Protein AF-K6A9R9-F1 (afdb_monomer_lite)

InterPro domains:
  IPR008929 Chondroitin AC/alginate lyase [G3DSA:1.50.10.100] (49-380)
  IPR008929 Chondroitin AC/alginate lyase [G3DSA:1.50.10.100] (697-1022)
  IPR008929 Chondroitin AC/alginate lyase [SSF48230] (103-308)
  IPR008929 Chondroitin AC/alginate lyase [SSF48230] (790-984)
  IPR012480 Heparinase II/III-like, C-terminal [PF07940] (422-623)
  IPR032518 Dermatan-sulfate epimerase-like, N-terminal [PF16332] (120-370)

pLDDT: mean 88.14, std 15.62, range [26.16, 98.88]

Radius of gyration: 39.47 Å; chains: 1; bounding box: 84×89×116 Å

Sequence (1067 aa):
MESVPYVLRDRYTFFLFSYPNREKMKQYILLIALLLPVVLHAQSLSGISSHEVVPEHPRLLLTKGEETLLKDKISSEPLLQTLHNEIIQECDRMLPLPVLTRNQKGRRILHTSREAIRRILYLSYAFRLTQEDTYFLRAEKELLAMAGLSDWNPSHFLDVAEMTSAVSIGYDWLYPRLSEKSRKQIAAAIREKGLKPSLEKQYNGWLGGNNNWNQVCNGGITFGALALYELQPEESAALINRALESIRKPMTVYVNNGAYPEGYGYWIYGTTYNVLFIDLLETIWKKDFGLCEAPGFLNTASFMQHMEGTAKAVNKLAVTKSLERVAESKHVSLQCFNFADNGSSTVVNPVMYWFAGKTNTPSLIWREQDKLKTLEVRKDPSLTKDRYLPMLLIWGKDLSFKDVTTPVERMYTGQGKSALAIMRTSWESDNAIYLGVKGGTPKESHGHMDIGSFVMESDGIRWAMDFGAQDYHSLESKGIDLWNMTQESPRWDVFRYNNMAHNTLTVNGKKQIIAGHAPVKNITEKDRLMSVSMDLTSLYQTEVSSLKRGAGIINNEYVLIRDEIRTNDKAASIRWNLLTAATPQIIDDHTIVLVMDGKKLTIQAEGTVAIKSRTWSTESPHEYDASNKGTIFVGFEFEVPANTRQCVDVCLIPGEKKPFALAAQVPKSVPFEENNRQRINEIAGYLEEEPAGFGVSYHNRAEWEKIKDKIDYPSVLKKAEEVLNTEMPAWDDELYLEFSKNGVRPPGEKMLNARKSRLAPLVWAECMENKGRFVPKIESTLKDLISHRSWILPAHDTYLNVFYGKKHEVDLAAAAFVHELAETLYFLDDKISEPVRQAVIDSMYVRAFNPVKDALQTGKGYTFNWFNNTNNWNAVCLAGVTSAAVGVIKDRKERALFVAAAEYYSQNSVLGYTDDGYCTEGLGYFNYGFQHYIILREQLYQRTKGTIDLFKSEKMKKIAMYGINFEIINGAYPAFADCRIGTTVSPLILWYCNHNLGLGLSAYDQINTRELRPSVFTAMLLFPNTALQTSSHAESAAKTAGKQPIRMFFDKAGVLICRPENPTNLR

Structure (mmCIF, N/CA/C/O backbone):
data_AF-K6A9R9-F1
#
_entry.id   AF-K6A9R9-F1
#
loop_
_atom_site.group_PDB
_atom_site.id
_atom_site.type_symbol
_atom_site.label_atom_id
_atom_site.label_alt_id
_atom_site.label_comp_id
_atom_site.label_asym_id
_atom_site.label_entity_id
_atom_site.label_seq_id
_atom_site.pdbx_PDB_ins_code
_atom_site.Cartn_x
_atom_site.Cartn_y
_atom_site.Cartn_z
_atom_site.occupancy
_atom_site.B_iso_or_equiv
_atom_site.auth_seq_id
_atom_site.auth_comp_id
_atom_site.auth_asym_id
_atom_site.auth_atom_id
_atom_site.pdbx_PDB_model_num
ATOM 1 N N . MET A 1 1 ? -32.826 44.136 -21.643 1.00 31.27 1 MET A N 1
ATOM 2 C CA . MET A 1 1 ? -32.504 43.032 -20.717 1.00 31.27 1 MET A CA 1
ATOM 3 C C . MET A 1 1 ? -30.989 42.953 -20.658 1.00 31.27 1 MET A C 1
ATOM 5 O O . MET A 1 1 ? -30.386 42.431 -21.579 1.00 31.27 1 MET A O 1
ATOM 9 N N . GLU A 1 2 ? -30.338 43.825 -19.900 1.00 28.28 2 GLU A N 1
ATOM 10 C CA . GLU A 1 2 ? -30.230 43.918 -18.430 1.00 28.28 2 GLU A CA 1
ATOM 11 C C . GLU A 1 2 ? -28.952 43.243 -17.924 1.00 28.28 2 GLU A C 1
ATOM 13 O O . GLU A 1 2 ? -28.776 42.031 -17.965 1.00 28.28 2 GLU A O 1
ATOM 18 N N . SER A 1 3 ? -28.059 44.122 -17.484 1.00 33.25 3 SER A N 1
ATOM 19 C CA . SER A 1 3 ? -26.778 43.925 -16.827 1.00 33.25 3 SER A CA 1
ATOM 20 C C . SER A 1 3 ? -26.940 44.133 -15.323 1.00 33.25 3 SER A C 1
ATOM 22 O O . SER A 1 3 ? -27.463 45.178 -14.942 1.00 33.25 3 SER A O 1
ATOM 24 N N . VAL A 1 4 ? -26.405 43.247 -14.477 1.00 27.78 4 VAL A N 1
ATOM 25 C CA . VAL A 1 4 ? -26.102 43.561 -13.064 1.00 27.78 4 VAL A CA 1
ATOM 26 C C . VAL A 1 4 ? -24.929 42.704 -12.561 1.00 27.78 4 VAL A C 1
ATOM 28 O O . VAL A 1 4 ? -24.981 41.482 -12.703 1.00 27.78 4 VAL A O 1
ATOM 31 N N . PRO A 1 5 ? -23.916 43.305 -11.904 1.00 38.00 5 PRO A N 1
ATOM 32 C CA . PRO A 1 5 ? -23.027 42.616 -10.974 1.00 38.00 5 PRO A CA 1
ATOM 33 C C . PRO A 1 5 ? -23.162 43.111 -9.514 1.00 38.00 5 PRO A C 1
ATOM 35 O O . PRO A 1 5 ? -23.333 44.296 -9.248 1.00 38.00 5 PRO A O 1
ATOM 38 N N . TYR A 1 6 ? -23.044 42.148 -8.592 1.00 28.11 6 TYR A N 1
ATOM 39 C CA . TYR A 1 6 ? -22.517 42.190 -7.214 1.00 28.11 6 TYR A CA 1
ATOM 40 C C . TYR A 1 6 ? -22.617 43.479 -6.367 1.00 28.11 6 TYR A C 1
ATOM 42 O O . TYR A 1 6 ? -21.802 44.388 -6.494 1.00 28.11 6 TYR A O 1
ATOM 50 N N . VAL A 1 7 ? -23.470 43.436 -5.332 1.00 28.44 7 VAL A N 1
ATOM 51 C CA . VAL A 1 7 ? -23.313 44.184 -4.068 1.00 28.44 7 VAL A CA 1
ATOM 52 C C . VAL A 1 7 ? -23.809 43.299 -2.920 1.00 28.44 7 VAL A C 1
ATOM 54 O O . VAL A 1 7 ? -24.911 42.768 -3.011 1.00 28.44 7 VAL A O 1
ATOM 57 N N . LEU A 1 8 ? -23.005 43.148 -1.859 1.00 27.23 8 LEU A N 1
ATOM 58 C CA . LEU A 1 8 ? -23.390 43.301 -0.439 1.00 27.23 8 LEU A CA 1
ATOM 59 C C . LEU A 1 8 ? -22.384 42.598 0.485 1.00 27.23 8 LEU A C 1
ATOM 61 O O . LEU A 1 8 ? -22.506 41.421 0.818 1.00 27.23 8 LEU A O 1
ATOM 65 N N . ARG A 1 9 ? -21.416 43.377 0.971 1.00 26.16 9 ARG A N 1
ATOM 66 C CA . ARG A 1 9 ? -20.689 43.097 2.210 1.00 26.16 9 ARG A CA 1
ATOM 67 C C . ARG A 1 9 ? -20.429 44.431 2.903 1.00 26.16 9 ARG A C 1
ATOM 69 O O . ARG A 1 9 ? -19.364 44.993 2.738 1.00 26.16 9 ARG A O 1
ATOM 76 N N . ASP A 1 10 ? -21.435 44.954 3.601 1.00 32.41 10 ASP A N 1
ATOM 77 C CA . ASP A 1 10 ? -21.265 46.064 4.548 1.00 32.41 10 ASP A CA 1
ATOM 78 C C . ASP A 1 10 ? -22.484 46.183 5.470 1.00 32.41 10 ASP A C 1
ATOM 80 O O . ASP A 1 10 ? -23.484 46.818 5.143 1.00 32.41 10 ASP A O 1
ATOM 84 N N . ARG A 1 11 ? -22.397 45.555 6.645 1.00 32.88 11 ARG A N 1
ATOM 85 C CA . ARG A 1 11 ? -23.160 45.920 7.848 1.00 32.88 11 ARG A CA 1
ATOM 86 C C . ARG A 1 11 ? -22.415 45.412 9.076 1.00 32.88 11 ARG A C 1
ATOM 88 O O . ARG A 1 11 ? -22.791 44.369 9.566 1.00 32.88 11 ARG A O 1
ATOM 95 N N . TYR A 1 12 ? -21.379 46.113 9.540 1.00 30.64 12 TYR A N 1
ATOM 96 C CA . TYR A 1 12 ? -20.954 46.157 10.956 1.00 30.64 12 TYR A CA 1
ATOM 97 C C . TYR A 1 12 ? -19.923 47.284 11.150 1.00 30.64 12 TYR A C 1
ATOM 99 O O . TYR A 1 12 ? -18.779 47.047 11.521 1.00 30.64 12 TYR A O 1
ATOM 107 N N . THR A 1 13 ? -20.320 48.536 10.899 1.00 32.47 13 THR A N 1
ATOM 108 C CA . THR A 1 13 ? -19.455 49.691 11.204 1.00 32.47 13 THR A CA 1
ATOM 109 C C . THR A 1 13 ? -20.272 50.886 11.679 1.00 32.47 13 THR A C 1
ATOM 111 O O . THR A 1 13 ? -20.290 51.932 11.048 1.00 32.47 13 THR A O 1
ATOM 114 N N . PHE A 1 14 ? -20.972 50.745 12.802 1.00 32.50 14 PHE A N 1
ATOM 115 C CA . PHE A 1 14 ? -21.551 51.893 13.505 1.00 32.50 14 PHE A CA 1
ATOM 116 C C . PHE A 1 14 ? -21.552 51.629 15.008 1.00 32.50 14 PHE A C 1
ATOM 118 O O . PHE A 1 14 ? -22.571 51.280 15.570 1.00 32.50 14 PHE A O 1
ATOM 125 N N . PHE A 1 15 ? -20.371 51.704 15.622 1.00 33.84 15 PHE A N 1
ATOM 126 C CA . PHE A 1 15 ? -20.123 52.070 17.025 1.00 33.84 15 PHE A CA 1
ATOM 127 C C . PHE A 1 15 ? -18.619 51.888 17.243 1.00 33.84 15 PHE A C 1
ATOM 129 O O . PHE A 1 15 ? -18.197 50.772 17.492 1.00 33.84 15 PHE A O 1
ATOM 136 N N . LEU A 1 16 ? -17.811 52.938 17.027 1.00 32.22 16 LEU A N 1
ATOM 137 C CA . LEU A 1 16 ? -16.426 53.112 17.529 1.00 32.22 16 LEU A CA 1
ATOM 138 C C . LEU A 1 16 ? -15.812 54.403 16.935 1.00 32.22 16 LEU A C 1
ATOM 140 O O . LEU A 1 16 ? -14.775 54.409 16.266 1.00 32.22 16 LEU A O 1
ATOM 144 N N . PHE A 1 17 ? -16.461 55.539 17.184 1.00 33.91 17 PHE A N 1
ATOM 145 C CA . PHE A 1 17 ? -15.845 56.856 17.024 1.00 33.91 17 PHE A CA 1
ATOM 146 C C . PHE A 1 17 ? -15.875 57.545 18.382 1.00 33.91 17 PHE A C 1
ATOM 148 O O . PHE A 1 17 ? -16.926 58.045 18.762 1.00 33.91 17 PHE A O 1
ATOM 155 N N . SER A 1 18 ? -14.751 57.469 19.114 1.00 43.47 18 SER A N 1
ATOM 156 C CA . SER A 1 18 ? -14.245 58.420 20.134 1.00 43.47 18 SER A CA 1
ATOM 157 C C . SER A 1 18 ? -13.268 57.726 21.104 1.00 43.47 18 SER A C 1
ATOM 159 O O . SER A 1 18 ? -13.596 57.547 22.266 1.00 43.47 18 SER A O 1
ATOM 161 N N . TYR A 1 19 ? -12.074 57.299 20.665 1.00 41.56 19 TYR A N 1
ATOM 162 C CA . TYR A 1 19 ? -10.988 56.933 21.599 1.00 41.56 19 TYR A CA 1
ATOM 163 C C . TYR A 1 19 ? -9.601 57.235 20.995 1.00 41.56 19 TYR A C 1
ATOM 165 O O . TYR A 1 19 ? -9.326 56.808 19.867 1.00 41.56 19 TYR A O 1
ATOM 173 N N . PRO A 1 20 ? -8.701 57.937 21.712 1.00 46.72 20 PRO A N 1
ATOM 174 C CA . PRO A 1 20 ? -7.431 58.416 21.175 1.00 46.72 20 PRO A CA 1
ATOM 175 C C . PRO A 1 20 ? -6.308 57.391 21.397 1.00 46.72 20 PRO A C 1
ATOM 177 O O . PRO A 1 20 ? -5.405 57.638 22.184 1.00 46.72 20 PRO A O 1
ATOM 180 N N . ASN A 1 21 ? -6.385 56.207 20.773 1.00 58.22 21 ASN A N 1
ATOM 181 C CA . ASN A 1 21 ? -5.227 55.317 20.524 1.00 58.22 21 ASN A CA 1
ATOM 182 C C . ASN A 1 21 ? -5.652 54.021 19.801 1.00 58.22 21 ASN A C 1
ATOM 184 O O . ASN A 1 21 ? -5.743 52.944 20.393 1.00 58.22 21 ASN A O 1
ATOM 188 N N . ARG A 1 22 ? -5.924 54.117 18.493 1.00 52.09 22 ARG A N 1
ATOM 189 C CA . ARG A 1 22 ? -6.371 52.978 17.663 1.00 52.09 22 ARG A CA 1
ATOM 190 C C . ARG A 1 22 ? -5.327 51.863 17.518 1.00 52.09 22 ARG A C 1
ATOM 192 O O . ARG A 1 22 ? -5.709 50.700 17.451 1.00 52.09 22 ARG A O 1
ATOM 199 N N . GLU A 1 23 ? -4.038 52.190 17.511 1.00 58.97 23 GLU A N 1
ATOM 200 C CA . GLU A 1 23 ? -2.964 51.199 17.330 1.00 58.97 23 GLU A CA 1
ATOM 201 C C . GLU A 1 23 ? -2.743 50.330 18.578 1.00 58.97 23 GLU A C 1
ATOM 203 O O . GLU A 1 23 ? -2.678 49.107 18.477 1.00 58.97 23 GLU A O 1
ATOM 208 N N . LYS A 1 24 ? -2.756 50.922 19.782 1.00 56.28 24 LYS A N 1
ATOM 209 C CA . LYS A 1 24 ? -2.650 50.149 21.034 1.00 56.28 24 LYS A CA 1
ATOM 210 C C . LYS A 1 24 ? -3.862 49.250 21.268 1.00 56.28 24 LYS A C 1
ATOM 212 O O . LYS A 1 24 ? -3.698 48.116 21.695 1.00 56.28 24 LYS A O 1
ATOM 217 N N . MET A 1 25 ? -5.076 49.715 20.964 1.00 55.28 25 MET A N 1
ATOM 218 C CA . MET A 1 25 ? -6.286 48.903 21.146 1.00 55.28 25 MET A CA 1
ATOM 219 C C . MET A 1 25 ? -6.327 47.713 20.172 1.00 55.28 25 MET A C 1
ATOM 221 O O . MET A 1 25 ? -6.686 46.613 20.580 1.00 55.28 25 MET A O 1
ATOM 225 N N . LYS A 1 26 ? -5.874 47.893 18.921 1.00 57.53 26 LYS A N 1
ATOM 226 C CA . LYS A 1 26 ? -5.669 46.780 17.980 1.00 57.53 26 LYS A CA 1
ATOM 227 C C . LYS A 1 26 ? -4.633 45.788 18.497 1.00 57.53 26 LYS A C 1
ATOM 229 O O . LYS A 1 26 ? -4.889 44.596 18.424 1.00 57.53 26 LYS A O 1
ATOM 234 N N . GLN A 1 27 ? -3.517 46.256 19.060 1.00 62.12 27 GLN A N 1
ATOM 235 C CA . GLN A 1 27 ? -2.507 45.381 19.662 1.00 62.12 27 GLN A CA 1
ATOM 236 C C . GLN A 1 27 ? -3.048 44.610 20.870 1.00 62.12 27 GLN A C 1
ATOM 238 O O . GLN A 1 27 ? -2.811 43.414 20.946 1.00 62.12 27 GLN A O 1
ATOM 243 N N . TYR A 1 28 ? -3.825 45.232 21.764 1.00 66.12 28 TYR A N 1
ATOM 244 C CA . TYR A 1 28 ? -4.454 44.525 22.887 1.00 66.12 28 TYR A CA 1
ATOM 245 C C . TYR A 1 28 ? -5.525 43.533 22.434 1.00 66.12 28 TYR A C 1
ATOM 247 O O . TYR A 1 28 ? -5.574 42.436 22.971 1.00 66.12 28 TYR A O 1
ATOM 255 N N . ILE A 1 29 ? -6.344 43.864 21.432 1.00 71.88 29 ILE A N 1
ATOM 256 C CA . ILE A 1 29 ? -7.322 42.925 20.863 1.00 71.88 29 ILE A CA 1
ATOM 257 C C . ILE A 1 29 ? -6.607 41.767 20.160 1.00 71.88 29 ILE A C 1
ATOM 259 O O . ILE A 1 29 ? -7.031 40.630 20.318 1.00 71.88 29 ILE A O 1
ATOM 263 N N . LEU A 1 30 ? -5.501 42.020 19.451 1.00 69.00 30 LEU A N 1
ATOM 264 C CA . LEU A 1 30 ? -4.684 40.970 18.839 1.00 69.00 30 LEU A CA 1
ATOM 265 C C . LEU A 1 30 ? -4.018 40.093 19.906 1.00 69.00 30 LEU A C 1
ATOM 267 O O . LEU A 1 30 ? -4.018 38.878 19.772 1.00 69.00 30 LEU A O 1
ATOM 271 N N . LEU A 1 31 ? -3.495 40.690 20.983 1.00 66.94 31 LEU A N 1
ATOM 272 C CA . LEU A 1 31 ? -2.871 39.972 22.096 1.00 66.94 31 LEU A CA 1
ATOM 273 C C . LEU A 1 31 ? -3.904 39.144 22.866 1.00 66.94 31 LEU A C 1
ATOM 275 O O . LEU A 1 31 ? -3.645 37.993 23.177 1.00 66.94 31 LEU A O 1
ATOM 279 N N . ILE A 1 32 ? -5.089 39.699 23.129 1.00 64.31 32 ILE A N 1
ATOM 280 C CA . ILE A 1 32 ? -6.208 38.992 23.759 1.00 64.31 32 ILE A CA 1
ATOM 281 C C . ILE A 1 32 ? -6.718 37.893 22.826 1.00 64.31 32 ILE A C 1
ATOM 283 O O . ILE A 1 32 ? -6.941 36.794 23.302 1.00 64.31 32 ILE A O 1
ATOM 287 N N . ALA A 1 33 ? -6.828 38.120 21.515 1.00 64.94 33 ALA A N 1
ATOM 288 C CA . ALA A 1 33 ? -7.211 37.094 20.540 1.00 64.94 33 ALA A CA 1
ATOM 289 C C . ALA A 1 33 ? -6.136 36.007 20.342 1.00 64.94 33 ALA A C 1
ATOM 291 O O . ALA A 1 33 ? -6.479 34.882 19.998 1.00 64.94 33 ALA A O 1
ATOM 292 N N . LEU A 1 34 ? -4.858 36.317 20.586 1.00 63.72 34 LEU A N 1
ATOM 293 C CA . LEU A 1 34 ? -3.747 35.357 20.593 1.00 63.72 34 LEU A CA 1
ATOM 294 C C . LEU A 1 34 ? -3.638 34.598 21.926 1.00 63.72 34 LEU A C 1
ATOM 296 O O . LEU A 1 34 ? -3.238 33.438 21.934 1.00 63.72 34 LEU A O 1
ATOM 300 N N . LEU A 1 35 ? -4.011 35.224 23.047 1.00 54.50 35 LEU A N 1
ATOM 301 C CA . LEU A 1 35 ? -3.949 34.639 24.390 1.00 54.50 35 LEU A CA 1
ATOM 302 C C . LEU A 1 35 ? -5.235 33.901 24.785 1.00 54.50 35 LEU A C 1
ATOM 304 O O . LEU A 1 35 ? -5.149 32.942 25.542 1.00 54.50 35 LEU A O 1
ATOM 308 N N . LEU A 1 36 ? -6.412 34.283 24.271 1.00 47.88 36 LEU A N 1
ATOM 309 C CA . LEU A 1 36 ? -7.685 33.603 24.554 1.00 47.88 36 LEU A CA 1
ATOM 310 C C . LEU A 1 36 ? -7.631 32.114 24.194 1.00 47.88 36 LEU A C 1
ATOM 312 O O . LEU A 1 36 ? -8.007 31.312 25.041 1.00 47.88 36 LEU A O 1
ATOM 316 N N . PRO A 1 37 ? -7.140 31.714 23.003 1.00 53.09 37 PRO A N 1
ATOM 317 C CA . PRO A 1 37 ? -7.000 30.308 22.651 1.00 53.09 37 PRO A CA 1
ATOM 318 C C . PRO A 1 37 ? -6.043 29.589 23.597 1.00 53.09 37 PRO A C 1
ATOM 320 O O . PRO A 1 37 ? -6.324 28.469 23.987 1.00 53.09 37 PRO A O 1
ATOM 323 N N . VAL A 1 38 ? -4.957 30.237 24.030 1.00 55.91 38 VAL A N 1
ATOM 324 C CA . VAL A 1 38 ? -3.972 29.651 24.955 1.00 55.91 38 VAL A CA 1
ATOM 325 C C . VAL A 1 38 ? -4.555 29.471 26.359 1.00 55.91 38 VAL A C 1
ATOM 327 O O . VAL A 1 38 ? -4.342 28.435 26.979 1.00 55.91 38 VAL A O 1
ATOM 330 N N . VAL A 1 39 ? -5.329 30.439 26.855 1.00 51.50 39 VAL A N 1
ATOM 331 C CA . VAL A 1 39 ? -5.997 30.369 28.165 1.00 51.50 39 VAL A CA 1
ATOM 332 C C . VAL A 1 39 ? -7.161 29.373 28.141 1.00 51.50 39 VAL A C 1
ATOM 334 O O . VAL A 1 39 ? -7.302 28.592 29.077 1.00 51.50 39 VAL A O 1
ATOM 337 N N . LEU A 1 40 ? -7.951 29.336 27.063 1.00 49.31 40 LEU A N 1
ATOM 338 C CA . LEU A 1 40 ? -9.014 28.344 26.859 1.00 49.31 40 LEU A CA 1
ATOM 339 C C . LEU A 1 40 ? -8.435 26.930 26.697 1.00 49.31 40 LEU A C 1
ATOM 341 O O . LEU A 1 40 ? -8.966 25.986 27.274 1.00 49.31 40 LEU A O 1
ATOM 345 N N . HIS A 1 41 ? -7.306 26.784 25.999 1.00 54.06 41 HIS A N 1
ATOM 346 C CA . HIS A 1 41 ? -6.596 25.511 25.869 1.00 54.06 41 HIS A CA 1
ATOM 347 C C . HIS A 1 41 ? -5.980 25.070 27.209 1.00 54.06 41 HIS A C 1
ATOM 349 O O . HIS A 1 41 ? -6.115 23.913 27.596 1.00 54.06 41 HIS A O 1
ATOM 355 N N . ALA A 1 42 ? -5.408 25.990 27.993 1.00 53.38 42 ALA A N 1
ATOM 356 C CA . ALA A 1 42 ? -4.912 25.698 29.340 1.00 53.38 42 ALA A CA 1
ATOM 357 C C . ALA A 1 42 ? -6.038 25.316 30.326 1.00 53.38 42 ALA A C 1
ATOM 359 O O . ALA A 1 42 ? -5.852 24.409 31.134 1.00 53.38 42 ALA A O 1
ATOM 360 N N . GLN A 1 43 ? -7.220 25.941 30.233 1.00 52.25 43 GLN A N 1
ATOM 361 C CA . GLN A 1 43 ? -8.414 25.552 31.003 1.00 52.25 43 GLN A CA 1
ATOM 362 C C . GLN A 1 43 ? -9.032 24.227 30.529 1.00 52.25 43 GLN A C 1
ATOM 364 O O . GLN A 1 43 ? -9.648 23.524 31.326 1.00 52.25 43 GLN A O 1
ATOM 369 N N . SER A 1 44 ? -8.868 23.858 29.254 1.00 53.72 44 SER A N 1
ATOM 370 C CA . SER A 1 44 ? -9.292 22.545 28.744 1.00 53.72 44 SER A CA 1
ATOM 371 C C . SER A 1 44 ? -8.394 21.398 29.225 1.00 53.72 44 SER A C 1
ATOM 373 O O . SER A 1 44 ? -8.838 20.259 29.286 1.00 53.72 44 SER A O 1
ATOM 375 N N . LEU A 1 45 ? -7.150 21.696 29.619 1.00 59.47 45 LEU A N 1
ATOM 376 C CA . LEU A 1 45 ? -6.149 20.714 30.057 1.00 59.47 45 LEU A CA 1
ATOM 377 C C . LEU A 1 45 ? -6.040 20.571 31.583 1.00 59.47 45 LEU A C 1
ATOM 379 O O . LEU A 1 45 ? -5.334 19.680 32.060 1.00 59.47 45 LEU A O 1
ATOM 383 N N . SER A 1 46 ? -6.695 21.436 32.363 1.00 67.50 46 SER A N 1
ATOM 384 C CA . SER A 1 46 ? -6.679 21.335 33.824 1.00 67.50 46 SER A CA 1
ATOM 385 C C . SER A 1 46 ? -7.416 20.077 34.285 1.00 67.50 46 SER A C 1
ATOM 387 O O . SER A 1 46 ? -8.527 19.819 33.824 1.00 67.50 46 SER A O 1
ATOM 389 N N . GLY A 1 47 ? -6.816 19.321 35.208 1.00 76.88 47 GLY A N 1
ATOM 390 C CA . GLY A 1 47 ? -7.470 18.185 35.861 1.00 76.88 47 GLY A CA 1
ATOM 391 C C . GLY A 1 47 ? -8.701 18.593 36.679 1.00 76.88 47 GLY A C 1
ATOM 392 O O . GLY A 1 47 ? -9.024 19.773 36.807 1.00 76.88 47 GLY A O 1
ATOM 393 N N . ILE A 1 48 ? -9.386 17.611 37.254 1.00 89.25 48 ILE A N 1
ATOM 394 C CA . ILE A 1 48 ? -10.575 17.839 38.079 1.00 89.25 48 ILE A CA 1
ATOM 395 C C . ILE A 1 48 ? -10.212 18.118 39.542 1.00 89.25 48 ILE A C 1
ATOM 397 O O . ILE A 1 48 ? -9.268 17.539 40.086 1.00 89.25 48 ILE A O 1
ATOM 401 N N . SER A 1 49 ? -10.979 18.992 40.193 1.00 85.06 49 SER A N 1
ATOM 402 C CA . SER A 1 49 ? -10.911 19.222 41.642 1.00 85.06 49 SER A CA 1
ATOM 403 C C . SER A 1 49 ? -11.769 18.200 42.399 1.00 85.06 49 SER A C 1
ATOM 405 O O . SER A 1 49 ? -12.724 17.661 41.845 1.00 85.06 49 SER A O 1
ATOM 407 N N . SER A 1 50 ? -11.475 17.959 43.680 1.00 81.38 50 SER A N 1
ATOM 408 C CA . SER A 1 50 ? -12.336 17.174 44.583 1.00 81.38 50 SER A CA 1
ATOM 409 C C . SER A 1 50 ? -13.645 17.887 44.951 1.00 81.38 50 SER A C 1
ATOM 411 O O . SER A 1 50 ? -14.530 17.280 45.545 1.00 81.38 50 SER A O 1
ATOM 413 N N . HIS A 1 51 ? -13.778 19.171 44.605 1.00 81.69 51 HIS A N 1
ATOM 414 C CA . HIS A 1 51 ? -14.993 19.969 44.803 1.00 81.69 51 HIS A CA 1
ATOM 415 C C . HIS A 1 51 ? -15.875 20.065 43.548 1.00 81.69 51 HIS A C 1
ATOM 417 O O . HIS A 1 51 ? -16.826 20.845 43.536 1.00 81.69 51 HIS A O 1
ATOM 423 N N . GLU A 1 52 ? -15.552 19.324 42.485 1.00 80.56 52 GLU A N 1
ATOM 424 C CA . GLU A 1 52 ? -16.386 19.281 41.283 1.00 80.56 52 GLU A CA 1
ATOM 425 C C . GLU A 1 52 ? -17.767 18.693 41.595 1.00 80.56 52 GLU A C 1
ATOM 427 O O . GLU A 1 52 ? -17.903 17.711 42.329 1.00 80.56 52 GLU A O 1
ATOM 432 N N . VAL A 1 53 ? -18.805 19.291 41.013 1.00 82.62 53 VAL A N 1
ATOM 433 C CA . VAL A 1 53 ? -20.176 18.794 41.155 1.00 82.62 53 VAL A CA 1
ATOM 434 C C . VAL A 1 53 ? -20.385 17.672 40.146 1.00 82.62 53 VAL A C 1
ATOM 436 O O . VAL A 1 53 ? -20.284 17.890 38.940 1.00 82.62 53 VAL A O 1
ATOM 439 N N . VAL A 1 54 ? -20.701 16.475 40.638 1.00 90.69 54 VAL A N 1
ATOM 440 C CA . VAL A 1 54 ? -21.105 15.334 39.807 1.00 90.69 54 VAL A CA 1
ATOM 441 C C . VAL A 1 54 ? -22.631 15.177 39.834 1.00 90.69 54 VAL A C 1
ATOM 443 O O . VAL A 1 54 ? -23.236 15.395 40.885 1.00 90.69 54 VAL A O 1
ATOM 446 N N . PRO A 1 55 ? -23.284 14.802 38.716 1.00 92.69 55 PRO A N 1
ATOM 447 C CA . PRO A 1 55 ? -24.719 14.526 38.705 1.00 92.69 55 PRO A CA 1
ATOM 448 C C . PRO A 1 55 ? -25.120 13.410 39.680 1.00 92.69 55 PRO A C 1
ATOM 450 O O . PRO A 1 55 ? -24.300 12.574 40.064 1.00 92.69 55 PRO A O 1
ATOM 453 N N . GLU A 1 56 ? -26.400 13.367 40.044 1.00 94.06 56 GLU A N 1
ATOM 454 C CA . GLU A 1 56 ? -26.994 12.244 40.780 1.00 94.06 56 GLU A CA 1
ATOM 455 C C . GLU A 1 56 ? -27.076 10.981 39.910 1.00 94.06 56 GLU A C 1
ATOM 457 O O . GLU A 1 56 ? -27.156 11.060 38.683 1.00 94.06 56 GLU A O 1
ATOM 462 N N . HIS A 1 57 ? -27.108 9.808 40.544 1.00 96.88 57 HIS A N 1
ATOM 463 C CA . HIS A 1 57 ? -27.262 8.536 39.838 1.00 96.88 57 HIS A CA 1
ATOM 464 C C . HIS A 1 57 ? -28.654 8.390 39.175 1.00 96.88 57 HIS A C 1
ATOM 466 O O . HIS A 1 57 ? -29.666 8.791 39.768 1.00 96.88 57 HIS A O 1
ATOM 472 N N . PRO A 1 58 ? -28.763 7.729 38.004 1.00 97.00 58 PRO A N 1
ATOM 473 C CA . PRO A 1 58 ? -27.676 7.220 37.163 1.00 97.00 58 PRO A CA 1
ATOM 474 C C . PRO A 1 58 ? -26.982 8.329 36.360 1.00 97.00 58 PRO A C 1
ATOM 476 O O . PRO A 1 58 ? -27.641 9.202 35.784 1.00 97.00 58 PRO A O 1
ATOM 479 N N . ARG A 1 59 ? -25.650 8.257 36.286 1.00 95.75 59 ARG A N 1
ATOM 480 C CA . ARG A 1 59 ? -24.796 9.264 35.633 1.00 95.75 59 ARG A CA 1
ATOM 481 C C . ARG A 1 59 ? -23.722 8.696 34.706 1.00 95.75 59 ARG A C 1
ATOM 483 O O . ARG A 1 59 ? -23.085 9.465 33.994 1.00 95.75 59 ARG A O 1
ATOM 490 N N . LEU A 1 60 ? -23.486 7.384 34.709 1.00 97.44 60 LEU A N 1
ATOM 491 C CA . LEU A 1 60 ? -22.459 6.759 33.876 1.00 97.44 60 LEU A CA 1
ATOM 492 C C . LEU A 1 60 ? -23.045 6.416 32.500 1.00 97.44 60 LEU A C 1
ATOM 494 O O . LEU A 1 60 ? -23.862 5.503 32.392 1.00 97.44 60 LEU A O 1
ATOM 498 N N . LEU A 1 61 ? -22.579 7.097 31.447 1.00 95.50 61 LEU A N 1
ATOM 499 C CA . LEU A 1 61 ? -22.916 6.891 30.024 1.00 95.50 61 LEU A CA 1
ATOM 500 C C . LEU A 1 61 ? -24.378 7.198 29.636 1.00 95.50 61 LEU A C 1
ATOM 502 O O . LEU A 1 61 ? -24.617 8.019 28.762 1.00 95.50 61 LEU A O 1
ATOM 506 N N . LEU A 1 62 ? -25.360 6.549 30.272 1.00 95.25 62 LEU A N 1
ATOM 507 C CA . LEU A 1 62 ? -26.790 6.797 30.066 1.00 95.25 62 LEU A CA 1
ATOM 508 C C . LEU A 1 62 ? -27.331 7.549 31.281 1.00 95.25 62 LEU A C 1
ATOM 510 O O . LEU A 1 62 ? -27.548 6.952 32.338 1.00 95.25 62 LEU A O 1
ATOM 514 N N . THR A 1 63 ? -27.563 8.850 31.156 1.00 93.88 63 THR A N 1
ATOM 515 C CA . THR A 1 63 ? -28.042 9.664 32.281 1.00 93.88 63 THR A CA 1
ATOM 516 C C . THR A 1 63 ? -29.543 9.496 32.513 1.00 93.88 63 THR A C 1
ATOM 518 O O . THR A 1 63 ? -30.265 8.883 31.720 1.00 93.88 63 THR A O 1
ATOM 521 N N . LYS A 1 64 ? -30.037 9.983 33.654 1.00 91.19 64 LYS A N 1
ATOM 522 C CA . LYS A 1 64 ? -31.467 9.962 33.983 1.00 91.19 64 LYS A CA 1
ATOM 523 C C . LYS A 1 64 ? -32.282 10.768 32.962 1.00 91.19 64 LYS A C 1
ATOM 525 O O . LYS A 1 64 ? -32.081 11.971 32.831 1.00 91.19 64 LYS A O 1
ATOM 530 N N . GLY A 1 65 ? -33.261 10.132 32.319 1.00 88.94 65 GLY A N 1
ATOM 531 C CA . GLY A 1 65 ? -34.196 10.772 31.386 1.00 88.94 65 GLY A CA 1
ATOM 532 C C . GLY A 1 65 ? -33.840 10.573 29.912 1.00 88.94 65 GLY A C 1
ATOM 533 O O . GLY A 1 65 ? -34.709 10.730 29.055 1.00 88.94 65 GLY A O 1
ATOM 534 N N . GLU A 1 66 ? -32.610 10.155 29.600 1.00 92.75 66 GLU A N 1
ATOM 535 C CA . GLU A 1 66 ? -32.213 9.807 28.231 1.00 92.75 66 GLU A CA 1
ATOM 536 C C . GLU A 1 66 ? -32.870 8.514 27.726 1.00 92.75 66 GLU A C 1
ATOM 538 O O . GLU A 1 66 ? -32.887 8.273 26.519 1.00 92.75 66 GLU A O 1
ATOM 543 N N . GLU A 1 67 ? -33.481 7.704 28.602 1.00 94.31 67 GLU A N 1
ATOM 544 C CA . GLU A 1 67 ? -34.253 6.529 28.183 1.00 94.31 67 GLU A CA 1
ATOM 545 C C . GLU A 1 67 ? -35.390 6.884 27.230 1.00 94.31 67 GLU A C 1
ATOM 547 O O . GLU A 1 67 ? -35.688 6.095 26.339 1.00 94.31 67 GLU A O 1
ATOM 552 N N . THR A 1 68 ? -36.025 8.048 27.398 1.00 91.69 68 THR A N 1
ATOM 553 C CA . THR A 1 68 ? -37.120 8.481 26.518 1.00 91.69 68 THR A CA 1
ATOM 554 C C . THR A 1 68 ? -36.604 8.715 25.102 1.00 91.69 68 THR A C 1
ATOM 556 O O . THR A 1 68 ? -37.121 8.119 24.163 1.00 91.69 68 THR A O 1
ATOM 559 N N . LEU A 1 69 ? -35.515 9.481 24.960 1.00 90.50 69 LEU A N 1
ATOM 560 C CA . LEU A 1 69 ? -34.869 9.728 23.665 1.00 90.50 69 LEU A CA 1
ATOM 561 C C . LEU A 1 69 ? -34.430 8.418 23.006 1.00 90.50 69 LEU A C 1
ATOM 563 O O . LEU A 1 69 ? -34.613 8.213 21.807 1.00 90.50 69 LEU A O 1
ATOM 567 N N . LEU A 1 70 ? -33.879 7.507 23.809 1.00 95.06 70 LEU A N 1
ATOM 568 C CA . LEU A 1 70 ? -33.440 6.208 23.332 1.00 95.06 70 LEU A CA 1
ATOM 569 C C . LEU A 1 70 ? -34.617 5.350 22.841 1.00 95.06 70 LEU A C 1
ATOM 571 O O . LEU A 1 70 ? -34.524 4.751 21.773 1.00 95.06 70 LEU A O 1
ATOM 575 N N . LYS A 1 71 ? -35.737 5.315 23.574 1.00 95.38 71 LYS A N 1
ATOM 576 C CA . LYS A 1 71 ? -36.967 4.609 23.170 1.00 95.38 71 LYS A CA 1
ATOM 577 C C . LYS A 1 71 ? -37.569 5.183 21.894 1.00 95.38 71 LYS A C 1
ATOM 579 O O . LYS A 1 71 ? -37.965 4.408 21.022 1.00 95.38 71 LYS A O 1
ATOM 584 N N . ASP A 1 72 ? -37.606 6.506 21.767 1.00 93.50 72 ASP A N 1
ATOM 585 C CA . ASP A 1 72 ? -38.109 7.185 20.572 1.00 93.50 72 ASP A CA 1
ATOM 586 C C . ASP A 1 72 ? -37.254 6.829 19.350 1.00 93.50 72 ASP A C 1
ATOM 588 O O . ASP A 1 72 ? -37.773 6.502 18.276 1.00 93.50 72 ASP A O 1
ATOM 592 N N . LYS A 1 73 ? -35.926 6.801 19.519 1.00 93.44 73 LYS A N 1
ATOM 593 C CA . LYS A 1 73 ? -35.012 6.401 18.449 1.00 93.44 73 LYS A CA 1
ATOM 594 C C . LYS A 1 73 ? -35.145 4.923 18.083 1.00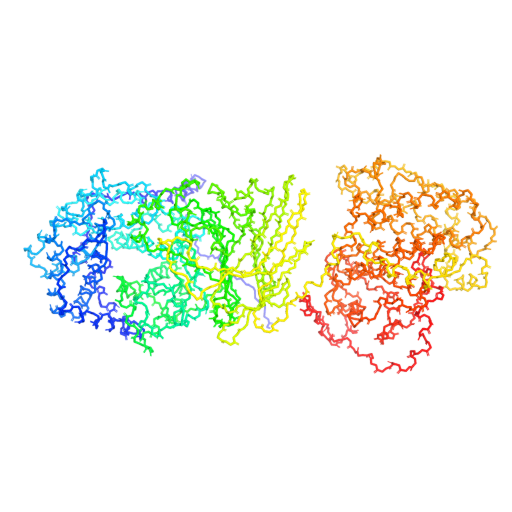 93.44 73 LYS A C 1
ATOM 596 O O . LYS A 1 73 ? -35.245 4.598 16.905 1.00 93.44 73 LYS A O 1
ATOM 601 N N . ILE A 1 74 ? -35.205 4.032 19.074 1.00 94.88 74 ILE A N 1
ATOM 602 C CA . ILE A 1 74 ? -35.428 2.593 18.859 1.00 94.88 74 ILE A CA 1
ATOM 603 C C . ILE A 1 74 ? -36.743 2.359 18.106 1.00 94.88 74 ILE A C 1
ATOM 605 O O . ILE A 1 74 ? -36.783 1.551 17.187 1.00 94.88 74 ILE A O 1
ATOM 609 N N . SER A 1 75 ? -37.804 3.088 18.453 1.00 93.19 75 SER A N 1
ATOM 610 C CA . SER A 1 75 ? -39.126 2.933 17.830 1.00 93.19 75 SER A CA 1
ATOM 611 C C . SER A 1 75 ? -39.201 3.494 16.406 1.00 93.19 75 SER A C 1
ATOM 613 O O . SER A 1 75 ? -40.078 3.098 15.642 1.00 93.19 75 SER A O 1
ATOM 615 N N . SER A 1 76 ? -38.308 4.420 16.041 1.00 91.19 76 SER A N 1
ATOM 616 C CA . SER A 1 76 ? -38.285 5.059 14.718 1.00 91.19 76 SER A CA 1
ATOM 617 C C . SER A 1 76 ? -37.299 4.428 13.728 1.00 91.19 76 SER A C 1
ATOM 619 O O . SER A 1 76 ? -37.428 4.667 12.527 1.00 91.19 76 SER A O 1
ATOM 621 N N . GLU A 1 77 ? -36.353 3.605 14.193 1.00 90.75 77 GLU A N 1
ATOM 622 C CA . GLU A 1 77 ? -35.336 2.949 13.361 1.00 90.75 77 GLU A CA 1
ATOM 623 C C . GLU A 1 77 ? -35.461 1.412 13.422 1.00 90.75 77 GLU A C 1
ATOM 625 O O . GLU A 1 77 ? -35.063 0.808 14.423 1.00 90.75 77 GLU A O 1
ATOM 630 N N . PRO A 1 78 ? -35.931 0.740 12.349 1.00 88.38 78 PRO A N 1
ATOM 631 C CA . PRO A 1 78 ? -36.178 -0.707 12.352 1.00 88.38 78 PRO A CA 1
ATOM 632 C C . PRO A 1 78 ? -34.983 -1.563 12.795 1.00 88.38 78 PRO A C 1
ATOM 634 O O . PRO A 1 78 ? -35.147 -2.484 13.591 1.00 88.38 78 PRO A O 1
ATOM 637 N N . LEU A 1 79 ? -33.765 -1.225 12.353 1.00 85.75 79 LEU A N 1
ATOM 638 C CA . LEU A 1 79 ? -32.551 -1.959 12.737 1.00 85.75 79 LEU A CA 1
ATOM 639 C C . LEU A 1 79 ? -32.257 -1.864 14.239 1.00 85.75 79 LEU A C 1
ATOM 641 O O . LEU A 1 79 ? -31.828 -2.846 14.847 1.00 85.75 79 LEU A O 1
ATOM 645 N N . LEU A 1 80 ? -32.503 -0.702 14.852 1.00 90.75 80 LEU A N 1
ATOM 646 C CA . LEU A 1 80 ? -32.320 -0.524 16.292 1.00 90.75 80 LEU A CA 1
ATOM 647 C C . LEU A 1 80 ? -33.428 -1.218 17.078 1.00 90.75 80 LEU A C 1
ATOM 649 O O . LEU A 1 80 ? -33.150 -1.763 18.143 1.00 90.75 80 LEU A O 1
ATOM 653 N N . GLN A 1 81 ? -34.648 -1.268 16.540 1.00 91.81 81 GLN A N 1
ATOM 654 C CA . GLN A 1 81 ? -35.732 -2.058 17.114 1.00 91.81 81 GLN A CA 1
ATOM 655 C C . GLN A 1 81 ? -35.407 -3.555 17.118 1.00 91.81 81 GLN A C 1
ATOM 657 O O . GLN A 1 81 ? -35.563 -4.213 18.146 1.00 91.81 81 GLN A O 1
ATOM 662 N N . THR A 1 82 ? -34.902 -4.096 16.004 1.00 88.31 82 THR A N 1
ATOM 663 C CA . THR A 1 82 ? -34.443 -5.492 15.935 1.00 88.31 82 THR A CA 1
ATOM 664 C C . THR A 1 82 ? -33.335 -5.756 16.950 1.00 88.31 82 THR A C 1
ATOM 666 O O . THR A 1 82 ? -33.427 -6.709 17.720 1.00 88.31 82 THR A O 1
ATOM 669 N N . LEU A 1 83 ? -32.319 -4.891 16.999 1.00 90.00 83 LEU A N 1
ATOM 670 C CA . LEU A 1 83 ? -31.215 -5.027 17.945 1.00 90.00 83 LEU A CA 1
ATOM 671 C C . LEU A 1 83 ? -31.687 -4.969 19.405 1.00 90.00 83 LEU A C 1
ATOM 673 O O . LEU A 1 83 ? -31.263 -5.788 20.218 1.00 90.00 83 LEU A O 1
ATOM 677 N N . HIS A 1 84 ? -32.574 -4.027 19.735 1.00 94.06 84 HIS A N 1
ATOM 678 C CA . HIS A 1 84 ? -33.177 -3.914 21.060 1.00 94.06 84 HIS A CA 1
ATOM 679 C C . HIS A 1 84 ? -33.874 -5.218 21.461 1.00 94.06 84 HIS A C 1
ATOM 681 O O . HIS A 1 84 ? -33.581 -5.763 22.523 1.00 94.06 84 HIS A O 1
ATOM 687 N N . ASN A 1 85 ? -34.729 -5.757 20.590 1.00 92.38 85 ASN A N 1
ATOM 688 C CA . ASN A 1 85 ? -35.465 -6.990 20.861 1.00 92.38 85 ASN A CA 1
ATOM 689 C C . ASN A 1 85 ? -34.530 -8.192 21.078 1.00 92.38 85 ASN A C 1
ATOM 691 O O . ASN A 1 85 ? -34.762 -8.984 21.988 1.00 92.38 85 ASN A O 1
ATOM 695 N N . GLU A 1 86 ? -33.451 -8.314 20.298 1.00 90.44 86 GLU A N 1
ATOM 696 C CA . GLU A 1 86 ? -32.448 -9.375 20.481 1.00 90.44 86 GLU A CA 1
ATOM 697 C C . GLU A 1 86 ? -31.674 -9.227 21.803 1.00 90.44 86 GLU A C 1
ATOM 699 O O . GLU A 1 86 ? -31.392 -10.224 22.470 1.00 90.44 86 GLU A O 1
ATOM 704 N N . ILE A 1 87 ? -31.372 -7.995 22.233 1.00 93.75 87 ILE A N 1
ATOM 705 C CA . ILE A 1 87 ? -30.763 -7.733 23.547 1.00 93.75 87 ILE A CA 1
ATOM 706 C C . ILE A 1 87 ? -31.715 -8.149 24.677 1.00 93.75 87 ILE A C 1
ATOM 708 O O . ILE A 1 87 ? -31.273 -8.806 25.621 1.00 93.75 87 ILE A O 1
ATOM 712 N N . ILE A 1 88 ? -33.005 -7.807 24.587 1.00 95.81 88 ILE A N 1
ATOM 713 C CA . ILE A 1 88 ? -34.016 -8.220 25.575 1.00 95.81 88 ILE A CA 1
ATOM 714 C C . ILE A 1 88 ? -34.147 -9.748 25.605 1.00 95.81 88 ILE A C 1
ATOM 716 O O . ILE A 1 88 ? -34.071 -10.351 26.674 1.00 95.81 88 ILE A O 1
ATOM 720 N N . GLN A 1 89 ? -34.213 -10.401 24.443 1.00 93.06 89 GLN A N 1
ATOM 721 C CA . GLN A 1 89 ? -34.283 -11.860 24.375 1.00 93.06 89 GLN A CA 1
ATOM 722 C C . GLN A 1 89 ? -33.034 -12.532 24.966 1.00 93.06 89 GLN A C 1
ATOM 724 O O . GLN A 1 89 ? -33.123 -13.579 25.611 1.00 93.06 89 GLN A O 1
ATOM 729 N N . GLU A 1 90 ? -31.852 -11.949 24.770 1.00 93.19 90 GLU A N 1
ATOM 730 C CA . GLU A 1 90 ? -30.633 -12.438 25.407 1.00 93.19 90 GLU A CA 1
ATOM 731 C C . GLU A 1 90 ? -30.676 -12.261 26.935 1.00 93.19 90 GLU A C 1
ATOM 733 O O . GLU A 1 90 ? -30.224 -13.149 27.659 1.00 93.19 90 GLU A O 1
ATOM 738 N N . CYS A 1 91 ? -31.287 -11.185 27.444 1.00 96.69 91 CYS A N 1
ATOM 739 C CA . CYS A 1 91 ? -31.544 -11.023 28.879 1.00 96.69 91 CYS A CA 1
ATOM 740 C C . CYS A 1 91 ? -32.458 -12.130 29.416 1.00 96.69 91 CYS A C 1
ATOM 742 O O . CYS A 1 91 ? -32.151 -12.708 30.460 1.00 96.69 91 CYS A O 1
ATOM 744 N N . ASP A 1 92 ? -33.517 -12.493 28.687 1.00 96.69 92 ASP A N 1
ATOM 745 C CA . ASP A 1 92 ? -34.416 -13.590 29.072 1.00 96.69 92 ASP A CA 1
ATOM 746 C C . ASP A 1 92 ? -33.664 -14.920 29.196 1.00 96.69 92 ASP A C 1
ATOM 748 O O . ASP A 1 92 ? -33.848 -15.671 30.158 1.00 96.69 92 ASP A O 1
ATOM 752 N N . ARG A 1 93 ? -32.735 -15.189 28.267 1.00 94.75 93 ARG A N 1
ATOM 753 C CA . ARG A 1 93 ? -31.862 -16.375 28.310 1.00 94.75 93 ARG A CA 1
ATOM 754 C C . ARG A 1 93 ? -30.902 -16.363 29.503 1.00 94.75 93 ARG A C 1
ATOM 756 O O . ARG A 1 93 ? -30.482 -17.434 29.942 1.00 94.75 93 ARG A O 1
ATOM 763 N N . MET A 1 94 ? -30.554 -15.193 30.046 1.00 95.00 94 MET A N 1
ATOM 764 C CA . MET A 1 94 ? -29.692 -15.062 31.229 1.00 95.00 94 MET A CA 1
ATOM 765 C C . MET A 1 94 ? -30.427 -15.289 32.557 1.00 95.00 94 MET A C 1
ATOM 767 O O . MET A 1 94 ? -29.778 -15.650 33.548 1.00 95.00 94 MET A O 1
ATOM 771 N N . LEU A 1 95 ? -31.750 -15.090 32.607 1.00 97.44 95 LEU A N 1
ATOM 772 C CA . LEU A 1 95 ? -32.550 -15.221 33.832 1.00 97.44 95 LEU A CA 1
ATOM 773 C C . LEU A 1 95 ? -32.367 -16.580 34.542 1.00 97.44 95 LEU A C 1
ATOM 775 O O . LEU A 1 95 ? -32.106 -16.564 35.749 1.00 97.44 95 LEU A O 1
ATOM 779 N N . PRO A 1 96 ? -32.425 -17.745 33.856 1.00 97.38 96 PRO A N 1
ATOM 780 C CA . PRO A 1 96 ? -32.275 -19.044 34.513 1.00 97.38 96 PRO A CA 1
ATOM 781 C C . PRO A 1 96 ? -30.815 -19.445 34.780 1.00 97.38 96 PRO A C 1
ATOM 783 O O . PRO A 1 96 ? -30.573 -20.460 35.434 1.00 97.38 96 PRO A O 1
ATOM 786 N N . LEU A 1 97 ? -29.825 -18.700 34.270 1.00 96.69 97 LEU A N 1
ATOM 787 C CA . LEU A 1 97 ? -28.420 -19.089 34.396 1.00 96.69 97 LEU A CA 1
ATOM 788 C C . LEU A 1 97 ? -27.927 -18.937 35.839 1.00 96.69 97 LEU A C 1
ATOM 790 O O . LEU A 1 97 ? -28.269 -17.948 36.498 1.00 96.69 97 LEU A O 1
ATOM 794 N N . PRO A 1 98 ? -27.045 -19.838 36.317 1.00 97.44 98 PRO A N 1
ATOM 795 C CA . PRO A 1 98 ? -26.383 -19.652 37.600 1.00 97.44 98 PRO A CA 1
ATOM 796 C C . PRO A 1 98 ? -25.615 -18.327 37.616 1.00 97.44 98 PRO A C 1
ATOM 798 O O . PRO A 1 98 ? -25.113 -17.864 36.581 1.00 97.44 98 PRO A O 1
ATOM 801 N N . VAL A 1 99 ? -25.524 -17.730 38.807 1.00 97.06 99 VAL A N 1
ATOM 802 C CA . VAL A 1 99 ? -24.683 -16.550 39.023 1.00 97.06 99 VAL A CA 1
ATOM 803 C C . VAL A 1 99 ? -23.240 -16.873 38.679 1.00 97.06 99 VAL A C 1
ATOM 805 O O . VAL A 1 99 ? -22.796 -18.019 38.809 1.00 97.06 99 VAL A O 1
ATOM 808 N N . LEU A 1 100 ? -22.508 -15.860 38.237 1.00 95.94 100 LEU A N 1
ATOM 809 C CA . LEU A 1 100 ? -21.091 -16.035 37.961 1.00 95.94 100 LEU A CA 1
ATOM 810 C C . LEU A 1 100 ? -20.328 -16.362 39.251 1.00 95.94 100 LEU A C 1
ATOM 812 O O . LEU A 1 100 ? -20.621 -15.850 40.331 1.00 95.94 100 LEU A O 1
ATOM 816 N N . THR A 1 101 ? -19.327 -17.225 39.122 1.00 95.69 101 THR A N 1
ATOM 817 C CA . THR A 1 101 ? -18.435 -17.632 40.211 1.00 95.69 101 THR A CA 1
ATOM 818 C C . THR A 1 101 ? -16.989 -17.376 39.812 1.00 95.69 101 THR A C 1
ATOM 820 O O . THR A 1 101 ? -16.673 -17.225 38.629 1.00 95.69 101 THR A O 1
ATOM 823 N N . ARG A 1 102 ? -16.081 -17.333 40.794 1.00 93.56 102 ARG A N 1
ATOM 824 C CA . ARG A 1 102 ? -14.648 -17.230 40.508 1.00 93.56 102 ARG A CA 1
ATOM 825 C C . ARG A 1 102 ? -14.185 -18.491 39.775 1.00 93.56 102 ARG A C 1
ATOM 827 O O . ARG A 1 102 ? -14.055 -19.549 40.381 1.00 93.56 102 ARG A O 1
ATOM 834 N N . ASN A 1 103 ? -13.902 -18.355 38.484 1.00 90.31 103 ASN A N 1
ATOM 835 C CA . ASN A 1 103 ? -13.407 -19.434 37.637 1.00 90.31 103 ASN A CA 1
ATOM 836 C C . ASN A 1 103 ? -12.061 -19.023 37.034 1.00 90.31 103 ASN A C 1
ATOM 838 O O . ASN A 1 103 ? -12.027 -18.207 36.115 1.00 90.31 103 ASN A O 1
ATOM 842 N N . GLN A 1 104 ? -10.964 -19.559 37.568 1.00 90.06 104 GLN A N 1
ATOM 843 C CA . GLN A 1 104 ? -9.608 -19.235 37.129 1.00 90.06 104 GLN A CA 1
ATOM 844 C C . GLN A 1 104 ? -9.113 -20.240 36.086 1.00 90.06 104 GLN A C 1
ATOM 846 O O . GLN A 1 104 ? -9.107 -21.445 36.323 1.00 90.06 104 GLN A O 1
ATOM 851 N N . LYS A 1 105 ? -8.673 -19.728 34.932 1.00 85.44 105 LYS A N 1
ATOM 852 C CA . LYS A 1 105 ? -8.043 -20.492 33.848 1.00 85.44 105 LYS A CA 1
ATOM 853 C C . LYS A 1 105 ? -6.616 -19.984 33.651 1.00 85.44 105 LYS A C 1
ATOM 855 O O . LYS A 1 105 ? -6.404 -18.828 33.278 1.00 85.44 105 LYS A O 1
ATOM 860 N N . GLY A 1 106 ? -5.627 -20.828 33.941 1.00 85.31 106 GLY A N 1
ATOM 861 C CA . GLY A 1 106 ? -4.231 -20.396 34.040 1.00 85.31 106 GLY A CA 1
ATOM 862 C C . GLY A 1 106 ? -4.068 -19.288 35.092 1.00 85.31 106 GLY A C 1
ATOM 863 O O . GLY A 1 106 ? -4.496 -19.438 36.237 1.00 85.31 106 GLY A O 1
ATOM 864 N N . ARG A 1 107 ? -3.496 -18.144 34.697 1.00 87.25 107 ARG A N 1
ATOM 865 C CA . ARG A 1 107 ? -3.318 -16.954 35.559 1.00 87.25 107 ARG A CA 1
ATOM 866 C C . ARG A 1 107 ? -4.482 -15.949 35.530 1.00 87.25 107 ARG A C 1
ATOM 868 O O . ARG A 1 107 ? -4.344 -14.861 36.083 1.00 87.25 107 ARG A O 1
ATOM 875 N N . ARG A 1 108 ? -5.579 -16.256 34.823 1.00 92.31 108 ARG A N 1
ATOM 876 C CA . ARG A 1 108 ? -6.617 -15.279 34.443 1.00 92.31 108 ARG A CA 1
ATOM 877 C C . ARG A 1 108 ? -8.006 -15.715 34.921 1.00 92.31 108 ARG A C 1
ATOM 879 O O . ARG A 1 108 ? -8.358 -16.891 34.829 1.00 92.31 108 ARG A O 1
ATOM 886 N N . ILE A 1 109 ? -8.821 -14.754 35.349 1.00 95.38 109 ILE A N 1
ATOM 887 C CA . ILE A 1 109 ? -10.287 -14.860 35.455 1.00 95.38 109 ILE A CA 1
ATOM 888 C C . ILE A 1 109 ? -10.992 -13.979 34.408 1.00 95.38 109 ILE A C 1
ATOM 890 O O . ILE A 1 109 ? -12.206 -13.811 34.480 1.00 95.38 109 ILE A O 1
ATOM 894 N N . LEU A 1 110 ? -10.258 -13.446 33.422 1.00 94.56 110 LEU A N 1
ATOM 895 C CA . LEU A 1 110 ? -10.735 -12.481 32.422 1.00 94.56 110 LEU A CA 1
ATOM 896 C C . LEU A 1 110 ? -12.048 -12.869 31.729 1.00 94.56 110 LEU A C 1
ATOM 898 O O . LEU A 1 110 ? -12.891 -12.013 31.482 1.00 94.56 110 LEU A O 1
ATOM 902 N N . HIS A 1 111 ? -12.256 -14.154 31.421 1.00 92.00 111 HIS A N 1
ATOM 903 C CA . HIS A 1 111 ? -13.519 -14.621 30.832 1.00 92.00 111 HIS A CA 1
ATOM 904 C C . HIS A 1 111 ? -14.713 -14.418 31.771 1.00 92.00 111 HIS A C 1
ATOM 906 O O . HIS A 1 111 ? -15.812 -14.153 31.297 1.00 92.00 111 HIS A O 1
ATOM 912 N N . THR A 1 112 ? -14.498 -14.519 33.085 1.00 95.94 112 THR A N 1
ATOM 913 C CA . THR A 1 112 ? -15.510 -14.242 34.112 1.00 95.94 112 THR A CA 1
ATOM 914 C C . THR A 1 112 ? -15.804 -12.747 34.164 1.00 95.94 112 THR A C 1
ATOM 916 O O . THR A 1 112 ? -16.971 -12.374 34.130 1.00 95.94 112 THR A O 1
ATOM 919 N N . SER A 1 113 ? -14.775 -11.889 34.170 1.00 97.44 113 SER A N 1
ATOM 920 C CA . SER A 1 113 ? -14.950 -10.427 34.154 1.00 97.44 113 SER A CA 1
ATOM 921 C C . SER A 1 113 ? -15.682 -9.943 32.895 1.00 97.44 113 SER A C 1
ATOM 923 O O . SER A 1 113 ? -16.612 -9.148 32.988 1.00 97.44 113 SER A O 1
ATOM 925 N N . ARG A 1 114 ? -15.339 -10.488 31.720 1.00 96.50 114 ARG A N 1
ATOM 926 C CA . ARG A 1 114 ? -16.011 -10.185 30.442 1.00 96.50 114 ARG A CA 1
ATOM 927 C C . ARG A 1 114 ? -17.483 -10.578 30.440 1.00 96.50 114 ARG A C 1
ATOM 929 O O . ARG A 1 114 ? -18.326 -9.814 29.974 1.00 96.50 114 ARG A O 1
ATOM 936 N N . GLU A 1 115 ? -17.795 -11.762 30.961 1.00 96.75 115 GLU A N 1
ATOM 937 C CA . GLU A 1 115 ? -19.179 -12.222 31.082 1.00 96.75 115 GLU A CA 1
ATOM 938 C C . GLU A 1 115 ? -19.949 -11.416 32.139 1.00 96.75 115 GLU A C 1
ATOM 940 O O . GLU A 1 115 ? -21.140 -11.171 31.960 1.00 96.75 115 GLU A O 1
ATOM 945 N N . ALA A 1 116 ? -19.283 -10.941 33.198 1.00 98.06 116 ALA A N 1
ATOM 946 C CA . ALA A 1 116 ? -19.887 -10.043 34.179 1.00 98.06 116 ALA A CA 1
ATOM 947 C C . ALA A 1 116 ? -20.294 -8.709 33.541 1.00 98.06 116 ALA A C 1
ATOM 949 O O . ALA A 1 116 ? -21.425 -8.279 33.757 1.00 98.06 116 ALA A O 1
ATOM 950 N N . ILE A 1 117 ? -19.437 -8.104 32.701 1.00 97.62 117 ILE A N 1
ATOM 951 C CA . ILE A 1 117 ? -19.810 -6.915 31.911 1.00 97.62 117 ILE A CA 1
ATOM 952 C C . ILE A 1 117 ? -21.054 -7.219 31.087 1.00 97.62 117 ILE A C 1
ATOM 954 O O . ILE A 1 117 ? -22.047 -6.511 31.220 1.00 97.62 117 ILE A O 1
ATOM 958 N N . ARG A 1 118 ? -21.018 -8.289 30.279 1.00 96.94 118 ARG A N 1
ATOM 959 C CA . ARG A 1 118 ? -22.125 -8.638 29.384 1.00 96.94 118 ARG A CA 1
ATOM 960 C C . ARG A 1 118 ? -23.431 -8.785 30.159 1.00 96.94 118 ARG A C 1
ATOM 962 O O . ARG A 1 118 ? -24.399 -8.109 29.845 1.00 96.94 118 ARG A O 1
ATOM 969 N N . ARG A 1 119 ? -23.464 -9.612 31.206 1.00 97.94 119 ARG A N 1
ATOM 970 C CA . ARG A 1 119 ? -24.698 -9.862 31.965 1.00 97.94 119 ARG A CA 1
ATOM 971 C C . ARG A 1 119 ? -25.196 -8.623 32.697 1.00 97.94 119 ARG A C 1
ATOM 973 O O . ARG A 1 119 ? -26.376 -8.305 32.606 1.00 97.94 119 ARG A O 1
ATOM 980 N N . ILE A 1 120 ? -24.317 -7.924 33.413 1.00 98.62 120 ILE A N 1
ATOM 981 C CA . ILE A 1 120 ? -24.723 -6.780 34.234 1.00 98.62 120 ILE A CA 1
ATOM 982 C C . ILE A 1 120 ? -25.164 -5.612 33.349 1.00 98.62 120 ILE A C 1
ATOM 984 O O . ILE A 1 120 ? -26.224 -5.047 33.608 1.00 98.62 120 ILE A O 1
ATOM 988 N N . LEU A 1 121 ? -24.414 -5.276 32.293 1.00 98.25 121 LEU A N 1
ATOM 989 C CA . LEU A 1 121 ? -24.793 -4.213 31.358 1.00 98.25 121 LEU A CA 1
ATOM 990 C C . LEU A 1 121 ? -26.124 -4.527 30.665 1.00 98.25 121 LEU A C 1
ATOM 992 O O . LEU A 1 121 ? -27.003 -3.672 30.646 1.00 98.25 121 LEU A O 1
ATOM 996 N N . TYR A 1 122 ? -26.297 -5.744 30.142 1.00 98.25 122 TYR A N 1
ATOM 997 C CA . TYR A 1 122 ? -27.517 -6.141 29.432 1.00 98.25 122 TYR A CA 1
ATOM 998 C C . TYR A 1 122 ? -28.743 -6.124 30.348 1.00 98.25 122 TYR A C 1
ATOM 1000 O O . TYR A 1 122 ? -29.746 -5.502 30.014 1.00 98.25 122 TYR A O 1
ATOM 1008 N N . LEU A 1 123 ? -28.663 -6.746 31.528 1.00 98.69 123 LEU A N 1
ATOM 1009 C CA . LEU A 1 123 ? -29.793 -6.789 32.460 1.00 98.69 123 LEU A CA 1
ATOM 1010 C C . LEU A 1 123 ? -30.127 -5.396 33.017 1.00 98.69 123 LEU A C 1
ATOM 1012 O O . LEU A 1 123 ? -31.300 -5.064 33.183 1.00 98.69 123 LEU A O 1
ATOM 1016 N N . SER A 1 124 ? -29.114 -4.558 33.265 1.00 98.50 124 SER A N 1
ATOM 1017 C CA . SER A 1 124 ? -29.329 -3.181 33.734 1.00 98.50 124 SER A CA 1
ATOM 1018 C C . SER A 1 124 ? -29.944 -2.310 32.638 1.00 98.50 124 SER A C 1
ATOM 1020 O O . SER A 1 124 ? -30.841 -1.515 32.914 1.00 98.50 124 SER A O 1
ATOM 1022 N N . TYR A 1 125 ? -29.507 -2.490 31.389 1.00 98.19 125 TYR A N 1
ATOM 1023 C CA . TYR A 1 125 ? -30.128 -1.900 30.207 1.00 98.19 125 TYR A CA 1
ATOM 1024 C C . TYR A 1 125 ? -31.596 -2.323 30.079 1.00 98.19 125 TYR A C 1
ATOM 1026 O O . TYR A 1 125 ? -32.478 -1.467 30.017 1.00 98.19 125 TYR A O 1
ATOM 1034 N N . ALA A 1 126 ? -31.870 -3.630 30.100 1.00 98.19 126 ALA A N 1
ATOM 1035 C CA . ALA A 1 126 ? -33.217 -4.169 29.969 1.00 98.19 126 ALA A CA 1
ATOM 1036 C C . ALA A 1 126 ? -34.145 -3.605 31.047 1.00 98.19 126 ALA A C 1
ATOM 1038 O O . ALA A 1 126 ? -35.215 -3.101 30.712 1.00 98.19 126 ALA A O 1
ATOM 1039 N N . PHE A 1 127 ? -33.712 -3.576 32.312 1.00 98.31 127 PHE A N 1
ATOM 1040 C CA . PHE A 1 127 ? -34.487 -2.953 33.385 1.00 98.31 127 PHE A CA 1
ATOM 1041 C C . PHE A 1 127 ? -34.759 -1.470 33.119 1.00 98.31 127 PHE A C 1
ATOM 1043 O O . PHE A 1 127 ? -35.902 -1.034 33.218 1.00 98.31 127 PHE A O 1
ATOM 1050 N N . ARG A 1 128 ? -33.750 -0.673 32.749 1.00 96.88 128 ARG A N 1
ATOM 1051 C CA . ARG A 1 128 ? -33.966 0.766 32.536 1.00 96.88 128 ARG A CA 1
ATOM 1052 C C . ARG A 1 128 ? -34.946 1.059 31.406 1.00 96.88 128 ARG A C 1
ATOM 1054 O O . ARG A 1 128 ? -35.753 1.982 31.521 1.00 96.88 128 ARG A O 1
ATOM 1061 N N . LEU A 1 129 ? -34.930 0.256 30.346 1.00 96.69 129 LEU A N 1
ATOM 1062 C CA . LEU A 1 129 ? -35.807 0.456 29.198 1.00 96.69 129 LEU A CA 1
ATOM 1063 C C . LEU A 1 129 ? -37.209 -0.141 29.414 1.00 96.69 129 LEU A C 1
ATOM 1065 O O . LEU A 1 129 ? -38.189 0.483 29.015 1.00 96.69 129 LEU A O 1
ATOM 1069 N N . THR A 1 130 ? -37.342 -1.286 30.078 1.00 96.00 130 THR A N 1
ATOM 1070 C CA . THR A 1 130 ? -38.639 -1.984 30.239 1.00 96.00 130 THR A CA 1
ATOM 1071 C C . THR A 1 130 ? -39.337 -1.693 31.567 1.00 96.00 130 THR A C 1
ATOM 1073 O O . THR A 1 130 ? -40.559 -1.754 31.639 1.00 96.00 130 THR A O 1
ATOM 1076 N N . GLN A 1 131 ? -38.574 -1.327 32.601 1.00 95.69 131 GLN A N 1
ATOM 1077 C CA . GLN A 1 131 ? -38.999 -1.240 34.004 1.00 95.69 131 GLN A CA 1
ATOM 1078 C C . GLN A 1 131 ? -39.488 -2.578 34.591 1.00 95.69 131 GLN A C 1
ATOM 1080 O O . GLN A 1 131 ? -40.196 -2.589 35.596 1.00 95.69 131 GLN A O 1
ATOM 1085 N N . GLU A 1 132 ? -39.099 -3.714 34.001 1.00 97.69 132 GLU A N 1
ATOM 1086 C CA . GLU A 1 132 ? -39.451 -5.038 34.521 1.00 97.69 132 GLU A CA 1
ATOM 1087 C C . GLU A 1 132 ? -38.529 -5.480 35.668 1.00 97.69 132 GLU A C 1
ATOM 1089 O O . GLU A 1 132 ? -37.312 -5.624 35.510 1.00 97.69 132 GLU A O 1
ATOM 1094 N N . ASP A 1 133 ? -39.127 -5.755 36.831 1.00 97.38 133 ASP A N 1
ATOM 1095 C CA . ASP A 1 133 ? -38.407 -6.124 38.059 1.00 97.38 133 ASP A CA 1
ATOM 1096 C C . ASP A 1 133 ? -37.581 -7.417 37.921 1.00 97.38 133 ASP A C 1
ATOM 1098 O O . ASP A 1 133 ? -36.589 -7.598 38.627 1.00 97.38 133 ASP A O 1
ATOM 1102 N N . THR A 1 134 ? -37.945 -8.318 37.007 1.00 98.06 134 THR A N 1
ATOM 1103 C CA . THR A 1 134 ? -37.219 -9.573 36.738 1.00 98.06 134 THR A CA 1
ATOM 1104 C C . THR A 1 134 ? -35.763 -9.314 36.343 1.00 98.06 134 THR A C 1
ATOM 1106 O O . THR A 1 134 ? -34.853 -9.950 36.888 1.00 98.06 134 THR A O 1
ATOM 1109 N N . TYR A 1 135 ? -35.525 -8.341 35.459 1.00 98.62 135 TYR A N 1
ATOM 1110 C CA . TYR A 1 135 ? -34.182 -7.951 35.033 1.00 98.62 135 TYR A CA 1
ATOM 1111 C C . TYR A 1 135 ? -33.408 -7.266 36.163 1.00 98.62 135 TYR A C 1
ATOM 1113 O O . TYR A 1 135 ? -32.241 -7.601 36.383 1.00 98.62 135 TYR A O 1
ATOM 1121 N N . PHE A 1 136 ? -34.059 -6.383 36.934 1.00 98.69 136 PHE A N 1
ATOM 1122 C CA . PHE A 1 136 ? -33.451 -5.744 38.109 1.00 98.69 136 PHE A CA 1
ATOM 1123 C C . PHE A 1 136 ? -32.985 -6.779 39.138 1.00 98.69 136 PHE A C 1
ATOM 1125 O O . PHE A 1 136 ? -31.815 -6.788 39.520 1.00 98.69 136 PHE A O 1
ATOM 1132 N N . LEU A 1 137 ? -33.873 -7.692 39.543 1.00 98.44 137 LEU A N 1
ATOM 1133 C CA . LEU A 1 137 ? -33.574 -8.723 40.538 1.00 98.44 137 LEU A CA 1
ATOM 1134 C C . LEU A 1 137 ? -32.432 -9.635 40.073 1.00 98.44 137 LEU A C 1
ATOM 1136 O O . LEU A 1 137 ? -31.552 -9.995 40.860 1.00 98.44 137 LEU A O 1
ATOM 1140 N N . ARG A 1 138 ? -32.405 -9.999 38.784 1.00 98.50 138 ARG A N 1
ATOM 1141 C CA . ARG A 1 138 ? -31.317 -10.812 38.228 1.00 98.50 138 ARG A CA 1
ATOM 1142 C C . ARG A 1 138 ? -29.987 -10.056 38.201 1.00 98.50 138 ARG A C 1
ATOM 1144 O O . ARG A 1 138 ? -28.963 -10.673 38.517 1.00 98.50 138 ARG A O 1
ATOM 1151 N N . ALA A 1 139 ? -29.997 -8.772 37.837 1.00 98.62 139 ALA A N 1
ATOM 1152 C CA . ALA A 1 139 ? -28.810 -7.919 37.800 1.00 98.62 139 ALA A CA 1
ATOM 1153 C C . ALA A 1 139 ? -28.240 -7.675 39.204 1.00 98.62 139 ALA A C 1
ATOM 1155 O O . ALA A 1 139 ? -27.040 -7.854 39.412 1.00 98.62 139 ALA A O 1
ATOM 1156 N N . GLU A 1 140 ? -29.092 -7.359 40.187 1.00 98.69 140 GLU A N 1
ATOM 1157 C CA . GLU A 1 140 ? -28.689 -7.220 41.592 1.00 98.69 140 GLU A CA 1
ATOM 1158 C C . GLU A 1 140 ? -28.039 -8.515 42.101 1.00 98.69 140 GLU A C 1
ATOM 1160 O O . GLU A 1 140 ? -26.995 -8.482 42.755 1.00 98.69 140 GLU A O 1
ATOM 1165 N N . LYS A 1 141 ? -28.592 -9.674 41.727 1.00 98.44 141 LYS A N 1
ATOM 1166 C CA . LYS A 1 141 ? -28.019 -10.975 42.083 1.00 98.44 141 LYS A CA 1
ATOM 1167 C C . LYS A 1 141 ? -26.618 -11.194 41.492 1.00 98.44 141 LYS A C 1
ATOM 1169 O O . LYS A 1 141 ? -25.762 -11.729 42.195 1.00 98.44 141 LYS A O 1
ATOM 1174 N N . GLU A 1 142 ? -26.359 -10.782 40.244 1.00 98.50 142 GLU A N 1
ATOM 1175 C CA . GLU A 1 142 ? -24.993 -10.821 39.682 1.00 98.50 142 GLU A CA 1
ATOM 1176 C C . GLU A 1 142 ? -24.057 -9.851 40.405 1.00 98.50 142 GLU A C 1
ATOM 1178 O O . GLU A 1 142 ? -22.945 -10.235 40.768 1.00 98.50 142 GLU A O 1
ATOM 1183 N N . LEU A 1 143 ? -24.503 -8.617 40.661 1.00 98.81 143 LEU A N 1
ATOM 1184 C CA . LEU A 1 143 ? -23.709 -7.602 41.357 1.00 98.81 143 LEU A CA 1
ATOM 1185 C C . LEU A 1 143 ? -23.268 -8.084 42.741 1.00 98.81 143 LEU A C 1
ATOM 1187 O O . LEU A 1 143 ? -22.089 -7.992 43.082 1.00 98.81 143 LEU A O 1
ATOM 1191 N N . LEU A 1 144 ? -24.189 -8.653 43.521 1.00 98.75 144 LEU A N 1
ATOM 1192 C CA . LEU A 1 144 ? -23.889 -9.193 44.846 1.00 98.75 144 LEU A CA 1
ATOM 1193 C C . LEU A 1 144 ? -22.969 -10.420 44.780 1.00 98.75 144 LEU A C 1
ATOM 1195 O O . LEU A 1 144 ? -22.103 -10.568 45.644 1.00 98.75 144 LEU A O 1
ATOM 1199 N N . ALA A 1 145 ? -23.102 -11.269 43.755 1.00 98.50 145 ALA A N 1
ATOM 1200 C CA . ALA A 1 145 ? -22.196 -12.397 43.541 1.00 98.50 145 ALA A CA 1
ATOM 1201 C C . ALA A 1 145 ? -20.764 -11.925 43.226 1.00 98.50 145 ALA A C 1
ATOM 1203 O O . ALA A 1 145 ? -19.810 -12.405 43.839 1.00 98.50 145 ALA A O 1
ATOM 1204 N N . MET A 1 146 ? -20.604 -10.936 42.339 1.00 98.44 146 MET A N 1
ATOM 1205 C CA . MET A 1 146 ? -19.297 -10.345 42.008 1.00 98.44 146 MET A CA 1
ATOM 1206 C C . MET A 1 146 ? -18.692 -9.584 43.191 1.00 98.44 146 MET A C 1
ATOM 1208 O O . MET A 1 146 ? -17.491 -9.697 43.459 1.00 98.44 146 MET A O 1
ATOM 1212 N N . ALA A 1 147 ? -19.527 -8.880 43.958 1.00 98.44 147 ALA A N 1
ATOM 1213 C CA . ALA A 1 147 ? -19.132 -8.246 45.209 1.00 98.44 147 ALA A CA 1
ATOM 1214 C C . ALA A 1 147 ? -18.721 -9.268 46.283 1.00 98.44 147 ALA A C 1
ATOM 1216 O O . ALA A 1 147 ? -17.930 -8.931 47.161 1.00 98.44 147 ALA A O 1
ATOM 1217 N N . GLY A 1 148 ? -19.220 -10.506 46.214 1.00 97.88 148 GLY A N 1
ATOM 1218 C CA . GLY A 1 148 ? -18.925 -11.596 47.147 1.00 97.88 148 GLY A CA 1
ATOM 1219 C C . GLY A 1 148 ? -17.660 -12.410 46.847 1.00 97.88 148 GLY A C 1
ATOM 1220 O O . GLY A 1 148 ? -17.233 -13.177 47.705 1.00 97.88 148 GLY A O 1
ATOM 1221 N N . LEU A 1 149 ? -17.029 -12.254 45.675 1.00 97.50 149 LEU A N 1
ATOM 1222 C CA . LEU A 1 149 ? -15.780 -12.964 45.344 1.00 97.50 149 LEU A CA 1
ATOM 1223 C C . LEU A 1 149 ? -14.640 -12.572 46.298 1.00 97.50 149 LEU A C 1
ATOM 1225 O O . LEU A 1 149 ? -14.621 -11.442 46.767 1.00 97.50 149 LEU A O 1
ATOM 1229 N N . SER A 1 150 ? -13.664 -13.446 46.559 1.00 95.00 150 SER A N 1
ATOM 1230 C CA . SER A 1 150 ? -12.527 -13.131 47.453 1.00 95.00 150 SER A CA 1
ATOM 1231 C C . SER A 1 150 ? -11.758 -11.878 47.015 1.00 95.00 150 SER A C 1
ATOM 1233 O O . SER A 1 150 ? -11.483 -10.990 47.815 1.00 95.00 150 SER A O 1
ATOM 1235 N N . ASP A 1 151 ? -11.473 -11.800 45.720 1.00 96.12 151 ASP A N 1
ATOM 1236 C CA . ASP A 1 151 ? -10.732 -10.749 45.032 1.00 96.12 151 ASP A CA 1
ATOM 1237 C C . ASP A 1 151 ? -11.123 -10.752 43.540 1.00 96.12 151 ASP A C 1
ATOM 1239 O O . ASP A 1 151 ? -11.788 -11.682 43.066 1.00 96.12 151 ASP A O 1
ATOM 1243 N N . TRP A 1 152 ? -10.684 -9.739 42.788 1.00 98.06 152 TRP A N 1
ATOM 1244 C CA . TRP A 1 152 ? -10.872 -9.640 41.330 1.00 98.06 152 TRP A CA 1
ATOM 1245 C C . TRP A 1 152 ? -9.589 -9.939 40.526 1.00 98.06 152 TRP A C 1
ATOM 1247 O O . TRP A 1 152 ? -9.457 -9.524 39.382 1.00 98.06 152 TRP A O 1
ATOM 1257 N N . ASN A 1 153 ? -8.661 -10.697 41.117 1.00 97.31 153 ASN A N 1
ATOM 1258 C CA . ASN A 1 153 ? -7.375 -11.137 40.566 1.00 97.31 153 ASN A CA 1
ATOM 1259 C C . ASN A 1 153 ? -6.390 -10.005 40.192 1.00 97.31 153 ASN A C 1
ATOM 1261 O O . ASN A 1 153 ? -6.015 -9.864 39.026 1.00 97.31 153 ASN A O 1
ATOM 1265 N N . PRO A 1 154 ? -5.879 -9.230 41.166 1.00 96.38 154 PRO A N 1
ATOM 1266 C CA . PRO A 1 154 ? -4.988 -8.095 40.891 1.00 96.38 154 PRO A CA 1
ATOM 1267 C C . PRO A 1 154 ? -3.637 -8.469 40.254 1.00 96.38 154 PRO A C 1
ATOM 1269 O O . PRO A 1 154 ? -2.997 -7.620 39.638 1.00 96.38 154 PRO A O 1
ATOM 1272 N N . SER A 1 155 ? -3.234 -9.745 40.300 1.00 93.44 155 SER A N 1
ATOM 1273 C CA . SER A 1 155 ? -2.049 -10.253 39.585 1.00 93.44 155 SER A CA 1
ATOM 1274 C C . SER A 1 155 ? -2.172 -10.203 38.048 1.00 93.44 155 SER A C 1
ATOM 1276 O O . SER A 1 155 ? -1.171 -10.245 37.324 1.00 93.44 155 SER A O 1
ATOM 1278 N N . HIS A 1 156 ? -3.400 -10.098 37.531 1.00 95.19 156 HIS A N 1
ATOM 1279 C CA . HIS A 1 156 ? -3.706 -9.866 36.125 1.00 95.19 156 HIS A CA 1
ATOM 1280 C C . HIS A 1 156 ? -4.720 -8.720 36.025 1.00 95.19 156 HIS A C 1
ATOM 1282 O O . HIS A 1 156 ? -5.925 -8.934 35.973 1.00 95.19 156 HIS A O 1
ATOM 1288 N N . PHE A 1 157 ? -4.223 -7.482 36.015 1.00 97.88 157 PHE A N 1
ATOM 1289 C CA . PHE A 1 157 ? -5.045 -6.295 36.283 1.00 97.88 157 PHE A CA 1
ATOM 1290 C C . PHE A 1 157 ? -6.178 -6.018 35.278 1.00 97.88 157 PHE A C 1
ATOM 1292 O O . PHE A 1 157 ? -7.142 -5.342 35.627 1.00 97.88 157 PHE A O 1
ATOM 1299 N N . LEU A 1 158 ? -6.122 -6.579 34.064 1.00 97.56 158 LEU A N 1
ATOM 1300 C CA . LEU A 1 158 ? -7.265 -6.548 33.140 1.00 97.56 158 LEU A CA 1
ATOM 1301 C C . LEU A 1 158 ? -8.515 -7.198 33.758 1.00 97.56 158 LEU A C 1
ATOM 1303 O O . LEU A 1 158 ? -9.624 -6.722 33.536 1.00 97.56 158 LEU A O 1
ATOM 1307 N N . ASP A 1 159 ? -8.339 -8.242 34.574 1.00 98.12 159 ASP A N 1
ATOM 1308 C CA . ASP A 1 159 ? -9.437 -8.925 35.266 1.00 98.12 159 ASP A CA 1
ATOM 1309 C C . ASP A 1 159 ? -10.153 -7.970 36.226 1.00 98.12 159 ASP A C 1
ATOM 1311 O O . ASP A 1 159 ? -11.387 -7.924 36.243 1.00 98.12 159 ASP A O 1
ATOM 1315 N N . VAL A 1 160 ? -9.367 -7.186 36.975 1.00 98.56 160 VAL A N 1
ATOM 1316 C CA . VAL A 1 160 ? -9.837 -6.166 37.920 1.00 98.56 160 VAL A CA 1
ATOM 1317 C C . VAL A 1 160 ? -10.526 -5.030 37.182 1.00 98.56 160 VAL A C 1
ATOM 1319 O O . VAL A 1 160 ? -11.619 -4.625 37.570 1.00 98.56 160 VAL A O 1
ATOM 1322 N N . ALA A 1 161 ? -9.909 -4.521 36.117 1.00 98.56 161 ALA A N 1
ATOM 1323 C CA . ALA A 1 161 ? -10.422 -3.392 35.354 1.00 98.56 161 ALA A CA 1
ATOM 1324 C C . ALA A 1 161 ? -11.781 -3.704 34.709 1.00 98.56 161 ALA A C 1
ATOM 1326 O O . ALA A 1 161 ? -12.741 -2.965 34.927 1.00 98.56 161 ALA A O 1
ATOM 1327 N N . GLU A 1 162 ? -11.886 -4.829 33.988 1.00 98.50 162 GLU A N 1
ATOM 1328 C CA . GLU A 1 162 ? -13.137 -5.261 33.353 1.00 98.50 162 GLU A CA 1
ATOM 1329 C C . GLU A 1 162 ? -14.236 -5.522 34.411 1.00 98.50 162 GLU A C 1
ATOM 1331 O O . GLU A 1 162 ? -15.379 -5.093 34.242 1.00 98.50 162 GLU A O 1
ATOM 1336 N N . MET A 1 163 ? -13.894 -6.150 35.546 1.00 98.69 163 MET A N 1
ATOM 1337 C CA . MET A 1 163 ? -14.851 -6.387 36.639 1.00 98.69 163 MET A CA 1
ATOM 1338 C C . MET A 1 163 ? -15.314 -5.078 37.296 1.00 98.69 163 MET A C 1
ATOM 1340 O O . MET A 1 163 ? -16.502 -4.910 37.574 1.00 98.69 163 MET A O 1
ATOM 1344 N N . THR A 1 164 ? -14.395 -4.128 37.499 1.00 98.81 164 THR A N 1
ATOM 1345 C CA . THR A 1 164 ? -14.707 -2.810 38.068 1.00 98.81 164 THR A CA 1
ATOM 1346 C C . THR A 1 164 ? -15.686 -2.063 37.171 1.00 98.81 164 THR A C 1
ATOM 1348 O O . THR A 1 164 ? -16.679 -1.549 37.682 1.00 98.81 164 THR A O 1
ATOM 1351 N N . SER A 1 165 ? -15.485 -2.067 35.847 1.00 98.62 165 SER A N 1
ATOM 1352 C CA . SER A 1 165 ? -16.450 -1.502 34.894 1.00 98.62 165 SER A CA 1
ATOM 1353 C C . SER A 1 165 ? -17.834 -2.134 35.034 1.00 98.62 165 SER A C 1
ATOM 1355 O O . SER A 1 165 ? -18.815 -1.407 35.179 1.00 98.62 165 SER A O 1
ATOM 1357 N N . ALA A 1 166 ? -17.919 -3.470 35.033 1.00 98.56 166 ALA A N 1
ATOM 1358 C CA . ALA A 1 166 ? -19.192 -4.189 35.120 1.00 98.56 166 ALA A CA 1
ATOM 1359 C C . ALA A 1 166 ? -19.991 -3.793 36.366 1.00 98.56 166 ALA A C 1
ATOM 1361 O O . ALA A 1 166 ? -21.155 -3.400 36.284 1.00 98.56 166 ALA A O 1
ATOM 1362 N N . VAL A 1 167 ? -19.339 -3.881 37.528 1.00 98.88 167 VAL A N 1
ATOM 1363 C CA . VAL A 1 167 ? -19.977 -3.648 38.824 1.00 98.88 167 VAL A CA 1
ATOM 1364 C C . VAL A 1 167 ? -20.340 -2.173 39.002 1.00 98.88 167 VAL A C 1
ATOM 1366 O O . VAL A 1 167 ? -21.403 -1.876 39.539 1.00 98.88 167 VAL A O 1
ATOM 1369 N N . SER A 1 168 ? -19.513 -1.255 38.498 1.00 98.81 168 SER A N 1
ATOM 1370 C CA . SER A 1 168 ? -19.769 0.191 38.566 1.00 98.81 168 SER A CA 1
ATOM 1371 C C . SER A 1 168 ? -20.952 0.619 37.700 1.00 98.81 168 SER A C 1
ATOM 1373 O O . SER A 1 168 ? -21.785 1.394 38.162 1.00 98.81 168 SER A O 1
ATOM 1375 N N . ILE A 1 169 ? -21.072 0.079 36.480 1.00 98.62 169 ILE A N 1
ATOM 1376 C CA . ILE A 1 169 ? -22.223 0.340 35.601 1.00 98.62 169 ILE A CA 1
ATOM 1377 C C . ILE A 1 169 ? -23.514 -0.138 36.268 1.00 98.62 169 ILE A C 1
ATOM 1379 O O . ILE A 1 169 ? -24.467 0.628 36.371 1.00 98.62 169 ILE A O 1
ATOM 1383 N N . GLY A 1 170 ? -23.546 -1.378 36.766 1.00 98.62 170 GLY A N 1
ATOM 1384 C CA . GLY A 1 170 ? -24.740 -1.901 37.434 1.00 98.62 170 GLY A CA 1
ATOM 1385 C C . GLY A 1 170 ? -25.074 -1.163 38.734 1.00 98.62 170 GLY A C 1
ATOM 1386 O O . GLY A 1 170 ? -26.246 -0.907 38.999 1.00 98.62 170 GLY A O 1
ATOM 1387 N N . TYR A 1 171 ? -24.063 -0.775 39.523 1.00 98.81 171 TYR A N 1
ATOM 1388 C CA . TYR A 1 171 ? -24.252 0.045 40.723 1.00 98.81 171 TYR A CA 1
ATOM 1389 C C . TYR A 1 171 ? -24.919 1.381 40.394 1.00 98.81 171 TYR A C 1
ATOM 1391 O O . TYR A 1 171 ? -25.899 1.735 41.040 1.00 98.81 171 TYR A O 1
ATOM 1399 N N . ASP A 1 172 ? -24.416 2.090 39.382 1.00 98.75 172 ASP A N 1
ATOM 1400 C CA . ASP A 1 172 ? -24.928 3.395 38.964 1.00 98.75 172 ASP A CA 1
ATOM 1401 C C . ASP A 1 172 ? -26.323 3.303 38.333 1.00 98.75 172 ASP A C 1
ATOM 1403 O O . ASP A 1 172 ? -27.247 3.998 38.757 1.00 98.75 172 ASP A O 1
ATOM 1407 N N . TRP A 1 173 ? -26.505 2.412 37.354 1.00 98.56 173 TRP A N 1
ATOM 1408 C CA . TRP A 1 173 ? -27.752 2.306 36.591 1.00 98.56 173 TRP A CA 1
ATOM 1409 C C . TRP A 1 173 ? -28.928 1.818 37.431 1.00 98.56 173 TRP A C 1
ATOM 1411 O O . TRP A 1 173 ? -30.069 2.194 37.163 1.00 98.56 173 TRP A O 1
ATOM 1421 N N . LEU A 1 174 ? -28.661 0.995 38.448 1.00 98.50 174 LEU A N 1
ATOM 1422 C CA . LEU A 1 174 ? -29.682 0.447 39.341 1.00 98.50 174 LEU A CA 1
ATOM 1423 C C . LEU A 1 174 ? -29.752 1.184 40.685 1.00 98.50 174 LEU A C 1
ATOM 1425 O O . LEU A 1 174 ? -30.613 0.862 41.509 1.00 98.50 174 LEU A O 1
ATOM 1429 N N . TYR A 1 175 ? -28.894 2.188 40.908 1.00 98.38 175 TYR A N 1
ATOM 1430 C CA . TYR A 1 175 ? -28.767 2.919 42.172 1.00 98.38 175 TYR A CA 1
ATOM 1431 C C . TYR A 1 175 ? -30.101 3.361 42.787 1.00 98.38 175 TYR A C 1
ATOM 1433 O O . TYR A 1 175 ? -30.273 3.163 43.994 1.00 98.38 175 TYR A O 1
ATOM 1441 N N . PRO A 1 176 ? -31.070 3.920 42.022 1.00 96.00 176 PRO A N 1
ATOM 1442 C CA . PRO A 1 176 ? -32.326 4.392 42.604 1.00 96.00 176 PRO A CA 1
ATOM 1443 C C . PRO A 1 176 ? -33.182 3.275 43.213 1.00 96.00 176 PRO A C 1
ATOM 1445 O O . PRO A 1 176 ? -34.037 3.551 44.053 1.00 96.00 176 PRO A O 1
ATOM 1448 N N . ARG A 1 177 ? -32.976 2.022 42.785 1.00 97.31 177 ARG A N 1
ATOM 1449 C CA . ARG A 1 177 ? -33.775 0.861 43.195 1.00 97.31 177 ARG A CA 1
ATOM 1450 C C . ARG A 1 177 ? -33.038 -0.089 44.141 1.00 97.31 177 ARG A C 1
ATOM 1452 O O . ARG A 1 177 ? -33.691 -0.816 44.888 1.00 97.31 177 ARG A O 1
ATOM 1459 N N . LEU A 1 178 ? -31.704 -0.070 44.144 1.00 98.38 178 LEU A N 1
ATOM 1460 C CA . LEU A 1 178 ? -30.886 -0.878 45.049 1.00 98.38 178 LEU A CA 1
ATOM 1461 C C . LEU A 1 178 ? -31.170 -0.545 46.521 1.00 98.38 178 LEU A C 1
ATOM 1463 O O . LEU A 1 178 ? -31.231 0.619 46.926 1.00 98.38 178 LEU A O 1
ATOM 1467 N N . SER A 1 179 ? -31.268 -1.584 47.354 1.00 98.19 179 SER A N 1
ATOM 1468 C CA . SER A 1 179 ? -31.379 -1.400 48.804 1.00 98.19 179 SER A CA 1
ATOM 1469 C C . SER A 1 179 ? -30.122 -0.729 49.373 1.00 98.19 179 SER A C 1
ATOM 1471 O O . SER A 1 179 ? -29.025 -0.865 48.830 1.00 98.19 179 SER A O 1
ATOM 1473 N N . GLU A 1 180 ? -30.234 -0.036 50.511 1.00 98.00 180 GLU A N 1
ATOM 1474 C CA . GLU A 1 180 ? -29.063 0.548 51.186 1.00 98.00 180 GLU A CA 1
ATOM 1475 C C . GLU A 1 180 ? -27.989 -0.507 51.503 1.00 98.00 180 GLU A C 1
ATOM 1477 O O . GLU A 1 180 ? -26.796 -0.256 51.331 1.00 98.00 180 GLU A O 1
ATOM 1482 N N . LYS A 1 181 ? -28.411 -1.717 51.894 1.00 98.19 181 LYS A N 1
ATOM 1483 C CA . LYS A 1 181 ? -27.511 -2.849 52.142 1.00 98.19 181 LYS A CA 1
ATOM 1484 C C . LYS A 1 181 ? -26.762 -3.257 50.873 1.00 98.19 181 LYS A C 1
ATOM 1486 O O . LYS A 1 181 ? -25.538 -3.376 50.913 1.00 98.19 181 LYS A O 1
ATOM 1491 N N . SER A 1 182 ? -27.480 -3.440 49.762 1.00 98.50 182 SER A N 1
ATOM 1492 C CA . SER A 1 182 ? -26.882 -3.784 48.468 1.00 98.50 182 SER A CA 1
ATOM 1493 C C . SER A 1 182 ? -25.901 -2.699 48.024 1.00 98.50 182 SER A C 1
ATOM 1495 O O . SER A 1 182 ? -24.764 -3.018 47.684 1.00 98.50 182 SER A O 1
ATOM 1497 N N . ARG A 1 183 ? -26.286 -1.416 48.125 1.00 98.56 183 ARG A N 1
ATOM 1498 C CA . ARG A 1 183 ? -25.411 -0.283 47.784 1.00 98.56 183 ARG A CA 1
ATOM 1499 C C . ARG A 1 183 ? -24.115 -0.303 48.590 1.00 98.56 183 ARG A C 1
ATOM 1501 O O . ARG A 1 183 ? -23.043 -0.282 47.998 1.00 98.56 183 ARG A O 1
ATOM 1508 N N . LYS A 1 184 ? -24.186 -0.437 49.919 1.00 98.38 184 LYS A N 1
ATOM 1509 C CA . LYS A 1 184 ? -22.986 -0.504 50.775 1.00 98.38 184 LYS A CA 1
ATOM 1510 C C . LYS A 1 184 ? -22.075 -1.679 50.415 1.00 98.38 184 LYS A C 1
ATOM 1512 O O . LYS A 1 184 ? -20.863 -1.502 50.335 1.00 98.38 184 LYS A O 1
ATOM 1517 N N . GLN A 1 185 ? -22.642 -2.863 50.181 1.00 98.62 185 GLN A N 1
ATOM 1518 C CA . GLN A 1 185 ? -21.863 -4.056 49.839 1.00 98.62 185 GLN A CA 1
ATOM 1519 C C . GLN A 1 185 ? -21.166 -3.920 48.478 1.00 98.62 185 GLN A C 1
ATOM 1521 O O . GLN A 1 185 ? -19.989 -4.257 48.349 1.00 98.62 185 GLN A O 1
ATOM 1526 N N . ILE A 1 186 ? -21.879 -3.415 47.471 1.00 98.88 186 ILE A N 1
ATOM 1527 C CA . ILE A 1 186 ? -21.343 -3.228 46.121 1.00 98.88 186 ILE A CA 1
ATOM 1528 C C . ILE A 1 186 ? -20.287 -2.112 46.114 1.00 98.88 186 ILE A C 1
ATOM 1530 O O . ILE A 1 186 ? -19.198 -2.314 45.577 1.00 98.88 186 ILE A O 1
ATOM 1534 N N . ALA A 1 187 ? -20.550 -0.984 46.781 1.00 98.81 187 ALA A N 1
ATOM 1535 C CA . ALA A 1 187 ? -19.597 0.117 46.923 1.00 98.81 187 ALA A CA 1
ATOM 1536 C C . ALA A 1 187 ? -18.300 -0.323 47.619 1.00 98.81 187 ALA A C 1
ATOM 1538 O O . ALA A 1 187 ? -17.204 -0.020 47.146 1.00 98.81 187 ALA A O 1
ATOM 1539 N N . ALA A 1 188 ? -18.409 -1.107 48.698 1.00 98.69 188 ALA A N 1
ATOM 1540 C CA . ALA A 1 188 ? -17.247 -1.681 49.370 1.00 98.69 188 ALA A CA 1
ATOM 1541 C C . ALA A 1 188 ? -16.441 -2.597 48.435 1.00 98.69 188 ALA A C 1
ATOM 1543 O O . ALA A 1 188 ? -15.216 -2.534 48.429 1.00 98.69 188 ALA A O 1
ATOM 1544 N N . ALA A 1 189 ? -17.096 -3.411 47.601 1.00 98.75 189 ALA A N 1
ATOM 1545 C CA . ALA A 1 189 ? -16.393 -4.253 46.636 1.00 98.75 189 ALA A CA 1
ATOM 1546 C C . ALA A 1 189 ? -15.660 -3.436 45.559 1.00 98.75 189 ALA A C 1
ATOM 1548 O O . ALA A 1 189 ? -14.491 -3.714 45.302 1.00 98.75 189 ALA A O 1
ATOM 1549 N N . ILE A 1 190 ? -16.298 -2.408 44.981 1.00 98.88 190 ILE A N 1
ATOM 1550 C CA . ILE A 1 190 ? -15.653 -1.499 44.014 1.00 98.88 190 ILE A CA 1
ATOM 1551 C C . ILE A 1 190 ? -14.403 -0.864 44.641 1.00 98.88 190 ILE A C 1
ATOM 1553 O O . ILE A 1 190 ? -13.332 -0.878 44.031 1.00 98.88 190 ILE A O 1
ATOM 1557 N N . ARG A 1 191 ? -14.507 -0.371 45.882 1.00 98.56 191 ARG A N 1
ATOM 1558 C CA . ARG A 1 191 ? -13.383 0.249 46.592 1.00 98.56 191 ARG A CA 1
ATOM 1559 C C . ARG A 1 191 ? -12.258 -0.741 46.896 1.00 98.56 191 ARG A C 1
ATOM 1561 O O . ARG A 1 191 ? -11.118 -0.509 46.504 1.00 98.56 191 ARG A O 1
ATOM 1568 N N . GLU A 1 192 ? -12.567 -1.833 47.592 1.00 98.38 192 GLU A N 1
ATOM 1569 C CA . GLU A 1 192 ? -11.562 -2.756 48.133 1.00 98.38 192 GLU A CA 1
ATOM 1570 C C . GLU A 1 192 ? -10.947 -3.673 47.068 1.00 98.38 192 GLU A C 1
ATOM 1572 O O . GLU A 1 192 ? -9.779 -4.032 47.180 1.00 98.38 192 GLU A O 1
ATOM 1577 N N . LYS A 1 193 ? -11.709 -4.061 46.037 1.00 98.56 193 LYS A N 1
ATOM 1578 C CA . LYS A 1 193 ? -11.273 -5.048 45.028 1.00 98.56 193 LYS A CA 1
ATOM 1579 C C . LYS A 1 193 ? -10.933 -4.423 43.680 1.00 98.56 193 LYS A C 1
ATOM 1581 O O . LYS A 1 193 ? -10.189 -5.036 42.921 1.00 98.56 193 LYS A O 1
ATOM 1586 N N . GLY A 1 194 ? -11.461 -3.232 43.392 1.00 98.19 194 GLY A N 1
ATOM 1587 C CA . GLY A 1 194 ? -11.187 -2.475 42.170 1.00 98.19 194 GLY A CA 1
ATOM 1588 C C . GLY A 1 194 ? -10.165 -1.360 42.384 1.00 98.19 194 GLY A C 1
ATOM 1589 O O . GLY A 1 194 ? -9.051 -1.409 41.862 1.00 98.19 194 GLY A O 1
ATOM 1590 N N . LEU A 1 195 ? -10.541 -0.348 43.173 1.00 98.62 195 LEU A N 1
ATOM 1591 C CA . LEU A 1 195 ? -9.786 0.905 43.286 1.00 98.62 195 LEU A CA 1
ATOM 1592 C C . LEU A 1 195 ? -8.493 0.763 44.097 1.00 98.62 195 LEU A C 1
ATOM 1594 O O . LEU A 1 195 ? -7.432 1.148 43.599 1.00 98.62 195 LEU A O 1
ATOM 1598 N N . LYS A 1 196 ? -8.545 0.176 45.300 1.00 98.00 196 LYS A N 1
ATOM 1599 C CA . LYS A 1 196 ? -7.364 0.028 46.169 1.00 98.00 196 LYS A CA 1
ATOM 1600 C C . LYS A 1 196 ? -6.221 -0.759 45.518 1.00 98.00 196 LYS A C 1
ATOM 1602 O O . LYS A 1 196 ? -5.106 -0.234 45.518 1.00 98.00 196 LYS A O 1
ATOM 1607 N N . PRO A 1 197 ? -6.451 -1.918 44.865 1.00 98.12 197 PRO A N 1
ATOM 1608 C CA . PRO A 1 197 ? -5.373 -2.630 44.182 1.00 98.12 197 PRO A CA 1
ATOM 1609 C C . PRO A 1 197 ? -4.681 -1.796 43.096 1.00 98.12 197 PRO A C 1
ATOM 1611 O O . PRO A 1 197 ? -3.503 -1.999 42.824 1.00 98.12 197 PRO A O 1
ATOM 1614 N N . SER A 1 198 ? -5.370 -0.816 42.496 1.00 97.69 198 SER A N 1
ATOM 1615 C CA . SER A 1 198 ? -4.770 0.084 41.497 1.00 97.69 198 SER A CA 1
ATOM 1616 C C . SER A 1 198 ? -3.748 1.063 42.088 1.00 97.69 198 SER A C 1
ATOM 1618 O O . SER A 1 198 ? -2.949 1.650 41.353 1.00 97.69 198 SER A O 1
ATOM 1620 N N . LEU A 1 199 ? -3.781 1.288 43.403 1.00 96.75 199 LEU A N 1
ATOM 1621 C CA . LEU A 1 199 ? -2.838 2.142 44.127 1.00 96.75 199 LEU A CA 1
ATOM 1622 C C . LEU A 1 199 ? -1.589 1.361 44.562 1.00 96.75 199 LEU A C 1
ATOM 1624 O O . LEU A 1 199 ? -0.550 1.961 44.834 1.00 96.75 199 LEU A O 1
ATOM 1628 N N . GLU A 1 200 ? -1.650 0.029 44.571 1.00 97.06 200 GLU A N 1
ATOM 1629 C CA . GLU A 1 200 ? -0.536 -0.825 44.968 1.00 97.06 200 GLU A CA 1
ATOM 1630 C C . GLU A 1 200 ? 0.529 -0.924 43.867 1.00 97.06 200 GLU A C 1
ATOM 1632 O O . GLU A 1 200 ? 0.267 -1.340 42.735 1.00 97.06 200 GLU A O 1
ATOM 1637 N N . LYS A 1 201 ? 1.778 -0.599 44.220 1.00 95.00 201 LYS A N 1
ATOM 1638 C CA . LYS A 1 201 ? 2.921 -0.554 43.287 1.00 95.00 201 LYS A CA 1
ATOM 1639 C C . LYS A 1 201 ? 3.161 -1.869 42.534 1.00 95.00 201 LYS A C 1
ATOM 1641 O O . LYS A 1 201 ? 3.622 -1.859 41.398 1.00 95.00 201 LYS A O 1
ATOM 1646 N N . GLN A 1 202 ? 2.854 -3.001 43.158 1.00 96.06 202 GLN A N 1
ATOM 1647 C CA . GLN A 1 202 ? 3.025 -4.330 42.566 1.00 96.06 202 GLN A CA 1
ATOM 1648 C C . GLN A 1 202 ? 2.029 -4.640 41.435 1.00 96.06 202 GLN A C 1
ATOM 1650 O O . GLN A 1 202 ? 2.278 -5.543 40.640 1.00 96.06 202 GLN A O 1
ATOM 1655 N N . TYR A 1 203 ? 0.929 -3.886 41.333 1.00 96.31 203 TYR A N 1
ATOM 1656 C CA . TYR A 1 203 ? -0.163 -4.157 40.394 1.00 96.31 203 TYR A CA 1
ATOM 1657 C C . TYR A 1 203 ? -0.398 -3.045 39.363 1.00 96.31 203 TYR A C 1
ATOM 1659 O O . TYR A 1 203 ? -1.152 -3.241 38.411 1.00 96.31 203 TYR A O 1
ATOM 1667 N N . ASN A 1 204 ? 0.260 -1.890 39.499 1.00 95.75 204 ASN A N 1
ATOM 1668 C CA . ASN A 1 204 ? -0.042 -0.688 38.715 1.00 95.75 204 ASN A CA 1
ATOM 1669 C C . ASN A 1 204 ? 0.965 -0.352 37.596 1.00 95.75 204 ASN A C 1
ATOM 1671 O O . ASN A 1 204 ? 0.926 0.742 37.034 1.00 95.75 204 ASN A O 1
ATOM 1675 N N . GLY A 1 205 ? 1.830 -1.299 37.213 1.00 94.69 205 GLY A N 1
ATOM 1676 C CA . GLY A 1 205 ? 2.835 -1.098 36.154 1.00 94.69 205 GLY A CA 1
ATOM 1677 C C . GLY A 1 205 ? 2.256 -0.691 34.788 1.00 94.69 205 GLY A C 1
ATOM 1678 O O . GLY A 1 205 ? 2.924 -0.017 34.004 1.00 94.69 205 GLY A O 1
ATOM 1679 N N . TRP A 1 206 ? 0.986 -1.012 34.525 1.00 96.00 206 TRP A N 1
ATOM 1680 C CA . TRP A 1 206 ? 0.257 -0.611 33.317 1.00 96.00 206 TRP A CA 1
ATOM 1681 C C . TRP A 1 206 ? 0.117 0.915 33.156 1.00 96.00 206 TRP A C 1
ATOM 1683 O O . TRP A 1 206 ? -0.010 1.386 32.027 1.00 96.00 206 TRP A O 1
ATOM 1693 N N . LEU A 1 207 ? 0.240 1.709 34.232 1.00 96.94 207 LEU A N 1
ATOM 1694 C CA . LEU A 1 207 ? 0.223 3.182 34.177 1.00 96.94 207 LEU A CA 1
ATOM 1695 C C . LEU A 1 207 ? 1.353 3.773 33.314 1.00 96.94 207 LEU A C 1
ATOM 1697 O O . LEU A 1 207 ? 1.264 4.919 32.854 1.00 96.94 207 LEU A O 1
ATOM 1701 N N . GLY A 1 208 ? 2.443 3.021 33.132 1.00 94.75 208 GLY A N 1
ATOM 1702 C CA . GLY A 1 208 ? 3.572 3.371 32.269 1.00 94.75 208 GLY A CA 1
ATOM 1703 C C . GLY A 1 208 ? 3.474 2.823 30.843 1.00 94.75 208 GLY A C 1
ATOM 1704 O O . GLY A 1 208 ? 4.274 3.222 30.002 1.00 94.75 208 GLY A O 1
ATOM 1705 N N . GLY A 1 209 ? 2.525 1.924 30.567 1.00 91.69 209 GLY A N 1
ATOM 1706 C CA . GLY A 1 209 ? 2.392 1.250 29.275 1.00 91.69 209 GLY A CA 1
ATOM 1707 C C . GLY A 1 209 ? 1.840 2.151 28.169 1.00 91.69 209 GLY A C 1
ATOM 1708 O O . GLY A 1 209 ? 1.103 3.100 28.431 1.00 91.69 209 GLY A O 1
ATOM 1709 N N . ASN A 1 210 ? 2.175 1.818 26.923 1.00 90.88 210 ASN A N 1
ATOM 1710 C CA . ASN A 1 210 ? 1.699 2.470 25.698 1.00 90.88 210 ASN A CA 1
ATOM 1711 C C . ASN A 1 210 ? 0.837 1.535 24.828 1.00 90.88 210 ASN A C 1
ATOM 1713 O O . ASN A 1 210 ? 0.799 1.687 23.613 1.00 90.88 210 ASN A O 1
ATOM 1717 N N . ASN A 1 211 ? 0.181 0.559 25.451 1.00 89.94 211 ASN A N 1
ATOM 1718 C CA . ASN A 1 211 ? -0.607 -0.488 24.804 1.00 89.94 211 ASN A CA 1
ATOM 1719 C C . ASN A 1 211 ? -2.016 -0.571 25.415 1.00 89.94 211 ASN A C 1
ATOM 1721 O O . ASN A 1 211 ? -2.366 0.204 26.316 1.00 89.94 211 ASN A O 1
ATOM 1725 N N . ASN A 1 212 ? -2.811 -1.538 24.952 1.00 92.19 212 ASN A N 1
ATOM 1726 C CA . ASN A 1 212 ? -4.200 -1.728 25.378 1.00 92.19 212 ASN A CA 1
ATOM 1727 C C . ASN A 1 212 ? -4.395 -1.834 26.910 1.00 92.19 212 ASN A C 1
ATOM 1729 O O . ASN A 1 212 ? -5.416 -1.370 27.418 1.00 92.19 212 ASN A O 1
ATOM 1733 N N . TRP A 1 213 ? -3.421 -2.356 27.673 1.00 95.50 213 TRP A N 1
ATOM 1734 C CA . TRP A 1 213 ? -3.550 -2.487 29.134 1.00 95.50 213 TRP A CA 1
ATOM 1735 C C . TRP A 1 213 ? -3.766 -1.145 29.820 1.00 95.50 213 TRP A C 1
ATOM 1737 O O . TRP A 1 213 ? -4.562 -1.048 30.749 1.00 95.50 213 TRP A O 1
ATOM 1747 N N . ASN A 1 214 ? -3.075 -0.103 29.363 1.00 97.50 214 ASN A N 1
ATOM 1748 C CA . ASN A 1 214 ? -3.221 1.222 29.943 1.00 97.50 214 ASN A CA 1
ATOM 1749 C C . ASN A 1 214 ? -4.652 1.754 29.743 1.00 97.50 214 ASN A C 1
ATOM 1751 O O . ASN A 1 214 ? -5.270 2.216 30.700 1.00 97.50 214 ASN A O 1
ATOM 1755 N N . GLN A 1 215 ? -5.194 1.620 28.528 1.00 97.38 215 GLN A N 1
ATOM 1756 C CA . GLN A 1 215 ? -6.533 2.102 28.175 1.00 97.38 215 GLN A CA 1
ATOM 1757 C C . GLN A 1 215 ? -7.618 1.365 28.966 1.00 97.38 215 GLN A C 1
ATOM 1759 O O . GLN A 1 215 ? -8.467 2.001 29.590 1.00 97.38 215 GLN A O 1
ATOM 1764 N N . VAL A 1 216 ? -7.554 0.029 28.996 1.00 98.00 216 VAL A N 1
ATOM 1765 C CA . VAL A 1 216 ? -8.535 -0.816 29.694 1.00 98.00 216 VAL A CA 1
ATOM 1766 C C . VAL A 1 216 ? -8.516 -0.550 31.199 1.00 98.00 216 VAL A C 1
ATOM 1768 O O . VAL A 1 216 ? -9.566 -0.328 31.804 1.00 98.00 216 VAL A O 1
ATOM 1771 N N . CYS A 1 217 ? -7.327 -0.522 31.807 1.00 98.50 217 CYS A N 1
ATOM 1772 C CA . CYS A 1 217 ? -7.186 -0.316 33.244 1.00 98.50 217 CYS A CA 1
ATOM 1773 C C . CYS A 1 217 ? -7.603 1.090 33.680 1.00 98.50 217 CYS A C 1
ATOM 1775 O O . CYS A 1 217 ? -8.371 1.213 34.633 1.00 98.50 217 CYS A O 1
ATOM 1777 N N . ASN A 1 218 ? -7.163 2.143 32.981 1.00 98.38 218 ASN A N 1
ATOM 1778 C CA . ASN A 1 218 ? -7.593 3.507 33.300 1.00 98.38 218 ASN A CA 1
ATOM 1779 C C . ASN A 1 218 ? -9.107 3.672 33.126 1.00 98.38 218 ASN A C 1
ATOM 1781 O O . ASN A 1 218 ? -9.756 4.192 34.029 1.00 98.38 218 ASN A O 1
ATOM 1785 N N . GLY A 1 219 ? -9.683 3.152 32.036 1.00 97.69 219 GLY A N 1
ATOM 1786 C CA . GLY A 1 219 ? -11.132 3.156 31.832 1.00 97.69 219 GLY A CA 1
ATOM 1787 C C . GLY A 1 219 ? -11.880 2.495 32.993 1.00 97.69 219 GLY A C 1
ATOM 1788 O O . GLY A 1 219 ? -12.749 3.118 33.603 1.00 97.69 219 GLY A O 1
ATOM 1789 N N . GLY A 1 220 ? -11.506 1.264 33.358 1.00 98.19 220 GLY A N 1
ATOM 1790 C CA . GLY A 1 220 ? -12.157 0.517 34.439 1.00 98.19 220 GLY A CA 1
ATOM 1791 C C . GLY A 1 220 ? -12.061 1.176 35.814 1.00 98.19 220 GLY A C 1
ATOM 1792 O O . GLY A 1 220 ? -13.052 1.232 36.543 1.00 98.19 220 GLY A O 1
ATOM 1793 N N . ILE A 1 221 ? -10.899 1.733 36.160 1.00 98.56 221 ILE A N 1
ATOM 1794 C CA . ILE A 1 221 ? -10.713 2.439 37.434 1.00 98.56 221 ILE A CA 1
ATOM 1795 C C . ILE A 1 221 ? -11.507 3.749 37.473 1.00 98.56 221 ILE A C 1
ATOM 1797 O O . ILE A 1 221 ? -12.075 4.083 38.513 1.00 98.56 221 ILE A O 1
ATOM 1801 N N . THR A 1 222 ? -11.629 4.456 36.350 1.00 98.50 222 THR A N 1
ATOM 1802 C CA . THR A 1 222 ? -12.449 5.671 36.266 1.00 98.50 222 THR A CA 1
ATOM 1803 C C . THR A 1 222 ? -13.939 5.391 36.411 1.00 98.50 222 THR A C 1
ATOM 1805 O O . THR A 1 222 ? -14.611 6.159 37.098 1.00 98.50 222 THR A O 1
ATOM 1808 N N . PHE A 1 223 ? -14.451 4.271 35.883 1.00 98.69 223 PHE A N 1
ATOM 1809 C CA . PHE A 1 223 ? -15.818 3.825 36.185 1.00 98.69 223 PHE A CA 1
ATOM 1810 C C . PHE A 1 223 ? -16.045 3.687 37.697 1.00 98.69 223 PHE A C 1
ATOM 1812 O O . PHE A 1 223 ? -17.022 4.220 38.216 1.00 98.69 223 PHE A O 1
ATOM 1819 N N . GLY A 1 224 ? -15.133 3.019 38.411 1.00 98.50 224 GLY A N 1
ATOM 1820 C CA . GLY A 1 224 ? -15.256 2.833 39.860 1.00 98.50 224 GLY A CA 1
ATOM 1821 C C . GLY A 1 224 ? -15.124 4.133 40.656 1.00 98.50 224 GLY A C 1
ATOM 1822 O O . GLY A 1 224 ? -15.890 4.358 41.590 1.00 98.50 224 GLY A O 1
ATOM 1823 N N . ALA A 1 225 ? -14.198 5.012 40.268 1.00 98.44 225 ALA A N 1
ATOM 1824 C CA . ALA A 1 225 ? -14.022 6.317 40.904 1.00 98.44 225 ALA A CA 1
ATOM 1825 C C . ALA A 1 225 ? -15.268 7.203 40.726 1.00 98.44 225 ALA A C 1
ATOM 1827 O O . ALA A 1 225 ? -15.748 7.794 41.688 1.00 98.44 225 ALA A O 1
ATOM 1828 N N . LEU A 1 226 ? -15.840 7.248 39.519 1.00 98.25 226 LEU A N 1
ATOM 1829 C CA . LEU A 1 226 ? -17.065 8.003 39.251 1.00 98.25 226 LEU A CA 1
ATOM 1830 C C . LEU A 1 226 ? -18.306 7.362 39.873 1.00 98.25 226 LEU A C 1
ATOM 1832 O O . LEU A 1 226 ? -19.222 8.085 40.249 1.00 98.25 226 LEU A O 1
ATOM 1836 N N . ALA A 1 227 ? -18.365 6.038 40.018 1.00 98.25 227 ALA A N 1
ATOM 1837 C CA . ALA A 1 227 ? -19.476 5.374 40.698 1.00 98.25 227 ALA A CA 1
ATOM 1838 C C . ALA A 1 227 ? -19.530 5.698 42.198 1.00 98.25 227 ALA A C 1
ATOM 1840 O O . ALA A 1 227 ? -20.616 5.700 42.762 1.00 98.25 227 ALA A O 1
ATOM 1841 N N . LEU A 1 228 ? -18.389 5.982 42.837 1.00 97.94 228 LEU A N 1
ATOM 1842 C CA . LEU A 1 228 ? -18.291 6.230 44.283 1.00 97.94 228 LEU A CA 1
ATOM 1843 C C . LEU A 1 228 ? -17.941 7.680 44.644 1.00 97.94 228 LEU A C 1
ATOM 1845 O O . LEU A 1 228 ? -17.554 7.943 45.784 1.00 97.94 228 LEU A O 1
ATOM 1849 N N . TYR A 1 229 ? -18.020 8.609 43.691 1.00 97.12 229 TYR A N 1
ATOM 1850 C CA . TYR A 1 229 ? -17.454 9.950 43.838 1.00 97.12 229 TYR A CA 1
ATOM 1851 C C . TYR A 1 229 ? -17.978 10.684 45.082 1.00 97.12 229 TYR A C 1
ATOM 1853 O O . TYR A 1 229 ? -17.190 11.232 45.845 1.00 97.12 229 TYR A O 1
ATOM 1861 N N . GLU A 1 230 ? -19.284 10.627 45.355 1.00 94.12 230 GLU A N 1
ATOM 1862 C CA . GLU A 1 230 ? -19.914 11.271 46.515 1.00 94.12 230 GLU A CA 1
ATOM 1863 C C . GLU A 1 230 ? -19.501 10.658 47.861 1.00 94.12 230 GLU A C 1
ATOM 1865 O O . GLU A 1 230 ? -19.582 11.317 48.895 1.00 94.12 230 GLU A O 1
ATOM 1870 N N . LEU A 1 231 ? -19.032 9.407 47.860 1.00 95.00 231 LEU A N 1
ATOM 1871 C CA . LEU A 1 231 ? -18.573 8.709 49.063 1.00 95.00 231 LEU A CA 1
ATOM 1872 C C . LEU A 1 231 ? -17.092 8.981 49.366 1.00 95.00 231 LEU A C 1
ATOM 1874 O O . LEU A 1 231 ? -16.650 8.779 50.497 1.00 95.00 231 LEU A O 1
ATOM 1878 N N . GLN A 1 232 ? -16.315 9.386 48.358 1.00 95.19 232 GLN A N 1
ATOM 1879 C CA . GLN A 1 232 ? -14.860 9.557 48.442 1.00 95.19 232 GLN A CA 1
ATOM 1880 C C . GLN A 1 232 ? -14.335 10.531 47.363 1.00 95.19 232 GLN A C 1
ATOM 1882 O O . GLN A 1 232 ? -13.595 10.118 46.461 1.00 95.19 232 GLN A O 1
ATOM 1887 N N . PRO A 1 233 ? -14.697 11.825 47.427 1.00 94.81 233 PRO A N 1
ATOM 1888 C CA . PRO A 1 233 ? -14.428 12.780 46.348 1.00 94.81 233 PRO A CA 1
ATOM 1889 C C . PRO A 1 233 ? -12.933 13.043 46.127 1.00 94.81 233 PRO A C 1
ATOM 1891 O O . PRO A 1 233 ? -12.484 13.117 44.986 1.00 94.81 233 PRO A O 1
ATOM 1894 N N . GLU A 1 234 ? -12.132 13.116 47.196 1.00 94.94 234 GLU A N 1
ATOM 1895 C CA . GLU A 1 234 ? -10.680 13.336 47.098 1.00 94.94 234 GLU A CA 1
ATOM 1896 C C . GLU A 1 234 ? -9.955 12.169 46.413 1.00 94.94 234 GLU A C 1
ATOM 1898 O O . GLU A 1 234 ? -9.211 12.371 45.452 1.00 94.94 234 GLU A O 1
ATOM 1903 N N . GLU A 1 235 ? -10.210 10.938 46.869 1.00 95.75 235 GLU A N 1
ATOM 1904 C CA . GLU A 1 235 ? -9.614 9.722 46.299 1.00 95.75 235 GLU A CA 1
ATOM 1905 C C . GLU A 1 235 ? -10.055 9.533 44.839 1.00 95.75 235 GLU A C 1
ATOM 1907 O O . GLU A 1 235 ? -9.235 9.236 43.967 1.00 95.75 235 GLU A O 1
ATOM 1912 N N . SER A 1 236 ? -11.334 9.784 44.546 1.00 97.25 236 SER A N 1
ATOM 1913 C CA . SER A 1 236 ? -11.884 9.664 43.193 1.00 97.25 236 SER A CA 1
ATOM 1914 C C . SER A 1 236 ? -11.293 10.702 42.240 1.00 97.25 236 SER A C 1
ATOM 1916 O O . SER A 1 236 ? -10.870 10.344 41.140 1.00 97.25 236 SER A O 1
ATOM 1918 N N . ALA A 1 237 ? -11.175 11.964 42.666 1.00 96.12 237 ALA A N 1
ATOM 1919 C CA . ALA A 1 237 ? -10.532 13.008 41.873 1.00 96.12 237 ALA A CA 1
ATOM 1920 C C . ALA A 1 237 ? -9.057 12.687 41.583 1.00 96.12 237 ALA A C 1
ATOM 1922 O O . ALA A 1 237 ? -8.606 12.819 40.443 1.00 96.12 237 ALA A O 1
ATOM 1923 N N . ALA A 1 238 ? -8.313 12.191 42.578 1.00 96.44 238 ALA A N 1
ATOM 1924 C CA . ALA A 1 238 ? -6.921 11.782 42.400 1.00 96.44 238 ALA A CA 1
ATOM 1925 C C . ALA A 1 238 ? -6.771 10.625 41.393 1.00 96.44 238 ALA A C 1
ATOM 1927 O O . ALA A 1 238 ? -5.903 10.672 40.518 1.00 96.44 238 ALA A O 1
ATOM 1928 N N . LEU A 1 239 ? -7.633 9.606 41.475 1.00 98.00 239 LEU A N 1
ATOM 1929 C CA . LEU A 1 239 ? -7.630 8.467 40.551 1.00 98.00 239 LEU A CA 1
ATOM 1930 C C . LEU A 1 239 ? -7.943 8.887 39.109 1.00 98.00 239 LEU A C 1
ATOM 1932 O O . LEU A 1 239 ? -7.278 8.416 38.185 1.00 98.00 239 LEU A O 1
ATOM 1936 N N . ILE A 1 240 ? -8.912 9.786 38.915 1.00 97.81 240 ILE A N 1
ATOM 1937 C CA . ILE A 1 240 ? -9.299 10.285 37.588 1.00 97.81 240 ILE A CA 1
ATOM 1938 C C . ILE A 1 240 ? -8.205 11.180 36.999 1.00 97.81 240 ILE A C 1
ATOM 1940 O O . ILE A 1 240 ? -7.853 11.010 35.836 1.00 97.81 240 ILE A O 1
ATOM 1944 N N . ASN A 1 241 ? -7.591 12.063 37.792 1.00 96.62 241 ASN A N 1
ATOM 1945 C CA . ASN A 1 241 ? -6.455 12.872 37.337 1.00 96.62 241 ASN A CA 1
ATOM 1946 C C . ASN A 1 241 ? -5.254 12.008 36.936 1.00 96.62 241 ASN A C 1
ATOM 1948 O O . ASN A 1 241 ? -4.647 12.233 35.889 1.00 96.62 241 ASN A O 1
ATOM 1952 N N . ARG A 1 242 ? -4.954 10.958 37.712 1.00 97.50 242 ARG A N 1
ATOM 1953 C CA . ARG A 1 242 ? -3.936 9.964 37.346 1.00 97.50 242 ARG A CA 1
ATOM 1954 C C . ARG A 1 242 ? -4.273 9.274 36.021 1.00 97.50 242 ARG A C 1
ATOM 1956 O O . ARG A 1 242 ? -3.377 9.042 35.208 1.00 97.50 242 ARG A O 1
ATOM 1963 N N . ALA A 1 243 ? -5.546 8.948 35.796 1.00 97.88 243 ALA A N 1
ATOM 1964 C CA . ALA A 1 243 ? -5.997 8.337 34.552 1.00 97.88 243 ALA A CA 1
ATOM 1965 C C . ALA A 1 243 ? -5.888 9.297 33.355 1.00 97.88 243 ALA A C 1
ATOM 1967 O O . ALA A 1 243 ? -5.378 8.890 32.313 1.00 97.88 243 ALA A O 1
ATOM 1968 N N . LEU A 1 244 ? -6.262 10.572 33.522 1.00 96.88 244 LEU A N 1
ATOM 1969 C CA . LEU A 1 244 ? -6.111 11.632 32.513 1.00 96.88 244 LEU A CA 1
ATOM 1970 C C . LEU A 1 244 ? -4.655 11.812 32.062 1.00 96.88 244 LEU A C 1
ATOM 1972 O O . LEU A 1 244 ? -4.394 12.024 30.879 1.00 96.88 244 LEU A O 1
ATOM 1976 N N . GLU A 1 245 ? -3.697 11.722 32.986 1.00 95.44 245 GLU A N 1
ATOM 1977 C CA . GLU A 1 245 ? -2.271 11.781 32.655 1.00 95.44 245 GLU A CA 1
ATOM 1978 C C . GLU A 1 245 ? -1.804 10.495 31.955 1.00 95.44 245 GLU A C 1
ATOM 1980 O O . GLU A 1 245 ? -1.128 10.528 30.924 1.00 95.44 245 GLU A O 1
ATOM 1985 N N . SER A 1 246 ? -2.176 9.341 32.509 1.00 97.25 246 SER A N 1
ATOM 1986 C CA . SER A 1 246 ? -1.684 8.040 32.063 1.00 97.25 246 SER A CA 1
ATOM 1987 C C . SER A 1 246 ? -2.218 7.633 30.686 1.00 97.25 246 SER A C 1
ATOM 1989 O O . SER A 1 246 ? -1.437 7.125 29.877 1.00 97.25 246 SER A O 1
ATOM 1991 N N . ILE A 1 247 ? -3.496 7.898 30.384 1.00 96.44 247 ILE A N 1
ATOM 1992 C CA . ILE A 1 247 ? -4.156 7.462 29.141 1.00 96.44 247 ILE A CA 1
ATOM 1993 C C . ILE A 1 247 ? -3.599 8.144 27.887 1.00 96.44 247 ILE A C 1
ATOM 1995 O O . ILE A 1 247 ? -3.682 7.602 26.789 1.00 96.44 247 ILE A O 1
ATOM 1999 N N . ARG A 1 248 ? -2.922 9.288 28.032 1.00 95.88 248 ARG A N 1
ATOM 2000 C CA . ARG A 1 248 ? -2.251 9.960 26.909 1.00 95.88 248 ARG A CA 1
ATOM 2001 C C . ARG A 1 248 ? -1.090 9.143 26.345 1.00 95.88 248 ARG A C 1
ATOM 2003 O O . ARG A 1 248 ? -0.774 9.272 25.166 1.00 95.88 248 ARG A O 1
ATOM 2010 N N . LYS A 1 249 ? -0.466 8.279 27.155 1.00 95.31 249 LYS A N 1
ATOM 2011 C CA . LYS A 1 249 ? 0.669 7.438 26.739 1.00 95.31 249 LYS A CA 1
ATOM 2012 C C . LYS A 1 249 ? 0.287 6.453 25.629 1.00 95.31 249 LYS A C 1
ATOM 2014 O O . LYS A 1 249 ? 0.922 6.515 24.575 1.00 95.31 249 LYS A O 1
ATOM 2019 N N . PRO A 1 250 ? -0.730 5.579 25.783 1.00 94.06 250 PRO A N 1
ATOM 2020 C CA . PRO A 1 250 ? -1.163 4.708 24.694 1.00 94.06 250 PRO A CA 1
ATOM 2021 C C . PRO A 1 250 ? -1.773 5.486 23.525 1.00 94.06 250 PRO A C 1
ATOM 2023 O O . PRO A 1 250 ? -1.648 5.038 22.396 1.00 94.06 250 PRO A O 1
ATOM 2026 N N . MET A 1 251 ? -2.348 6.678 23.729 1.00 94.94 251 MET A N 1
ATOM 2027 C CA . MET A 1 251 ? -2.878 7.476 22.612 1.00 94.94 251 MET A CA 1
ATOM 2028 C C . MET A 1 251 ? -1.797 7.956 21.628 1.00 94.94 251 MET A C 1
ATOM 2030 O O . MET A 1 251 ? -2.106 8.273 20.482 1.00 94.94 251 MET A O 1
ATOM 2034 N N . THR A 1 252 ? -0.518 7.934 22.017 1.00 93.19 252 THR A N 1
ATOM 2035 C CA . THR A 1 252 ? 0.592 8.232 21.095 1.00 93.19 252 THR A CA 1
ATOM 2036 C C . THR A 1 252 ? 0.727 7.225 19.948 1.00 93.19 252 THR A C 1
ATOM 2038 O O . THR A 1 252 ? 1.343 7.551 18.933 1.00 93.19 252 THR A O 1
ATOM 2041 N N . VAL A 1 253 ? 0.136 6.026 20.054 1.00 90.38 253 VAL A N 1
ATOM 2042 C CA . VAL A 1 253 ? 0.195 5.031 18.971 1.00 90.38 253 VAL A CA 1
ATOM 2043 C C . VAL A 1 253 ? -0.628 5.446 17.749 1.00 90.38 253 VAL A C 1
ATOM 2045 O O . VAL A 1 253 ? -0.280 5.057 16.639 1.00 90.38 253 VAL A O 1
ATOM 2048 N N . TYR A 1 254 ? -1.653 6.290 17.926 1.00 92.69 254 TYR A N 1
ATOM 2049 C CA . TYR A 1 254 ? -2.534 6.739 16.843 1.00 92.69 254 TYR A CA 1
ATOM 2050 C C . TYR A 1 254 ? -1.934 7.850 15.969 1.00 92.69 254 TYR A C 1
ATOM 2052 O O . TYR A 1 254 ? -2.449 8.094 14.881 1.00 92.69 254 TYR A O 1
ATOM 2060 N N . VAL A 1 255 ? -0.844 8.505 16.399 1.00 88.94 255 VAL A N 1
ATOM 2061 C CA . VAL A 1 255 ? -0.251 9.711 15.768 1.00 88.94 255 VAL A CA 1
ATOM 2062 C C . VAL A 1 255 ? -0.102 9.593 14.248 1.00 88.94 255 VAL A C 1
ATOM 2064 O O . VAL A 1 255 ? -0.284 10.560 13.511 1.00 88.94 255 VAL A O 1
ATOM 2067 N N . ASN A 1 256 ? 0.201 8.392 13.764 1.00 87.06 256 ASN A N 1
ATOM 2068 C CA . ASN A 1 256 ? 0.489 8.114 12.366 1.00 87.06 256 ASN A CA 1
ATOM 2069 C C . ASN A 1 256 ? -0.761 7.690 11.581 1.00 87.06 256 ASN A C 1
ATOM 2071 O O . ASN A 1 256 ? -0.860 6.555 11.111 1.00 87.06 256 ASN A O 1
ATOM 2075 N N . ASN A 1 257 ? -1.694 8.631 11.423 1.00 87.31 257 ASN A N 1
ATOM 2076 C CA . ASN A 1 257 ? -2.955 8.463 10.690 1.00 87.31 257 ASN A CA 1
ATOM 2077 C C . ASN A 1 257 ? -3.930 7.438 11.305 1.00 87.31 257 ASN A C 1
ATOM 2079 O O . ASN A 1 257 ? -4.738 6.829 10.608 1.00 87.31 257 ASN A O 1
ATOM 2083 N N . GLY A 1 258 ? -3.854 7.220 12.617 1.00 91.62 258 GLY A N 1
ATOM 2084 C CA . GLY A 1 258 ? -4.791 6.368 13.343 1.00 91.62 258 GLY A CA 1
ATOM 2085 C C . GLY A 1 258 ? -4.539 4.864 13.218 1.00 91.62 258 GLY A C 1
ATOM 2086 O O . GLY A 1 258 ? -5.390 4.090 13.642 1.00 91.62 258 GLY A O 1
ATOM 2087 N N . ALA A 1 259 ? -3.409 4.419 12.664 1.00 92.19 259 ALA A N 1
ATOM 2088 C CA . ALA A 1 259 ? -3.089 2.993 12.599 1.00 92.19 259 ALA A CA 1
ATOM 2089 C C . ALA A 1 259 ? -2.812 2.416 13.993 1.00 92.19 259 ALA A C 1
ATOM 2091 O O . ALA A 1 259 ? -2.074 3.013 14.777 1.00 92.19 259 ALA A O 1
ATOM 2092 N N . TYR A 1 260 ? -3.365 1.237 14.290 1.00 92.44 260 TYR A N 1
ATOM 2093 C CA . TYR A 1 260 ? -3.170 0.586 15.587 1.00 92.44 260 TYR A CA 1
ATOM 2094 C C . TYR A 1 260 ? -2.164 -0.558 15.501 1.00 92.44 260 TYR A C 1
ATOM 2096 O O . TYR A 1 260 ? -2.347 -1.475 14.694 1.00 92.44 260 TYR A O 1
ATOM 2104 N N . PRO A 1 261 ? -1.106 -0.545 16.329 1.00 89.12 261 PRO A N 1
ATOM 2105 C CA . PRO A 1 261 ? 0.028 -1.434 16.136 1.00 89.12 261 PRO A CA 1
ATOM 2106 C C . PRO A 1 261 ? -0.286 -2.914 16.361 1.00 89.12 261 PRO A C 1
ATOM 2108 O O . PRO A 1 261 ? 0.338 -3.759 15.724 1.00 89.12 261 PRO A O 1
ATOM 2111 N N . GLU A 1 262 ? -1.270 -3.213 17.206 1.00 89.38 262 GLU A N 1
ATOM 2112 C CA . GLU A 1 262 ? -1.662 -4.572 17.595 1.00 89.38 262 GLU A CA 1
ATOM 2113 C C . GLU A 1 262 ? -2.741 -5.186 16.675 1.00 89.38 262 GLU A C 1
ATOM 2115 O O . GLU A 1 262 ? -3.130 -6.336 16.865 1.00 89.38 262 GLU A O 1
ATOM 2120 N N . GLY A 1 263 ? -3.229 -4.439 15.675 1.00 91.31 263 GLY A N 1
ATOM 2121 C CA . GLY A 1 263 ? -4.203 -4.906 14.681 1.00 91.31 263 GLY A CA 1
ATOM 2122 C C . GLY A 1 263 ? -5.679 -4.820 15.099 1.00 91.31 263 GLY A C 1
ATOM 2123 O O . GLY A 1 263 ? -6.035 -4.161 16.075 1.00 91.31 263 GLY A O 1
ATOM 2124 N N . TYR A 1 264 ? -6.549 -5.443 14.295 1.00 92.50 264 TYR A N 1
ATOM 2125 C CA . TYR A 1 264 ? -8.008 -5.235 14.279 1.00 92.50 264 TYR A CA 1
ATOM 2126 C C . TYR A 1 264 ? -8.702 -5.475 15.632 1.00 92.50 264 TYR A C 1
ATOM 2128 O O . TYR A 1 264 ? -9.396 -4.605 16.151 1.00 92.50 264 TYR A O 1
ATOM 2136 N N . GLY A 1 265 ? -8.523 -6.649 16.233 1.00 90.50 265 GLY A N 1
ATOM 2137 C CA . GLY A 1 265 ? -9.195 -7.038 17.473 1.00 90.50 265 GLY A CA 1
ATOM 2138 C C . GLY A 1 265 ? -8.693 -6.262 18.689 1.00 90.50 265 GLY A C 1
ATOM 2139 O O . GLY A 1 265 ? -9.485 -5.870 19.548 1.00 90.50 265 GLY A O 1
ATOM 2140 N N . TYR A 1 266 ? -7.392 -5.980 18.747 1.00 91.62 266 TYR A N 1
ATOM 2141 C CA . TYR A 1 266 ? -6.817 -5.172 19.821 1.00 91.62 266 TYR A CA 1
ATOM 2142 C C . TYR A 1 266 ? -7.170 -3.689 19.704 1.00 91.62 266 TYR A C 1
ATOM 2144 O O . TYR A 1 266 ? -7.349 -3.041 20.736 1.00 91.62 266 TYR A O 1
ATOM 2152 N N . TRP A 1 267 ? -7.383 -3.177 18.486 1.00 94.12 267 TRP A N 1
ATOM 2153 C CA . TRP A 1 267 ? -7.993 -1.863 18.297 1.00 94.12 267 TRP A CA 1
ATOM 2154 C C . TRP A 1 267 ? -9.379 -1.808 18.929 1.00 94.12 267 TRP A C 1
ATOM 2156 O O . TRP A 1 267 ? -9.635 -0.901 19.717 1.00 94.12 267 TRP A O 1
ATOM 2166 N N . ILE A 1 268 ? -10.248 -2.792 18.653 1.00 93.69 268 ILE A N 1
ATOM 2167 C CA . ILE A 1 268 ? -11.585 -2.858 19.268 1.00 93.69 268 ILE A CA 1
ATOM 2168 C C . ILE A 1 268 ? -11.442 -2.858 20.787 1.00 93.69 268 ILE A C 1
ATOM 2170 O O . ILE A 1 268 ? -12.124 -2.101 21.474 1.00 93.69 268 ILE A O 1
ATOM 2174 N N . TYR A 1 269 ? -10.534 -3.674 21.319 1.00 93.38 269 TYR A N 1
ATOM 2175 C CA . TYR A 1 269 ? -10.380 -3.821 22.757 1.00 93.38 269 TYR A CA 1
ATOM 2176 C C . TYR A 1 269 ? -9.881 -2.537 23.436 1.00 93.38 269 TYR A C 1
ATOM 2178 O O . TYR A 1 269 ? -10.579 -2.005 24.296 1.00 93.38 269 TYR A O 1
ATOM 2186 N N . GLY A 1 270 ? -8.719 -2.010 23.044 1.00 95.19 270 GLY A N 1
ATOM 2187 C CA . GLY A 1 270 ? -8.131 -0.820 23.666 1.00 95.19 270 GLY A CA 1
ATOM 2188 C C . GLY A 1 270 ? -8.930 0.458 23.394 1.00 95.19 270 GLY A C 1
ATOM 2189 O O . GLY A 1 270 ? -9.221 1.223 24.317 1.00 95.19 270 GLY A O 1
ATOM 2190 N N . THR A 1 271 ? -9.352 0.669 22.143 1.00 97.31 271 THR A N 1
ATOM 2191 C CA . THR A 1 271 ? -10.057 1.894 21.726 1.00 97.31 271 THR A CA 1
ATOM 2192 C C . THR A 1 271 ? -11.441 1.995 22.354 1.00 97.31 271 THR A C 1
ATOM 2194 O O . THR A 1 271 ? -11.825 3.091 22.753 1.00 97.31 271 THR A O 1
ATOM 2197 N N . THR A 1 272 ? -12.161 0.880 22.543 1.00 97.06 272 THR A N 1
ATOM 2198 C CA . THR A 1 272 ? -13.466 0.898 23.232 1.00 97.06 272 THR A CA 1
ATOM 2199 C C . THR A 1 272 ? -13.343 1.458 24.645 1.00 97.06 272 THR A C 1
ATOM 2201 O O . THR A 1 272 ? -14.122 2.328 25.019 1.00 97.06 272 THR A O 1
ATOM 2204 N N . TYR A 1 273 ? -12.342 1.039 25.426 1.00 98.00 273 TYR A N 1
ATOM 2205 C CA . TYR A 1 273 ? -12.145 1.586 26.775 1.00 98.00 273 TYR A CA 1
ATOM 2206 C C . TYR A 1 273 ? -11.670 3.037 26.765 1.00 98.00 273 TYR A C 1
ATOM 2208 O O . TYR A 1 273 ? -12.052 3.804 27.646 1.00 98.00 273 TYR A O 1
ATOM 2216 N N . ASN A 1 274 ? -10.883 3.436 25.764 1.00 98.25 274 ASN A N 1
ATOM 2217 C CA . ASN A 1 274 ? -10.491 4.833 25.598 1.00 98.25 274 ASN A CA 1
ATOM 2218 C C . ASN A 1 274 ? -11.704 5.726 25.298 1.00 98.25 274 ASN A C 1
ATOM 2220 O O . ASN A 1 274 ? -11.796 6.829 25.827 1.00 98.25 274 ASN A O 1
ATOM 2224 N N . VAL A 1 275 ? -12.627 5.250 24.461 1.00 98.19 275 VAL A N 1
ATOM 2225 C CA . VAL A 1 275 ? -13.871 5.953 24.133 1.00 98.19 275 VAL A CA 1
ATOM 2226 C C . VAL A 1 275 ? -14.822 5.965 25.321 1.00 98.19 275 VAL A C 1
ATOM 2228 O O . VAL A 1 275 ? -15.314 7.030 25.658 1.00 98.19 275 VAL A O 1
ATOM 2231 N N . LEU A 1 276 ? -15.018 4.842 26.020 1.00 98.19 276 LEU A N 1
ATOM 2232 C CA . LEU A 1 276 ? -15.817 4.808 27.251 1.00 98.19 276 LEU A CA 1
ATOM 2233 C C . LEU A 1 276 ? -15.276 5.782 28.303 1.00 98.19 276 LEU A C 1
ATOM 2235 O O . LEU A 1 276 ? -16.050 6.456 28.972 1.00 98.19 276 LEU A O 1
ATOM 2239 N N . PHE A 1 277 ? -13.951 5.881 28.441 1.00 98.44 277 PHE A N 1
ATOM 2240 C CA . PHE A 1 277 ? -13.323 6.852 29.330 1.00 98.44 277 PHE A CA 1
ATOM 2241 C C . PHE A 1 277 ? -13.661 8.292 28.923 1.00 98.44 277 PHE A C 1
ATOM 2243 O O . PHE A 1 277 ? -14.093 9.064 29.770 1.00 98.44 277 PHE A O 1
ATOM 2250 N N . ILE A 1 278 ? -13.517 8.647 27.643 1.00 98.19 278 ILE A N 1
ATOM 2251 C CA . ILE A 1 278 ? -13.869 9.988 27.146 1.00 98.19 278 ILE A CA 1
ATOM 2252 C C . ILE A 1 278 ? -15.364 10.265 27.344 1.00 98.19 278 ILE A C 1
ATOM 2254 O O . ILE A 1 278 ? -15.725 11.297 27.898 1.00 98.19 278 ILE A O 1
ATOM 2258 N N . ASP A 1 279 ? -16.224 9.325 26.963 1.00 97.31 279 ASP A N 1
ATOM 2259 C CA . ASP A 1 279 ? -17.678 9.448 27.050 1.00 97.31 279 ASP A CA 1
ATOM 2260 C C . ASP A 1 279 ? -18.150 9.666 28.495 1.00 97.31 279 ASP A C 1
ATOM 2262 O O . ASP A 1 279 ? -19.016 10.500 28.751 1.00 97.31 279 ASP A O 1
ATOM 2266 N N . LEU A 1 280 ? -17.522 9.007 29.476 1.00 97.00 280 LEU A N 1
ATOM 2267 C CA . LEU A 1 280 ? -17.761 9.277 30.897 1.00 97.00 280 LEU A CA 1
ATOM 2268 C C . LEU A 1 280 ? -17.443 10.729 31.273 1.00 97.00 280 LEU A C 1
ATOM 2270 O O . LEU A 1 280 ? -18.244 11.383 31.942 1.00 97.00 280 LEU A O 1
ATOM 2274 N N . LEU A 1 281 ? -16.287 11.241 30.852 1.00 96.00 281 LEU A N 1
ATOM 2275 C CA . LEU A 1 281 ? -15.865 12.608 31.161 1.00 96.00 281 LEU A CA 1
ATOM 2276 C C . LEU A 1 281 ? -16.797 13.642 30.518 1.00 96.00 281 LEU A C 1
ATOM 2278 O O . LEU A 1 281 ? -17.217 14.597 31.175 1.00 96.00 281 LEU A O 1
ATOM 2282 N N . GLU A 1 282 ? -17.191 13.417 29.265 1.00 95.06 282 GLU A N 1
ATOM 2283 C CA . GLU A 1 282 ? -18.129 14.280 28.548 1.00 95.06 282 GLU A CA 1
ATOM 2284 C C . GLU A 1 282 ? -19.543 14.201 29.126 1.00 95.06 282 GLU A C 1
ATOM 2286 O O . GLU A 1 282 ? -20.251 15.208 29.214 1.00 95.06 282 GLU A O 1
ATOM 2291 N N . THR A 1 283 ? -19.961 13.025 29.585 1.00 94.19 283 THR A N 1
ATOM 2292 C CA . THR A 1 283 ? -21.259 12.845 30.233 1.00 94.19 283 THR A CA 1
ATOM 2293 C C . THR A 1 283 ? -21.343 13.666 31.519 1.00 94.19 283 THR A C 1
ATOM 2295 O O . THR A 1 283 ? -22.308 14.416 31.688 1.00 94.19 283 THR A O 1
ATOM 2298 N N . ILE A 1 284 ? -20.318 13.582 32.375 1.00 94.38 284 ILE A N 1
ATOM 2299 C CA . ILE A 1 284 ? -20.295 14.211 33.704 1.00 94.38 284 ILE A CA 1
ATOM 2300 C C . ILE A 1 284 ? -19.976 15.708 33.630 1.00 94.38 284 ILE A C 1
ATOM 2302 O O . ILE A 1 284 ? -20.692 16.514 34.219 1.00 94.38 284 ILE A O 1
ATOM 2306 N N . TRP A 1 285 ? -18.924 16.087 32.900 1.00 92.75 285 TRP A N 1
ATOM 2307 C CA . TRP A 1 285 ? -18.372 17.448 32.921 1.00 92.75 285 TRP A CA 1
ATOM 2308 C C . TRP A 1 285 ? -18.486 18.198 31.598 1.00 92.75 285 TRP A C 1
ATOM 2310 O O . TRP A 1 285 ? -18.076 19.357 31.534 1.00 92.75 285 TRP A O 1
ATOM 2320 N N . LYS A 1 286 ? -19.025 17.573 30.541 1.00 91.88 286 LYS A N 1
ATOM 2321 C CA . LYS A 1 286 ? -19.103 18.163 29.189 1.00 91.88 286 LYS A CA 1
ATOM 2322 C C . LYS A 1 286 ? -17.726 18.593 28.657 1.00 91.88 286 LYS A C 1
ATOM 2324 O O . LYS A 1 286 ? -17.619 19.566 27.915 1.00 91.88 286 LYS A O 1
ATOM 2329 N N . LYS A 1 287 ? -16.677 17.868 29.063 1.00 91.75 287 LYS A N 1
ATOM 2330 C CA . LYS A 1 287 ? -15.275 18.067 28.671 1.00 91.75 287 LYS A CA 1
ATOM 2331 C C . LYS A 1 287 ? -14.631 16.720 28.367 1.00 91.75 287 LYS A C 1
ATOM 2333 O O . LYS A 1 287 ? -14.831 15.768 29.115 1.00 91.75 287 LYS A O 1
ATOM 2338 N N . ASP A 1 288 ? -13.791 16.677 27.343 1.00 93.12 288 ASP A N 1
ATOM 2339 C CA . ASP A 1 288 ? -12.955 15.521 27.002 1.00 93.12 288 ASP A CA 1
ATOM 2340 C C . ASP A 1 288 ? -11.482 15.706 27.405 1.00 93.12 288 ASP A C 1
ATOM 2342 O O . ASP A 1 288 ? -10.660 14.824 27.181 1.00 93.12 288 ASP A O 1
ATOM 2346 N N . PHE A 1 289 ? -11.144 16.853 27.998 1.00 94.00 289 PHE A N 1
ATOM 2347 C CA . PHE A 1 289 ? -9.803 17.219 28.451 1.00 94.00 289 PHE A CA 1
ATOM 2348 C C . PHE A 1 289 ? -8.738 17.221 27.343 1.00 94.00 289 PHE A C 1
ATOM 2350 O O . PHE A 1 289 ? -7.569 16.914 27.598 1.00 94.00 289 PHE A O 1
ATOM 2357 N N . GLY A 1 290 ? -9.102 17.550 26.104 1.00 93.00 290 GLY A N 1
ATOM 2358 C CA . GLY A 1 290 ? -8.131 17.593 25.012 1.00 93.00 290 GLY A CA 1
ATOM 2359 C C . GLY A 1 290 ? -7.745 16.201 24.492 1.00 93.00 290 GLY A C 1
ATOM 2360 O O . GLY A 1 290 ? -6.640 16.021 23.970 1.00 93.00 290 GLY A O 1
ATOM 2361 N N . LEU A 1 291 ? -8.547 15.170 24.789 1.00 95.75 291 LEU A N 1
ATOM 2362 C CA . LEU A 1 291 ? -8.257 13.788 24.405 1.00 95.75 291 LEU A CA 1
ATOM 2363 C C . LEU A 1 291 ? -8.701 13.502 22.971 1.00 95.75 291 LEU A C 1
ATOM 2365 O O . LEU A 1 291 ? -7.998 12.770 22.275 1.00 95.75 291 LEU A O 1
ATOM 2369 N N . CYS A 1 292 ? -9.803 14.085 22.488 1.00 95.88 292 CYS A N 1
ATOM 2370 C CA . CYS A 1 292 ? -10.204 13.888 21.094 1.00 95.88 292 CYS A CA 1
ATOM 2371 C C . CYS A 1 292 ? -9.237 14.572 20.118 1.00 95.88 292 CYS A C 1
ATOM 2373 O O . CYS A 1 292 ? -9.041 14.088 19.006 1.00 95.88 292 CYS A O 1
ATOM 2375 N N . GLU A 1 293 ? -8.579 15.649 20.547 1.00 93.50 293 GLU A N 1
ATOM 2376 C CA . GLU A 1 293 ? -7.552 16.376 19.798 1.00 93.50 293 GLU A CA 1
ATOM 2377 C C . GLU A 1 293 ? -6.196 15.660 19.789 1.00 93.50 293 GLU A C 1
ATOM 2379 O O . GLU A 1 293 ? -5.265 16.111 19.115 1.00 93.50 293 GLU A O 1
ATOM 2384 N N . ALA A 1 294 ? -6.057 14.539 20.509 1.00 94.19 294 ALA A N 1
ATOM 2385 C CA . ALA A 1 294 ? -4.856 13.721 20.437 1.00 94.19 294 ALA A CA 1
ATOM 2386 C C . ALA A 1 294 ? -4.594 13.313 18.971 1.00 94.19 294 ALA A C 1
ATOM 2388 O O . ALA A 1 294 ? -5.485 12.751 18.319 1.00 94.19 294 ALA A O 1
ATOM 2389 N N . PRO A 1 295 ? -3.385 13.565 18.428 1.00 93.88 295 PRO A N 1
ATOM 2390 C CA . PRO A 1 295 ? -3.126 13.363 17.010 1.00 93.88 295 PRO A CA 1
ATOM 2391 C C . PRO A 1 295 ? -3.473 11.947 16.544 1.00 93.88 295 PRO A C 1
ATOM 2393 O O . PRO A 1 295 ? -3.014 10.954 17.107 1.00 93.88 295 PRO A O 1
ATOM 2396 N N . GLY A 1 296 ? -4.298 11.873 15.499 1.00 92.62 296 GLY A N 1
ATOM 2397 C CA . GLY A 1 296 ? -4.715 10.628 14.860 1.00 92.62 296 GLY A CA 1
ATOM 2398 C C . GLY A 1 296 ? -5.761 9.801 15.615 1.00 92.62 296 GLY A C 1
ATOM 2399 O O . GLY A 1 296 ? -6.234 8.819 15.047 1.00 92.62 296 GLY A O 1
ATOM 2400 N N . PHE A 1 297 ? -6.175 10.188 16.831 1.00 96.56 297 PHE A N 1
ATOM 2401 C CA . PHE A 1 297 ? -7.188 9.444 17.588 1.00 96.56 297 PHE A CA 1
ATOM 2402 C C . PHE A 1 297 ? -8.534 9.406 16.856 1.00 96.56 297 PHE A C 1
ATOM 2404 O O . PHE A 1 297 ? -9.028 8.324 16.579 1.00 96.56 297 PHE A O 1
ATOM 2411 N N . LEU A 1 298 ? -9.104 10.544 16.444 1.00 96.44 298 LEU A N 1
ATOM 2412 C CA . LEU A 1 298 ? -10.361 10.525 15.675 1.00 96.44 298 LEU A CA 1
ATOM 2413 C C . LEU A 1 298 ? -10.212 9.846 14.300 1.00 96.44 298 LEU A C 1
ATOM 2415 O O . LEU A 1 298 ? -11.120 9.147 13.854 1.00 96.44 298 LEU A O 1
ATOM 2419 N N . ASN A 1 299 ? -9.040 9.960 13.665 1.00 93.88 299 ASN A N 1
ATOM 2420 C CA . ASN A 1 299 ? -8.762 9.332 12.364 1.00 93.88 299 ASN A CA 1
ATOM 2421 C C . ASN A 1 299 ? -8.661 7.798 12.446 1.00 93.88 299 ASN A C 1
ATOM 2423 O O . ASN A 1 299 ? -8.734 7.119 11.422 1.00 93.88 299 ASN A O 1
ATOM 2427 N N . THR A 1 300 ? -8.518 7.227 13.647 1.00 95.75 300 THR A N 1
ATOM 2428 C CA . THR A 1 300 ? -8.393 5.776 13.846 1.00 95.75 300 THR A CA 1
ATOM 2429 C C . THR A 1 300 ? -9.651 4.999 13.444 1.00 95.75 300 THR A C 1
ATOM 2431 O O . THR A 1 300 ? -9.576 3.816 13.119 1.00 95.75 300 THR A O 1
ATOM 2434 N N . ALA A 1 301 ? -10.804 5.666 13.342 1.00 96.25 301 ALA A N 1
ATOM 2435 C CA . ALA A 1 301 ? -12.005 5.064 12.771 1.00 96.25 301 ALA A CA 1
ATOM 2436 C C . ALA A 1 301 ? -11.848 4.733 11.272 1.00 96.25 301 ALA A C 1
ATOM 2438 O O . ALA A 1 301 ? -12.363 3.713 10.819 1.00 96.25 301 ALA A O 1
ATOM 2439 N N . SER A 1 302 ? -11.088 5.533 10.509 1.00 95.00 302 SER A N 1
ATOM 2440 C CA . SER A 1 302 ? -10.801 5.248 9.092 1.00 95.00 302 SER A CA 1
ATOM 2441 C C . SER A 1 302 ? -9.905 4.015 8.939 1.00 95.00 302 SER A C 1
ATOM 2443 O O . SER A 1 302 ? -10.162 3.179 8.070 1.00 95.00 302 SER A O 1
ATOM 2445 N N . PHE A 1 303 ? -8.921 3.837 9.836 1.00 95.31 303 PHE A N 1
ATOM 2446 C CA . PHE A 1 303 ? -8.152 2.590 9.935 1.00 95.31 303 PHE A CA 1
ATOM 2447 C C . PHE A 1 303 ? -9.099 1.399 10.080 1.00 95.31 303 PHE A C 1
ATOM 2449 O O . PHE A 1 303 ? -9.065 0.483 9.263 1.00 95.31 303 PHE A O 1
ATOM 2456 N N . MET A 1 304 ? -9.997 1.445 11.066 1.00 95.25 304 MET A N 1
ATOM 2457 C CA . MET A 1 304 ? -10.923 0.348 11.332 1.00 95.25 304 MET A CA 1
ATOM 2458 C C . MET A 1 304 ? -11.859 0.057 10.149 1.00 95.25 304 MET A C 1
ATOM 2460 O O . MET A 1 304 ? -12.021 -1.100 9.764 1.00 95.25 304 MET A O 1
ATOM 2464 N N . GLN A 1 305 ? -12.412 1.100 9.522 1.00 94.75 305 GLN A N 1
ATOM 2465 C CA . GLN A 1 305 ? -13.279 0.982 8.347 1.00 94.75 305 GLN A CA 1
ATOM 2466 C C . GLN A 1 305 ? -12.566 0.299 7.167 1.00 94.75 305 GLN A C 1
ATOM 2468 O O . GLN A 1 305 ? -13.156 -0.529 6.472 1.00 94.75 305 GLN A O 1
ATOM 2473 N N . HIS A 1 306 ? -11.285 0.612 6.942 1.00 95.69 306 HIS A N 1
ATOM 2474 C CA . HIS A 1 306 ? -10.509 0.031 5.847 1.00 95.69 306 HIS A CA 1
ATOM 2475 C C . HIS A 1 306 ? -10.026 -1.393 6.127 1.00 95.69 306 HIS A C 1
ATOM 2477 O O . HIS A 1 306 ? -9.803 -2.151 5.182 1.00 95.69 306 HIS A O 1
ATOM 2483 N N . MET A 1 307 ? -9.881 -1.793 7.389 1.00 94.81 307 MET A N 1
ATOM 2484 C CA . MET A 1 307 ? -9.405 -3.132 7.747 1.00 94.81 307 MET A CA 1
ATOM 2485 C C . MET A 1 307 ? -10.349 -4.258 7.309 1.00 94.81 307 MET A C 1
ATOM 2487 O O . MET A 1 307 ? -9.904 -5.399 7.232 1.00 94.81 307 MET A O 1
ATOM 2491 N N . GLU A 1 308 ? -11.617 -3.968 7.006 1.00 91.62 308 GLU A N 1
ATOM 2492 C CA . GLU A 1 308 ? -12.580 -4.953 6.503 1.00 91.62 308 GLU A CA 1
ATOM 2493 C C . GLU A 1 308 ? -12.500 -5.116 4.977 1.00 91.62 308 GLU A C 1
ATOM 2495 O O . GLU A 1 308 ? -12.621 -4.146 4.217 1.00 91.62 308 GLU A O 1
ATOM 2500 N N . GLY A 1 309 ? -12.312 -6.359 4.531 1.00 90.00 309 GLY A N 1
ATOM 2501 C CA . GLY A 1 309 ? -12.270 -6.754 3.128 1.00 90.00 309 GLY A CA 1
ATOM 2502 C C . GLY A 1 309 ? -13.651 -6.959 2.492 1.00 90.00 309 GLY A C 1
ATOM 2503 O O . GLY A 1 309 ? -14.680 -6.525 3.007 1.00 90.00 309 GLY A O 1
ATOM 2504 N N . THR A 1 310 ? -13.665 -7.622 1.342 1.00 84.06 310 THR A N 1
ATOM 2505 C CA . THR A 1 310 ? -14.837 -8.026 0.556 1.00 84.06 310 THR A CA 1
ATOM 2506 C C . THR A 1 310 ? -15.099 -9.532 0.605 1.00 84.06 310 THR A C 1
ATOM 2508 O O . THR A 1 310 ? -16.201 -9.967 0.259 1.00 84.06 310 THR A O 1
ATOM 2511 N N . ALA A 1 311 ? -14.133 -10.346 1.053 1.00 78.62 311 ALA A N 1
ATOM 2512 C CA . ALA A 1 311 ? -14.305 -11.789 1.111 1.00 78.62 311 ALA A CA 1
ATOM 2513 C C . ALA A 1 311 ? -15.352 -12.188 2.145 1.00 78.62 311 ALA A C 1
ATOM 2515 O O . ALA A 1 311 ? -15.292 -11.835 3.323 1.00 78.62 311 ALA A O 1
ATOM 2516 N N . LYS A 1 312 ? -16.290 -13.000 1.679 1.00 70.06 312 LYS A N 1
ATOM 2517 C CA . LYS A 1 312 ? -17.395 -13.557 2.441 1.00 70.06 312 LYS A CA 1
ATOM 2518 C C . LYS A 1 312 ? -16.949 -14.929 2.929 1.00 70.06 312 LYS A C 1
ATOM 2520 O O . LYS A 1 312 ? -16.764 -15.834 2.123 1.00 70.06 312 LYS A O 1
ATOM 2525 N N . ALA A 1 313 ? -16.729 -15.097 4.231 1.00 54.78 313 ALA A N 1
ATOM 2526 C CA . ALA A 1 313 ? -16.326 -16.383 4.788 1.00 54.78 313 ALA A CA 1
ATOM 2527 C C . ALA A 1 313 ? -17.387 -17.455 4.472 1.00 54.78 313 ALA A C 1
ATOM 2529 O O . ALA A 1 313 ? -18.466 -17.465 5.059 1.00 54.78 313 ALA A O 1
ATOM 2530 N N . VAL A 1 314 ? -17.098 -18.375 3.549 1.00 46.28 314 VAL A N 1
ATOM 2531 C CA . VAL A 1 314 ? -17.861 -19.620 3.429 1.00 46.28 314 VAL A CA 1
ATOM 2532 C C . VAL A 1 314 ? -17.262 -20.579 4.453 1.00 46.28 314 VAL A C 1
ATOM 2534 O O . VAL A 1 314 ? -16.119 -21.011 4.312 1.00 46.28 314 VAL A O 1
ATOM 2537 N N . ASN A 1 315 ? -18.010 -20.880 5.518 1.00 40.16 315 ASN A N 1
ATOM 2538 C CA . ASN A 1 315 ? -17.617 -21.771 6.619 1.00 40.16 315 ASN A CA 1
ATOM 2539 C C . ASN A 1 315 ? -17.441 -23.239 6.161 1.00 40.16 315 ASN A C 1
ATOM 2541 O O . ASN A 1 315 ? -18.180 -24.132 6.568 1.00 40.16 315 ASN A O 1
ATOM 2545 N N . LYS A 1 316 ? -16.461 -23.514 5.295 1.00 38.81 316 LYS A N 1
ATOM 2546 C CA . LYS A 1 316 ? -15.985 -24.873 4.996 1.00 38.81 316 LYS A CA 1
ATOM 2547 C C . LYS A 1 316 ? -14.582 -25.159 5.534 1.00 38.81 316 LYS A C 1
ATOM 2549 O O . LYS A 1 316 ? -14.238 -26.328 5.658 1.00 38.81 316 LYS A O 1
ATOM 2554 N N . LEU A 1 317 ? -13.794 -24.140 5.895 1.00 38.91 317 LEU A N 1
ATOM 2555 C CA . LEU A 1 317 ? -12.386 -24.317 6.284 1.00 38.91 317 LEU A CA 1
ATOM 2556 C C . LEU A 1 317 ? -11.909 -23.406 7.435 1.00 38.91 317 LEU A C 1
ATOM 2558 O O . LEU A 1 317 ? -10.776 -22.936 7.447 1.00 38.91 317 LEU A O 1
ATOM 2562 N N . ALA A 1 318 ? -12.738 -23.204 8.463 1.00 37.00 318 ALA A N 1
ATOM 2563 C CA . ALA A 1 318 ? -12.262 -22.684 9.749 1.00 37.00 318 ALA A CA 1
ATOM 2564 C C . ALA A 1 318 ? -11.491 -23.787 10.503 1.00 37.00 318 ALA A C 1
ATOM 2566 O O . ALA A 1 318 ? -12.015 -24.447 11.400 1.00 37.00 318 ALA A O 1
ATOM 2567 N N . VAL A 1 319 ? -10.247 -24.046 10.097 1.00 38.00 319 VAL A N 1
ATOM 2568 C CA . VAL A 1 319 ? -9.398 -25.074 10.705 1.00 38.00 319 VAL A CA 1
ATOM 2569 C C . VAL A 1 319 ? -8.513 -24.463 11.788 1.00 38.00 319 VAL A C 1
ATOM 2571 O O . VAL A 1 319 ? -7.393 -24.050 11.515 1.00 38.00 319 VAL A O 1
ATOM 2574 N N . THR A 1 320 ? -8.990 -24.444 13.039 1.00 35.97 320 THR A N 1
ATOM 2575 C CA . THR A 1 320 ? -8.223 -24.918 14.214 1.00 35.97 320 THR A CA 1
ATOM 2576 C C . THR A 1 320 ? -9.093 -25.057 15.468 1.00 35.97 320 THR A C 1
ATOM 2578 O O . THR A 1 320 ? -10.083 -24.355 15.625 1.00 35.97 320 THR A O 1
ATOM 2581 N N . LYS A 1 321 ? -8.701 -25.928 16.411 1.00 33.16 321 LYS A N 1
ATOM 2582 C CA . LYS A 1 321 ? -9.418 -26.203 17.677 1.00 33.16 321 LYS A CA 1
ATOM 2583 C C . LYS A 1 321 ? -9.598 -25.003 18.630 1.00 33.16 321 LYS A C 1
ATOM 2585 O O . LYS A 1 321 ? -10.456 -25.063 19.502 1.00 33.16 321 LYS A O 1
ATOM 2590 N N . SER A 1 322 ? -8.878 -23.891 18.452 1.00 37.62 322 SER A N 1
ATOM 2591 C CA . SER A 1 322 ? -9.178 -22.614 19.134 1.00 37.62 322 SER A CA 1
ATOM 2592 C C . SER A 1 322 ? -10.479 -21.954 18.637 1.00 37.62 322 SER A C 1
ATOM 2594 O O . SER A 1 322 ? -10.942 -20.977 19.221 1.00 37.62 322 SER A O 1
ATOM 2596 N N . LEU A 1 323 ? -11.100 -22.520 17.596 1.00 41.59 323 LEU A N 1
ATOM 2597 C CA . LEU A 1 323 ? -12.344 -22.084 16.966 1.00 41.59 323 LEU A CA 1
ATOM 2598 C C . LEU A 1 323 ? -13.427 -23.184 16.966 1.00 41.59 323 LEU A C 1
ATOM 2600 O O . LEU A 1 323 ? -14.323 -23.173 16.127 1.00 41.59 323 LEU A O 1
ATOM 2604 N N . GLU A 1 324 ? -13.433 -24.093 17.951 1.00 31.38 324 GLU A N 1
ATOM 2605 C CA . GLU A 1 324 ? -14.560 -25.032 18.150 1.00 31.38 324 GLU A CA 1
ATOM 2606 C C . GLU A 1 324 ? -15.888 -24.322 18.496 1.00 31.38 324 GLU A C 1
ATOM 2608 O O . GLU A 1 324 ? -16.953 -24.919 18.381 1.00 31.38 324 GLU A O 1
ATOM 2613 N N . ARG A 1 325 ? -15.877 -23.025 18.843 1.00 29.98 325 ARG A N 1
ATOM 2614 C CA . ARG A 1 325 ? -17.111 -22.248 19.088 1.00 29.98 325 ARG A CA 1
ATOM 2615 C C . ARG A 1 325 ? -17.721 -21.559 17.863 1.00 29.98 325 ARG A C 1
ATOM 2617 O O . ARG A 1 325 ? -18.752 -20.911 18.022 1.00 29.98 325 ARG A O 1
ATOM 2624 N N . VAL A 1 326 ? -17.134 -21.687 16.670 1.00 33.00 326 VAL A N 1
ATOM 2625 C CA . VAL A 1 326 ? -17.682 -21.062 15.443 1.00 33.00 326 VAL A CA 1
ATOM 2626 C C . VAL A 1 326 ? -18.294 -22.091 14.483 1.00 33.00 326 VAL A C 1
ATOM 2628 O O . VAL A 1 326 ? -19.058 -21.718 13.599 1.00 33.00 326 VAL A O 1
ATOM 2631 N N . ALA A 1 327 ? -18.080 -23.392 14.706 1.00 28.84 327 ALA A N 1
ATOM 2632 C CA . ALA A 1 327 ? -18.624 -24.462 13.861 1.00 28.84 327 ALA A CA 1
ATOM 2633 C C . ALA A 1 327 ? -20.168 -24.582 13.866 1.00 28.84 327 ALA A C 1
ATOM 2635 O O . ALA A 1 327 ? -20.724 -25.303 13.042 1.00 28.84 327 ALA A O 1
ATOM 2636 N N . GLU A 1 328 ? -20.877 -23.859 14.740 1.00 33.00 328 GLU A N 1
ATOM 2637 C CA . GLU A 1 328 ? -22.349 -23.772 14.718 1.00 33.00 328 GLU A CA 1
ATOM 2638 C C . GLU A 1 328 ? -22.880 -22.583 13.897 1.00 33.00 328 GLU A C 1
ATOM 2640 O O . GLU A 1 328 ? -24.070 -22.520 13.589 1.00 33.00 328 GLU A O 1
ATOM 2645 N N . SER A 1 329 ? -22.014 -21.648 13.500 1.00 35.88 329 SER A N 1
ATOM 2646 C CA . SER A 1 329 ? -22.401 -20.498 12.690 1.00 35.88 329 SER A CA 1
ATOM 2647 C C . SER A 1 329 ? -22.500 -20.910 11.219 1.00 35.88 329 SER A C 1
ATOM 2649 O O . SER A 1 329 ? -21.501 -21.108 10.531 1.00 35.88 329 SER A O 1
ATOM 2651 N N . LYS A 1 330 ? -23.719 -20.998 10.682 1.00 37.78 330 LYS A N 1
ATOM 2652 C CA . LYS A 1 330 ? -23.959 -21.075 9.226 1.00 37.78 330 LYS A CA 1
ATOM 2653 C C . LYS A 1 330 ? -23.745 -19.715 8.530 1.00 37.78 330 LYS A C 1
ATOM 2655 O O . LYS A 1 330 ? -24.194 -19.536 7.398 1.00 37.78 330 LYS A O 1
ATOM 2660 N N . HIS A 1 331 ? -23.131 -18.738 9.200 1.00 47.84 331 HIS A N 1
ATOM 2661 C CA . HIS A 1 331 ? -23.144 -17.341 8.782 1.00 47.84 331 HIS A CA 1
ATOM 2662 C C . HIS A 1 331 ? -21.855 -16.934 8.070 1.00 47.84 331 HIS A C 1
ATOM 2664 O O . HIS A 1 331 ? -20.748 -17.324 8.428 1.00 47.84 331 HIS A O 1
ATOM 2670 N N . VAL A 1 332 ? -22.044 -16.124 7.035 1.00 53.75 332 VAL A N 1
ATOM 2671 C CA . VAL A 1 332 ? -20.994 -15.553 6.200 1.00 53.75 332 VAL A CA 1
ATOM 2672 C C . VAL A 1 332 ? -20.645 -14.176 6.766 1.00 53.75 332 VAL A C 1
ATOM 2674 O O . VAL A 1 332 ? -21.426 -13.244 6.576 1.00 53.75 332 VAL A O 1
ATOM 2677 N N . SER A 1 333 ? -19.521 -14.051 7.478 1.00 64.50 333 SER A N 1
ATOM 2678 C CA . SER A 1 333 ? -18.954 -12.756 7.888 1.00 64.50 333 SER A CA 1
ATOM 2679 C C . SER A 1 333 ? -17.921 -12.280 6.865 1.00 64.50 333 SER A C 1
ATOM 2681 O O . SER A 1 333 ? -17.304 -13.100 6.179 1.00 64.50 333 SER A O 1
ATOM 2683 N N . LEU A 1 334 ? -17.696 -10.968 6.782 1.00 79.62 334 LEU A N 1
ATOM 2684 C CA . LEU A 1 334 ? -16.523 -10.451 6.076 1.00 79.62 334 LEU A CA 1
ATOM 2685 C C . LEU A 1 334 ? -15.240 -10.853 6.820 1.00 79.62 334 LEU A C 1
ATOM 2687 O O . LEU A 1 334 ? -15.281 -11.260 7.990 1.00 79.62 334 LEU A O 1
ATOM 2691 N N . GLN A 1 335 ? -14.104 -10.749 6.132 1.00 86.81 335 GLN A N 1
ATOM 2692 C CA . GLN A 1 335 ? -12.790 -10.954 6.733 1.00 86.81 335 GLN A CA 1
ATOM 2693 C C . GLN A 1 335 ? -12.038 -9.631 6.897 1.00 86.81 335 GLN A C 1
ATOM 2695 O O . GLN A 1 335 ? -12.118 -8.759 6.034 1.00 86.81 335 GLN A O 1
ATOM 2700 N N . CYS A 1 336 ? -11.276 -9.479 7.979 1.00 91.31 336 CYS A N 1
ATOM 2701 C CA . CYS A 1 336 ? -10.390 -8.337 8.190 1.00 91.31 336 CYS A CA 1
ATOM 2702 C C . CYS A 1 336 ? -8.945 -8.632 7.755 1.00 91.31 336 CYS A C 1
ATOM 2704 O O . CYS A 1 336 ? -8.569 -9.779 7.484 1.00 91.31 336 CYS A O 1
ATOM 2706 N N . PHE A 1 337 ? -8.110 -7.598 7.652 1.00 93.81 337 PHE A N 1
ATOM 2707 C CA . PHE A 1 337 ? -6.664 -7.765 7.523 1.00 93.81 337 PHE A CA 1
ATOM 2708 C C . PHE A 1 337 ? -6.053 -8.158 8.880 1.00 93.81 337 PHE A C 1
ATOM 2710 O O . PHE A 1 337 ? -5.703 -7.318 9.703 1.00 93.81 337 PHE A O 1
ATOM 2717 N N . ASN A 1 338 ? -5.942 -9.461 9.127 1.00 90.69 338 ASN A N 1
ATOM 2718 C CA . ASN A 1 338 ? -5.626 -10.041 10.432 1.00 90.69 338 ASN A CA 1
ATOM 2719 C C . ASN A 1 338 ? -4.125 -10.232 10.711 1.00 90.69 338 ASN A C 1
ATOM 2721 O O . ASN A 1 338 ? -3.712 -11.317 11.107 1.00 90.69 338 ASN A O 1
ATOM 2725 N N . PHE A 1 339 ? -3.315 -9.187 10.519 1.00 91.31 339 PHE A N 1
ATOM 2726 C CA . PHE A 1 339 ? -1.903 -9.214 10.928 1.00 91.31 339 PHE A CA 1
ATOM 2727 C C . PHE A 1 339 ? -1.761 -9.301 12.459 1.00 91.31 339 PHE A C 1
ATOM 2729 O O . PHE A 1 339 ? -2.704 -8.958 13.185 1.00 91.31 339 PHE A O 1
ATOM 2736 N N . ALA A 1 340 ? -0.573 -9.677 12.952 1.00 89.56 340 ALA A N 1
ATOM 2737 C CA . ALA A 1 340 ? -0.307 -9.854 14.384 1.00 89.56 340 ALA A CA 1
ATOM 2738 C C . ALA A 1 340 ? -1.267 -10.873 15.052 1.00 89.56 340 ALA A C 1
ATOM 2740 O O . ALA A 1 340 ? -1.832 -11.755 14.402 1.00 89.56 340 ALA A O 1
ATOM 2741 N N . ASP A 1 341 ? -1.459 -10.778 16.370 1.00 88.38 341 ASP A N 1
ATOM 2742 C CA . ASP A 1 341 ? -2.344 -11.665 17.136 1.00 88.38 341 ASP A CA 1
ATOM 2743 C C . ASP A 1 341 ? -3.847 -11.378 16.903 1.00 88.38 341 ASP A C 1
ATOM 2745 O O . ASP A 1 341 ? -4.586 -11.038 17.828 1.00 88.38 341 ASP A O 1
ATOM 2749 N N . ASN A 1 342 ? -4.332 -11.546 15.668 1.00 84.94 342 ASN A N 1
ATOM 2750 C CA . ASN A 1 342 ? -5.735 -11.331 15.303 1.00 84.94 342 ASN A CA 1
ATOM 2751 C C . ASN A 1 342 ? -6.346 -12.519 14.554 1.00 84.94 342 ASN A C 1
ATOM 2753 O O . ASN A 1 342 ? -5.700 -13.160 13.733 1.00 84.94 342 ASN A O 1
ATOM 2757 N N . GLY A 1 343 ? -7.626 -12.794 14.816 1.00 84.06 343 GLY A N 1
ATOM 2758 C CA . GLY A 1 343 ? -8.438 -13.655 13.952 1.00 84.06 343 GLY A CA 1
ATOM 2759 C C . GLY A 1 343 ? -8.925 -12.895 12.715 1.00 84.06 343 GLY A C 1
ATOM 2760 O O . GLY A 1 343 ? -8.934 -11.667 12.711 1.00 84.06 343 GLY A O 1
ATOM 2761 N N . SER A 1 344 ? -9.350 -13.618 11.677 1.00 82.19 344 SER A N 1
ATOM 2762 C CA . SER A 1 344 ? -9.796 -13.018 10.412 1.00 82.19 344 SER A CA 1
ATOM 2763 C C . SER A 1 344 ? -11.257 -12.578 10.387 1.00 82.19 344 SER A C 1
ATOM 2765 O O . SER A 1 344 ? -11.624 -11.812 9.506 1.00 82.19 344 SER A O 1
ATOM 2767 N N . SER A 1 345 ? -12.110 -13.023 11.310 1.00 80.62 345 SER A N 1
ATOM 2768 C CA . SER A 1 345 ? -13.538 -12.677 11.296 1.00 80.62 345 SER A CA 1
ATOM 2769 C C . SER A 1 345 ? -13.797 -11.234 11.733 1.00 80.62 345 SER A C 1
ATOM 2771 O O . SER A 1 345 ? -13.292 -10.791 12.766 1.00 80.62 345 SER A O 1
ATOM 2773 N N . THR A 1 346 ? -14.650 -10.522 10.993 1.00 81.94 346 THR A N 1
ATOM 2774 C CA . THR A 1 346 ? -15.186 -9.229 11.436 1.00 81.94 346 THR A CA 1
ATOM 2775 C C . THR A 1 346 ? -16.330 -9.414 12.436 1.00 81.94 346 THR A C 1
ATOM 2777 O O . THR A 1 346 ? -16.992 -10.452 12.481 1.00 81.94 346 THR A O 1
ATOM 2780 N N . VAL A 1 347 ? -16.564 -8.389 13.254 1.00 81.62 347 VAL A N 1
ATOM 2781 C CA . VAL A 1 347 ? -17.644 -8.322 14.254 1.00 81.62 347 VAL A CA 1
ATOM 2782 C C . VAL A 1 347 ? -18.313 -6.953 14.178 1.00 81.62 347 VAL A C 1
ATOM 2784 O O . VAL A 1 347 ? -17.687 -6.006 13.697 1.00 81.62 347 VAL A O 1
ATOM 2787 N N . VAL A 1 348 ? -19.563 -6.827 14.635 1.00 86.12 348 VAL A N 1
ATOM 2788 C CA . VAL A 1 348 ? -20.160 -5.494 14.834 1.00 86.12 348 VAL A CA 1
ATOM 2789 C C . VAL A 1 348 ? -19.400 -4.765 15.919 1.00 86.12 348 VAL A C 1
ATOM 2791 O O . VAL A 1 348 ? -19.060 -5.346 16.947 1.00 86.12 348 VAL A O 1
ATOM 2794 N N . ASN A 1 349 ? -19.149 -3.488 15.675 1.00 90.75 349 ASN A N 1
ATOM 2795 C CA . ASN A 1 349 ? -18.310 -2.676 16.518 1.00 90.75 349 ASN A CA 1
ATOM 2796 C C . ASN A 1 349 ? -19.062 -1.441 17.032 1.00 90.75 349 ASN A C 1
ATOM 2798 O O . ASN A 1 349 ? -19.124 -0.423 16.334 1.00 90.75 349 ASN A O 1
ATOM 2802 N N . PRO A 1 350 ? -19.621 -1.493 18.258 1.00 93.75 350 PRO A N 1
ATOM 2803 C CA . PRO A 1 350 ? -20.363 -0.377 18.842 1.00 93.75 350 PRO A CA 1
ATOM 2804 C C . PRO A 1 350 ? -19.593 0.948 18.830 1.00 93.75 350 PRO A C 1
ATOM 2806 O O . PRO A 1 350 ? -20.183 1.995 18.576 1.00 93.75 350 PRO A O 1
ATOM 2809 N N . VAL A 1 351 ? -18.270 0.918 19.031 1.00 96.31 351 VAL A N 1
ATOM 2810 C CA . VAL A 1 351 ? -17.449 2.137 19.133 1.00 96.31 351 VAL A CA 1
ATOM 2811 C C . VAL A 1 351 ? -17.433 2.964 17.842 1.00 96.31 351 VAL A C 1
ATOM 2813 O O . VAL A 1 351 ? -17.245 4.178 17.887 1.00 96.31 351 VAL A O 1
ATOM 2816 N N . MET A 1 352 ? -17.697 2.345 16.686 1.00 96.56 352 MET A N 1
ATOM 2817 C CA . MET A 1 352 ? -17.784 3.057 15.407 1.00 96.56 352 MET A CA 1
ATOM 2818 C C . MET A 1 352 ? -18.948 4.055 15.376 1.00 96.56 352 MET A C 1
ATOM 2820 O O . MET A 1 352 ? -18.843 5.082 14.711 1.00 96.56 352 MET A O 1
ATOM 2824 N N . TYR A 1 353 ? -20.024 3.804 16.131 1.00 95.94 353 TYR A N 1
ATOM 2825 C CA . TYR A 1 353 ? -21.154 4.730 16.257 1.00 95.94 353 TYR A CA 1
ATOM 2826 C C . TYR A 1 353 ? -20.762 5.978 17.048 1.00 95.94 353 TYR A C 1
ATOM 2828 O O . TYR A 1 353 ? -21.121 7.086 16.657 1.00 95.94 353 TYR A O 1
ATOM 2836 N N . TRP A 1 354 ? -19.941 5.828 18.094 1.00 97.38 354 TRP A N 1
ATOM 2837 C CA . TRP A 1 354 ? -19.388 6.980 18.805 1.00 97.38 354 TRP A CA 1
ATOM 2838 C C . TRP A 1 354 ? -18.512 7.830 17.880 1.00 97.38 354 TRP A C 1
ATOM 2840 O O . TRP A 1 354 ? -18.715 9.038 17.790 1.00 97.38 354 TRP A O 1
ATOM 2850 N N . PHE A 1 355 ? -17.599 7.214 17.116 1.00 97.81 355 PHE A N 1
ATOM 2851 C CA . PHE A 1 355 ? -16.763 7.951 16.160 1.00 97.81 355 PHE A CA 1
ATOM 2852 C C . PHE A 1 355 ? -17.585 8.629 15.061 1.00 97.81 355 PHE A C 1
ATOM 2854 O O . PHE A 1 355 ? -17.318 9.788 14.744 1.00 97.81 355 PHE A O 1
ATOM 2861 N N . ALA A 1 356 ? -18.589 7.952 14.498 1.00 96.44 356 ALA A N 1
ATOM 2862 C CA . ALA A 1 356 ? -19.467 8.531 13.483 1.00 96.44 356 ALA A CA 1
ATOM 2863 C C . ALA A 1 356 ? -20.207 9.767 14.008 1.00 96.44 356 ALA A C 1
ATOM 2865 O O . ALA A 1 356 ? -20.259 10.777 13.308 1.00 96.44 356 ALA A O 1
ATOM 2866 N N . GLY A 1 357 ? -20.708 9.716 15.247 1.00 94.75 357 GLY A N 1
ATOM 2867 C CA . GLY A 1 357 ? -21.336 10.864 15.904 1.00 94.75 357 GLY A CA 1
ATOM 2868 C C . GLY A 1 357 ? -20.335 11.980 16.185 1.00 94.75 357 GLY A C 1
ATOM 2869 O O . GLY A 1 357 ? -20.568 13.131 15.825 1.00 94.75 357 GLY A O 1
ATOM 2870 N N . LYS A 1 358 ? -19.174 11.632 16.749 1.00 95.50 358 LYS A N 1
ATOM 2871 C CA . LYS A 1 358 ? -18.133 12.589 17.143 1.00 95.50 358 LYS A CA 1
ATOM 2872 C C . LYS A 1 358 ? -17.527 13.347 15.962 1.00 95.50 358 LYS A C 1
ATOM 2874 O O . LYS A 1 358 ? -17.209 14.525 16.083 1.00 95.50 358 LYS A O 1
ATOM 2879 N N . THR A 1 359 ? -17.365 12.670 14.829 1.00 94.56 359 THR A N 1
ATOM 2880 C CA . THR A 1 359 ? -16.775 13.228 13.600 1.00 94.56 359 THR A CA 1
ATOM 2881 C C . THR A 1 359 ? -17.820 13.714 12.599 1.00 94.56 359 THR A C 1
ATOM 2883 O O . THR A 1 359 ? -17.448 14.223 11.544 1.00 94.56 359 THR A O 1
ATOM 2886 N N . ASN A 1 360 ? -19.114 13.539 12.892 1.00 92.88 360 ASN A N 1
ATOM 2887 C CA . ASN A 1 360 ? -20.210 13.773 11.953 1.00 92.88 360 ASN A CA 1
ATOM 2888 C C . ASN A 1 360 ? -19.968 13.104 10.582 1.00 92.88 360 ASN A C 1
ATOM 2890 O O . ASN A 1 360 ? -20.145 13.717 9.529 1.00 92.88 360 ASN A O 1
ATOM 2894 N N . THR A 1 361 ? -19.514 11.846 10.599 1.00 93.75 361 THR A N 1
ATOM 2895 C CA . THR A 1 361 ? -19.161 11.070 9.397 1.00 93.75 361 THR A CA 1
ATOM 2896 C C . THR A 1 361 ? -19.988 9.777 9.337 1.00 93.75 361 THR A C 1
ATOM 2898 O O . THR A 1 361 ? -19.525 8.721 9.777 1.00 93.75 361 THR A O 1
ATOM 2901 N N . PRO A 1 362 ? -21.221 9.818 8.786 1.00 92.75 362 PRO A N 1
ATOM 2902 C CA . PRO A 1 362 ? -22.120 8.660 8.741 1.00 92.75 362 PRO A CA 1
ATOM 2903 C C . PRO A 1 362 ? -21.571 7.453 7.967 1.00 92.75 362 PRO A C 1
ATOM 2905 O O . PRO A 1 362 ? -21.930 6.317 8.268 1.00 92.75 362 PRO A O 1
ATOM 2908 N N . SER A 1 363 ? -20.676 7.658 6.995 1.00 94.38 363 SER A N 1
ATOM 2909 C CA . SER A 1 363 ? -20.081 6.560 6.217 1.00 94.38 363 SER A CA 1
ATOM 2910 C C . SER A 1 363 ? -19.262 5.583 7.076 1.00 94.38 363 SER A C 1
ATOM 2912 O O . SER A 1 363 ? -19.131 4.413 6.710 1.00 94.38 363 SER A O 1
ATOM 2914 N N . LEU A 1 364 ? -18.771 6.002 8.253 1.00 95.12 364 LEU A N 1
ATOM 2915 C CA . LEU A 1 364 ? -18.030 5.145 9.193 1.00 95.12 364 LEU A CA 1
ATOM 2916 C C . LEU A 1 364 ? -18.836 3.931 9.675 1.00 95.12 364 LEU A C 1
ATOM 2918 O O . LEU A 1 364 ? -18.255 2.876 9.918 1.00 95.12 364 LEU A O 1
ATOM 2922 N N . ILE A 1 365 ? -20.164 4.048 9.766 1.00 93.75 365 ILE A N 1
ATOM 2923 C CA . ILE A 1 365 ? -21.049 2.952 10.195 1.00 93.75 365 ILE A CA 1
ATOM 2924 C C . ILE A 1 365 ? -21.684 2.193 9.026 1.00 93.75 365 ILE A C 1
ATOM 2926 O O . ILE A 1 365 ? -22.529 1.328 9.245 1.00 93.75 365 ILE A O 1
ATOM 2930 N N . TRP A 1 366 ? -21.275 2.458 7.782 1.00 92.12 366 TRP A N 1
ATOM 2931 C CA . TRP A 1 366 ? -21.851 1.799 6.607 1.00 92.12 366 TRP A CA 1
ATOM 2932 C C . TRP A 1 366 ? -21.714 0.269 6.655 1.00 92.12 366 TRP A C 1
ATOM 2934 O O . TRP A 1 366 ? -22.699 -0.450 6.474 1.00 92.12 366 TRP A O 1
ATOM 2944 N N . ARG A 1 367 ? -20.524 -0.249 6.998 1.00 87.44 367 ARG A N 1
ATOM 2945 C CA . ARG A 1 367 ? -20.330 -1.699 7.188 1.00 87.44 367 ARG A CA 1
ATOM 2946 C C . ARG A 1 367 ? -20.973 -2.235 8.459 1.00 87.44 367 ARG A C 1
ATOM 2948 O O . ARG A 1 367 ? -21.428 -3.377 8.475 1.00 87.44 367 ARG A O 1
ATOM 2955 N N . GLU A 1 368 ? -21.070 -1.417 9.503 1.00 88.62 368 GLU A N 1
ATOM 2956 C CA . GLU A 1 368 ? -21.772 -1.795 10.730 1.00 88.62 368 GLU A CA 1
ATOM 2957 C C . GLU A 1 368 ? -23.265 -2.028 10.477 1.00 88.62 368 GLU A C 1
ATOM 2959 O O . GLU A 1 368 ? -23.821 -3.008 10.972 1.00 88.62 368 GLU A O 1
ATOM 2964 N N . GLN A 1 369 ? -23.903 -1.196 9.648 1.00 85.69 369 GLN A N 1
ATOM 2965 C CA . GLN A 1 369 ? -25.297 -1.394 9.246 1.00 85.69 369 GLN A CA 1
ATOM 2966 C C . GLN A 1 369 ? -25.499 -2.691 8.453 1.00 85.69 369 GLN A C 1
ATOM 2968 O O . GLN A 1 369 ? -26.484 -3.392 8.680 1.00 85.69 369 GLN A O 1
ATOM 2973 N N . ASP A 1 370 ? -24.586 -3.030 7.538 1.00 79.94 370 ASP A N 1
ATOM 2974 C CA . ASP A 1 370 ? -24.656 -4.283 6.773 1.00 79.94 370 ASP A CA 1
ATOM 2975 C C . ASP A 1 370 ? -24.580 -5.511 7.693 1.00 79.94 370 ASP A C 1
ATOM 2977 O O . ASP A 1 370 ? -25.392 -6.432 7.593 1.00 79.94 370 ASP A O 1
ATOM 2981 N N . LYS A 1 371 ? -23.676 -5.474 8.679 1.00 80.75 371 LYS A N 1
ATOM 2982 C CA . LYS A 1 371 ? -23.584 -6.516 9.706 1.00 80.75 371 LYS A CA 1
ATOM 2983 C C . LYS A 1 371 ? -24.852 -6.580 10.571 1.00 80.75 371 LYS A C 1
ATOM 2985 O O . LYS A 1 371 ? -25.331 -7.680 10.833 1.00 80.75 371 LYS A O 1
ATOM 2990 N N . LEU A 1 372 ? -25.464 -5.452 10.949 1.00 79.75 372 LEU A N 1
ATOM 2991 C CA . LEU A 1 372 ? -26.732 -5.449 11.700 1.00 79.75 372 LEU A CA 1
ATOM 2992 C C . LEU A 1 372 ? -27.918 -6.008 10.901 1.00 79.75 372 LEU A C 1
ATOM 2994 O O . LEU A 1 372 ? -28.734 -6.728 11.470 1.00 79.75 372 LEU A O 1
ATOM 2998 N N . LYS A 1 373 ? -28.001 -5.758 9.588 1.00 76.88 373 LYS A N 1
ATOM 2999 C CA . LYS A 1 373 ? -29.050 -6.337 8.721 1.00 76.88 373 LYS A CA 1
ATOM 3000 C C . LYS A 1 373 ? -29.042 -7.868 8.730 1.00 76.88 373 LYS A C 1
ATOM 3002 O O . LYS A 1 373 ? -30.065 -8.501 8.474 1.00 76.88 373 LYS A O 1
ATOM 3007 N N . THR A 1 374 ? -27.912 -8.496 9.065 1.00 66.62 374 THR A N 1
ATOM 3008 C CA . THR A 1 374 ? -27.866 -9.956 9.226 1.00 66.62 374 THR A CA 1
ATOM 3009 C C . THR A 1 374 ? -28.705 -10.458 10.407 1.00 66.62 374 THR A C 1
ATOM 3011 O O . THR A 1 374 ? -29.216 -11.576 10.321 1.00 66.62 374 THR A O 1
ATOM 3014 N N . LEU A 1 375 ? -28.933 -9.647 11.451 1.00 65.19 375 LEU A N 1
ATOM 3015 C CA . LEU A 1 375 ? -29.839 -9.991 12.559 1.00 65.19 375 LEU A CA 1
ATOM 3016 C C . LEU A 1 375 ? -31.275 -10.130 12.067 1.00 65.19 375 LEU A C 1
ATOM 3018 O O . LEU A 1 375 ? -31.914 -11.148 12.323 1.00 65.19 375 LEU A O 1
ATOM 3022 N N . GLU A 1 376 ? -31.736 -9.144 11.296 1.00 61.84 376 GLU A N 1
ATOM 3023 C CA . GLU A 1 376 ? -33.091 -9.093 10.741 1.00 61.84 376 GLU A CA 1
ATOM 3024 C C . GLU A 1 376 ? -33.372 -10.290 9.820 1.00 61.84 376 GLU A C 1
ATOM 3026 O O . GLU A 1 376 ? -34.424 -10.922 9.903 1.00 61.84 376 GLU A O 1
ATOM 3031 N N . VAL A 1 377 ? -32.403 -10.650 8.973 1.00 55.50 377 VAL A N 1
ATOM 3032 C CA . VAL A 1 377 ? -32.588 -11.685 7.945 1.00 55.50 377 VAL A CA 1
ATOM 3033 C C . VAL A 1 377 ? -32.298 -13.101 8.460 1.00 55.50 377 VAL A C 1
ATOM 3035 O O . VAL A 1 377 ? -32.870 -14.064 7.948 1.00 55.50 377 VAL A O 1
ATOM 3038 N N . ARG A 1 378 ? -31.379 -13.274 9.424 1.00 54.59 378 ARG A N 1
ATOM 3039 C CA . ARG A 1 378 ? -30.778 -14.593 9.727 1.00 54.59 378 ARG A CA 1
ATOM 3040 C C . ARG A 1 378 ? -30.807 -15.008 11.198 1.00 54.59 378 ARG A C 1
ATOM 3042 O O . ARG A 1 378 ? -30.444 -16.154 11.460 1.00 54.59 378 ARG A O 1
ATOM 3049 N N . LYS A 1 379 ? -31.243 -14.137 12.122 1.00 58.91 379 LYS A N 1
ATOM 3050 C CA . LYS A 1 379 ? -31.293 -14.394 13.577 1.00 58.91 379 LYS A CA 1
ATOM 3051 C C . LYS A 1 379 ? -29.983 -14.973 14.135 1.00 58.91 379 LYS A C 1
ATOM 3053 O O . LYS A 1 379 ? -30.007 -15.988 14.824 1.00 58.91 379 LYS A O 1
ATOM 3058 N N . ASP A 1 380 ? -28.840 -14.380 13.786 1.00 58.59 380 ASP A N 1
ATOM 3059 C CA . ASP A 1 380 ? -27.527 -14.837 14.262 1.00 58.59 380 ASP A CA 1
ATOM 3060 C C . ASP A 1 380 ? -27.299 -14.418 15.734 1.00 58.59 380 ASP A C 1
ATOM 3062 O O . ASP A 1 380 ? -27.083 -13.234 16.006 1.00 58.59 380 ASP A O 1
ATOM 3066 N N . PRO A 1 381 ? -27.293 -15.358 16.702 1.00 60.31 381 PRO A N 1
ATOM 3067 C CA . PRO A 1 381 ? -27.117 -15.041 18.117 1.00 60.31 381 PRO A CA 1
ATOM 3068 C C . PRO A 1 381 ? -25.648 -14.773 18.490 1.00 60.31 381 PRO A C 1
ATOM 3070 O O . PRO A 1 381 ? -25.329 -14.576 19.660 1.00 60.31 381 PRO A O 1
ATOM 3073 N N . SER A 1 382 ? -24.702 -14.827 17.545 1.00 64.75 382 SER A N 1
ATOM 3074 C CA . SER A 1 382 ? -23.292 -14.537 17.829 1.00 64.75 382 SER A CA 1
ATOM 3075 C C . SER A 1 382 ? -23.039 -13.053 18.104 1.00 64.75 382 SER A C 1
ATOM 3077 O O . SER A 1 382 ? -22.153 -12.732 18.894 1.00 64.75 382 SER A O 1
ATOM 3079 N N . LEU A 1 383 ? -23.860 -12.162 17.541 1.00 70.12 383 LEU A N 1
ATOM 3080 C CA . LEU A 1 383 ? -23.795 -10.716 17.767 1.00 70.12 383 LEU A CA 1
ATOM 3081 C C . LEU A 1 383 ? -24.113 -10.323 19.212 1.00 70.12 383 LEU A C 1
ATOM 3083 O O . LEU A 1 383 ? -23.399 -9.507 19.789 1.00 70.12 383 LEU A O 1
ATOM 3087 N N . THR A 1 384 ? -25.102 -10.964 19.841 1.00 75.75 384 THR A N 1
ATOM 3088 C CA . THR A 1 384 ? -25.475 -10.723 21.252 1.00 75.75 384 THR A CA 1
ATOM 3089 C C . THR A 1 384 ? -24.437 -11.242 22.259 1.00 75.75 384 THR A C 1
ATOM 3091 O O . THR A 1 384 ? -24.605 -11.119 23.476 1.00 75.75 384 THR A O 1
ATOM 3094 N N . LYS A 1 385 ? -23.325 -11.818 21.776 1.00 80.06 385 LYS A N 1
ATOM 3095 C CA . LYS A 1 385 ? -22.166 -12.172 22.607 1.00 80.06 385 LYS A CA 1
ATOM 3096 C C . LYS A 1 385 ? -21.203 -11.002 22.809 1.00 80.06 385 LYS A C 1
ATOM 3098 O O . LYS A 1 385 ? -20.352 -11.100 23.695 1.00 80.06 385 LYS A O 1
ATOM 3103 N N . ASP A 1 386 ? -21.315 -9.913 22.041 1.00 87.94 386 ASP A N 1
ATOM 3104 C CA . ASP A 1 386 ? -20.512 -8.716 22.293 1.00 87.94 386 ASP A CA 1
ATOM 3105 C C . ASP A 1 386 ? -20.910 -8.073 23.631 1.00 87.94 386 ASP A C 1
ATOM 3107 O O . ASP A 1 386 ? -22.082 -7.803 23.906 1.00 87.94 386 ASP A O 1
ATOM 3111 N N . ARG A 1 387 ? -19.920 -7.835 24.495 1.00 91.94 387 ARG A N 1
ATOM 3112 C CA . ARG A 1 387 ? -20.151 -7.372 25.871 1.00 91.94 387 ARG A CA 1
ATOM 3113 C C . ARG A 1 387 ? -20.588 -5.910 25.975 1.00 91.94 387 ARG A C 1
ATOM 3115 O O . ARG A 1 387 ? -21.114 -5.540 27.016 1.00 91.94 387 ARG A O 1
ATOM 3122 N N . TYR A 1 388 ? -20.418 -5.117 24.919 1.00 94.06 388 TYR A N 1
ATOM 3123 C CA . TYR A 1 388 ? -20.763 -3.697 24.856 1.00 94.06 388 TYR A CA 1
ATOM 3124 C C . TYR A 1 388 ? -21.863 -3.386 23.838 1.00 94.06 388 TYR A C 1
ATOM 3126 O O . TYR A 1 388 ? -22.135 -2.217 23.585 1.00 94.06 388 TYR A O 1
ATOM 3134 N N . LEU A 1 389 ? -22.550 -4.391 23.292 1.00 92.88 389 LEU A N 1
ATOM 3135 C CA . LEU A 1 389 ? -23.598 -4.186 22.288 1.00 92.88 389 LEU A CA 1
ATOM 3136 C C . LEU A 1 389 ? -24.673 -3.142 22.670 1.00 92.88 389 LEU A C 1
ATOM 3138 O O . LEU A 1 389 ? -25.019 -2.345 21.799 1.00 92.88 389 LEU A O 1
ATOM 3142 N N . PRO A 1 390 ? -25.164 -3.039 23.930 1.00 95.69 390 PRO A N 1
ATOM 3143 C CA . PRO A 1 390 ? -26.107 -1.982 24.312 1.00 95.69 390 PRO A CA 1
ATOM 3144 C C . PRO A 1 390 ? -25.571 -0.557 24.107 1.00 95.69 390 PRO A C 1
ATOM 3146 O O . PRO A 1 390 ? -26.356 0.364 23.883 1.00 95.69 390 PRO A O 1
ATOM 3149 N N . MET A 1 391 ? -24.246 -0.364 24.112 1.00 95.81 391 MET A N 1
ATOM 3150 C CA . MET A 1 391 ? -23.623 0.934 23.826 1.00 95.81 391 MET A CA 1
ATOM 3151 C C . MET A 1 391 ? -23.856 1.393 22.389 1.00 95.81 391 MET A C 1
ATOM 3153 O O . MET A 1 391 ? -23.885 2.593 22.143 1.00 95.81 391 MET A O 1
ATOM 3157 N N . LEU A 1 392 ? -24.087 0.468 21.451 1.00 94.38 392 LEU A N 1
ATOM 3158 C CA . LEU A 1 392 ? -24.454 0.810 20.078 1.00 94.38 392 LEU A CA 1
ATOM 3159 C C . LEU A 1 392 ? -25.749 1.624 20.055 1.00 94.38 392 LEU A C 1
ATOM 3161 O O . LEU A 1 392 ? -25.824 2.634 19.366 1.00 94.38 392 LEU A O 1
ATOM 3165 N N . LEU A 1 393 ? -26.747 1.224 20.849 1.00 94.62 393 LEU A N 1
ATOM 3166 C CA . LEU A 1 393 ? -28.015 1.946 20.950 1.00 94.62 393 LEU A CA 1
ATOM 3167 C C . LEU A 1 393 ? -27.812 3.325 21.593 1.00 94.62 393 LEU A C 1
ATOM 3169 O O . LEU A 1 393 ? -28.384 4.304 21.123 1.00 94.62 393 LEU A O 1
ATOM 3173 N N . ILE A 1 394 ? -26.965 3.414 22.622 1.00 94.94 394 ILE A N 1
ATOM 3174 C CA . ILE A 1 394 ? -26.681 4.668 23.336 1.00 94.94 394 ILE A CA 1
ATOM 3175 C C . ILE A 1 394 ? -25.935 5.661 22.441 1.00 94.94 394 ILE A C 1
ATOM 3177 O O . ILE A 1 394 ? -26.374 6.797 22.310 1.00 94.94 394 ILE A O 1
ATOM 3181 N N . TRP A 1 395 ? -24.855 5.246 21.778 1.00 95.12 395 TRP A N 1
ATOM 3182 C CA . TRP A 1 395 ? -24.094 6.113 20.870 1.00 95.12 395 TRP A CA 1
ATOM 3183 C C . TRP A 1 395 ? -24.800 6.342 19.530 1.00 95.12 395 TRP A C 1
ATOM 3185 O O . TRP A 1 395 ? -24.605 7.368 18.887 1.00 95.12 395 TRP A O 1
ATOM 3195 N N . GLY A 1 396 ? -25.653 5.408 19.111 1.00 91.38 396 GLY A N 1
ATOM 3196 C CA . GLY A 1 396 ? -26.466 5.514 17.904 1.00 91.38 396 GLY A CA 1
ATOM 3197 C C . GLY A 1 396 ? -27.698 6.405 18.051 1.00 91.38 396 GLY A C 1
ATOM 3198 O O . GLY A 1 396 ? -28.322 6.721 17.038 1.00 91.38 396 GLY A O 1
ATOM 3199 N N . LYS A 1 397 ? -28.061 6.822 19.275 1.00 89.56 397 LYS A N 1
ATOM 3200 C CA . LYS A 1 397 ? -29.326 7.531 19.528 1.00 89.56 397 LYS A CA 1
ATOM 3201 C C . LYS A 1 397 ? -29.439 8.856 18.765 1.00 89.56 397 LYS A C 1
ATOM 3203 O O . LYS A 1 397 ? -30.515 9.206 18.288 1.00 89.56 397 LYS A O 1
ATOM 3208 N N . ASP A 1 398 ? -28.303 9.527 18.590 1.00 86.06 398 ASP A N 1
ATOM 3209 C CA . ASP A 1 398 ? -28.196 10.848 17.966 1.00 86.06 398 ASP A CA 1
ATOM 3210 C C . ASP A 1 398 ? -27.817 10.779 16.469 1.00 86.06 398 ASP A C 1
ATOM 3212 O O . ASP A 1 398 ? -27.697 11.805 15.803 1.00 86.06 398 ASP A O 1
ATOM 3216 N N . LEU A 1 399 ? -27.643 9.573 15.910 1.00 89.38 399 LEU A N 1
ATOM 3217 C CA . LEU A 1 399 ? -27.232 9.371 14.519 1.00 89.38 399 LEU A CA 1
ATOM 3218 C C . LEU A 1 399 ? -28.416 9.208 13.563 1.00 89.38 399 LEU A C 1
ATOM 3220 O O . LEU A 1 399 ? -29.416 8.552 13.864 1.00 89.38 399 LEU A O 1
ATOM 3224 N N . SER A 1 400 ? -28.276 9.742 12.351 1.00 85.69 400 SER A N 1
ATOM 3225 C CA . SER A 1 400 ? -29.203 9.470 11.251 1.00 85.69 400 SER A CA 1
ATOM 3226 C C . SER A 1 400 ? -28.768 8.224 10.486 1.00 85.69 400 SER A C 1
ATOM 3228 O O . SER A 1 400 ? -27.706 8.195 9.868 1.00 85.69 400 SER A O 1
ATOM 3230 N N . PHE A 1 401 ? -29.604 7.184 10.500 1.00 85.31 401 PHE A N 1
ATOM 3231 C CA . PHE A 1 401 ? -29.332 5.932 9.786 1.00 85.31 401 PHE A CA 1
ATOM 3232 C C . PHE A 1 401 ? -29.651 6.034 8.292 1.00 85.31 401 PHE A C 1
ATOM 3234 O O . PHE A 1 401 ? -29.160 5.222 7.511 1.00 85.31 401 PHE A O 1
ATOM 3241 N N . LYS A 1 402 ? -30.440 7.042 7.901 1.00 84.81 402 LYS A N 1
ATOM 3242 C CA . LYS A 1 402 ? -30.836 7.318 6.513 1.00 84.81 402 LYS A CA 1
ATOM 3243 C C . LYS A 1 402 ? -29.745 8.036 5.718 1.00 84.81 402 LYS A C 1
ATOM 3245 O O . LYS A 1 402 ? -29.700 7.883 4.504 1.00 84.81 402 LYS A O 1
ATOM 3250 N N . ASP A 1 403 ? -28.862 8.761 6.402 1.00 85.38 403 ASP A N 1
ATOM 3251 C CA . ASP A 1 403 ? -27.786 9.549 5.780 1.00 85.38 403 ASP A CA 1
ATOM 3252 C C . ASP A 1 403 ? -26.479 8.751 5.612 1.00 85.38 403 ASP A C 1
ATOM 3254 O O . ASP A 1 403 ? -25.457 9.284 5.172 1.00 85.38 403 ASP A O 1
ATOM 3258 N N . VAL A 1 404 ? -26.486 7.462 5.969 1.00 91.56 404 VAL A N 1
ATOM 3259 C CA . VAL A 1 404 ? -25.323 6.581 5.840 1.00 91.56 404 VAL A CA 1
ATOM 3260 C C . VAL A 1 404 ? -25.069 6.271 4.367 1.00 91.56 404 VAL A C 1
ATOM 3262 O O . VAL A 1 404 ? -25.886 5.654 3.686 1.00 91.56 404 VAL A O 1
ATOM 3265 N N . THR A 1 405 ? -23.902 6.689 3.883 1.00 91.50 405 THR A N 1
ATOM 3266 C CA . THR A 1 405 ? -23.465 6.533 2.492 1.00 91.50 405 THR A CA 1
ATOM 3267 C C . THR A 1 405 ? -22.254 5.615 2.390 1.00 91.50 405 THR A C 1
ATOM 3269 O O . THR A 1 405 ? -21.490 5.453 3.345 1.00 91.50 405 THR A O 1
ATOM 3272 N N . THR A 1 406 ? -22.082 5.002 1.218 1.00 93.12 406 THR A N 1
ATOM 3273 C CA . THR A 1 406 ? -20.911 4.182 0.900 1.00 93.12 406 THR A CA 1
ATOM 3274 C C . THR A 1 406 ? -19.629 5.024 1.029 1.00 93.12 406 THR A C 1
ATOM 3276 O O . THR A 1 406 ? -19.607 6.160 0.546 1.00 93.12 406 THR A O 1
ATOM 3279 N N . PRO A 1 407 ? -18.553 4.510 1.658 1.00 94.56 407 PRO A N 1
ATOM 3280 C CA . PRO A 1 407 ? -17.296 5.247 1.763 1.00 94.56 407 PRO A CA 1
ATOM 3281 C C . PRO A 1 407 ? -16.675 5.527 0.386 1.00 94.56 407 PRO A C 1
ATOM 3283 O O . PRO A 1 407 ? -16.843 4.751 -0.556 1.00 94.56 407 PRO A O 1
ATOM 3286 N N . VAL A 1 408 ? -15.944 6.640 0.268 1.00 93.06 408 VAL A N 1
ATOM 3287 C CA . VAL A 1 408 ? -15.366 7.102 -1.012 1.00 93.06 408 VAL A CA 1
ATOM 3288 C C . VAL A 1 408 ? -13.878 6.787 -1.154 1.00 93.06 408 VAL A C 1
ATOM 3290 O O . VAL A 1 408 ? -13.407 6.506 -2.255 1.00 93.06 408 VAL A O 1
ATOM 3293 N N . GLU A 1 409 ? -13.138 6.809 -0.046 1.00 95.00 409 GLU A N 1
ATOM 3294 C CA . GLU A 1 409 ? -11.700 6.543 -0.015 1.00 95.00 409 GLU A CA 1
ATOM 3295 C C . GLU A 1 409 ? -11.439 5.076 -0.339 1.00 95.00 409 GLU A C 1
ATOM 3297 O O . GLU A 1 409 ? -12.058 4.181 0.231 1.00 95.00 409 GLU A O 1
ATOM 3302 N N . ARG A 1 410 ? -10.545 4.811 -1.290 1.00 95.19 410 ARG A N 1
ATOM 3303 C CA . ARG A 1 410 ? -10.203 3.440 -1.699 1.00 95.19 410 ARG A CA 1
ATOM 3304 C C . ARG A 1 410 ? -8.845 2.992 -1.186 1.00 95.19 410 ARG A C 1
ATOM 3306 O O . ARG A 1 410 ? -8.511 1.813 -1.313 1.00 95.19 410 ARG A O 1
ATOM 3313 N N . MET A 1 411 ? -8.082 3.913 -0.611 1.00 96.50 411 MET A N 1
ATOM 3314 C CA . MET A 1 411 ? -6.769 3.654 -0.067 1.00 96.50 411 MET A CA 1
ATOM 3315 C C . MET A 1 411 ? -6.642 4.234 1.337 1.00 96.50 411 MET A C 1
ATOM 3317 O O . MET A 1 411 ? -6.969 5.389 1.585 1.00 96.50 411 MET A O 1
ATOM 3321 N N . TYR A 1 412 ? -6.094 3.434 2.243 1.00 96.75 412 TYR A N 1
ATOM 3322 C CA . TYR A 1 412 ? -5.679 3.867 3.568 1.00 96.75 412 TYR A CA 1
ATOM 3323 C C . TYR A 1 412 ? -4.203 3.542 3.767 1.00 96.75 412 TYR A C 1
ATOM 3325 O O . TYR A 1 412 ? -3.749 2.449 3.426 1.00 96.75 412 TYR A O 1
ATOM 3333 N N . THR A 1 413 ? -3.448 4.466 4.361 1.00 95.88 413 THR A N 1
ATOM 3334 C CA . THR A 1 413 ? -2.056 4.217 4.758 1.00 95.88 413 THR A CA 1
ATOM 3335 C C . THR A 1 413 ? -1.806 4.645 6.194 1.00 95.88 413 THR A C 1
ATOM 3337 O O . THR A 1 413 ? -2.182 5.749 6.588 1.00 95.88 413 THR A O 1
ATOM 3340 N N . GLY A 1 414 ? -1.117 3.789 6.943 1.00 92.75 414 GLY A N 1
ATOM 3341 C CA . GLY A 1 414 ? -0.665 4.020 8.310 1.00 92.75 414 GLY A CA 1
ATOM 3342 C C . GLY A 1 414 ? 0.855 3.950 8.416 1.00 92.75 414 GLY A C 1
ATOM 3343 O O . GLY A 1 414 ? 1.500 3.210 7.671 1.00 92.75 414 GLY A O 1
ATOM 3344 N N . GLN A 1 415 ? 1.438 4.707 9.347 1.00 91.06 415 GLN A N 1
ATOM 3345 C CA . GLN A 1 415 ? 2.885 4.698 9.620 1.00 91.06 415 GLN A CA 1
ATOM 3346 C C . GLN A 1 415 ? 3.168 4.345 11.089 1.00 91.06 415 GLN A C 1
ATOM 3348 O O . GLN A 1 415 ? 2.262 4.080 11.873 1.00 91.06 415 GLN A O 1
ATOM 3353 N N . GLY A 1 416 ? 4.442 4.361 11.484 1.00 87.19 416 GLY A N 1
ATOM 3354 C CA . GLY A 1 416 ? 4.869 4.072 12.853 1.00 87.19 416 GLY A CA 1
ATOM 3355 C C . GLY A 1 416 ? 5.354 2.636 13.021 1.00 87.19 416 GLY A C 1
ATOM 3356 O O . GLY A 1 416 ? 5.969 2.075 12.113 1.00 87.19 416 GLY A O 1
ATOM 3357 N N . LYS A 1 417 ? 5.127 2.050 14.201 1.00 86.75 417 LYS A N 1
ATOM 3358 C CA . LYS A 1 417 ? 5.607 0.696 14.527 1.00 86.75 417 LYS A CA 1
ATOM 3359 C C . LYS A 1 417 ? 4.950 -0.390 13.670 1.00 86.75 417 LYS A C 1
ATOM 3361 O O . LYS A 1 417 ? 5.638 -1.308 13.238 1.00 86.75 417 LYS A O 1
ATOM 3366 N N . SER A 1 418 ? 3.673 -0.215 13.335 1.00 84.75 418 SER A N 1
ATOM 3367 C CA . SER A 1 418 ? 2.965 -1.019 12.335 1.00 84.75 418 SER A CA 1
ATOM 3368 C C . SER A 1 418 ? 2.570 -0.115 11.178 1.00 84.75 418 SER A C 1
ATOM 3370 O O . SER A 1 418 ? 1.488 0.465 11.170 1.00 84.75 418 SER A O 1
ATOM 3372 N N . ALA A 1 419 ? 3.477 0.044 10.215 1.00 93.31 419 ALA A N 1
ATOM 3373 C CA . ALA A 1 419 ? 3.130 0.685 8.956 1.00 93.31 419 ALA A CA 1
ATOM 3374 C C . ALA A 1 419 ? 2.259 -0.271 8.130 1.00 93.31 419 ALA A C 1
ATOM 3376 O O . ALA A 1 419 ? 2.484 -1.480 8.156 1.00 93.31 419 ALA A O 1
ATOM 3377 N N . LEU A 1 420 ? 1.276 0.243 7.400 1.00 95.62 420 LEU A N 1
ATOM 3378 C CA . LEU A 1 420 ? 0.434 -0.576 6.529 1.00 95.62 420 LEU A CA 1
ATOM 3379 C C . LEU A 1 420 ? -0.176 0.245 5.399 1.00 95.62 420 LEU A C 1
ATOM 3381 O O . LEU A 1 420 ? -0.289 1.467 5.492 1.00 95.62 420 LEU A O 1
ATOM 3385 N N . ALA A 1 421 ? -0.581 -0.444 4.343 1.00 97.25 421 ALA A N 1
ATOM 3386 C CA . ALA A 1 421 ? -1.382 0.116 3.272 1.00 97.25 421 ALA A CA 1
ATOM 3387 C C . ALA A 1 421 ? -2.539 -0.829 2.965 1.00 97.25 421 ALA A C 1
ATOM 3389 O O . ALA A 1 421 ? -2.342 -2.038 2.884 1.00 97.25 421 ALA A O 1
ATOM 3390 N N . ILE A 1 422 ? -3.732 -0.281 2.793 1.00 98.06 422 ILE A N 1
ATOM 3391 C CA . ILE A 1 422 ? -4.922 -1.022 2.396 1.00 98.06 422 ILE A CA 1
ATOM 3392 C C . ILE A 1 422 ? -5.478 -0.353 1.153 1.00 98.06 422 ILE A C 1
ATOM 3394 O O . ILE A 1 422 ? -5.593 0.866 1.110 1.00 98.06 422 ILE A O 1
ATOM 3398 N N . MET A 1 423 ? -5.798 -1.151 0.146 1.00 97.94 423 MET A N 1
ATOM 3399 C CA . MET A 1 423 ? -6.216 -0.715 -1.178 1.00 97.94 423 MET A CA 1
ATOM 3400 C C . MET A 1 423 ? -7.427 -1.533 -1.608 1.00 97.94 423 MET A C 1
ATOM 3402 O O . MET A 1 423 ? -7.466 -2.743 -1.373 1.00 97.94 423 MET A O 1
ATOM 3406 N N . ARG A 1 424 ? -8.407 -0.903 -2.258 1.00 96.25 424 ARG A N 1
ATOM 3407 C CA . ARG A 1 424 ? -9.541 -1.618 -2.850 1.00 96.25 424 ARG A CA 1
ATOM 3408 C C . ARG A 1 424 ? -10.015 -1.005 -4.159 1.00 96.25 424 ARG A C 1
ATOM 3410 O O . ARG A 1 424 ? -9.959 0.205 -4.334 1.00 96.25 424 ARG A O 1
ATOM 3417 N N . THR A 1 425 ? -10.546 -1.813 -5.074 1.00 94.75 425 THR A N 1
ATOM 3418 C CA . THR A 1 425 ? -11.107 -1.281 -6.333 1.00 94.75 425 THR A CA 1
ATOM 3419 C C . THR A 1 425 ? -12.541 -0.776 -6.183 1.00 94.75 425 THR A C 1
ATOM 3421 O O . THR A 1 425 ? -12.946 0.122 -6.917 1.00 94.75 425 THR A O 1
ATOM 3424 N N . SER A 1 426 ? -13.304 -1.314 -5.226 1.00 92.50 426 SER A N 1
ATOM 3425 C CA . SER A 1 426 ? -14.681 -0.912 -4.911 1.00 92.50 426 SER A CA 1
ATOM 3426 C C . SER A 1 426 ? -15.053 -1.310 -3.475 1.00 92.50 426 SER A C 1
ATOM 3428 O O . SER A 1 426 ? -14.490 -2.254 -2.920 1.00 92.50 426 SER A O 1
ATOM 3430 N N . TRP A 1 427 ? -16.005 -0.589 -2.875 1.00 91.12 427 TRP A N 1
ATOM 3431 C CA . TRP A 1 427 ? -16.614 -0.928 -1.582 1.00 91.12 427 TRP A CA 1
ATOM 3432 C C . TRP A 1 427 ? -17.814 -1.877 -1.699 1.00 91.12 427 TRP A C 1
ATOM 3434 O O . TRP A 1 427 ? -18.140 -2.561 -0.727 1.00 91.12 427 TRP A O 1
ATOM 3444 N N . GLU A 1 428 ? -18.475 -1.905 -2.858 1.00 86.81 428 GLU A N 1
ATOM 3445 C CA . GLU A 1 428 ? -19.801 -2.518 -3.048 1.00 86.81 428 GLU A CA 1
ATOM 3446 C C . GLU A 1 428 ? -19.764 -3.817 -3.855 1.00 86.81 428 GLU A C 1
ATOM 3448 O O . GLU A 1 428 ? -20.652 -4.654 -3.716 1.00 86.81 428 GLU A O 1
ATOM 3453 N N . SER A 1 429 ? -18.751 -3.995 -4.704 1.00 84.75 429 SER A N 1
ATOM 3454 C CA . SER A 1 429 ? -18.667 -5.146 -5.603 1.00 84.75 429 SER A CA 1
ATOM 3455 C C . SER A 1 429 ? -18.004 -6.350 -4.939 1.00 84.75 429 SER A C 1
ATOM 3457 O O . SER A 1 429 ? -16.881 -6.252 -4.448 1.00 84.75 429 SER A O 1
ATOM 3459 N N . ASP A 1 430 ? -18.638 -7.520 -5.040 1.00 73.88 430 ASP A N 1
ATOM 3460 C CA . ASP A 1 430 ? -18.021 -8.795 -4.650 1.00 73.88 430 ASP A CA 1
ATOM 3461 C C . ASP A 1 430 ? -16.793 -9.130 -5.525 1.00 73.88 430 ASP A C 1
ATOM 3463 O O . ASP A 1 430 ? -15.898 -9.839 -5.079 1.00 73.88 430 ASP A O 1
ATOM 3467 N N . ASN A 1 431 ? -16.691 -8.581 -6.742 1.00 85.06 431 ASN A N 1
ATOM 3468 C CA . ASN A 1 431 ? -15.528 -8.759 -7.627 1.00 85.06 431 ASN A CA 1
ATOM 3469 C C . ASN A 1 431 ? -14.411 -7.735 -7.358 1.00 85.06 431 ASN A C 1
ATOM 3471 O O . ASN A 1 431 ? -13.432 -7.669 -8.105 1.00 85.06 431 ASN A O 1
ATOM 3475 N N . ALA A 1 432 ? -14.564 -6.889 -6.336 1.00 91.50 432 ALA A N 1
ATOM 3476 C CA . ALA A 1 432 ? -13.544 -5.916 -5.989 1.00 91.50 432 ALA A CA 1
ATOM 3477 C C . ALA A 1 432 ? -12.265 -6.615 -5.523 1.00 91.50 432 ALA A C 1
ATOM 3479 O O . ALA A 1 432 ? -12.315 -7.576 -4.755 1.00 91.50 432 ALA A O 1
ATOM 3480 N N . ILE A 1 433 ? -11.121 -6.086 -5.952 1.00 95.69 433 ILE A N 1
ATOM 3481 C CA . ILE A 1 433 ? -9.830 -6.471 -5.395 1.00 95.69 433 ILE A CA 1
ATOM 3482 C C . ILE A 1 433 ? -9.673 -5.718 -4.084 1.00 95.69 433 ILE A C 1
ATOM 3484 O O . ILE A 1 433 ? -9.826 -4.497 -4.074 1.00 95.69 433 ILE A O 1
ATOM 3488 N N . TYR A 1 434 ? -9.347 -6.435 -3.017 1.00 97.56 434 TYR A N 1
ATOM 3489 C CA . TYR A 1 434 ? -8.891 -5.884 -1.745 1.00 97.56 434 TYR A CA 1
ATOM 3490 C C . TYR A 1 434 ? -7.454 -6.345 -1.505 1.00 97.56 434 TYR A C 1
ATOM 3492 O O . TYR A 1 434 ? -7.155 -7.531 -1.632 1.00 97.56 434 TYR A O 1
ATOM 3500 N N . LEU A 1 435 ? -6.563 -5.416 -1.170 1.00 98.44 435 LEU A N 1
ATOM 3501 C CA . LEU A 1 435 ? -5.153 -5.674 -0.903 1.00 98.44 435 LEU A CA 1
ATOM 3502 C C . LEU A 1 435 ? -4.745 -4.964 0.390 1.00 98.44 435 LEU A C 1
ATOM 3504 O O . LEU A 1 435 ? -4.715 -3.737 0.437 1.00 98.44 435 LEU A O 1
ATOM 3508 N N . GLY A 1 436 ? -4.401 -5.733 1.420 1.00 98.00 436 GLY A N 1
ATOM 3509 C CA . GLY A 1 436 ? -3.768 -5.229 2.640 1.00 98.00 436 GLY A CA 1
ATOM 3510 C C . GLY A 1 436 ? -2.287 -5.583 2.635 1.00 98.00 436 GLY A C 1
ATOM 3511 O O . GLY A 1 436 ? -1.950 -6.723 2.349 1.00 98.00 436 GLY A O 1
ATOM 3512 N N . VAL A 1 437 ? -1.400 -4.637 2.935 1.00 97.94 437 VAL A N 1
ATOM 3513 C CA . VAL A 1 437 ? 0.060 -4.822 2.942 1.00 97.94 437 VAL A CA 1
ATOM 3514 C C . VAL A 1 437 ? 0.629 -4.322 4.266 1.00 97.94 437 VAL A C 1
ATOM 3516 O O . VAL A 1 437 ? 0.321 -3.208 4.694 1.00 97.94 437 VAL A O 1
ATOM 3519 N N . LYS A 1 438 ? 1.471 -5.131 4.911 1.00 96.88 438 LYS A N 1
ATOM 3520 C CA . LYS A 1 438 ? 2.049 -4.869 6.232 1.00 96.88 438 LYS A CA 1
ATOM 3521 C C . LYS A 1 438 ? 3.523 -4.486 6.124 1.00 96.88 438 LYS A C 1
ATOM 3523 O O . LYS A 1 438 ? 4.351 -5.248 5.637 1.00 96.88 438 LYS A O 1
ATOM 3528 N N . GLY A 1 439 ? 3.854 -3.302 6.621 1.00 96.06 439 GLY A N 1
ATOM 3529 C CA . GLY A 1 439 ? 5.210 -2.848 6.927 1.00 96.06 439 GLY A CA 1
ATOM 3530 C C . GLY A 1 439 ? 5.440 -2.774 8.445 1.00 96.06 439 GLY A C 1
ATOM 3531 O O . GLY A 1 439 ? 4.760 -3.429 9.236 1.00 96.06 439 GLY A O 1
ATOM 3532 N N . GLY A 1 440 ? 6.374 -1.927 8.874 1.00 95.31 440 GLY A N 1
ATOM 3533 C CA . GLY A 1 440 ? 6.680 -1.670 10.282 1.00 95.31 440 GLY A CA 1
ATOM 3534 C C . GLY A 1 440 ? 7.826 -2.526 10.815 1.00 95.31 440 GLY A C 1
ATOM 3535 O O . GLY A 1 440 ? 8.798 -2.756 10.105 1.00 95.31 440 GLY A O 1
ATOM 3536 N N . THR A 1 441 ? 7.729 -2.967 12.068 1.00 95.12 441 THR A N 1
ATOM 3537 C CA . THR A 1 441 ? 8.752 -3.773 12.755 1.00 95.12 441 THR A CA 1
ATOM 3538 C C . THR A 1 441 ? 8.154 -5.041 13.375 1.00 95.12 441 THR A C 1
ATOM 3540 O O . THR A 1 441 ? 7.014 -4.984 13.842 1.00 95.12 441 THR A O 1
ATOM 3543 N N . PRO A 1 442 ? 8.904 -6.160 13.455 1.00 94.62 442 PRO A N 1
ATOM 3544 C CA . PRO A 1 442 ? 8.489 -7.318 14.249 1.00 94.62 442 PRO A CA 1
ATOM 3545 C C . PRO A 1 442 ? 8.442 -7.022 15.758 1.00 94.62 442 PRO A C 1
ATOM 3547 O O . PRO A 1 442 ? 7.806 -7.746 16.522 1.00 94.62 442 PRO A O 1
ATOM 3550 N N . LYS A 1 443 ? 9.138 -5.968 16.219 1.00 91.69 443 LYS A N 1
ATOM 3551 C CA . LYS A 1 443 ? 9.306 -5.621 17.638 1.00 91.69 443 LYS A CA 1
ATOM 3552 C C . LYS A 1 443 ? 8.090 -4.901 18.231 1.00 91.69 443 LYS A C 1
ATOM 3554 O O . LYS A 1 443 ? 8.198 -3.768 18.705 1.00 91.69 443 LYS A O 1
ATOM 3559 N N . GLU A 1 444 ? 6.946 -5.570 18.240 1.00 88.38 444 GLU A N 1
ATOM 3560 C CA . GLU A 1 444 ? 5.721 -5.099 18.891 1.00 88.38 444 GLU A CA 1
ATOM 3561 C C . GLU A 1 444 ? 5.119 -6.187 19.791 1.00 88.38 444 GLU A C 1
ATOM 3563 O O . GLU A 1 444 ? 5.283 -7.369 19.504 1.00 88.38 444 GLU A O 1
ATOM 3568 N N . SER A 1 445 ? 4.428 -5.813 20.877 1.00 82.00 445 SER A N 1
ATOM 3569 C CA . SER A 1 445 ? 3.940 -6.751 21.908 1.00 82.00 445 SER A CA 1
ATOM 3570 C C . SER A 1 445 ? 3.110 -7.916 21.359 1.00 82.00 445 SER A C 1
ATOM 3572 O O . SER A 1 445 ? 3.226 -9.034 21.852 1.00 82.00 445 SER A O 1
ATOM 3574 N N . HIS A 1 446 ? 2.308 -7.659 20.327 1.00 89.00 446 HIS A N 1
ATOM 3575 C CA . HIS A 1 446 ? 1.492 -8.659 19.633 1.00 89.00 446 HIS A CA 1
ATOM 3576 C C . HIS A 1 446 ? 1.995 -8.961 18.214 1.00 89.00 446 HIS A C 1
ATOM 3578 O O . HIS A 1 446 ? 1.348 -9.690 17.472 1.00 89.00 446 HIS A O 1
ATOM 3584 N N . GLY A 1 447 ? 3.139 -8.390 17.825 1.00 90.69 447 GLY A N 1
ATOM 3585 C CA . GLY A 1 447 ? 3.687 -8.489 16.477 1.00 90.69 447 GLY A CA 1
ATOM 3586 C C . GLY A 1 447 ? 4.292 -9.857 16.164 1.00 90.69 447 GLY A C 1
ATOM 3587 O O . GLY A 1 447 ? 4.775 -10.571 17.053 1.00 90.69 447 GLY A O 1
ATOM 3588 N N . HIS A 1 448 ? 4.281 -10.193 14.875 1.00 95.00 448 HIS A N 1
ATOM 3589 C CA . HIS A 1 448 ? 4.958 -11.350 14.285 1.00 95.00 448 HIS A CA 1
ATOM 3590 C C . HIS A 1 448 ? 6.109 -10.875 13.386 1.00 95.00 448 HIS A C 1
ATOM 3592 O O . HIS A 1 448 ? 6.261 -9.678 13.134 1.00 95.00 448 HIS A O 1
ATOM 3598 N N . MET A 1 449 ? 6.918 -11.793 12.856 1.00 96.50 449 MET A N 1
ATOM 3599 C CA . MET A 1 449 ? 7.867 -11.482 11.773 1.00 96.50 449 MET A CA 1
ATOM 3600 C C . MET A 1 449 ? 7.140 -11.416 10.418 1.00 96.50 449 MET A C 1
ATOM 3602 O O . MET A 1 449 ? 7.469 -12.128 9.475 1.00 96.50 449 MET A O 1
ATOM 3606 N N . ASP A 1 450 ? 6.114 -10.570 10.334 1.00 95.81 450 ASP A N 1
ATOM 3607 C CA . ASP A 1 450 ? 5.171 -10.474 9.214 1.00 95.81 450 ASP A CA 1
ATOM 3608 C C . ASP A 1 450 ? 5.462 -9.297 8.273 1.00 95.81 450 ASP A C 1
ATOM 3610 O O . ASP A 1 450 ? 4.632 -8.914 7.445 1.00 95.81 450 ASP A O 1
ATOM 3614 N N . ILE A 1 451 ? 6.638 -8.682 8.381 1.00 97.56 451 ILE A N 1
ATOM 3615 C CA . ILE A 1 451 ? 6.916 -7.442 7.661 1.00 97.56 451 ILE A CA 1
ATOM 3616 C C . ILE A 1 451 ? 7.160 -7.739 6.181 1.00 97.56 451 ILE A C 1
ATOM 3618 O O . ILE A 1 451 ? 7.884 -8.670 5.826 1.00 97.56 451 ILE A O 1
ATOM 3622 N N . GLY A 1 452 ? 6.529 -6.966 5.302 1.00 96.94 452 GLY A N 1
ATOM 3623 C CA . GLY A 1 452 ? 6.457 -7.255 3.873 1.00 96.94 452 GLY A CA 1
ATOM 3624 C C . GLY A 1 452 ? 5.290 -8.154 3.475 1.00 96.94 452 GLY A C 1
ATOM 3625 O O . GLY A 1 452 ? 5.116 -8.386 2.278 1.00 96.94 452 GLY A O 1
ATOM 3626 N N . SER A 1 453 ? 4.502 -8.660 4.431 1.00 97.62 453 SER A N 1
ATOM 3627 C CA . SER A 1 453 ? 3.359 -9.527 4.137 1.00 97.62 453 SER A CA 1
ATOM 3628 C C . SER A 1 453 ? 2.189 -8.771 3.512 1.00 97.62 453 SER A C 1
ATOM 3630 O O . SER A 1 453 ? 2.080 -7.545 3.602 1.00 97.62 453 SER A O 1
ATOM 3632 N N . PHE A 1 454 ? 1.299 -9.517 2.865 1.00 98.25 454 PHE A N 1
ATOM 3633 C CA . PHE A 1 454 ? 0.062 -8.986 2.317 1.00 98.25 454 PHE A CA 1
ATOM 3634 C C . PHE A 1 454 ? -1.080 -9.999 2.418 1.00 98.25 454 PHE A C 1
ATOM 3636 O O . PHE A 1 454 ? -0.849 -11.204 2.455 1.00 98.25 454 PHE A O 1
ATOM 3643 N N . VAL A 1 455 ? -2.318 -9.517 2.410 1.00 97.50 455 VAL A N 1
ATOM 3644 C CA . VAL A 1 455 ? -3.523 -10.317 2.154 1.00 97.50 455 VAL A CA 1
ATOM 3645 C C . VAL A 1 455 ? -4.200 -9.799 0.898 1.00 97.50 455 VAL A C 1
ATOM 3647 O O . VAL A 1 455 ? -4.147 -8.603 0.611 1.00 97.50 455 VAL A O 1
ATOM 3650 N N . MET A 1 456 ? -4.833 -10.692 0.147 1.00 96.75 456 MET A N 1
ATOM 3651 C CA . MET A 1 456 ? -5.474 -10.346 -1.116 1.00 96.75 456 MET A CA 1
ATOM 3652 C C . MET A 1 456 ? -6.799 -11.081 -1.262 1.00 96.75 456 MET A C 1
ATOM 3654 O O . MET A 1 456 ? -6.883 -12.295 -1.045 1.00 96.75 456 MET A O 1
ATOM 3658 N N . GLU A 1 457 ? -7.821 -10.329 -1.649 1.00 95.25 457 GLU A N 1
ATOM 3659 C CA . GLU A 1 457 ? -9.151 -10.839 -1.943 1.00 95.25 457 GLU A CA 1
ATOM 3660 C C . GLU A 1 457 ? -9.621 -10.374 -3.314 1.00 95.25 457 GLU A C 1
ATOM 3662 O O . GLU A 1 457 ? -9.269 -9.288 -3.773 1.00 95.25 457 GLU A O 1
ATOM 3667 N N . SER A 1 458 ? -10.431 -11.206 -3.956 1.00 93.31 458 SER A N 1
ATOM 3668 C CA . SER A 1 458 ? -11.216 -10.851 -5.138 1.00 93.31 458 SER A CA 1
ATOM 3669 C C . SER A 1 458 ? -12.310 -11.883 -5.348 1.00 93.31 458 SER A C 1
ATOM 3671 O O . SER A 1 458 ? -12.212 -13.007 -4.849 1.00 93.31 458 SER A O 1
ATOM 3673 N N . ASP A 1 459 ? -13.359 -11.504 -6.072 1.00 88.56 459 ASP A N 1
ATOM 3674 C CA . ASP A 1 459 ? -14.509 -12.365 -6.343 1.00 88.56 459 ASP A CA 1
ATOM 3675 C C . ASP A 1 459 ? -15.100 -12.986 -5.055 1.00 88.56 459 ASP A C 1
ATOM 3677 O O . ASP A 1 459 ? -15.525 -14.142 -5.035 1.00 88.56 459 ASP A O 1
ATOM 3681 N N . GLY A 1 460 ? -15.101 -12.237 -3.952 1.00 85.75 460 GLY A N 1
ATOM 3682 C CA . GLY A 1 460 ? -15.588 -12.673 -2.644 1.00 85.75 460 GLY A CA 1
ATOM 3683 C C . GLY A 1 460 ? -14.732 -13.743 -1.952 1.00 85.75 460 GLY A C 1
ATOM 3684 O O . GLY A 1 460 ? -15.174 -14.277 -0.935 1.00 85.75 460 GLY A O 1
ATOM 3685 N N . ILE A 1 461 ? -13.532 -14.049 -2.461 1.00 88.81 461 ILE A N 1
ATOM 3686 C CA . ILE A 1 461 ? -12.614 -15.072 -1.938 1.00 88.81 461 ILE A CA 1
ATOM 3687 C C . ILE A 1 461 ? -11.347 -14.420 -1.373 1.00 88.81 461 ILE A C 1
ATOM 3689 O O . ILE A 1 461 ? -10.746 -13.556 -2.010 1.00 88.81 461 ILE A O 1
ATOM 3693 N N . ARG A 1 462 ? -10.899 -14.886 -0.198 1.00 91.75 462 ARG A N 1
ATOM 3694 C CA . ARG A 1 462 ? -9.575 -14.582 0.371 1.00 91.75 462 ARG A CA 1
ATOM 3695 C C . ARG A 1 462 ? -8.545 -15.536 -0.230 1.00 91.75 462 ARG A C 1
ATOM 3697 O O . ARG A 1 462 ? -8.418 -16.676 0.210 1.00 91.75 462 ARG A O 1
ATOM 3704 N N . TRP A 1 463 ? -7.824 -15.070 -1.247 1.00 94.94 463 TRP A N 1
ATOM 3705 C CA . TRP A 1 463 ? -6.842 -15.881 -1.967 1.00 94.94 463 TRP A CA 1
ATOM 3706 C C . TRP A 1 463 ? -5.506 -15.969 -1.238 1.00 94.94 463 TRP A C 1
ATOM 3708 O O . TRP A 1 463 ? -4.975 -17.068 -1.082 1.00 94.94 463 TRP A O 1
ATOM 3718 N N . ALA A 1 464 ? -4.992 -14.823 -0.783 1.00 96.75 464 ALA A N 1
ATOM 3719 C CA . ALA A 1 464 ? -3.813 -14.737 0.072 1.00 96.75 464 ALA A CA 1
ATOM 3720 C C . ALA A 1 464 ? -4.273 -14.434 1.499 1.00 96.75 464 ALA A C 1
ATOM 3722 O O . ALA A 1 464 ? -4.815 -13.356 1.756 1.00 96.75 464 ALA A O 1
ATOM 3723 N N . MET A 1 465 ? -4.099 -15.395 2.406 1.00 94.31 465 MET A N 1
ATOM 3724 C CA . MET A 1 465 ? -4.564 -15.321 3.796 1.00 94.31 465 MET A CA 1
ATOM 3725 C C . MET A 1 465 ? -3.402 -15.208 4.787 1.00 94.31 465 MET A C 1
ATOM 3727 O O . MET A 1 465 ? -2.244 -15.337 4.403 1.00 94.31 465 MET A O 1
ATOM 3731 N N . ASP A 1 466 ? -3.726 -15.002 6.062 1.00 92.62 466 ASP A N 1
ATOM 3732 C CA . ASP A 1 466 ? -2.783 -15.068 7.181 1.00 92.62 466 ASP A CA 1
ATOM 3733 C C . ASP A 1 466 ? -3.378 -15.943 8.299 1.00 92.62 466 ASP A C 1
ATOM 3735 O O . ASP A 1 466 ? -4.600 -15.949 8.486 1.00 92.62 466 ASP A O 1
ATOM 3739 N N . PHE A 1 467 ? -2.542 -16.697 9.021 1.00 90.06 467 PHE A N 1
ATOM 3740 C CA . PHE A 1 467 ? -2.991 -17.550 10.126 1.00 90.06 467 PHE A CA 1
ATOM 3741 C C . PHE A 1 467 ? -3.441 -16.754 11.352 1.00 90.06 467 PHE A C 1
ATOM 3743 O O . PHE A 1 467 ? -4.335 -17.212 12.070 1.00 90.06 467 PHE A O 1
ATOM 3750 N N . GLY A 1 468 ? -2.816 -15.602 11.607 1.00 88.81 468 GLY A N 1
ATOM 3751 C CA . GLY A 1 468 ? -3.041 -14.822 12.816 1.00 88.81 468 GLY A CA 1
ATOM 3752 C C . GLY A 1 468 ? -2.600 -15.527 14.104 1.00 88.81 468 GLY A C 1
ATOM 3753 O O . GLY A 1 468 ? -1.637 -16.297 14.139 1.00 88.81 468 GLY A O 1
ATOM 3754 N N . ALA A 1 469 ? -3.320 -15.256 15.194 1.00 86.00 469 ALA A N 1
ATOM 3755 C CA . ALA A 1 469 ? -2.941 -15.687 16.541 1.00 86.00 469 ALA A CA 1
ATOM 3756 C C . ALA A 1 469 ? -2.946 -17.215 16.760 1.00 86.00 469 ALA A C 1
ATOM 3758 O O . ALA A 1 469 ? -3.693 -17.979 16.135 1.00 86.00 469 ALA A O 1
ATOM 3759 N N . GLN A 1 470 ? -2.192 -17.642 17.775 1.00 88.44 470 GLN A N 1
ATOM 3760 C CA . GLN A 1 470 ? -2.373 -18.923 18.453 1.00 88.44 470 GLN A CA 1
ATOM 3761 C C . GLN A 1 470 ? -2.828 -18.703 19.910 1.00 88.44 470 GLN A C 1
ATOM 3763 O O . GLN A 1 470 ? -2.490 -17.702 20.536 1.00 88.44 470 GLN A O 1
ATOM 3768 N N . ASP A 1 471 ? -3.601 -19.646 20.464 1.00 86.25 471 ASP A N 1
ATOM 3769 C CA . ASP A 1 471 ? -4.060 -19.594 21.857 1.00 86.25 471 ASP A CA 1
ATOM 3770 C C . ASP A 1 471 ? -2.882 -19.516 22.844 1.00 86.25 471 ASP A C 1
ATOM 3772 O O . ASP A 1 471 ? -2.056 -20.429 22.920 1.00 86.25 471 ASP A O 1
ATOM 3776 N N . TYR A 1 472 ? -2.823 -18.444 23.636 1.00 86.00 472 TYR A N 1
ATOM 3777 C CA . TYR A 1 472 ? -1.713 -18.216 24.563 1.00 86.00 472 TYR A CA 1
ATOM 3778 C C . TYR A 1 472 ? -1.615 -19.280 25.643 1.00 86.00 472 TYR A C 1
ATOM 3780 O O . TYR A 1 472 ? -0.510 -19.689 25.974 1.00 86.00 472 TYR A O 1
ATOM 3788 N N . HIS A 1 473 ? -2.744 -19.756 26.176 1.00 83.38 473 HIS A N 1
ATOM 3789 C CA . HIS A 1 473 ? -2.715 -20.780 27.216 1.00 83.38 473 HIS A CA 1
ATOM 3790 C C . HIS A 1 473 ? -2.052 -22.063 26.697 1.00 83.38 473 HIS A C 1
ATOM 3792 O O . HIS A 1 473 ? -1.264 -22.673 27.417 1.00 83.38 473 HIS A O 1
ATOM 3798 N N . SER A 1 474 ? -2.306 -22.445 25.441 1.00 87.69 474 SER A N 1
ATOM 3799 C CA . SER A 1 474 ? -1.666 -23.600 24.807 1.00 87.69 474 SER A CA 1
ATOM 3800 C C . SER A 1 474 ? -0.137 -23.489 24.790 1.00 87.69 474 SER A C 1
ATOM 3802 O O . SER A 1 474 ? 0.532 -24.449 25.159 1.00 87.69 474 SER A O 1
ATOM 3804 N N . LEU A 1 475 ? 0.412 -22.311 24.477 1.00 90.12 475 LEU A N 1
ATOM 3805 C CA . LEU A 1 475 ? 1.857 -22.069 24.397 1.00 90.12 475 LEU A CA 1
ATOM 3806 C C . LEU A 1 475 ? 2.487 -21.852 25.786 1.00 90.12 475 LEU A C 1
ATOM 3808 O O . LEU A 1 475 ? 3.490 -22.480 26.124 1.00 90.12 475 LEU A O 1
ATOM 3812 N N . GLU A 1 476 ? 1.865 -21.021 26.629 1.00 88.81 476 GLU A N 1
ATOM 3813 C CA . GLU A 1 476 ? 2.311 -20.734 28.001 1.00 88.81 476 GLU A CA 1
ATOM 3814 C C . GLU A 1 476 ? 2.334 -22.018 28.850 1.00 88.81 476 GLU A C 1
ATOM 3816 O O . GLU A 1 476 ? 3.276 -22.243 29.607 1.00 88.81 476 GLU A O 1
ATOM 3821 N N . SER A 1 477 ? 1.346 -22.912 28.685 1.00 87.38 477 SER A N 1
ATOM 3822 C CA . SER A 1 477 ? 1.303 -24.209 29.387 1.00 87.38 477 SER A CA 1
ATOM 3823 C C . SER A 1 477 ? 2.442 -25.160 29.004 1.00 87.38 477 SER A C 1
ATOM 3825 O O . SER A 1 477 ? 2.711 -26.124 29.721 1.00 87.38 477 SER A O 1
ATOM 3827 N N . LYS A 1 478 ? 3.125 -24.882 27.888 1.00 90.38 478 LYS A N 1
ATOM 3828 C CA . LYS A 1 478 ? 4.311 -25.600 27.408 1.00 90.38 478 LYS A CA 1
ATOM 3829 C C . LYS A 1 478 ? 5.616 -24.868 27.742 1.00 90.38 478 LYS A C 1
ATOM 3831 O O . LYS A 1 478 ? 6.676 -25.310 27.316 1.00 90.38 478 LYS A O 1
ATOM 3836 N N . GLY A 1 479 ? 5.551 -23.786 28.523 1.00 89.69 479 GLY A N 1
ATOM 3837 C CA . GLY A 1 479 ? 6.717 -23.033 28.988 1.00 89.69 479 GLY A CA 1
ATOM 3838 C C . GLY A 1 479 ? 7.286 -22.043 27.970 1.00 89.69 479 GLY A C 1
ATOM 3839 O O . GLY A 1 479 ? 8.397 -21.558 28.168 1.00 89.69 479 GLY A O 1
ATOM 3840 N N . ILE A 1 480 ? 6.556 -21.732 26.893 1.00 91.31 480 ILE A N 1
ATOM 3841 C CA . ILE A 1 480 ? 7.018 -20.770 25.888 1.00 91.31 480 ILE A CA 1
ATOM 3842 C C . ILE A 1 480 ? 6.847 -19.348 26.421 1.00 91.31 480 ILE A C 1
ATOM 3844 O O . ILE A 1 480 ? 5.734 -18.908 26.720 1.00 91.31 480 ILE A O 1
ATOM 3848 N N . ASP A 1 481 ? 7.957 -18.614 26.502 1.00 90.81 481 ASP A N 1
ATOM 3849 C CA . ASP A 1 481 ? 7.952 -17.201 26.867 1.00 90.81 481 ASP A CA 1
ATOM 3850 C C . ASP A 1 481 ? 7.543 -16.335 25.670 1.00 90.81 481 ASP A C 1
ATOM 3852 O O . ASP A 1 481 ? 8.364 -15.884 24.870 1.00 90.81 481 ASP A O 1
ATOM 3856 N N . LEU A 1 482 ? 6.237 -16.100 25.558 1.00 89.31 482 LEU A N 1
ATOM 3857 C CA . LEU A 1 482 ? 5.655 -15.274 24.505 1.00 89.31 482 LEU A CA 1
ATOM 3858 C C . LEU A 1 482 ? 6.046 -13.800 24.607 1.00 89.31 482 LEU A C 1
ATOM 3860 O O . LEU A 1 482 ? 5.852 -13.074 23.643 1.00 89.31 482 LEU A O 1
ATOM 3864 N N . TRP A 1 483 ? 6.560 -13.320 25.734 1.00 90.06 483 TRP A N 1
ATOM 3865 C CA . TRP A 1 483 ? 6.758 -11.882 25.947 1.00 90.06 483 TRP A CA 1
ATOM 3866 C C . TRP A 1 483 ? 8.230 -11.476 25.864 1.00 90.06 483 TRP A C 1
ATOM 3868 O O . TRP A 1 483 ? 8.558 -10.287 25.902 1.00 90.06 483 TRP A O 1
ATOM 3878 N N . ASN A 1 484 ? 9.120 -12.450 25.679 1.00 92.00 484 ASN A N 1
ATOM 3879 C CA . ASN A 1 484 ? 10.517 -12.219 25.366 1.00 92.00 484 ASN A CA 1
ATOM 3880 C C . ASN A 1 484 ? 10.694 -11.854 23.883 1.00 92.00 484 ASN A C 1
ATOM 3882 O O . ASN A 1 484 ? 10.541 -12.687 22.991 1.00 92.00 484 ASN A O 1
ATOM 3886 N N . MET A 1 485 ? 11.052 -10.592 23.637 1.00 90.94 485 MET A N 1
ATOM 3887 C CA . MET A 1 485 ? 11.215 -9.997 22.303 1.00 90.94 485 MET A CA 1
ATOM 3888 C C . MET A 1 485 ? 12.681 -9.937 21.837 1.00 90.94 485 MET A C 1
ATOM 3890 O O . MET A 1 485 ? 13.023 -9.124 20.974 1.00 90.94 485 MET A O 1
ATOM 3894 N N . THR A 1 486 ? 13.581 -10.731 22.427 1.00 94.75 486 THR A N 1
ATOM 3895 C CA . THR A 1 486 ? 14.960 -10.855 21.924 1.00 94.75 486 THR A CA 1
ATOM 3896 C C . THR A 1 486 ? 15.003 -11.674 20.629 1.00 94.75 486 THR A C 1
ATOM 3898 O O . THR A 1 486 ? 14.081 -12.437 20.340 1.00 94.75 486 THR A O 1
ATOM 3901 N N . GLN A 1 487 ? 16.071 -11.505 19.837 1.00 95.06 487 GLN A N 1
ATOM 3902 C CA . GLN A 1 487 ? 16.241 -12.164 18.528 1.00 95.06 487 GLN A CA 1
ATOM 3903 C C . GLN A 1 487 ? 16.145 -13.692 18.607 1.00 95.06 487 GLN A C 1
ATOM 3905 O O . GLN A 1 487 ? 15.511 -14.307 17.755 1.00 95.06 487 GLN A O 1
ATOM 3910 N N . GLU A 1 488 ? 16.712 -14.272 19.664 1.00 94.19 488 GLU A N 1
ATOM 3911 C CA . GLU A 1 488 ? 16.824 -15.722 19.866 1.00 94.19 488 GLU A CA 1
ATOM 3912 C C . GLU A 1 488 ? 15.717 -16.288 20.772 1.00 94.19 488 GLU A C 1
ATOM 3914 O O . GLU A 1 488 ? 15.848 -17.375 21.329 1.00 94.19 488 GLU A O 1
ATOM 3919 N N . SER A 1 489 ? 14.636 -15.534 20.990 1.00 94.75 489 SER A N 1
ATOM 3920 C CA . SER A 1 489 ? 13.524 -15.991 21.822 1.00 94.75 489 SER A CA 1
ATOM 3921 C C . SER A 1 489 ? 12.795 -17.189 21.188 1.00 94.75 489 SER A C 1
ATOM 3923 O O . SER A 1 489 ? 12.451 -17.115 20.001 1.00 94.75 489 SER A O 1
ATOM 3925 N N . PRO A 1 490 ? 12.428 -18.228 21.973 1.00 91.81 490 PRO A N 1
ATOM 3926 C CA . PRO A 1 490 ? 11.576 -19.329 21.513 1.00 91.81 490 PRO A CA 1
ATOM 3927 C C . PRO A 1 490 ? 10.208 -18.881 20.978 1.00 91.81 490 PRO A C 1
ATOM 3929 O O . PRO A 1 490 ? 9.559 -19.624 20.244 1.00 91.81 490 PRO A O 1
ATOM 3932 N N . ARG A 1 491 ? 9.765 -17.649 21.288 1.00 94.12 491 ARG A N 1
ATOM 3933 C CA . ARG A 1 491 ? 8.585 -17.023 20.663 1.00 94.12 491 ARG A CA 1
ATOM 3934 C C . ARG A 1 491 ? 8.630 -17.137 19.137 1.00 94.12 491 ARG A C 1
ATOM 3936 O O . ARG A 1 491 ? 7.598 -17.367 18.517 1.00 94.12 491 ARG A O 1
ATOM 3943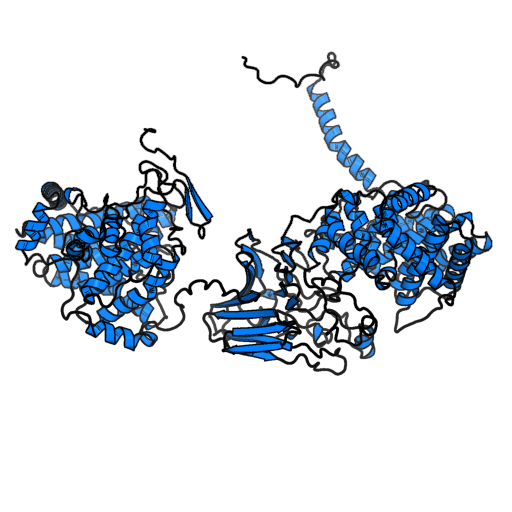 N N . TRP A 1 492 ? 9.809 -16.982 18.539 1.00 94.81 492 TRP A N 1
ATOM 3944 C CA . TRP A 1 492 ? 9.984 -16.979 17.086 1.00 94.81 492 TRP A CA 1
ATOM 3945 C C . TRP A 1 492 ? 10.128 -18.377 16.486 1.00 94.81 492 TRP A C 1
ATOM 3947 O O . TRP A 1 492 ? 10.315 -18.491 15.276 1.00 94.81 492 TRP A O 1
ATOM 3957 N N . ASP A 1 493 ? 10.105 -19.429 17.306 1.00 93.44 493 ASP A N 1
ATOM 3958 C CA . ASP A 1 493 ? 10.023 -20.823 16.852 1.00 93.44 493 ASP A CA 1
ATOM 3959 C C . ASP A 1 493 ? 8.573 -21.305 16.740 1.00 93.44 493 ASP A C 1
ATOM 3961 O O . ASP A 1 493 ? 8.306 -22.272 16.027 1.00 93.44 493 ASP A O 1
ATOM 3965 N N . VAL A 1 494 ? 7.624 -20.581 17.351 1.00 94.81 494 VAL A N 1
ATOM 3966 C CA . VAL A 1 494 ? 6.190 -20.775 17.111 1.00 94.81 494 VAL A CA 1
ATOM 3967 C C . VAL A 1 494 ? 5.917 -20.574 15.627 1.00 94.81 494 VAL A C 1
ATOM 3969 O O . VAL A 1 494 ? 6.222 -19.519 15.059 1.00 94.81 494 VAL A O 1
ATOM 3972 N N . PHE A 1 495 ? 5.336 -21.592 14.994 1.00 94.19 495 PHE A N 1
ATOM 3973 C CA . PHE A 1 495 ? 5.234 -21.675 13.540 1.00 94.19 495 PHE A CA 1
ATOM 3974 C C . PHE A 1 495 ? 4.571 -20.442 12.925 1.00 94.19 495 PHE A C 1
ATOM 3976 O O . PHE A 1 495 ? 5.075 -19.895 11.951 1.00 94.19 495 PHE A O 1
ATOM 3983 N N . ARG A 1 496 ? 3.478 -19.967 13.532 1.00 93.75 496 ARG A N 1
ATOM 3984 C CA . ARG A 1 496 ? 2.681 -18.836 13.034 1.00 93.75 496 ARG A CA 1
ATOM 3985 C C . ARG A 1 496 ? 3.318 -17.460 13.254 1.00 93.75 496 ARG A C 1
ATOM 3987 O O . ARG A 1 496 ? 2.760 -16.492 12.766 1.00 93.75 496 ARG A O 1
ATOM 3994 N N . TYR A 1 497 ? 4.414 -17.343 14.011 1.00 95.00 497 TYR A N 1
ATOM 3995 C CA . TYR A 1 497 ? 4.965 -16.040 14.433 1.00 95.00 497 TYR A CA 1
ATOM 3996 C C . TYR A 1 497 ? 6.234 -15.628 13.672 1.00 95.00 497 TYR A C 1
ATOM 3998 O O . TYR A 1 497 ? 6.767 -14.538 13.907 1.00 95.00 497 TYR A O 1
ATOM 4006 N N . ASN A 1 498 ? 6.739 -16.482 12.779 1.00 94.44 498 ASN A N 1
ATOM 4007 C CA . ASN A 1 498 ? 7.941 -16.228 11.985 1.00 94.44 498 ASN A CA 1
ATOM 4008 C C . ASN A 1 498 ? 7.614 -15.968 10.499 1.00 94.44 498 ASN A C 1
ATOM 4010 O O . ASN A 1 498 ? 6.569 -16.370 9.994 1.00 94.44 498 ASN A O 1
ATOM 4014 N N . ASN A 1 499 ? 8.534 -15.330 9.767 1.00 95.88 499 ASN A N 1
ATOM 4015 C CA . ASN A 1 499 ? 8.315 -14.893 8.380 1.00 95.88 499 ASN A CA 1
ATOM 4016 C C . ASN A 1 499 ? 8.064 -16.027 7.385 1.00 95.88 499 ASN A C 1
ATOM 4018 O O . ASN A 1 499 ? 7.464 -15.778 6.342 1.00 95.88 499 ASN A O 1
ATOM 4022 N N . MET A 1 500 ? 8.486 -17.257 7.688 1.00 95.00 500 MET A N 1
ATOM 4023 C CA . MET A 1 500 ? 8.246 -18.401 6.809 1.00 95.00 500 MET A CA 1
ATOM 4024 C C . MET A 1 500 ? 6.763 -18.795 6.752 1.00 95.00 500 MET A C 1
ATOM 4026 O O . MET A 1 500 ? 6.378 -19.536 5.845 1.00 95.00 500 MET A O 1
ATOM 4030 N N . ALA A 1 501 ? 5.944 -18.318 7.699 1.00 95.00 501 ALA A N 1
ATOM 4031 C CA . ALA A 1 501 ? 4.510 -18.579 7.754 1.00 95.00 501 ALA A CA 1
ATOM 4032 C C . ALA A 1 501 ? 3.623 -17.448 7.202 1.00 95.00 501 ALA A C 1
ATOM 4034 O O . ALA A 1 501 ? 2.407 -17.625 7.120 1.00 95.00 501 ALA A O 1
ATOM 4035 N N . HIS A 1 502 ? 4.212 -16.325 6.780 1.00 96.69 502 HIS A N 1
ATOM 4036 C CA . HIS A 1 502 ? 3.491 -15.162 6.250 1.00 96.69 502 HIS A CA 1
ATOM 4037 C C . HIS A 1 502 ? 3.760 -14.955 4.755 1.00 96.69 502 HIS A C 1
ATOM 4039 O O . HIS A 1 502 ? 4.711 -15.501 4.195 1.00 96.69 502 HIS A O 1
ATOM 4045 N N . ASN A 1 503 ? 2.955 -14.107 4.106 1.00 97.94 503 ASN A N 1
ATOM 4046 C CA . ASN A 1 503 ? 3.054 -13.783 2.672 1.00 97.94 503 ASN A CA 1
ATOM 4047 C C . ASN A 1 503 ? 4.209 -12.813 2.353 1.00 97.94 503 ASN A C 1
ATOM 4049 O O . ASN A 1 503 ? 4.025 -11.779 1.708 1.00 97.94 503 ASN A O 1
ATOM 4053 N N . THR A 1 504 ? 5.401 -13.107 2.866 1.00 97.19 504 THR A N 1
ATOM 4054 C CA . THR A 1 504 ? 6.616 -12.297 2.720 1.00 97.19 504 THR A CA 1
ATOM 4055 C C . THR A 1 504 ? 7.765 -13.121 2.122 1.00 97.19 504 THR A C 1
ATOM 4057 O O . THR A 1 504 ? 7.551 -14.203 1.574 1.00 97.19 504 THR A O 1
ATOM 4060 N N . LEU A 1 505 ? 8.984 -12.584 2.159 1.00 97.19 505 LEU A N 1
ATOM 4061 C CA . LEU A 1 505 ? 10.186 -13.262 1.687 1.00 97.19 505 LEU A CA 1
ATOM 4062 C C . LEU A 1 505 ? 10.882 -14.035 2.809 1.00 97.19 505 LEU A C 1
ATOM 4064 O O . LEU A 1 505 ? 10.913 -13.627 3.973 1.00 97.19 505 LEU A O 1
ATOM 4068 N N . THR A 1 506 ? 11.552 -15.117 2.431 1.00 98.25 506 THR A N 1
ATOM 4069 C CA . THR A 1 506 ? 12.603 -15.737 3.239 1.00 98.25 506 THR A CA 1
ATOM 4070 C C . THR A 1 506 ? 13.911 -15.684 2.460 1.00 98.25 506 THR A C 1
ATOM 4072 O O . THR A 1 506 ? 13.992 -16.212 1.353 1.00 98.25 506 THR A O 1
ATOM 4075 N N . VAL A 1 507 ? 14.930 -15.043 3.037 1.00 98.19 507 VAL A N 1
ATOM 4076 C CA . VAL A 1 507 ? 16.260 -14.882 2.431 1.00 98.19 507 VAL A CA 1
ATOM 4077 C C . VAL A 1 507 ? 17.229 -15.827 3.135 1.00 98.19 507 VAL A C 1
ATOM 4079 O O . VAL A 1 507 ? 17.340 -15.776 4.358 1.00 98.19 507 VAL A O 1
ATOM 4082 N N . ASN A 1 508 ? 17.896 -16.714 2.393 1.00 97.38 508 ASN A N 1
ATOM 4083 C CA . ASN A 1 508 ? 18.845 -17.713 2.914 1.00 97.38 508 ASN A CA 1
ATOM 4084 C C . ASN A 1 508 ? 18.292 -18.574 4.070 1.00 97.38 508 ASN A C 1
ATOM 4086 O O . ASN A 1 508 ? 19.029 -18.981 4.971 1.00 97.38 508 ASN A O 1
ATOM 4090 N N . GLY A 1 509 ? 16.976 -18.813 4.095 1.00 96.12 509 GLY A N 1
ATOM 4091 C CA . GLY A 1 509 ? 16.316 -19.530 5.192 1.00 96.12 509 GLY A CA 1
ATOM 4092 C C . GLY A 1 509 ? 16.329 -18.790 6.538 1.00 96.12 509 GLY A C 1
ATOM 4093 O O . GLY A 1 509 ? 16.070 -19.409 7.569 1.00 96.12 509 GLY A O 1
ATOM 4094 N N . LYS A 1 510 ? 16.661 -17.492 6.568 1.00 96.69 510 LYS A N 1
ATOM 4095 C CA . LYS A 1 510 ? 16.796 -16.710 7.802 1.00 96.69 510 LYS A CA 1
ATOM 4096 C C . LYS A 1 510 ? 15.490 -16.060 8.245 1.00 96.69 510 LYS A C 1
ATOM 4098 O O . LYS A 1 510 ? 14.638 -15.687 7.432 1.00 96.69 510 LYS A O 1
ATOM 4103 N N . LYS A 1 511 ? 15.382 -15.909 9.568 1.00 97.38 511 LYS A N 1
ATOM 4104 C CA . LYS A 1 511 ? 14.341 -15.124 10.230 1.00 97.38 511 LYS A CA 1
ATOM 4105 C C . LYS A 1 511 ? 14.592 -13.629 10.044 1.00 97.38 511 LYS A C 1
ATOM 4107 O O . LYS A 1 511 ? 15.742 -13.212 9.916 1.00 97.38 511 LYS A O 1
ATOM 4112 N N . GLN A 1 512 ? 13.533 -12.824 10.074 1.00 97.88 512 GLN A N 1
ATOM 4113 C CA . GLN A 1 512 ? 13.672 -11.365 10.079 1.00 97.88 512 GLN A CA 1
ATOM 4114 C C . GLN A 1 512 ? 14.428 -10.872 11.322 1.00 97.88 512 GLN A C 1
ATOM 4116 O O . GLN A 1 512 ? 14.269 -11.395 12.429 1.00 97.88 512 GLN A O 1
ATOM 4121 N N . ILE A 1 513 ? 15.221 -9.815 11.148 1.00 97.75 513 ILE A N 1
ATOM 4122 C CA . ILE A 1 513 ? 15.879 -9.116 12.255 1.00 97.75 513 ILE A CA 1
ATOM 4123 C C . ILE A 1 513 ? 14.839 -8.268 12.995 1.00 97.75 513 ILE A C 1
ATOM 4125 O O . ILE A 1 513 ? 14.273 -7.333 12.432 1.00 97.75 513 ILE A O 1
ATOM 4129 N N . ILE A 1 514 ? 14.616 -8.549 14.280 1.00 95.75 514 ILE A N 1
ATOM 4130 C CA . ILE A 1 514 ? 13.557 -7.921 15.092 1.00 95.75 514 ILE A CA 1
ATOM 4131 C C . ILE A 1 514 ? 13.730 -6.407 15.192 1.00 95.75 514 ILE A C 1
ATOM 4133 O O . ILE A 1 514 ? 12.753 -5.667 15.208 1.00 95.75 514 ILE A O 1
ATOM 4137 N N . ALA A 1 515 ? 14.973 -5.927 15.260 1.00 95.50 515 ALA A N 1
ATOM 4138 C CA . ALA A 1 515 ? 15.263 -4.497 15.330 1.00 95.50 515 ALA A CA 1
ATOM 4139 C C . ALA A 1 515 ? 15.001 -3.750 14.008 1.00 95.50 515 ALA A C 1
ATOM 4141 O O . ALA A 1 515 ? 15.039 -2.519 13.999 1.00 95.50 515 ALA A O 1
ATOM 4142 N N . GLY A 1 516 ? 14.764 -4.466 12.904 1.00 96.56 516 GLY A N 1
ATOM 4143 C CA . GLY A 1 516 ? 14.490 -3.858 11.612 1.00 96.56 516 GLY A CA 1
ATOM 4144 C C . GLY A 1 516 ? 13.118 -3.186 11.554 1.00 96.56 516 GLY A C 1
ATOM 4145 O O . GLY A 1 516 ? 12.205 -3.461 12.339 1.00 96.56 516 GLY A O 1
ATOM 4146 N N . HIS A 1 517 ? 12.994 -2.264 10.606 1.00 96.69 517 HIS A N 1
ATOM 4147 C CA . HIS A 1 517 ? 11.805 -1.458 10.361 1.00 96.69 517 HIS A CA 1
ATOM 4148 C C . HIS A 1 517 ? 11.667 -1.146 8.868 1.00 96.69 517 HIS A C 1
ATOM 4150 O O . HIS A 1 517 ? 12.651 -0.791 8.213 1.00 96.69 517 HIS A O 1
ATOM 4156 N N . ALA A 1 518 ? 10.444 -1.259 8.349 1.00 97.38 518 ALA A N 1
ATOM 4157 C CA . ALA A 1 518 ? 10.099 -0.998 6.958 1.00 97.38 518 ALA A CA 1
ATOM 4158 C C . ALA A 1 518 ? 8.881 -0.058 6.847 1.00 97.38 518 ALA A C 1
ATOM 4160 O O . ALA A 1 518 ? 7.736 -0.515 6.908 1.00 97.38 518 ALA A O 1
ATOM 4161 N N . PRO A 1 519 ? 9.075 1.260 6.684 1.00 95.25 519 PRO A N 1
ATOM 4162 C CA . PRO A 1 519 ? 7.966 2.193 6.498 1.00 95.25 519 PRO A CA 1
ATOM 4163 C C . PRO A 1 519 ? 7.308 2.027 5.120 1.00 95.25 519 PRO A C 1
ATOM 4165 O O . PRO A 1 519 ? 7.955 1.617 4.154 1.00 95.25 519 PRO A O 1
ATOM 4168 N N . VAL A 1 520 ? 6.044 2.440 5.014 1.00 94.06 520 VAL A N 1
ATOM 4169 C CA . VAL A 1 520 ? 5.328 2.542 3.734 1.00 94.06 520 VAL A CA 1
ATOM 4170 C C . VAL A 1 520 ? 5.732 3.849 3.036 1.00 94.06 520 VAL A C 1
ATOM 4172 O O . VAL A 1 520 ? 5.671 4.922 3.634 1.00 94.06 520 VAL A O 1
ATOM 4175 N N . LYS A 1 521 ? 6.165 3.780 1.775 1.00 91.88 521 LYS A N 1
ATOM 4176 C CA . LYS A 1 521 ? 6.697 4.893 0.963 1.00 91.88 521 LYS A CA 1
ATOM 4177 C C . LYS A 1 521 ? 6.155 4.852 -0.471 1.00 91.88 521 LYS A C 1
ATOM 4179 O O . LYS A 1 521 ? 5.637 3.830 -0.908 1.00 91.88 521 LYS A O 1
ATOM 4184 N N . ASN A 1 522 ? 6.350 5.935 -1.232 1.00 89.00 522 ASN A N 1
ATOM 4185 C CA . ASN A 1 522 ? 5.964 6.059 -2.651 1.00 89.00 522 ASN A CA 1
ATOM 4186 C C . ASN A 1 522 ? 4.491 5.692 -2.905 1.00 89.00 522 ASN A C 1
ATOM 4188 O O . ASN A 1 522 ? 4.174 4.827 -3.719 1.00 89.00 522 ASN A O 1
ATOM 4192 N N . ILE A 1 523 ? 3.602 6.338 -2.152 1.00 93.25 523 ILE A N 1
ATOM 4193 C CA . ILE A 1 523 ? 2.158 6.114 -2.209 1.00 93.25 523 ILE A CA 1
ATOM 4194 C C . ILE A 1 523 ? 1.615 6.723 -3.507 1.00 93.25 523 ILE A C 1
ATOM 4196 O O . ILE A 1 523 ? 1.833 7.902 -3.779 1.00 93.25 523 ILE A O 1
ATOM 4200 N N . THR A 1 524 ? 0.917 5.919 -4.304 1.00 87.19 524 THR A N 1
ATOM 4201 C CA . THR A 1 524 ? 0.195 6.362 -5.503 1.00 87.19 524 THR A CA 1
ATOM 4202 C C . THR A 1 524 ? -1.256 5.927 -5.388 1.00 87.19 524 THR A C 1
ATOM 4204 O O . THR A 1 524 ? -1.516 4.751 -5.162 1.00 87.19 524 THR A O 1
ATOM 4207 N N . GLU A 1 525 ? -2.189 6.858 -5.577 1.00 90.19 525 GLU A N 1
ATOM 4208 C CA . GLU A 1 525 ? -3.630 6.599 -5.548 1.00 90.19 525 GLU A CA 1
ATOM 4209 C C . GLU A 1 525 ? -4.264 7.086 -6.859 1.00 90.19 525 GLU A C 1
ATOM 4211 O O . GLU A 1 525 ? -4.754 8.208 -6.973 1.00 90.19 525 GLU A O 1
ATOM 4216 N N . LYS A 1 526 ? -4.175 6.261 -7.907 1.00 78.44 526 LYS A N 1
ATOM 4217 C CA . LYS A 1 526 ? -4.792 6.515 -9.218 1.00 78.44 526 LYS A CA 1
ATOM 4218 C C . LYS A 1 526 ? -5.492 5.251 -9.709 1.00 78.44 526 LYS A C 1
ATOM 4220 O O . LYS A 1 526 ? -5.029 4.153 -9.433 1.00 78.44 526 LYS A O 1
ATOM 4225 N N . ASP A 1 527 ? -6.539 5.383 -10.524 1.00 72.44 527 ASP A N 1
ATOM 4226 C CA . ASP A 1 527 ? -7.285 4.220 -11.052 1.00 72.44 527 ASP A CA 1
ATOM 4227 C C . ASP A 1 527 ? -6.421 3.216 -11.823 1.00 72.44 527 ASP A C 1
ATOM 4229 O O . ASP A 1 527 ? -6.661 2.012 -11.784 1.00 72.44 527 ASP A O 1
ATOM 4233 N N . ARG A 1 528 ? -5.398 3.710 -12.527 1.00 74.00 528 ARG A N 1
ATOM 4234 C CA . ARG A 1 528 ? -4.455 2.862 -13.269 1.00 74.00 528 ARG A CA 1
ATOM 4235 C C . ARG A 1 528 ? -3.371 2.244 -12.383 1.00 74.00 528 ARG A C 1
ATOM 4237 O O . ARG A 1 528 ? -2.766 1.251 -12.774 1.00 74.00 528 ARG A O 1
ATOM 4244 N N . LEU A 1 529 ? -3.109 2.834 -11.218 1.00 81.94 529 LEU A N 1
ATOM 4245 C CA . LEU A 1 529 ? -2.045 2.423 -10.309 1.00 81.94 529 LEU A CA 1
ATOM 4246 C C . LEU A 1 529 ? -2.361 2.899 -8.888 1.00 81.94 529 LEU A C 1
ATOM 4248 O O . LEU A 1 529 ? -2.184 4.077 -8.568 1.00 81.94 529 LEU A O 1
ATOM 4252 N N . MET A 1 530 ? -2.793 1.969 -8.042 1.00 92.25 530 MET A N 1
ATOM 4253 C CA . MET A 1 530 ? -2.900 2.170 -6.600 1.00 92.25 530 MET A CA 1
ATOM 4254 C C . MET A 1 530 ? -1.790 1.357 -5.946 1.00 92.25 530 MET A C 1
ATOM 4256 O O . MET A 1 530 ? -1.831 0.134 -6.006 1.00 92.25 530 MET A O 1
ATOM 4260 N N . SER A 1 531 ? -0.747 1.994 -5.419 1.00 95.50 531 SER A N 1
ATOM 4261 C CA . SER A 1 531 ? 0.465 1.271 -5.022 1.00 95.50 531 SER A CA 1
ATOM 4262 C C . SER A 1 531 ? 1.231 1.921 -3.887 1.00 95.50 531 SER A C 1
ATOM 4264 O O . SER A 1 531 ? 1.209 3.139 -3.714 1.00 95.50 531 SER A O 1
ATOM 4266 N N . VAL A 1 532 ? 2.007 1.098 -3.187 1.00 97.00 532 VAL A N 1
ATOM 4267 C CA . VAL A 1 532 ? 3.025 1.515 -2.224 1.00 97.00 532 VAL A CA 1
ATOM 4268 C C . VAL A 1 532 ? 4.327 0.752 -2.437 1.00 97.00 532 VAL A C 1
ATOM 4270 O O . VAL A 1 532 ? 4.380 -0.259 -3.134 1.00 97.00 532 VAL A O 1
ATOM 4273 N N . SER A 1 533 ? 5.383 1.211 -1.778 1.00 95.88 533 SER A N 1
ATOM 4274 C CA . SER A 1 533 ? 6.645 0.493 -1.636 1.00 95.88 533 SER A CA 1
ATOM 4275 C C . SER A 1 533 ? 7.122 0.503 -0.189 1.00 95.88 533 SER A C 1
ATOM 4277 O O . SER A 1 533 ? 6.729 1.357 0.602 1.00 95.88 533 SER A O 1
ATOM 4279 N N . MET A 1 534 ? 7.994 -0.429 0.156 1.00 96.81 534 MET A N 1
ATOM 4280 C CA . MET A 1 534 ? 8.617 -0.543 1.465 1.00 96.81 534 MET A CA 1
ATOM 4281 C C . MET A 1 534 ? 10.057 -1.020 1.317 1.00 96.81 534 MET A C 1
ATOM 4283 O O . MET A 1 534 ? 10.397 -1.769 0.401 1.00 96.81 534 MET A O 1
ATOM 4287 N N . ASP A 1 535 ? 10.910 -0.541 2.214 1.00 96.75 535 ASP A N 1
ATOM 4288 C CA . ASP A 1 535 ? 12.316 -0.924 2.270 1.00 96.75 535 ASP A CA 1
ATOM 4289 C C . ASP A 1 535 ? 12.496 -1.955 3.384 1.00 96.75 535 ASP A C 1
ATOM 4291 O O . ASP A 1 535 ? 12.440 -1.617 4.565 1.00 96.75 535 ASP A O 1
ATOM 4295 N N . LEU A 1 536 ? 12.652 -3.219 2.997 1.00 98.19 536 LEU A N 1
ATOM 4296 C CA . LEU A 1 536 ? 12.809 -4.357 3.902 1.00 98.19 536 LEU A CA 1
ATOM 4297 C C . LEU A 1 536 ? 14.285 -4.617 4.242 1.00 98.19 536 LEU A C 1
ATOM 4299 O O . LEU A 1 536 ? 14.580 -5.569 4.961 1.00 98.19 536 LEU A O 1
ATOM 4303 N N . THR A 1 537 ? 15.220 -3.797 3.744 1.00 98.00 537 THR A N 1
ATOM 4304 C CA . THR A 1 537 ? 16.669 -4.030 3.869 1.00 98.00 537 THR A CA 1
ATOM 4305 C C . THR A 1 537 ? 17.088 -4.279 5.316 1.00 98.00 537 THR A C 1
ATOM 4307 O O . THR A 1 537 ? 17.811 -5.230 5.585 1.00 98.00 537 THR A O 1
ATOM 4310 N N . SER A 1 538 ? 16.589 -3.483 6.266 1.00 97.94 538 SER A N 1
ATOM 4311 C CA . SER A 1 538 ? 16.964 -3.593 7.685 1.00 97.94 538 SER A CA 1
ATOM 4312 C C . SER A 1 538 ? 16.592 -4.938 8.328 1.00 97.94 538 SER A C 1
ATOM 4314 O O . SER A 1 538 ? 17.208 -5.335 9.315 1.00 97.94 538 SER A O 1
ATOM 4316 N N . LEU A 1 539 ? 15.626 -5.668 7.761 1.00 98.06 539 LEU A N 1
ATOM 4317 C CA . LEU A 1 539 ? 15.194 -6.981 8.248 1.00 98.06 539 LEU A CA 1
ATOM 4318 C C . LEU A 1 539 ? 16.101 -8.120 7.779 1.00 98.06 539 LEU A C 1
ATOM 4320 O O . LEU A 1 539 ? 16.088 -9.183 8.393 1.00 98.06 539 LEU A O 1
ATOM 4324 N N . TYR A 1 540 ? 16.872 -7.895 6.711 1.00 97.69 540 TYR A N 1
ATOM 4325 C CA . TYR A 1 540 ? 17.724 -8.896 6.060 1.00 97.69 540 TYR A CA 1
ATOM 4326 C C . TYR A 1 540 ? 19.137 -8.363 5.779 1.00 97.69 540 TYR A C 1
ATOM 4328 O O . TYR A 1 540 ? 19.842 -8.892 4.924 1.00 97.69 540 TYR A O 1
ATOM 4336 N N . GLN A 1 541 ? 19.570 -7.315 6.486 1.00 95.44 541 GLN A N 1
ATOM 4337 C CA . GLN A 1 541 ? 20.814 -6.585 6.199 1.00 95.44 541 GLN A CA 1
ATOM 4338 C C . GLN A 1 541 ? 22.091 -7.439 6.321 1.00 95.44 541 GLN A C 1
ATOM 4340 O O . GLN A 1 541 ? 23.138 -7.054 5.808 1.00 95.44 541 GLN A O 1
ATOM 4345 N N . THR A 1 542 ? 22.024 -8.593 6.996 1.00 94.31 542 THR A N 1
ATOM 4346 C CA . THR A 1 542 ? 23.122 -9.577 7.057 1.00 94.31 542 THR A CA 1
ATOM 4347 C C . THR A 1 542 ? 23.199 -10.457 5.810 1.00 94.31 542 THR A C 1
ATOM 4349 O O . THR A 1 542 ? 24.258 -11.002 5.512 1.00 94.31 542 THR A O 1
ATOM 4352 N N . GLU A 1 543 ? 22.097 -10.581 5.070 1.00 96.75 543 GLU A N 1
ATOM 4353 C CA . GLU A 1 543 ? 21.952 -11.490 3.932 1.00 96.75 543 GLU A CA 1
ATOM 4354 C C . GLU A 1 543 ? 22.043 -10.759 2.586 1.00 96.75 543 GLU A C 1
ATOM 4356 O O . GLU A 1 543 ? 22.589 -11.289 1.620 1.00 96.75 543 GLU A O 1
ATOM 4361 N N . VAL A 1 544 ? 21.536 -9.525 2.513 1.00 97.19 544 VAL A N 1
ATOM 4362 C CA . VAL A 1 544 ? 21.461 -8.711 1.288 1.00 97.19 544 VAL A CA 1
ATOM 4363 C C . VAL A 1 544 ? 21.818 -7.251 1.573 1.00 97.19 544 VAL A C 1
ATOM 4365 O O . VAL A 1 544 ? 21.594 -6.755 2.674 1.00 97.19 544 VAL A O 1
ATOM 4368 N N . SER A 1 545 ? 22.361 -6.542 0.576 1.00 96.94 545 SER A N 1
ATOM 4369 C CA . SER A 1 545 ? 22.693 -5.111 0.705 1.00 96.94 545 SER A CA 1
ATOM 4370 C C . SER A 1 545 ? 21.471 -4.210 0.557 1.00 96.94 545 SER A C 1
ATOM 4372 O O . SER A 1 545 ? 21.451 -3.103 1.093 1.00 96.94 545 SER A O 1
ATOM 4374 N N . SER A 1 546 ? 20.462 -4.645 -0.201 1.00 96.81 546 SER A N 1
ATOM 4375 C CA . SER A 1 546 ? 19.192 -3.935 -0.322 1.00 96.81 546 SER A CA 1
ATOM 4376 C C . SER A 1 546 ? 18.063 -4.892 -0.672 1.00 96.81 546 SER A C 1
ATOM 4378 O O . SER A 1 546 ? 18.235 -5.772 -1.515 1.00 96.81 546 SER A O 1
ATOM 4380 N N . LEU A 1 547 ? 16.902 -4.688 -0.053 1.00 97.81 547 LEU A N 1
ATOM 4381 C CA . LEU A 1 547 ? 15.670 -5.382 -0.395 1.00 97.81 547 LEU A CA 1
ATOM 4382 C C . LEU A 1 547 ? 14.500 -4.404 -0.330 1.00 97.81 547 LEU A C 1
ATOM 4384 O O . LEU A 1 547 ? 14.177 -3.884 0.737 1.00 97.81 547 LEU A O 1
ATOM 4388 N N . LYS A 1 548 ? 13.852 -4.158 -1.468 1.00 97.44 548 LYS A N 1
ATOM 4389 C CA . LYS A 1 548 ? 12.666 -3.300 -1.562 1.00 97.44 548 LYS A CA 1
ATOM 4390 C C . LYS A 1 548 ? 11.502 -4.083 -2.137 1.00 97.44 548 LYS A C 1
ATOM 4392 O O . LYS A 1 548 ? 11.679 -4.802 -3.113 1.00 97.44 548 LYS A O 1
ATOM 4397 N N . ARG A 1 549 ? 10.319 -3.881 -1.567 1.00 98.25 549 ARG A N 1
ATOM 4398 C CA . ARG A 1 549 ? 9.069 -4.478 -2.034 1.00 98.25 549 ARG A CA 1
ATOM 4399 C C . ARG A 1 549 ? 8.090 -3.391 -2.451 1.00 98.25 549 ARG A C 1
ATOM 4401 O O . ARG A 1 549 ? 7.783 -2.506 -1.658 1.00 98.25 549 ARG A O 1
ATOM 4408 N N . GLY A 1 550 ? 7.601 -3.451 -3.679 1.00 97.62 550 GLY A N 1
ATOM 4409 C CA . GLY A 1 550 ? 6.438 -2.724 -4.173 1.00 97.62 550 GLY A CA 1
ATOM 4410 C C . GLY A 1 550 ? 5.199 -3.613 -4.140 1.00 97.62 550 GLY A C 1
ATOM 4411 O O . GLY A 1 550 ? 5.293 -4.806 -4.410 1.00 97.62 550 GLY A O 1
ATOM 4412 N N . ALA A 1 551 ? 4.042 -3.043 -3.820 1.00 98.19 551 ALA A N 1
ATOM 4413 C CA . ALA A 1 551 ? 2.761 -3.738 -3.862 1.00 98.19 551 ALA A CA 1
ATOM 4414 C C . ALA A 1 551 ? 1.673 -2.779 -4.350 1.00 98.19 551 ALA A C 1
ATOM 4416 O O . ALA A 1 551 ? 1.588 -1.647 -3.867 1.00 98.19 551 ALA A O 1
ATOM 4417 N N . GLY A 1 552 ? 0.838 -3.210 -5.293 1.00 96.94 552 GLY A N 1
ATOM 4418 C CA . GLY A 1 552 ? -0.245 -2.365 -5.784 1.00 96.94 552 GLY A CA 1
ATOM 4419 C C . GLY A 1 552 ? -1.248 -3.058 -6.691 1.00 96.94 552 GLY A C 1
ATOM 4420 O O . GLY A 1 552 ? -0.994 -4.138 -7.212 1.00 96.94 552 GLY A O 1
ATOM 4421 N N . ILE A 1 553 ? -2.390 -2.406 -6.879 1.00 94.88 553 ILE A N 1
ATOM 4422 C CA . ILE A 1 553 ? -3.437 -2.775 -7.826 1.00 94.88 553 ILE A CA 1
ATOM 4423 C C . ILE A 1 553 ? -3.189 -2.017 -9.134 1.00 94.88 553 ILE A C 1
ATOM 4425 O O . ILE A 1 553 ? -3.121 -0.784 -9.145 1.00 94.88 553 ILE A O 1
ATOM 4429 N N . ILE A 1 554 ? -3.071 -2.754 -10.237 1.00 85.94 554 ILE A N 1
ATOM 4430 C CA . ILE A 1 554 ? -2.832 -2.204 -11.575 1.00 85.94 554 ILE A CA 1
ATOM 4431 C C . ILE A 1 554 ? -4.139 -2.219 -12.364 1.00 85.94 554 ILE A C 1
ATOM 4433 O O . ILE A 1 554 ? -4.801 -3.253 -12.442 1.00 85.94 554 ILE A O 1
ATOM 4437 N N . ASN A 1 555 ? -4.516 -1.070 -12.936 1.00 81.94 555 ASN A N 1
ATOM 4438 C CA . ASN A 1 555 ? -5.719 -0.879 -13.762 1.00 81.94 555 ASN A CA 1
ATOM 4439 C C . ASN A 1 555 ? -7.033 -1.391 -13.144 1.00 81.94 555 ASN A C 1
ATOM 4441 O O . ASN A 1 555 ? -7.975 -1.690 -13.870 1.00 81.94 555 ASN A O 1
ATOM 4445 N N . ASN A 1 556 ? -7.114 -1.507 -11.814 1.00 86.81 556 ASN A N 1
ATOM 4446 C CA . ASN A 1 556 ? -8.209 -2.185 -11.106 1.00 86.81 556 ASN A CA 1
ATOM 4447 C C . ASN A 1 556 ? -8.424 -3.661 -11.518 1.00 86.81 556 ASN A C 1
ATOM 4449 O O . ASN A 1 556 ? -9.496 -4.223 -11.282 1.00 86.81 556 ASN A O 1
ATOM 4453 N N . GLU A 1 557 ? -7.427 -4.304 -12.129 1.00 87.50 557 GLU A N 1
ATOM 4454 C CA . GLU A 1 557 ? -7.566 -5.624 -12.751 1.00 87.50 557 GLU A CA 1
ATOM 4455 C C . GLU A 1 557 ? -6.821 -6.742 -12.032 1.00 87.50 557 GLU A C 1
ATOM 4457 O O . GLU A 1 557 ? -7.358 -7.848 -11.965 1.00 87.50 557 GLU A O 1
ATOM 4462 N N . TYR A 1 558 ? -5.627 -6.468 -11.503 1.00 92.25 558 TYR A N 1
ATOM 4463 C CA . TYR A 1 558 ? -4.774 -7.448 -10.828 1.00 92.25 558 TYR A CA 1
ATOM 4464 C C . TYR A 1 558 ? -3.872 -6.780 -9.781 1.00 92.25 558 TYR A C 1
ATOM 4466 O O . TYR A 1 558 ? -3.706 -5.557 -9.778 1.00 92.25 558 TYR A O 1
ATOM 4474 N N . VAL A 1 559 ? -3.286 -7.582 -8.890 1.00 97.38 559 VAL A N 1
ATOM 4475 C CA . VAL A 1 559 ? -2.268 -7.126 -7.930 1.00 97.38 559 VAL A CA 1
ATOM 4476 C C . VAL A 1 559 ? -0.876 -7.441 -8.466 1.00 97.38 559 VAL A C 1
ATOM 4478 O O . VAL A 1 559 ? -0.642 -8.550 -8.933 1.00 97.38 559 VAL A O 1
ATOM 4481 N N . LEU A 1 560 ? 0.052 -6.492 -8.362 1.00 95.94 560 LEU A N 1
ATOM 4482 C CA . LEU A 1 560 ? 1.478 -6.676 -8.623 1.00 95.94 560 LEU A CA 1
ATOM 4483 C C . LEU A 1 560 ? 2.258 -6.564 -7.310 1.00 95.94 560 LEU A C 1
ATOM 4485 O O . LEU A 1 560 ? 2.163 -5.546 -6.621 1.00 95.94 560 LEU A O 1
ATOM 4489 N N . ILE A 1 561 ? 3.061 -7.581 -7.006 1.00 98.12 561 ILE A N 1
ATOM 4490 C CA . ILE A 1 561 ? 4.100 -7.551 -5.975 1.00 98.12 561 ILE A CA 1
ATOM 4491 C C . ILE A 1 561 ? 5.453 -7.542 -6.686 1.00 98.12 561 ILE A C 1
ATOM 4493 O O . ILE A 1 561 ? 5.767 -8.477 -7.413 1.00 98.12 561 ILE A O 1
ATOM 4497 N N . ARG A 1 562 ? 6.248 -6.491 -6.493 1.00 95.69 562 ARG A N 1
ATOM 4498 C CA . ARG A 1 562 ? 7.579 -6.335 -7.096 1.00 95.69 562 ARG A CA 1
ATOM 4499 C C . ARG A 1 562 ? 8.642 -6.385 -6.016 1.00 95.69 562 ARG A C 1
ATOM 4501 O O . ARG A 1 562 ? 8.617 -5.552 -5.117 1.00 95.69 562 ARG A O 1
ATOM 4508 N N . ASP A 1 563 ? 9.607 -7.279 -6.141 1.00 97.31 563 ASP A N 1
ATOM 4509 C CA . ASP A 1 563 ? 10.746 -7.377 -5.234 1.00 97.31 563 ASP A CA 1
ATOM 4510 C C . ASP A 1 563 ? 12.044 -7.004 -5.961 1.00 97.31 563 ASP A C 1
ATOM 4512 O O . ASP A 1 563 ? 12.443 -7.633 -6.941 1.00 97.31 563 ASP A O 1
ATOM 4516 N N . GLU A 1 564 ? 12.719 -5.965 -5.470 1.00 94.25 564 GLU A N 1
ATOM 4517 C CA . GLU A 1 564 ? 14.029 -5.518 -5.943 1.00 94.25 564 GLU A CA 1
ATOM 4518 C C . GLU A 1 564 ? 15.097 -5.891 -4.915 1.00 94.25 564 GLU A C 1
ATOM 4520 O O . GLU A 1 564 ? 15.125 -5.352 -3.805 1.00 94.25 564 GLU A O 1
ATOM 4525 N N . ILE A 1 565 ? 15.996 -6.798 -5.293 1.00 95.81 565 ILE A N 1
ATOM 4526 C CA . ILE A 1 565 ? 16.973 -7.398 -4.382 1.00 95.81 565 ILE A CA 1
ATOM 4527 C C . ILE A 1 565 ? 18.377 -7.102 -4.893 1.00 95.81 565 ILE A C 1
ATOM 4529 O O . ILE A 1 565 ? 18.680 -7.314 -6.069 1.00 95.81 565 ILE A O 1
ATOM 4533 N N . ARG A 1 566 ? 19.252 -6.626 -4.007 1.00 93.75 566 ARG A N 1
ATOM 4534 C CA . ARG A 1 566 ? 20.683 -6.467 -4.264 1.00 93.75 566 ARG A CA 1
ATOM 4535 C C . ARG A 1 566 ? 21.473 -7.282 -3.251 1.00 93.75 566 ARG A C 1
ATOM 4537 O O . ARG A 1 566 ? 21.314 -7.105 -2.046 1.00 93.75 566 ARG A O 1
ATOM 4544 N N . THR A 1 567 ? 22.339 -8.156 -3.734 1.00 94.56 567 THR A N 1
ATOM 4545 C CA . THR A 1 567 ? 23.171 -9.022 -2.892 1.00 94.56 567 THR A CA 1
ATOM 4546 C C . THR A 1 567 ? 24.471 -8.350 -2.468 1.00 94.56 567 THR A C 1
ATOM 4548 O O . THR A 1 567 ? 24.854 -7.299 -2.989 1.00 94.56 567 THR A O 1
ATOM 4551 N N . ASN A 1 568 ? 25.112 -8.947 -1.464 1.00 91.12 568 ASN A N 1
ATOM 4552 C CA . ASN A 1 568 ? 26.477 -8.633 -1.046 1.00 91.12 568 ASN A CA 1
ATOM 4553 C C . ASN A 1 568 ? 27.479 -9.436 -1.904 1.00 91.12 568 ASN A C 1
ATOM 4555 O O . ASN A 1 568 ? 27.169 -9.840 -3.023 1.00 91.12 568 ASN A O 1
ATOM 4559 N N . ASP A 1 569 ? 28.665 -9.719 -1.371 1.00 93.19 569 ASP A N 1
ATOM 4560 C CA . ASP A 1 569 ? 29.687 -10.586 -1.972 1.00 93.19 569 ASP A CA 1
ATOM 4561 C C . ASP A 1 569 ? 29.277 -12.068 -2.081 1.00 93.19 569 ASP A C 1
ATOM 4563 O O . ASP A 1 569 ? 29.972 -12.859 -2.718 1.00 93.19 569 ASP A O 1
ATOM 4567 N N . LYS A 1 570 ? 28.131 -12.440 -1.501 1.00 94.38 570 LYS A N 1
ATOM 4568 C CA . LYS A 1 570 ? 27.531 -13.776 -1.557 1.00 94.38 570 LYS A CA 1
ATOM 4569 C C . LYS A 1 570 ? 26.208 -13.756 -2.313 1.00 94.38 570 LYS A C 1
ATOM 4571 O O . LYS A 1 570 ? 25.485 -12.760 -2.292 1.00 94.38 570 LYS A O 1
ATOM 4576 N N . ALA A 1 571 ? 25.898 -14.869 -2.975 1.00 96.00 571 ALA A N 1
ATOM 4577 C CA . ALA A 1 571 ? 24.574 -15.096 -3.542 1.00 96.00 571 ALA A CA 1
ATOM 4578 C C . ALA A 1 571 ? 23.525 -15.210 -2.425 1.00 96.00 571 ALA A C 1
ATOM 4580 O O . ALA A 1 571 ? 23.868 -15.521 -1.280 1.00 96.00 571 ALA A O 1
ATOM 4581 N N . ALA A 1 572 ? 22.264 -14.951 -2.762 1.00 97.62 572 ALA A N 1
ATOM 4582 C CA . ALA A 1 572 ? 21.149 -15.103 -1.841 1.00 97.62 572 ALA A CA 1
ATOM 4583 C C . ALA A 1 572 ? 20.051 -15.980 -2.444 1.00 97.62 572 ALA A C 1
ATOM 4585 O O . ALA A 1 572 ? 19.542 -15.691 -3.529 1.00 97.62 572 ALA A O 1
ATOM 4586 N N . SER A 1 573 ? 19.652 -16.992 -1.681 1.00 98.19 573 SER A N 1
ATOM 4587 C CA . SER A 1 573 ? 18.502 -17.835 -1.967 1.00 98.19 573 SER A CA 1
ATOM 4588 C C . SER A 1 573 ? 17.235 -17.148 -1.488 1.00 98.19 573 SER A C 1
ATOM 4590 O O . SER A 1 573 ? 17.158 -16.729 -0.327 1.00 98.19 573 SER A O 1
ATOM 4592 N N . ILE A 1 574 ? 16.241 -17.018 -2.361 1.00 98.25 574 ILE A N 1
ATOM 4593 C CA . ILE A 1 574 ? 14.992 -16.326 -2.059 1.00 98.25 574 ILE A CA 1
ATOM 4594 C C . ILE A 1 574 ? 13.834 -17.301 -2.195 1.00 98.25 574 ILE A C 1
ATOM 4596 O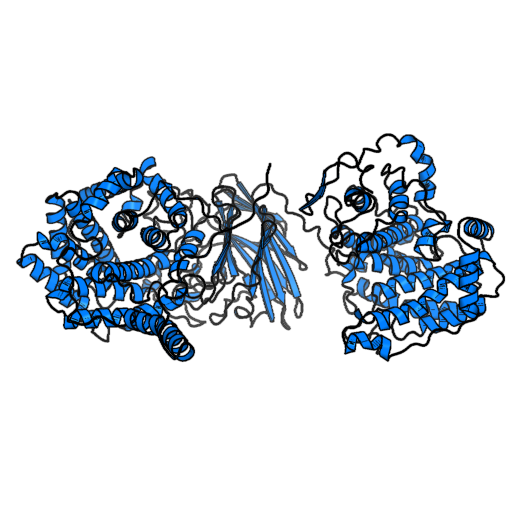 O . ILE A 1 574 ? 13.620 -17.886 -3.255 1.00 98.25 574 ILE A O 1
ATOM 4600 N N . ARG A 1 575 ? 13.046 -17.415 -1.126 1.00 98.06 575 ARG A N 1
ATOM 4601 C CA . ARG A 1 575 ? 11.707 -18.001 -1.160 1.00 98.06 575 ARG A CA 1
ATOM 4602 C C . ARG A 1 575 ? 10.682 -16.879 -1.075 1.00 98.06 575 ARG A C 1
ATOM 4604 O O . ARG A 1 575 ? 10.630 -16.156 -0.080 1.00 98.06 575 ARG A O 1
ATOM 4611 N N . TRP A 1 576 ? 9.861 -16.766 -2.110 1.00 98.06 576 TRP A N 1
ATOM 4612 C CA . TRP A 1 576 ? 8.649 -15.957 -2.143 1.00 98.06 576 TRP A CA 1
ATOM 4613 C C . TRP A 1 576 ? 7.464 -16.895 -1.934 1.00 98.06 576 TRP A C 1
ATOM 4615 O O . TRP A 1 576 ? 7.310 -17.843 -2.702 1.00 98.06 576 TRP A O 1
ATOM 4625 N N . ASN A 1 577 ? 6.631 -16.683 -0.915 1.00 95.19 577 ASN A N 1
ATOM 4626 C CA . ASN A 1 577 ? 5.463 -17.539 -0.706 1.00 95.19 577 ASN A CA 1
ATOM 4627 C C . ASN A 1 577 ? 4.179 -16.767 -0.401 1.00 95.19 577 ASN A C 1
ATOM 4629 O O . ASN A 1 577 ? 4.190 -15.642 0.087 1.00 95.19 577 ASN A O 1
ATOM 4633 N N . LEU A 1 578 ? 3.071 -17.455 -0.650 1.00 97.94 578 LEU A N 1
ATOM 4634 C CA . LEU A 1 578 ? 1.697 -17.065 -0.398 1.00 97.94 578 LEU A CA 1
ATOM 4635 C C . LEU A 1 578 ? 0.986 -18.242 0.287 1.00 97.94 578 LEU A C 1
ATOM 4637 O O . LEU A 1 578 ? 1.038 -19.375 -0.191 1.00 97.94 578 LEU A O 1
ATOM 4641 N N . LEU A 1 579 ? 0.342 -17.977 1.416 1.00 97.44 579 LEU A N 1
ATOM 4642 C CA . LEU A 1 579 ? -0.497 -18.888 2.180 1.00 97.44 579 LEU A CA 1
ATOM 4643 C C . LEU A 1 579 ? -1.926 -18.846 1.643 1.00 97.44 579 LEU A C 1
ATOM 4645 O O . LEU A 1 579 ? -2.509 -17.770 1.480 1.00 97.44 579 LEU A O 1
ATOM 4649 N N . THR A 1 580 ? -2.509 -20.019 1.414 1.00 95.81 580 THR A N 1
ATOM 4650 C CA . THR A 1 580 ? -3.877 -20.136 0.912 1.00 95.81 580 THR A CA 1
ATOM 4651 C C . THR A 1 580 ? -4.573 -21.401 1.408 1.00 95.81 580 THR A C 1
ATOM 4653 O O . THR A 1 580 ? -3.931 -22.401 1.728 1.00 95.81 580 THR A O 1
ATOM 4656 N N . ALA A 1 581 ? -5.904 -21.365 1.443 1.00 91.69 581 ALA A N 1
ATOM 4657 C CA . ALA A 1 581 ? -6.754 -22.552 1.559 1.00 91.69 581 ALA A CA 1
ATOM 4658 C C . ALA A 1 581 ? -7.209 -23.081 0.181 1.00 91.69 581 ALA A C 1
ATOM 4660 O O . ALA A 1 581 ? -7.944 -24.065 0.101 1.00 91.69 581 ALA A O 1
ATOM 4661 N N . ALA A 1 582 ? -6.829 -22.406 -0.912 1.00 92.88 582 ALA A N 1
ATOM 4662 C CA . ALA A 1 582 ? -7.155 -22.833 -2.266 1.00 92.88 582 ALA A CA 1
ATOM 4663 C C . ALA A 1 582 ? -6.369 -24.090 -2.649 1.00 92.88 582 ALA A C 1
ATOM 4665 O O . ALA A 1 582 ? -5.300 -24.366 -2.109 1.00 92.88 582 ALA A O 1
ATOM 4666 N N . THR A 1 583 ? -6.871 -24.822 -3.641 1.00 94.88 583 THR A N 1
ATOM 4667 C CA . THR A 1 583 ? -6.115 -25.917 -4.257 1.00 94.88 583 THR A CA 1
ATOM 4668 C C . THR A 1 583 ? -5.175 -25.346 -5.320 1.00 94.88 583 THR A C 1
ATOM 4670 O O . THR A 1 583 ? -5.673 -24.761 -6.286 1.00 94.88 583 THR A O 1
ATOM 4673 N N . PRO A 1 584 ? -3.846 -25.492 -5.184 1.00 96.69 584 PRO A N 1
ATOM 4674 C CA . PRO A 1 584 ? -2.912 -25.003 -6.182 1.00 96.69 584 PRO A CA 1
ATOM 4675 C C . PRO A 1 584 ? -2.686 -26.003 -7.309 1.00 96.69 584 PRO A C 1
ATOM 4677 O O . PRO A 1 584 ? -2.670 -27.216 -7.110 1.00 96.69 584 PRO A O 1
ATOM 4680 N N . GLN A 1 585 ? -2.442 -25.465 -8.495 1.00 96.56 585 GLN A N 1
ATOM 4681 C CA . GLN A 1 585 ? -2.047 -26.187 -9.693 1.00 96.56 585 GLN A CA 1
ATOM 4682 C C . GLN A 1 585 ? -0.810 -25.493 -10.262 1.00 96.56 585 GLN A C 1
ATOM 4684 O O . GLN A 1 585 ? -0.902 -24.369 -10.750 1.00 96.56 585 GLN A O 1
ATOM 4689 N N . ILE A 1 586 ? 0.354 -26.138 -10.168 1.00 94.06 586 ILE A N 1
ATOM 4690 C CA . ILE A 1 586 ? 1.565 -25.662 -10.843 1.00 94.06 586 ILE A CA 1
ATOM 4691 C C . ILE A 1 586 ? 1.403 -25.956 -12.334 1.00 94.06 586 ILE A C 1
ATOM 4693 O O . ILE A 1 586 ? 1.248 -27.116 -12.714 1.00 94.06 586 ILE A O 1
ATOM 4697 N N . ILE A 1 587 ? 1.412 -24.911 -13.157 1.00 93.56 587 ILE A N 1
ATOM 4698 C CA . ILE A 1 587 ? 1.312 -25.030 -14.615 1.00 93.56 587 ILE A CA 1
ATOM 4699 C C . ILE A 1 587 ? 2.712 -25.167 -15.215 1.00 93.56 587 ILE A C 1
ATOM 4701 O O . ILE A 1 587 ? 2.958 -26.061 -16.020 1.00 93.56 587 ILE A O 1
ATOM 4705 N N . ASP A 1 588 ? 3.629 -24.311 -14.772 1.00 88.44 588 ASP A N 1
ATOM 4706 C CA . ASP A 1 588 ? 5.042 -24.302 -15.142 1.00 88.44 588 ASP A CA 1
ATOM 4707 C C . ASP A 1 588 ? 5.871 -23.598 -14.050 1.00 88.44 588 ASP A C 1
ATOM 4709 O O . ASP A 1 588 ? 5.353 -23.242 -12.987 1.00 88.44 588 ASP A O 1
ATOM 4713 N N . ASP A 1 589 ? 7.167 -23.402 -14.292 1.00 91.88 589 ASP A N 1
ATOM 4714 C CA . ASP A 1 589 ? 8.101 -22.769 -13.353 1.00 91.88 589 ASP A CA 1
ATOM 4715 C C . ASP A 1 589 ? 7.734 -21.312 -12.991 1.00 91.88 589 ASP A C 1
ATOM 4717 O O . ASP A 1 589 ? 8.157 -20.813 -11.946 1.00 91.88 589 ASP A O 1
ATOM 4721 N N . HIS A 1 590 ? 6.906 -20.648 -13.800 1.00 91.38 590 HIS A N 1
ATOM 4722 C CA . HIS A 1 590 ? 6.511 -19.247 -13.653 1.00 91.38 590 HIS A CA 1
ATOM 4723 C C . HIS A 1 590 ? 5.044 -19.065 -13.252 1.00 91.38 590 HIS A C 1
ATOM 4725 O O . HIS A 1 590 ? 4.669 -17.977 -12.819 1.00 91.38 590 HIS A O 1
ATOM 4731 N N . THR A 1 591 ? 4.214 -20.106 -13.355 1.00 93.88 591 THR A N 1
ATOM 4732 C CA . THR A 1 591 ? 2.756 -19.972 -13.278 1.00 93.88 591 THR A CA 1
ATOM 4733 C C . THR A 1 591 ? 2.125 -20.985 -12.323 1.00 93.88 591 THR A C 1
ATOM 4735 O O . THR A 1 591 ? 2.275 -22.200 -12.471 1.00 93.88 591 THR A O 1
ATOM 4738 N N . ILE A 1 592 ? 1.341 -20.481 -11.367 1.00 97.19 592 ILE A N 1
ATOM 4739 C CA . ILE A 1 592 ? 0.526 -21.268 -10.431 1.00 97.19 592 ILE A CA 1
ATOM 4740 C C . ILE A 1 592 ? -0.923 -20.797 -10.535 1.00 97.19 592 ILE A C 1
ATOM 4742 O O . ILE A 1 592 ? -1.199 -19.606 -10.438 1.00 97.19 592 ILE A O 1
ATOM 4746 N N . VAL A 1 593 ? -1.873 -21.716 -10.673 1.00 96.56 593 VAL A N 1
ATOM 4747 C CA . VAL A 1 593 ? -3.309 -21.411 -10.623 1.00 96.56 593 VAL A CA 1
ATOM 4748 C C . VAL A 1 593 ? -3.884 -21.901 -9.301 1.00 96.56 593 VAL A C 1
ATOM 4750 O O . VAL A 1 593 ? -3.769 -23.075 -8.961 1.00 96.56 593 VAL A O 1
ATOM 4753 N N . LEU A 1 594 ? -4.523 -21.008 -8.551 1.00 96.38 594 LEU A N 1
ATOM 4754 C CA . LEU A 1 594 ? -5.300 -21.343 -7.362 1.00 96.38 594 LEU A CA 1
ATOM 4755 C C . LEU A 1 594 ? -6.764 -21.542 -7.733 1.00 96.38 594 LEU A C 1
ATOM 4757 O O . LEU A 1 594 ? -7.341 -20.712 -8.432 1.00 96.38 594 LEU A O 1
ATOM 4761 N N . VAL A 1 595 ? -7.375 -22.611 -7.224 1.00 93.69 595 VAL A N 1
ATOM 4762 C CA . VAL A 1 595 ? -8.793 -22.924 -7.428 1.00 93.69 595 VAL A CA 1
ATOM 4763 C C . VAL A 1 595 ? -9.505 -23.020 -6.081 1.00 93.69 595 VAL A C 1
ATOM 4765 O O . VAL A 1 595 ? -9.097 -23.787 -5.206 1.00 93.69 595 VAL A O 1
ATOM 4768 N N . MET A 1 596 ? -10.584 -22.254 -5.915 1.00 88.94 596 MET A N 1
ATOM 4769 C CA . MET A 1 596 ? -11.461 -22.291 -4.738 1.00 88.94 596 MET A CA 1
ATOM 4770 C C . MET A 1 596 ? -12.883 -21.902 -5.154 1.00 88.94 596 MET A C 1
ATOM 4772 O O . MET A 1 596 ? -13.058 -20.970 -5.933 1.00 88.94 596 MET A O 1
ATOM 4776 N N . ASP A 1 597 ? -13.893 -22.633 -4.673 1.00 84.88 597 ASP A N 1
ATOM 4777 C CA . ASP A 1 597 ? -15.320 -22.363 -4.926 1.00 84.88 597 ASP A CA 1
ATOM 4778 C C . ASP A 1 597 ? -15.679 -22.111 -6.407 1.00 84.88 597 ASP A C 1
ATOM 4780 O O . ASP A 1 597 ? -16.495 -21.256 -6.747 1.00 84.88 597 ASP A O 1
ATOM 4784 N N . GLY A 1 598 ? -15.045 -22.862 -7.315 1.00 85.75 598 GLY A N 1
ATOM 4785 C CA . GLY A 1 598 ? -15.254 -22.754 -8.765 1.00 85.75 598 GLY A CA 1
ATOM 4786 C C . GLY A 1 598 ? -14.619 -21.522 -9.420 1.00 85.75 598 GLY A C 1
ATOM 4787 O O . GLY A 1 598 ? -14.704 -21.376 -10.638 1.00 85.75 598 GLY A O 1
ATOM 4788 N N . LYS A 1 599 ? -13.957 -20.658 -8.645 1.00 89.81 599 LYS A N 1
ATOM 4789 C CA . LYS A 1 599 ? -13.219 -19.487 -9.129 1.00 89.81 599 LYS A CA 1
ATOM 4790 C C . LYS A 1 599 ? -11.725 -19.779 -9.199 1.00 89.81 599 LYS A C 1
ATOM 4792 O O . LYS A 1 599 ? -11.245 -20.773 -8.644 1.00 89.81 599 LYS A O 1
ATOM 4797 N N . LYS A 1 600 ? -10.995 -18.906 -9.894 1.00 93.81 600 LYS A N 1
ATOM 4798 C CA . LYS A 1 600 ? -9.555 -19.042 -10.119 1.00 93.81 600 LYS A CA 1
ATOM 4799 C C . LYS A 1 600 ? -8.814 -17.743 -9.819 1.00 93.81 600 LYS A C 1
ATOM 4801 O O . LYS A 1 600 ? -9.318 -16.665 -10.130 1.00 93.81 600 LYS A O 1
ATOM 4806 N N . LEU A 1 601 ? -7.599 -17.877 -9.297 1.00 95.75 601 LEU A N 1
ATOM 4807 C CA . LEU A 1 601 ? -6.585 -16.825 -9.271 1.00 95.75 601 LEU A CA 1
ATOM 4808 C C . LEU A 1 601 ? -5.321 -17.361 -9.943 1.00 95.75 601 LEU A C 1
ATOM 4810 O O . LEU A 1 601 ? -4.795 -18.393 -9.529 1.00 95.75 601 LEU A O 1
ATOM 4814 N N . THR A 1 602 ? -4.817 -16.655 -10.950 1.00 96.38 602 THR A N 1
ATOM 4815 C CA . THR A 1 602 ? -3.525 -16.975 -11.569 1.00 96.38 602 THR A CA 1
ATOM 4816 C C . THR A 1 602 ? -2.422 -16.176 -10.885 1.00 96.38 602 THR A C 1
ATOM 4818 O O . THR A 1 602 ? -2.521 -14.958 -10.761 1.00 96.38 602 THR A O 1
ATOM 4821 N N . ILE A 1 603 ? -1.375 -16.863 -10.442 1.00 97.25 603 ILE A N 1
ATOM 4822 C CA . ILE A 1 603 ? -0.146 -16.296 -9.896 1.00 97.25 603 ILE A CA 1
ATOM 4823 C C . ILE A 1 603 ? 0.939 -16.487 -10.952 1.00 97.25 603 ILE A C 1
ATOM 4825 O O . ILE A 1 603 ? 1.287 -17.624 -11.266 1.00 97.25 603 ILE A O 1
ATOM 4829 N N . GLN A 1 604 ? 1.475 -15.393 -11.483 1.00 94.12 604 GLN A N 1
ATOM 4830 C CA . GLN A 1 604 ? 2.527 -15.433 -12.498 1.00 94.12 604 GLN A CA 1
ATOM 4831 C C . GLN A 1 604 ? 3.748 -14.649 -12.028 1.00 94.12 604 GLN A C 1
ATOM 4833 O O . GLN A 1 604 ? 3.605 -13.494 -11.630 1.00 94.12 604 GLN A O 1
ATOM 4838 N N . ALA A 1 605 ? 4.927 -15.265 -12.088 1.00 91.75 605 ALA A N 1
ATOM 4839 C CA . ALA A 1 605 ? 6.196 -14.645 -11.739 1.00 91.75 605 ALA A CA 1
ATOM 4840 C C . ALA A 1 605 ? 7.085 -14.425 -12.963 1.00 91.75 605 ALA A C 1
ATOM 4842 O O . ALA A 1 605 ? 7.360 -15.347 -13.731 1.00 91.75 605 ALA A O 1
ATOM 4843 N N . GLU A 1 606 ? 7.615 -13.216 -13.085 1.00 84.31 606 GLU A N 1
ATOM 4844 C CA . GLU A 1 606 ? 8.610 -12.848 -14.083 1.00 84.31 606 GLU A CA 1
ATOM 4845 C C . GLU A 1 606 ? 9.823 -12.216 -13.411 1.00 84.31 606 GLU A C 1
ATOM 4847 O O . GLU A 1 606 ? 9.716 -11.513 -12.409 1.00 84.31 606 GLU A O 1
ATOM 4852 N N . GLY A 1 607 ? 11.008 -12.459 -13.957 1.00 74.06 607 GLY A N 1
ATOM 4853 C CA . GLY A 1 607 ? 12.231 -11.895 -13.415 1.00 74.06 607 GLY A CA 1
ATOM 4854 C C . GLY A 1 607 ? 13.426 -12.151 -14.313 1.00 74.06 607 GLY A C 1
ATOM 4855 O O . GLY A 1 607 ? 13.373 -12.918 -15.269 1.00 74.06 607 GLY A O 1
ATOM 4856 N N . THR A 1 608 ? 14.530 -11.488 -13.993 1.00 73.75 608 THR A N 1
ATOM 4857 C CA . THR A 1 608 ? 15.798 -11.595 -14.732 1.00 73.75 608 THR A CA 1
ATOM 4858 C C . THR A 1 608 ? 16.644 -12.810 -14.335 1.00 73.75 608 THR A C 1
ATOM 4860 O O . THR A 1 608 ? 17.723 -13.013 -14.897 1.00 73.75 608 THR A O 1
ATOM 4863 N N . VAL A 1 609 ? 16.155 -13.608 -13.381 1.00 80.69 609 VAL A N 1
ATOM 4864 C CA . VAL A 1 609 ? 16.754 -14.848 -12.868 1.00 80.69 609 VAL A CA 1
ATOM 4865 C C . VAL A 1 609 ? 15.883 -16.050 -13.216 1.00 80.69 609 VAL A C 1
ATOM 4867 O O . VAL A 1 609 ? 14.695 -15.899 -13.492 1.00 80.69 609 VAL A O 1
ATOM 4870 N N . ALA A 1 610 ? 16.461 -17.250 -13.166 1.00 86.88 610 ALA A N 1
ATOM 4871 C CA . ALA A 1 610 ? 15.676 -18.475 -13.230 1.00 86.88 610 ALA A CA 1
ATOM 4872 C C . ALA A 1 610 ? 14.767 -18.565 -11.994 1.00 86.88 610 ALA A C 1
ATOM 4874 O O . ALA A 1 610 ? 15.243 -18.467 -10.860 1.00 86.88 610 ALA A O 1
ATOM 4875 N N . ILE A 1 611 ? 13.470 -18.734 -12.233 1.00 92.44 611 ILE A N 1
ATOM 4876 C CA . ILE A 1 611 ? 12.428 -18.829 -11.210 1.00 92.44 611 ILE A CA 1
ATOM 4877 C C . ILE A 1 611 ? 11.892 -20.253 -11.218 1.00 92.44 611 ILE A C 1
ATOM 4879 O O . ILE A 1 611 ? 11.843 -20.884 -12.269 1.00 92.44 611 ILE A O 1
ATOM 4883 N N . LYS A 1 612 ? 11.505 -20.762 -10.050 1.00 96.69 612 LYS A N 1
ATOM 4884 C CA . LYS A 1 612 ? 10.874 -22.071 -9.934 1.00 96.69 612 LYS A CA 1
ATOM 4885 C C . LYS A 1 612 ? 9.654 -22.031 -9.038 1.00 96.69 612 LYS A C 1
ATOM 4887 O O . LYS A 1 612 ? 9.763 -21.690 -7.862 1.00 96.69 612 LYS A O 1
ATOM 4892 N N . SER A 1 613 ? 8.509 -22.436 -9.567 1.00 96.56 613 SER A N 1
ATOM 4893 C CA . SER A 1 613 ? 7.270 -22.555 -8.809 1.00 96.56 613 SER A CA 1
ATOM 4894 C C . SER A 1 613 ? 7.316 -23.750 -7.849 1.00 96.56 613 SER A C 1
ATOM 4896 O O . SER A 1 613 ? 7.878 -24.814 -8.136 1.00 96.56 613 SER A O 1
ATOM 4898 N N . ARG A 1 614 ? 6.754 -23.566 -6.653 1.00 97.81 614 ARG A N 1
ATOM 4899 C CA . ARG A 1 614 ? 6.796 -24.537 -5.555 1.00 97.81 614 ARG A CA 1
ATOM 4900 C C . ARG A 1 614 ? 5.542 -24.484 -4.694 1.00 97.81 614 ARG A C 1
ATOM 4902 O O . ARG A 1 614 ? 4.861 -23.463 -4.599 1.00 97.81 614 ARG A O 1
ATOM 4909 N N . THR A 1 615 ? 5.299 -25.598 -4.011 1.00 97.94 615 THR A N 1
ATOM 4910 C CA . THR A 1 615 ? 4.364 -25.698 -2.889 1.00 97.94 615 THR A CA 1
ATOM 4911 C C . THR A 1 615 ? 5.085 -26.214 -1.650 1.00 97.94 615 THR A C 1
ATOM 4913 O O . THR A 1 615 ? 5.945 -27.087 -1.772 1.00 97.94 615 THR A O 1
ATOM 4916 N N . TRP A 1 616 ? 4.691 -25.749 -0.463 1.00 96.88 616 TRP A N 1
ATOM 4917 C CA . TRP A 1 616 ? 5.215 -26.233 0.818 1.00 96.88 616 TRP A CA 1
ATOM 4918 C C . TRP A 1 616 ? 4.083 -26.575 1.787 1.00 96.88 616 TRP A C 1
ATOM 4920 O O . TRP A 1 616 ? 3.026 -25.939 1.779 1.00 96.88 616 TRP A O 1
ATOM 4930 N N . SER A 1 617 ? 4.327 -27.575 2.636 1.00 94.75 617 SER A N 1
ATOM 4931 C CA . SER A 1 617 ? 3.393 -27.995 3.682 1.00 94.75 617 SER A CA 1
ATOM 4932 C C . SER A 1 617 ? 3.208 -26.905 4.742 1.00 94.75 617 SER A C 1
ATOM 4934 O O . SER A 1 617 ? 4.144 -26.169 5.060 1.00 94.75 617 SER A O 1
ATOM 4936 N N . THR A 1 618 ? 2.004 -26.829 5.303 1.00 93.81 618 THR A N 1
ATOM 4937 C CA . THR A 1 618 ? 1.681 -26.031 6.497 1.00 93.81 618 THR A CA 1
ATOM 4938 C C . THR A 1 618 ? 1.601 -26.893 7.759 1.00 93.81 618 THR A C 1
ATOM 4940 O O . THR A 1 618 ? 1.172 -26.418 8.814 1.00 93.81 618 THR A O 1
ATOM 4943 N N . GLU A 1 619 ? 1.993 -28.168 7.668 1.00 90.38 619 GLU A N 1
ATOM 4944 C CA . GLU A 1 619 ? 2.078 -29.052 8.825 1.00 90.38 619 GLU A CA 1
ATOM 4945 C C . GLU A 1 619 ? 3.017 -28.477 9.878 1.00 90.38 619 GLU A C 1
ATOM 4947 O O . GLU A 1 619 ? 4.134 -28.043 9.598 1.00 90.38 619 GLU A O 1
ATOM 4952 N N . SER A 1 620 ? 2.510 -28.456 11.102 1.00 86.75 620 SER A N 1
ATOM 4953 C CA . SER A 1 620 ? 3.167 -27.801 12.212 1.00 86.75 620 SER A CA 1
ATOM 4954 C C . SER A 1 620 ? 4.390 -28.612 12.667 1.00 86.75 620 SER A C 1
ATOM 4956 O O . SER A 1 620 ? 4.243 -29.807 12.936 1.00 86.75 620 SER A O 1
ATOM 4958 N N . PRO A 1 621 ? 5.586 -28.003 12.761 1.00 86.69 621 PRO A N 1
ATOM 4959 C CA . PRO A 1 621 ? 6.821 -28.722 13.070 1.00 86.69 621 PRO A CA 1
ATOM 4960 C C . PRO A 1 621 ? 6.951 -29.123 14.547 1.00 86.69 621 PRO A C 1
ATOM 4962 O O . PRO A 1 621 ? 7.705 -30.049 14.847 1.00 86.69 621 PRO A O 1
ATOM 4965 N N . HIS A 1 622 ? 6.228 -28.470 15.465 1.00 90.62 622 HIS A N 1
ATOM 4966 C CA . HIS A 1 622 ? 6.282 -28.770 16.897 1.00 90.62 622 HIS A CA 1
ATOM 4967 C C . HIS A 1 622 ? 4.924 -29.208 17.459 1.00 90.62 622 HIS A C 1
ATOM 4969 O O . HIS A 1 622 ? 3.869 -28.762 17.017 1.00 90.62 622 HIS A O 1
ATOM 4975 N N . GLU A 1 623 ? 4.937 -30.024 18.518 1.00 89.19 623 GLU A N 1
ATOM 4976 C CA . GLU A 1 623 ? 3.707 -30.488 19.186 1.00 89.19 623 GLU A CA 1
ATOM 4977 C C . GLU A 1 623 ? 2.897 -29.364 19.850 1.00 89.19 623 GLU A C 1
ATOM 4979 O O . GLU A 1 623 ? 1.698 -29.517 20.089 1.00 89.19 623 GLU A O 1
ATOM 4984 N N . TYR A 1 624 ? 3.549 -28.250 20.196 1.00 90.69 624 TYR A N 1
ATOM 4985 C CA . TYR A 1 624 ? 2.889 -27.090 20.791 1.00 90.69 624 TYR A CA 1
ATOM 4986 C C . TYR A 1 624 ? 2.246 -26.174 19.748 1.00 90.69 624 TYR A C 1
ATOM 4988 O O . TYR A 1 624 ? 1.469 -25.302 20.126 1.00 90.69 624 TYR A O 1
ATOM 4996 N N . ASP A 1 625 ? 2.561 -26.333 18.462 1.00 91.69 625 ASP A N 1
ATOM 4997 C CA . ASP A 1 625 ? 2.013 -25.494 17.405 1.00 91.69 625 ASP A CA 1
ATOM 4998 C C . ASP A 1 625 ? 0.556 -25.877 17.110 1.00 91.69 625 ASP A C 1
ATOM 5000 O O . ASP A 1 625 ? 0.164 -27.048 17.076 1.00 91.69 625 ASP A O 1
ATOM 5004 N N . ALA A 1 626 ? -0.272 -24.870 16.847 1.00 88.94 626 ALA A N 1
ATOM 5005 C CA . ALA A 1 626 ? -1.645 -25.092 16.426 1.00 88.94 626 ALA A CA 1
ATOM 5006 C C . ALA A 1 626 ? -1.697 -25.787 15.052 1.00 88.94 626 ALA A C 1
ATOM 5008 O O . ALA A 1 626 ? -0.851 -25.565 14.186 1.00 88.94 626 ALA A O 1
ATOM 5009 N N . SER A 1 627 ? -2.713 -26.627 14.834 1.00 86.88 627 SER A N 1
ATOM 5010 C CA . SER A 1 627 ? -2.905 -27.329 13.557 1.00 86.88 627 SER A CA 1
ATOM 5011 C C . SER A 1 627 ? -3.244 -26.357 12.417 1.00 86.88 627 SER A C 1
ATOM 5013 O O . SER A 1 627 ? -4.045 -25.449 12.596 1.00 86.88 627 SER A O 1
ATOM 5015 N N . ASN A 1 628 ? -2.708 -26.578 11.217 1.00 88.81 628 ASN A N 1
ATOM 5016 C CA . ASN A 1 628 ? -3.005 -25.738 10.046 1.00 88.81 628 ASN A CA 1
ATOM 5017 C C . ASN A 1 628 ? -3.605 -26.548 8.883 1.00 88.81 628 ASN A C 1
ATOM 5019 O O . ASN A 1 628 ? -3.404 -26.219 7.714 1.00 88.81 628 ASN A O 1
ATOM 5023 N N . LYS A 1 629 ? -4.313 -27.648 9.185 1.00 85.75 629 LYS A N 1
ATOM 5024 C CA . LYS A 1 629 ? -4.869 -28.546 8.155 1.00 85.75 629 LYS A CA 1
ATOM 5025 C C . LYS A 1 629 ? -5.727 -27.776 7.139 1.00 85.75 629 LYS A C 1
ATOM 5027 O O . LYS A 1 629 ? -6.403 -26.814 7.481 1.00 85.75 629 LYS A O 1
ATOM 5032 N N . GLY A 1 630 ? -5.721 -28.230 5.887 1.00 85.88 630 GLY A N 1
ATOM 5033 C CA . GLY A 1 630 ? -6.520 -27.614 4.823 1.00 85.88 630 GLY A CA 1
ATOM 5034 C C . GLY A 1 630 ? -5.951 -26.305 4.260 1.00 85.88 630 GLY A C 1
ATOM 5035 O O . GLY A 1 630 ? -6.625 -25.635 3.487 1.00 85.88 630 GLY A O 1
ATOM 5036 N N . THR A 1 631 ? -4.718 -25.950 4.616 1.00 93.62 631 THR A N 1
ATOM 5037 C CA . THR A 1 631 ? -3.988 -24.820 4.025 1.00 93.62 631 THR A CA 1
ATOM 5038 C C . THR A 1 631 ? -2.703 -25.304 3.361 1.00 93.62 631 THR A C 1
ATOM 5040 O O . THR A 1 631 ? -2.254 -26.420 3.621 1.00 93.62 631 THR A O 1
ATOM 5043 N N . ILE A 1 632 ? -2.116 -24.483 2.495 1.00 96.19 632 ILE A N 1
ATOM 5044 C CA . ILE A 1 632 ? -0.864 -24.775 1.794 1.00 96.19 632 ILE A CA 1
ATOM 5045 C C . ILE A 1 632 ? -0.119 -23.476 1.475 1.00 96.19 632 ILE A C 1
ATOM 5047 O O . ILE A 1 632 ? -0.743 -22.433 1.258 1.00 96.19 632 ILE A O 1
ATOM 5051 N N . PHE A 1 633 ? 1.213 -23.530 1.421 1.00 98.12 633 PHE A N 1
ATOM 5052 C CA . PHE A 1 633 ? 2.002 -22.448 0.836 1.00 98.12 633 PHE A CA 1
ATOM 5053 C C . PHE A 1 633 ? 2.268 -22.718 -0.637 1.00 98.12 633 PHE A C 1
ATOM 5055 O O . PHE A 1 633 ? 2.633 -23.832 -1.011 1.00 98.12 633 PHE A O 1
ATOM 5062 N N . VAL A 1 634 ? 2.176 -21.678 -1.454 1.00 98.31 634 VAL A N 1
ATOM 5063 C CA . VAL A 1 634 ? 2.536 -21.673 -2.877 1.00 98.31 634 VAL A CA 1
ATOM 5064 C C . VAL A 1 634 ? 3.472 -20.510 -3.157 1.00 98.31 634 VAL A C 1
ATOM 5066 O O . VAL A 1 634 ? 3.478 -19.538 -2.407 1.00 98.31 634 VAL A O 1
ATOM 5069 N N . GLY A 1 635 ? 4.261 -20.567 -4.220 1.00 97.88 635 GLY A N 1
ATOM 5070 C CA . GLY A 1 635 ? 5.093 -19.435 -4.613 1.00 97.88 635 GLY A CA 1
ATOM 5071 C C . GLY A 1 635 ? 6.315 -19.860 -5.397 1.00 97.88 635 GLY A C 1
ATOM 5072 O O . GLY A 1 635 ? 6.253 -20.825 -6.153 1.00 97.88 635 GLY A O 1
ATOM 5073 N N . PHE A 1 636 ? 7.414 -19.135 -5.218 1.00 98.19 636 PHE A N 1
ATOM 5074 C CA . PHE A 1 636 ? 8.571 -19.210 -6.095 1.00 98.19 636 PHE A CA 1
ATOM 5075 C C . PHE A 1 636 ? 9.888 -19.255 -5.320 1.00 98.19 636 PHE A C 1
ATOM 5077 O O . PHE A 1 636 ? 10.048 -18.584 -4.299 1.00 98.19 636 PHE A O 1
ATOM 5084 N N . GLU A 1 637 ? 10.841 -20.023 -5.837 1.00 98.06 637 GLU A N 1
ATOM 5085 C CA . GLU A 1 637 ? 12.241 -20.039 -5.414 1.00 98.06 637 GLU A CA 1
ATOM 5086 C C . GLU A 1 637 ? 13.116 -19.488 -6.536 1.00 98.06 637 GLU A C 1
ATOM 5088 O O . GLU A 1 637 ? 12.901 -19.803 -7.710 1.00 98.06 637 GLU A O 1
ATOM 5093 N N . PHE A 1 638 ? 14.108 -18.678 -6.181 1.00 97.19 638 PHE A N 1
ATOM 5094 C CA . PHE A 1 638 ? 15.119 -18.201 -7.119 1.00 97.19 638 PHE A CA 1
ATOM 5095 C C . PHE A 1 638 ? 16.410 -17.817 -6.395 1.00 97.19 638 PHE A C 1
ATOM 5097 O O . PHE A 1 638 ? 16.409 -17.454 -5.218 1.00 97.19 638 PHE A O 1
ATOM 5104 N N . GLU A 1 639 ? 17.521 -17.880 -7.123 1.00 97.31 639 GLU A N 1
ATOM 5105 C CA . GLU A 1 639 ? 18.842 -17.478 -6.641 1.00 97.31 639 GLU A CA 1
ATOM 5106 C C . GLU A 1 639 ? 19.215 -16.109 -7.207 1.00 97.31 639 GLU A C 1
ATOM 5108 O O . GLU A 1 639 ? 19.156 -15.877 -8.417 1.00 97.31 639 GLU A O 1
ATOM 5113 N N . VAL A 1 640 ? 19.644 -15.203 -6.332 1.00 93.38 640 VAL A N 1
ATOM 5114 C CA . VAL A 1 640 ? 20.191 -13.899 -6.706 1.00 93.38 640 VAL A CA 1
ATOM 5115 C C . VAL A 1 640 ? 21.719 -13.993 -6.646 1.00 93.38 640 VAL A C 1
ATOM 5117 O O . VAL A 1 640 ? 22.267 -14.132 -5.552 1.00 93.38 640 VAL A O 1
ATOM 5120 N N . PRO A 1 641 ? 22.446 -13.915 -7.778 1.00 92.38 641 PRO A N 1
ATOM 5121 C CA . PRO A 1 641 ? 23.903 -14.048 -7.775 1.00 92.38 641 PRO A CA 1
ATOM 5122 C C . PRO A 1 641 ? 24.596 -12.958 -6.957 1.00 92.38 641 PRO A C 1
ATOM 5124 O O . PRO A 1 641 ? 24.080 -11.845 -6.846 1.00 92.38 641 PRO A O 1
ATOM 5127 N N . ALA A 1 642 ? 25.789 -13.251 -6.434 1.00 93.38 642 ALA A N 1
ATOM 5128 C CA . ALA A 1 642 ? 26.610 -12.298 -5.686 1.00 93.38 642 ALA A CA 1
ATOM 5129 C C . ALA A 1 642 ? 26.876 -11.000 -6.470 1.00 93.38 642 ALA A C 1
ATOM 5131 O O . ALA A 1 642 ? 27.127 -11.034 -7.674 1.00 93.38 642 ALA A O 1
ATOM 5132 N N . ASN A 1 643 ? 26.881 -9.863 -5.773 1.00 88.56 643 ASN A N 1
ATOM 5133 C CA . ASN A 1 643 ? 27.127 -8.520 -6.305 1.00 88.56 643 ASN A CA 1
ATOM 5134 C C . ASN A 1 643 ? 26.195 -8.102 -7.456 1.00 88.56 643 ASN A C 1
ATOM 5136 O O . ASN A 1 643 ? 26.554 -7.241 -8.263 1.00 88.56 643 ASN A O 1
ATOM 5140 N N . THR A 1 644 ? 24.993 -8.676 -7.542 1.00 82.38 644 THR A N 1
ATOM 5141 C CA . THR A 1 644 ? 24.013 -8.321 -8.577 1.00 82.38 644 THR A CA 1
ATOM 5142 C C . THR A 1 644 ? 22.789 -7.630 -7.992 1.00 82.38 644 THR A C 1
ATOM 5144 O O . THR A 1 644 ? 22.559 -7.623 -6.782 1.00 82.38 644 THR A O 1
ATOM 5147 N N . ARG A 1 645 ? 22.006 -7.010 -8.876 1.00 85.88 645 ARG A N 1
ATOM 5148 C CA . ARG A 1 645 ? 20.664 -6.514 -8.583 1.00 85.88 645 ARG A CA 1
ATOM 5149 C C . ARG A 1 645 ? 19.684 -7.247 -9.483 1.00 85.88 645 ARG A C 1
ATOM 5151 O O . ARG A 1 645 ? 19.884 -7.257 -10.694 1.00 85.88 645 ARG A O 1
ATOM 5158 N N . GLN A 1 646 ? 18.636 -7.803 -8.895 1.00 85.38 646 GLN A N 1
ATOM 5159 C CA . GLN A 1 646 ? 17.580 -8.517 -9.606 1.00 85.38 646 GLN A CA 1
ATOM 5160 C C . GLN A 1 646 ? 16.221 -7.925 -9.241 1.00 85.38 646 GLN A C 1
ATOM 5162 O O . GLN A 1 646 ? 16.045 -7.372 -8.152 1.00 85.38 646 GLN A O 1
ATOM 5167 N N . CYS A 1 647 ? 15.283 -8.017 -10.177 1.00 85.06 647 CYS A N 1
ATOM 5168 C CA . CYS A 1 647 ? 13.892 -7.634 -9.981 1.00 85.06 647 CYS A CA 1
ATOM 5169 C C . CYS A 1 647 ? 13.024 -8.845 -10.306 1.00 85.06 647 CYS A C 1
ATOM 5171 O O . CYS A 1 647 ? 13.241 -9.482 -11.341 1.00 85.06 647 CYS A O 1
ATOM 5173 N N . VAL A 1 648 ? 12.072 -9.147 -9.430 1.00 89.12 648 VAL A N 1
ATOM 5174 C CA . VAL A 1 648 ? 11.065 -10.187 -9.643 1.00 89.12 648 VAL A CA 1
ATOM 5175 C C . VAL A 1 648 ? 9.689 -9.572 -9.441 1.00 89.12 648 VAL A C 1
ATOM 5177 O O . VAL A 1 648 ? 9.422 -8.963 -8.407 1.00 89.12 648 VAL A O 1
ATOM 5180 N N . ASP A 1 649 ? 8.836 -9.731 -10.441 1.00 92.69 649 ASP A N 1
ATOM 5181 C CA . ASP A 1 649 ? 7.452 -9.287 -10.460 1.00 92.69 649 ASP A CA 1
ATOM 5182 C C . ASP A 1 649 ? 6.543 -10.500 -10.318 1.00 92.69 649 ASP A C 1
ATOM 5184 O O . ASP A 1 649 ? 6.662 -11.457 -11.076 1.00 92.69 649 ASP A O 1
ATOM 5188 N N . VAL A 1 650 ? 5.622 -10.459 -9.360 1.00 96.75 650 VAL A N 1
ATOM 5189 C CA . VAL A 1 650 ? 4.598 -11.483 -9.161 1.00 96.75 650 VAL A CA 1
ATOM 5190 C C . VAL A 1 650 ? 3.219 -10.849 -9.300 1.00 96.75 650 VAL A C 1
ATOM 5192 O O . VAL A 1 650 ? 2.820 -10.005 -8.494 1.00 96.75 650 VAL A O 1
ATOM 5195 N N . CYS A 1 651 ? 2.481 -11.264 -10.324 1.00 95.81 651 CYS A N 1
ATOM 5196 C CA . CYS A 1 651 ? 1.118 -10.827 -10.603 1.00 95.81 651 CYS A CA 1
ATOM 5197 C C . CYS A 1 651 ? 0.104 -11.816 -10.011 1.00 95.81 651 CYS A C 1
ATOM 5199 O O . CYS A 1 651 ? 0.198 -13.016 -10.259 1.00 95.81 651 CYS A O 1
ATOM 5201 N N . LEU A 1 652 ? -0.891 -11.312 -9.276 1.00 97.31 652 LEU A N 1
ATOM 5202 C CA . LEU A 1 652 ? -2.052 -12.059 -8.778 1.00 97.31 652 LEU A CA 1
ATOM 5203 C C . LEU A 1 652 ? -3.294 -11.608 -9.551 1.00 97.31 652 LEU A C 1
ATOM 5205 O O . LEU A 1 652 ? -3.760 -10.478 -9.382 1.00 97.31 652 LEU A O 1
ATOM 5209 N N . ILE A 1 653 ? -3.812 -12.483 -10.409 1.00 95.19 653 ILE A N 1
ATOM 5210 C CA . ILE A 1 653 ? -4.761 -12.138 -11.471 1.00 95.19 653 ILE A CA 1
ATOM 5211 C C . ILE A 1 653 ? -6.078 -12.898 -11.259 1.00 95.19 653 ILE A C 1
ATOM 5213 O O . ILE A 1 653 ? -6.116 -14.117 -11.455 1.00 95.19 653 ILE A O 1
ATOM 5217 N N . PRO A 1 654 ? -7.155 -12.211 -10.837 1.00 93.19 654 PRO A N 1
ATOM 5218 C CA . PRO A 1 654 ? -8.464 -12.826 -10.620 1.00 93.19 654 PRO A CA 1
ATOM 5219 C C . PRO A 1 654 ? -9.168 -13.233 -11.914 1.00 93.19 654 PRO A C 1
ATOM 5221 O O . PRO A 1 654 ? -9.160 -12.495 -12.905 1.00 93.19 654 PRO A O 1
ATOM 5224 N N . GLY A 1 655 ? -9.854 -14.375 -11.871 1.00 85.75 655 GLY A N 1
ATOM 5225 C CA . GLY A 1 655 ? -10.678 -14.877 -12.967 1.00 85.75 655 GLY A CA 1
ATOM 5226 C C . GLY A 1 655 ? -9.865 -15.365 -14.169 1.00 85.75 655 GLY A C 1
ATOM 5227 O O . GLY A 1 655 ? -8.751 -15.862 -14.032 1.00 85.75 655 GLY A O 1
ATOM 5228 N N . GLU A 1 656 ? -10.443 -15.240 -15.366 1.00 69.25 656 GLU A N 1
ATOM 5229 C CA . GLU A 1 656 ? -9.793 -15.595 -16.643 1.00 69.25 656 GLU A CA 1
ATOM 5230 C C . GLU A 1 656 ? -9.133 -14.390 -17.328 1.00 69.25 656 GLU A C 1
ATOM 5232 O O . GLU A 1 656 ? -8.861 -14.402 -18.532 1.00 69.25 656 GLU A O 1
ATOM 5237 N N . LYS A 1 657 ? -8.891 -13.314 -16.571 1.00 68.19 657 LYS A N 1
ATOM 5238 C CA . LYS A 1 657 ? -8.179 -12.153 -17.093 1.00 68.19 657 LYS A CA 1
ATOM 5239 C C . LYS A 1 657 ? -6.776 -12.603 -17.482 1.00 68.19 657 LYS A C 1
ATOM 5241 O O . LYS A 1 657 ? -6.073 -13.239 -16.700 1.00 68.19 657 LYS A O 1
ATOM 5246 N N . LYS A 1 658 ? -6.362 -12.276 -18.702 1.00 48.12 658 LYS A N 1
ATOM 5247 C CA . LYS A 1 658 ? -4.947 -12.372 -19.049 1.00 48.12 658 LYS A CA 1
ATOM 5248 C C . LYS A 1 658 ? -4.228 -11.256 -18.295 1.00 48.12 658 LYS A C 1
ATOM 5250 O O . LYS A 1 658 ? -4.791 -10.161 -18.209 1.00 48.12 658 LYS A O 1
ATOM 5255 N N . PRO A 1 659 ? -3.019 -11.495 -17.766 1.00 42.19 659 PRO A N 1
ATOM 5256 C CA . PRO A 1 659 ? -2.185 -10.386 -17.345 1.00 42.19 659 PRO A CA 1
ATOM 5257 C C . PRO A 1 659 ? -2.139 -9.381 -18.491 1.00 42.19 659 PRO A C 1
ATOM 5259 O O . PRO A 1 659 ? -2.067 -9.770 -19.664 1.00 42.19 659 PRO A O 1
ATOM 5262 N N . PHE A 1 660 ? -2.128 -8.092 -18.162 1.00 38.69 660 PHE A N 1
ATOM 5263 C CA . PHE A 1 660 ? -1.431 -7.181 -19.046 1.00 38.69 660 PHE A CA 1
ATOM 5264 C C . PHE A 1 660 ? -0.016 -7.750 -19.121 1.00 38.69 660 PHE A C 1
ATOM 5266 O O . PHE A 1 660 ? 0.712 -7.722 -18.128 1.00 38.69 660 PHE A O 1
ATOM 5273 N N . ALA A 1 661 ? 0.348 -8.347 -20.257 1.00 36.75 661 ALA A N 1
ATOM 5274 C CA . ALA A 1 661 ? 1.747 -8.451 -20.587 1.00 36.75 661 ALA A CA 1
ATOM 5275 C C . ALA A 1 661 ? 2.214 -6.998 -20.525 1.00 36.75 661 ALA A C 1
ATOM 5277 O O . ALA A 1 661 ? 1.890 -6.207 -21.412 1.00 36.75 661 ALA A O 1
ATOM 5278 N N . LEU A 1 662 ? 2.906 -6.613 -19.446 1.00 37.22 662 LEU A N 1
ATOM 5279 C CA . LEU A 1 662 ? 3.964 -5.626 -19.570 1.00 37.22 662 LEU A CA 1
ATOM 5280 C C . LEU A 1 662 ? 4.746 -6.183 -20.736 1.00 37.22 662 LEU A C 1
ATOM 5282 O O . LEU A 1 662 ? 5.394 -7.204 -20.554 1.00 37.22 662 LEU A O 1
ATOM 5286 N N . ALA A 1 663 ? 4.485 -5.675 -21.943 1.00 37.53 663 ALA A N 1
ATOM 5287 C CA . ALA A 1 663 ? 5.021 -6.253 -23.154 1.00 37.53 663 ALA A CA 1
ATOM 5288 C C . ALA A 1 663 ? 6.512 -6.354 -22.886 1.00 37.53 663 ALA A C 1
ATOM 5290 O O . ALA A 1 663 ? 7.137 -5.331 -22.599 1.00 37.53 663 ALA A O 1
ATOM 5291 N N . ALA A 1 664 ? 6.980 -7.590 -22.705 1.00 38.78 664 ALA A N 1
ATOM 5292 C CA . ALA A 1 664 ? 8.158 -7.790 -21.888 1.00 38.78 664 ALA A CA 1
ATOM 5293 C C . ALA A 1 664 ? 9.281 -7.052 -22.596 1.00 38.78 664 ALA A C 1
ATOM 5295 O O . ALA A 1 664 ? 9.540 -7.301 -23.776 1.00 38.78 664 ALA A O 1
ATOM 5296 N N . GLN A 1 665 ? 9.885 -6.081 -21.907 1.00 47.31 665 GLN A N 1
ATOM 5297 C CA . GLN A 1 665 ? 11.124 -5.521 -22.408 1.00 47.31 665 GLN A CA 1
ATOM 5298 C C . GLN A 1 665 ? 12.059 -6.702 -22.586 1.00 47.31 665 GLN A C 1
ATOM 5300 O O . GLN A 1 665 ? 12.179 -7.548 -21.696 1.00 47.31 665 GLN A O 1
ATOM 5305 N N . VAL A 1 666 ? 12.690 -6.763 -23.746 1.00 49.16 666 VAL A N 1
ATOM 5306 C CA . VAL A 1 666 ? 13.684 -7.785 -24.031 1.00 49.16 666 VAL A CA 1
ATOM 5307 C C . VAL A 1 666 ? 14.694 -7.850 -22.857 1.00 49.16 666 VAL A C 1
ATOM 5309 O O . VAL A 1 666 ? 15.299 -6.824 -22.540 1.00 49.16 666 VAL A O 1
ATOM 5312 N N . PRO A 1 667 ? 14.859 -8.997 -22.163 1.00 50.12 667 PRO A N 1
ATOM 5313 C CA . PRO A 1 667 ? 15.623 -9.068 -20.913 1.00 50.12 667 PRO A CA 1
ATOM 5314 C C . PRO A 1 667 ? 17.113 -8.713 -21.047 1.00 50.12 667 PRO A C 1
ATOM 5316 O O . PRO A 1 667 ? 17.753 -8.967 -22.065 1.00 50.12 667 PRO A O 1
ATOM 5319 N N . LYS A 1 668 ? 17.696 -8.192 -19.955 1.00 51.12 668 LYS A N 1
ATOM 5320 C CA . LYS A 1 668 ? 19.106 -7.752 -19.851 1.00 51.12 668 LYS A CA 1
ATOM 5321 C C . LYS A 1 668 ? 20.154 -8.872 -19.671 1.00 51.12 668 LYS A C 1
ATOM 5323 O O . LYS A 1 668 ? 21.335 -8.546 -19.616 1.00 51.12 668 LYS A O 1
ATOM 5328 N N . SER A 1 669 ? 19.782 -10.141 -19.486 1.00 48.25 669 SER A N 1
ATOM 5329 C CA . SER A 1 669 ? 20.614 -11.068 -18.688 1.00 48.25 669 SER A CA 1
ATOM 5330 C C . SER A 1 669 ? 21.361 -12.200 -19.413 1.00 48.25 669 SER A C 1
ATOM 5332 O O . SER A 1 669 ? 21.915 -13.058 -18.730 1.00 48.25 669 SER A O 1
ATOM 5334 N N . VAL A 1 670 ? 21.486 -12.202 -20.745 1.00 51.62 670 VAL A N 1
ATOM 5335 C CA . VAL A 1 670 ? 22.330 -13.190 -21.460 1.00 51.62 670 VAL A CA 1
ATOM 5336 C C . VAL A 1 670 ? 23.117 -12.503 -22.582 1.00 51.62 670 VAL A C 1
ATOM 5338 O O . VAL A 1 670 ? 22.577 -11.563 -23.170 1.00 51.62 670 VAL A O 1
ATOM 5341 N N . PRO A 1 671 ? 24.359 -12.923 -22.910 1.00 68.94 671 PRO A N 1
ATOM 5342 C CA . PRO A 1 671 ? 25.033 -12.474 -24.124 1.00 68.94 671 PRO A CA 1
ATOM 5343 C C . PRO A 1 671 ? 24.117 -12.605 -25.347 1.00 68.94 671 PRO A C 1
ATOM 5345 O O . PRO A 1 671 ? 23.766 -13.714 -25.757 1.00 68.94 671 PRO A O 1
ATOM 5348 N N . PHE A 1 672 ? 23.706 -11.468 -25.919 1.00 81.62 672 PHE A N 1
ATOM 5349 C CA . PHE A 1 672 ? 22.775 -11.413 -27.047 1.00 81.62 672 PHE A CA 1
ATOM 5350 C C . PHE A 1 672 ? 23.261 -12.296 -28.202 1.00 81.62 672 PHE A C 1
ATOM 5352 O O . PHE A 1 672 ? 22.474 -13.049 -28.776 1.00 81.62 672 PHE A O 1
ATOM 5359 N N . GLU A 1 673 ? 24.560 -12.246 -28.509 1.00 80.38 673 GLU A N 1
ATOM 5360 C CA . GLU A 1 673 ? 25.147 -13.032 -29.596 1.00 80.38 673 GLU A CA 1
ATOM 5361 C C . GLU A 1 673 ? 25.043 -14.547 -29.365 1.00 80.38 673 GLU A C 1
ATOM 5363 O O . GLU A 1 673 ? 24.777 -15.292 -30.308 1.00 80.38 673 GLU A O 1
ATOM 5368 N N . GLU A 1 674 ? 25.226 -15.024 -28.132 1.00 79.50 674 GLU A N 1
ATOM 5369 C CA . GLU A 1 674 ? 25.189 -16.458 -27.832 1.00 79.50 674 GLU A CA 1
ATOM 5370 C C . GLU A 1 674 ? 23.792 -17.037 -28.076 1.00 79.50 674 GLU A C 1
ATOM 5372 O O . GLU A 1 674 ? 23.649 -18.028 -28.793 1.00 79.50 674 GLU A O 1
ATOM 5377 N N . ASN A 1 675 ? 22.762 -16.348 -27.584 1.00 79.56 675 ASN A N 1
ATOM 5378 C CA . ASN A 1 675 ? 21.369 -16.769 -27.735 1.00 79.56 675 ASN A CA 1
ATOM 5379 C C . ASN A 1 675 ? 20.823 -16.602 -29.155 1.00 79.56 675 ASN A C 1
ATOM 5381 O O . ASN A 1 675 ? 19.890 -17.300 -29.541 1.00 79.56 675 ASN A O 1
ATOM 5385 N N . ASN A 1 676 ? 21.388 -15.681 -29.937 1.00 84.62 676 ASN A N 1
ATOM 5386 C CA . ASN A 1 676 ? 20.903 -15.363 -31.278 1.00 84.62 676 ASN A CA 1
ATOM 5387 C C . ASN A 1 676 ? 21.847 -15.852 -32.379 1.00 84.62 676 ASN A C 1
ATOM 5389 O O . ASN A 1 676 ? 21.670 -15.489 -33.540 1.00 84.62 676 ASN A O 1
ATOM 5393 N N . ARG A 1 677 ? 22.826 -16.709 -32.058 1.00 88.19 677 ARG A N 1
ATOM 5394 C CA . ARG A 1 677 ? 23.843 -17.185 -33.010 1.00 88.19 677 ARG A CA 1
ATOM 5395 C C . ARG A 1 677 ? 23.239 -17.788 -34.277 1.00 88.19 677 ARG A C 1
ATOM 5397 O O . ARG A 1 677 ? 23.730 -17.531 -35.374 1.00 88.19 677 ARG A O 1
ATOM 5404 N N . GLN A 1 678 ? 22.166 -18.567 -34.140 1.00 90.00 678 GLN A N 1
ATOM 5405 C CA . GLN A 1 678 ? 21.448 -19.109 -35.294 1.00 90.00 678 GLN A CA 1
ATOM 5406 C C . GLN A 1 678 ? 20.850 -17.985 -36.147 1.00 90.00 678 GLN A C 1
ATOM 5408 O O . GLN A 1 678 ? 21.098 -17.938 -37.350 1.00 90.00 678 GLN A O 1
ATOM 5413 N N . ARG A 1 679 ? 20.129 -17.048 -35.521 1.00 93.38 679 ARG A N 1
ATOM 5414 C CA . ARG A 1 679 ? 19.489 -15.935 -36.225 1.00 93.38 679 ARG A CA 1
ATOM 5415 C C . ARG A 1 679 ? 20.507 -15.023 -36.914 1.00 93.38 679 ARG A C 1
ATOM 5417 O O . ARG A 1 679 ? 20.281 -14.600 -38.041 1.00 93.38 679 ARG A O 1
ATOM 5424 N N . ILE A 1 680 ? 21.658 -14.786 -36.287 1.00 95.19 680 ILE A N 1
ATOM 5425 C CA . ILE A 1 680 ? 22.781 -14.039 -36.873 1.00 95.19 680 ILE A CA 1
ATOM 5426 C C . ILE A 1 680 ? 23.303 -14.746 -38.131 1.00 95.19 680 ILE A C 1
ATOM 5428 O O . ILE A 1 680 ? 23.504 -14.101 -39.157 1.00 95.19 680 ILE A O 1
ATOM 5432 N N . ASN A 1 681 ? 23.481 -16.070 -38.094 1.00 94.00 681 ASN A N 1
ATOM 5433 C CA . ASN A 1 681 ? 23.927 -16.829 -39.266 1.00 94.00 681 ASN A CA 1
ATOM 5434 C C . ASN A 1 681 ? 22.893 -16.821 -40.403 1.00 94.00 681 ASN A C 1
ATOM 5436 O O . ASN A 1 681 ? 23.275 -16.698 -41.565 1.00 94.00 681 ASN A O 1
ATOM 5440 N N . GLU A 1 682 ? 21.601 -16.921 -40.085 1.00 95.44 682 GLU A N 1
ATOM 5441 C CA . GLU A 1 682 ? 20.522 -16.785 -41.073 1.00 95.44 682 GLU A CA 1
ATOM 5442 C C . GLU A 1 682 ? 20.559 -15.410 -41.742 1.00 95.44 682 GLU A C 1
ATOM 5444 O O . GLU A 1 682 ? 20.558 -15.310 -42.967 1.00 95.44 682 GLU A O 1
ATOM 5449 N N . ILE A 1 683 ? 20.662 -14.350 -40.934 1.00 97.19 683 ILE A N 1
ATOM 5450 C CA . ILE A 1 683 ? 20.731 -12.972 -41.418 1.00 97.19 683 ILE A CA 1
ATOM 5451 C C . ILE A 1 683 ? 21.955 -12.758 -42.298 1.00 97.19 683 ILE A C 1
ATOM 5453 O O . ILE A 1 683 ? 21.833 -12.123 -43.342 1.00 97.19 683 ILE A O 1
ATOM 5457 N N . ALA A 1 684 ? 23.110 -13.325 -41.942 1.00 96.88 684 ALA A N 1
ATOM 5458 C CA . ALA A 1 684 ? 24.296 -13.259 -42.789 1.00 96.88 684 ALA A CA 1
ATOM 5459 C C . ALA A 1 684 ? 24.024 -13.822 -44.197 1.00 96.88 684 ALA A C 1
ATOM 5461 O O . ALA A 1 684 ? 24.547 -13.286 -45.167 1.00 96.88 684 ALA A O 1
ATOM 5462 N N . GLY A 1 685 ? 23.163 -14.836 -44.332 1.00 95.38 685 GLY A N 1
ATOM 5463 C CA . GLY A 1 685 ? 22.729 -15.363 -45.629 1.00 95.38 685 GLY A CA 1
ATOM 5464 C C . GLY A 1 685 ? 21.832 -14.419 -46.444 1.00 95.38 685 GLY A C 1
ATOM 5465 O O . GLY A 1 685 ? 21.772 -14.554 -47.664 1.00 95.38 685 GLY A O 1
ATOM 5466 N N . TYR A 1 686 ? 21.154 -13.459 -45.806 1.00 94.56 686 TYR A N 1
ATOM 5467 C CA . TYR A 1 686 ? 20.300 -12.472 -46.486 1.00 94.56 686 TYR A CA 1
ATOM 5468 C C . TYR A 1 686 ? 21.081 -11.259 -47.000 1.00 94.56 686 TYR A C 1
ATOM 5470 O O . TYR A 1 686 ? 20.637 -10.608 -47.947 1.00 94.56 686 TYR A O 1
ATOM 5478 N N . LEU A 1 687 ? 22.216 -10.947 -46.370 1.00 96.19 687 LEU A N 1
ATOM 5479 C CA . LEU A 1 687 ? 23.022 -9.769 -46.680 1.00 96.19 687 LEU A CA 1
ATOM 5480 C C . LEU A 1 687 ? 23.879 -9.977 -47.938 1.00 96.19 687 LEU A C 1
ATOM 5482 O O . LEU A 1 687 ? 24.401 -11.062 -48.196 1.00 96.19 687 LEU A O 1
ATOM 5486 N N . GLU A 1 688 ? 24.063 -8.900 -48.701 1.00 93.31 688 GLU A N 1
ATOM 5487 C CA . GLU A 1 688 ? 24.988 -8.846 -49.842 1.00 93.31 688 GLU A CA 1
ATOM 5488 C C . GLU A 1 688 ? 26.452 -8.979 -49.384 1.00 93.31 688 GLU A C 1
ATOM 5490 O O . GLU A 1 688 ? 26.738 -8.854 -48.193 1.00 93.31 688 GLU A O 1
ATOM 5495 N N . GLU A 1 689 ? 27.376 -9.268 -50.311 1.00 92.12 689 GLU A N 1
ATOM 5496 C CA . GLU A 1 689 ? 28.824 -9.350 -50.028 1.00 92.12 689 GLU A CA 1
ATOM 5497 C C . GLU A 1 689 ? 29.402 -7.979 -49.669 1.00 92.12 689 GLU A C 1
ATOM 5499 O O . GLU A 1 689 ? 30.047 -7.813 -48.631 1.00 92.12 689 GLU A O 1
ATOM 5504 N N . GLU A 1 690 ? 29.105 -6.976 -50.488 1.00 94.25 690 GLU A N 1
ATOM 5505 C CA . GLU A 1 690 ? 29.603 -5.621 -50.294 1.00 94.25 690 GLU A CA 1
ATOM 5506 C C . GLU A 1 690 ? 28.694 -4.821 -49.350 1.00 94.25 690 GLU A C 1
ATOM 5508 O O . GLU A 1 690 ? 27.471 -5.009 -49.350 1.00 94.25 690 GLU A O 1
ATOM 5513 N N . PRO A 1 691 ? 29.270 -3.945 -48.509 1.00 95.88 691 PRO A N 1
ATOM 5514 C CA . PRO A 1 691 ? 28.487 -3.046 -47.679 1.00 95.88 691 PRO A CA 1
ATOM 5515 C C . PRO A 1 691 ? 27.800 -1.981 -48.539 1.00 95.88 691 PRO A C 1
ATOM 5517 O O . PRO A 1 691 ? 28.320 -1.556 -49.571 1.00 95.88 691 PRO A O 1
ATOM 5520 N N . ALA A 1 692 ? 26.629 -1.528 -48.099 1.00 94.75 692 ALA A N 1
ATOM 5521 C CA . ALA A 1 692 ? 25.864 -0.523 -48.822 1.00 94.75 692 ALA A CA 1
ATOM 5522 C C . ALA A 1 692 ? 25.007 0.333 -47.884 1.00 94.75 692 ALA A C 1
ATOM 5524 O O . ALA A 1 692 ? 24.300 -0.189 -47.013 1.00 94.75 692 ALA A O 1
ATOM 5525 N N . GLY A 1 693 ? 25.086 1.650 -48.087 1.00 93.81 693 GLY A N 1
ATOM 5526 C CA . GLY A 1 693 ? 24.220 2.650 -47.464 1.00 93.81 693 GLY A CA 1
ATOM 5527 C C . GLY A 1 693 ? 22.891 2.801 -48.206 1.00 93.81 693 GLY A C 1
ATOM 5528 O O . GLY A 1 693 ? 22.453 1.884 -48.912 1.00 93.81 693 GLY A O 1
ATOM 5529 N N . PHE A 1 694 ? 22.242 3.954 -48.059 1.00 95.19 694 PHE A N 1
ATOM 5530 C CA . PHE A 1 694 ? 21.079 4.269 -48.887 1.00 95.19 694 PHE A CA 1
ATOM 5531 C C . PHE A 1 694 ? 21.519 4.699 -50.289 1.00 95.19 694 PHE A C 1
ATOM 5533 O O . PHE A 1 694 ? 22.566 5.302 -50.486 1.00 95.19 694 PHE A O 1
ATOM 5540 N N . GLY A 1 695 ? 20.702 4.410 -51.302 1.00 93.06 695 GLY A N 1
ATOM 5541 C CA . GLY A 1 695 ? 20.951 4.892 -52.660 1.00 93.06 695 GLY A CA 1
ATOM 5542 C C . GLY A 1 695 ? 22.143 4.252 -53.366 1.00 93.06 695 GLY A C 1
ATOM 5543 O O . GLY A 1 695 ? 22.284 3.033 -53.367 1.00 93.06 695 GLY A O 1
ATOM 5544 N N . VAL A 1 696 ? 22.929 5.075 -54.066 1.00 94.88 696 VAL A N 1
ATOM 5545 C CA . VAL A 1 696 ? 24.038 4.640 -54.931 1.00 94.88 696 VAL A CA 1
ATOM 5546 C C . VAL A 1 696 ? 25.241 5.572 -54.800 1.00 94.88 696 VAL A C 1
ATOM 5548 O O . VAL A 1 696 ? 25.087 6.772 -54.561 1.00 94.88 696 VAL A O 1
ATOM 5551 N N . SER A 1 697 ? 26.444 5.042 -55.025 1.00 95.94 697 SER A N 1
ATOM 5552 C CA . SER A 1 697 ? 27.665 5.850 -55.039 1.00 95.94 697 SER A CA 1
ATOM 5553 C C . SER A 1 697 ? 27.703 6.839 -56.209 1.00 95.94 697 SER A C 1
ATOM 5555 O O . SER A 1 697 ? 26.928 6.756 -57.171 1.00 95.94 697 SER A O 1
ATOM 5557 N N . TYR A 1 698 ? 28.627 7.798 -56.142 1.00 96.12 698 TYR A N 1
ATOM 5558 C CA . TYR A 1 698 ? 28.801 8.847 -57.143 1.00 96.12 698 TYR A CA 1
ATOM 5559 C C . TYR A 1 698 ? 29.096 8.293 -58.546 1.00 96.12 698 TYR A C 1
ATOM 5561 O O . TYR A 1 698 ? 28.899 9.023 -59.523 1.00 96.12 698 TYR A O 1
ATOM 5569 N N . HIS A 1 699 ? 29.543 7.033 -58.659 1.00 96.06 699 HIS A N 1
ATOM 5570 C CA . HIS A 1 699 ? 29.763 6.340 -59.929 1.00 96.06 699 HIS A CA 1
ATOM 5571 C C . HIS A 1 699 ? 28.485 6.269 -60.775 1.00 96.06 699 HIS A C 1
ATOM 5573 O O . HIS A 1 699 ? 28.543 6.387 -62.001 1.00 96.06 699 HIS A O 1
ATOM 5579 N N . ASN A 1 700 ? 27.311 6.147 -60.145 1.00 96.56 700 ASN A N 1
ATOM 5580 C CA . ASN A 1 700 ? 26.040 6.125 -60.860 1.00 96.56 700 ASN A CA 1
ATOM 5581 C C . ASN A 1 700 ? 25.566 7.549 -61.195 1.00 96.56 700 ASN A C 1
ATOM 5583 O O . ASN A 1 700 ? 24.677 8.115 -60.555 1.00 96.56 700 ASN A O 1
ATOM 5587 N N . ARG A 1 701 ? 26.167 8.133 -62.236 1.00 95.06 701 ARG A N 1
ATOM 5588 C CA . ARG A 1 701 ? 25.853 9.498 -62.690 1.00 95.06 701 ARG A CA 1
ATOM 5589 C C . ARG A 1 701 ? 24.388 9.685 -63.057 1.00 95.06 701 ARG A C 1
ATOM 5591 O O . ARG A 1 701 ? 23.818 10.723 -62.741 1.00 95.06 701 ARG A O 1
ATOM 5598 N N . ALA A 1 702 ? 23.792 8.688 -63.706 1.00 95.25 702 ALA A N 1
ATOM 5599 C CA . ALA A 1 702 ? 22.413 8.764 -64.165 1.00 95.25 702 ALA A CA 1
ATOM 5600 C C . ALA A 1 702 ? 21.442 8.973 -62.998 1.00 95.25 702 ALA A C 1
ATOM 5602 O O . ALA A 1 702 ? 20.514 9.769 -63.109 1.00 95.25 702 ALA A O 1
ATOM 5603 N N . GLU A 1 703 ? 21.669 8.298 -61.871 1.00 94.81 703 GLU A N 1
ATOM 5604 C CA . GLU A 1 703 ? 20.820 8.475 -60.697 1.00 94.81 703 GLU A CA 1
ATOM 5605 C C . GLU A 1 703 ? 21.069 9.827 -60.021 1.00 94.81 703 GLU A C 1
ATOM 5607 O O . GLU A 1 703 ? 20.116 10.535 -59.709 1.00 94.81 703 GLU A O 1
ATOM 5612 N N . TRP A 1 704 ? 22.327 10.252 -59.883 1.00 95.50 704 TRP A N 1
ATOM 5613 C CA . TRP A 1 704 ? 22.651 11.553 -59.289 1.00 95.50 704 TRP A CA 1
ATOM 5614 C C . TRP A 1 704 ? 22.121 12.753 -60.090 1.00 95.50 704 TRP A C 1
ATOM 5616 O O . TRP A 1 704 ? 21.690 13.728 -59.474 1.00 95.50 704 TRP A O 1
ATOM 5626 N N . GLU A 1 705 ? 22.063 12.685 -61.426 1.00 94.50 705 GLU A N 1
ATOM 5627 C CA . GLU A 1 705 ? 21.394 13.724 -62.229 1.00 94.50 705 GLU A CA 1
ATOM 5628 C C . GLU A 1 705 ? 19.874 13.746 -61.979 1.00 94.50 705 GLU A C 1
ATOM 5630 O O . GLU A 1 705 ? 19.302 14.819 -61.803 1.00 94.50 705 GLU A O 1
ATOM 5635 N N . LYS A 1 706 ? 19.209 12.588 -61.822 1.00 93.56 706 LYS A N 1
ATOM 5636 C CA . LYS A 1 706 ? 17.782 12.567 -61.434 1.00 93.56 706 LYS A CA 1
ATOM 5637 C C . LYS A 1 706 ? 17.552 13.197 -60.061 1.00 93.56 706 LYS A C 1
ATOM 5639 O O . LYS A 1 706 ? 16.552 13.880 -59.853 1.00 93.56 706 LYS A O 1
ATOM 5644 N N . ILE A 1 707 ? 18.441 12.944 -59.100 1.00 93.62 707 ILE A N 1
ATOM 5645 C CA . ILE A 1 707 ? 18.337 13.522 -57.752 1.00 93.62 707 ILE A CA 1
ATOM 5646 C C . ILE A 1 707 ? 18.515 15.041 -57.815 1.00 93.62 707 ILE A C 1
ATOM 5648 O O . ILE A 1 707 ? 17.737 15.774 -57.202 1.00 93.62 707 ILE A O 1
ATOM 5652 N N . LYS A 1 708 ? 19.494 15.511 -58.591 1.00 92.75 708 LYS A N 1
ATOM 5653 C CA . LYS A 1 708 ? 19.760 16.933 -58.833 1.00 92.75 708 LYS A CA 1
ATOM 5654 C C . LYS A 1 708 ? 18.537 17.669 -59.392 1.00 92.75 708 LYS A C 1
ATOM 5656 O O . LYS A 1 708 ? 18.268 18.791 -58.969 1.00 92.75 708 LYS A O 1
ATOM 5661 N N . ASP A 1 709 ? 17.752 17.018 -60.251 1.00 91.38 709 ASP A N 1
ATOM 5662 C CA . ASP A 1 709 ? 16.502 17.575 -60.786 1.00 91.38 709 ASP A CA 1
ATOM 5663 C C . ASP A 1 709 ? 15.353 17.604 -59.760 1.00 91.38 709 ASP A C 1
ATOM 5665 O O . ASP A 1 709 ? 14.477 18.471 -59.834 1.00 91.38 709 ASP A O 1
ATOM 5669 N N . LYS A 1 710 ? 15.353 16.689 -58.780 1.00 90.25 710 LYS A N 1
ATOM 5670 C CA . LYS A 1 710 ? 14.297 16.552 -57.756 1.00 90.25 710 LYS A CA 1
ATOM 5671 C C . LYS A 1 710 ? 14.457 17.491 -56.558 1.00 90.25 710 LYS A C 1
ATOM 5673 O O . LYS A 1 710 ? 13.453 17.842 -55.935 1.00 90.25 710 LYS A O 1
ATOM 5678 N N . ILE A 1 711 ? 15.683 17.882 -56.213 1.00 93.56 711 ILE A N 1
ATOM 5679 C CA . ILE A 1 711 ? 15.996 18.722 -55.044 1.00 93.56 711 ILE A CA 1
ATOM 5680 C C . ILE A 1 711 ? 16.319 20.166 -55.455 1.00 93.56 711 ILE A C 1
ATOM 5682 O O . ILE A 1 711 ? 16.546 20.466 -56.625 1.00 93.56 711 ILE A O 1
ATOM 5686 N N . ASP A 1 712 ? 16.328 21.103 -54.509 1.00 94.56 712 ASP A N 1
ATOM 5687 C CA . ASP A 1 712 ? 16.844 22.462 -54.720 1.00 94.56 712 ASP A CA 1
ATOM 5688 C C . ASP A 1 712 ? 18.385 22.467 -54.796 1.00 94.56 712 ASP A C 1
ATOM 5690 O O . ASP A 1 712 ? 19.095 22.866 -53.867 1.00 94.56 712 ASP A O 1
ATOM 5694 N N . TYR A 1 713 ? 18.901 21.963 -55.920 1.00 94.75 713 TYR A N 1
ATOM 5695 C CA . TYR A 1 713 ? 20.331 21.875 -56.205 1.00 94.75 713 TYR A CA 1
ATOM 5696 C C . TYR A 1 713 ? 21.076 23.218 -56.059 1.00 94.75 713 TYR A C 1
ATOM 5698 O O . TYR A 1 713 ? 22.124 23.217 -55.408 1.00 94.75 713 TYR A O 1
ATOM 5706 N N . PRO A 1 714 ? 20.575 24.369 -56.563 1.00 95.75 714 PRO A N 1
ATOM 5707 C CA . PRO A 1 714 ? 21.239 25.660 -56.367 1.00 95.75 714 PRO A CA 1
ATOM 5708 C C . PRO A 1 714 ? 21.489 26.006 -54.895 1.00 95.75 714 PRO A C 1
ATOM 5710 O O . PRO A 1 714 ? 22.577 26.471 -54.554 1.00 95.75 714 PRO A O 1
ATOM 5713 N N . SER A 1 715 ? 20.528 25.739 -54.005 1.00 95.25 715 SER A N 1
ATOM 5714 C CA . SER A 1 715 ? 20.716 25.969 -52.568 1.00 95.25 715 SER A CA 1
ATOM 5715 C C . SER A 1 715 ? 21.734 25.015 -51.943 1.00 95.25 715 SER A C 1
ATOM 5717 O O . SER A 1 715 ? 22.530 25.441 -51.103 1.00 95.25 715 SER A O 1
ATOM 5719 N N . VAL A 1 716 ? 21.746 23.740 -52.353 1.00 95.44 716 VAL A N 1
ATOM 5720 C CA . VAL A 1 716 ? 22.759 22.765 -51.904 1.00 95.44 716 VAL A CA 1
ATOM 5721 C C . VAL A 1 716 ? 24.155 23.217 -52.330 1.00 95.44 716 VAL A C 1
ATOM 5723 O O . VAL A 1 716 ? 25.064 23.263 -51.501 1.00 95.44 716 VAL A O 1
ATOM 5726 N N . LEU A 1 717 ? 24.304 23.618 -53.594 1.00 96.25 717 LEU A N 1
ATOM 5727 C CA . LEU A 1 717 ? 25.567 24.081 -54.158 1.00 96.25 717 LEU A CA 1
ATOM 5728 C C . LEU A 1 717 ? 26.070 25.342 -53.457 1.00 96.25 717 LEU A C 1
ATOM 5730 O O . LEU A 1 717 ? 27.211 25.378 -53.003 1.00 96.25 717 LEU A O 1
ATOM 5734 N N . LYS A 1 718 ? 25.197 26.343 -53.292 1.00 97.06 718 LYS A N 1
ATOM 5735 C CA . LYS A 1 718 ? 25.516 27.571 -52.560 1.00 97.06 718 LYS A CA 1
ATOM 5736 C C . LYS A 1 718 ? 26.011 27.251 -51.153 1.00 97.06 718 LYS A C 1
ATOM 5738 O O . LYS A 1 718 ? 27.017 27.802 -50.711 1.00 97.06 718 LYS A O 1
ATOM 5743 N N . LYS A 1 719 ? 25.342 26.329 -50.450 1.00 96.56 719 LYS A N 1
ATOM 5744 C CA . LYS A 1 719 ? 25.761 25.952 -49.100 1.00 96.56 719 LYS A CA 1
ATOM 5745 C C . LYS A 1 719 ? 27.112 25.238 -49.090 1.00 96.56 719 LYS A C 1
ATOM 5747 O O . LYS A 1 719 ? 27.930 25.510 -48.214 1.00 96.56 719 LYS A O 1
ATOM 5752 N N . ALA A 1 720 ? 27.364 24.359 -50.057 1.00 97.62 720 ALA A N 1
ATOM 5753 C CA . ALA A 1 720 ? 28.658 23.703 -50.217 1.00 97.62 720 ALA A CA 1
ATOM 5754 C C . ALA A 1 720 ? 29.781 24.714 -50.499 1.00 97.62 720 ALA A C 1
ATOM 5756 O O . ALA A 1 720 ? 30.863 24.589 -49.936 1.00 97.62 720 ALA A O 1
ATOM 5757 N N . GLU A 1 721 ? 29.525 25.750 -51.299 1.00 97.75 721 GLU A N 1
ATOM 5758 C CA . GLU A 1 721 ? 30.486 26.822 -51.594 1.00 97.75 721 GLU A CA 1
ATOM 5759 C C . GLU A 1 721 ? 30.764 27.725 -50.387 1.00 97.75 721 GLU A C 1
ATOM 5761 O O . GLU A 1 721 ? 31.917 28.074 -50.132 1.00 97.75 721 GLU A O 1
ATOM 5766 N N . GLU A 1 722 ? 29.744 28.051 -49.588 1.00 96.69 722 GLU A N 1
ATOM 5767 C CA . GLU A 1 722 ? 29.932 28.729 -48.297 1.00 96.69 722 GLU A CA 1
ATOM 5768 C C . GLU A 1 722 ? 30.845 27.912 -47.367 1.00 96.69 722 GLU A C 1
ATOM 5770 O O . GLU A 1 722 ? 31.744 28.448 -46.717 1.00 96.69 722 GLU A O 1
ATOM 5775 N N . VAL A 1 723 ? 30.636 26.595 -47.306 1.00 96.56 723 VAL A N 1
ATOM 5776 C CA . VAL A 1 723 ? 31.455 25.688 -46.490 1.00 96.56 723 VAL A CA 1
ATOM 5777 C C . VAL A 1 723 ? 32.863 25.525 -47.077 1.00 96.56 723 VAL A C 1
ATOM 5779 O O . VAL A 1 723 ? 33.833 25.459 -46.320 1.00 96.56 723 VAL A O 1
ATOM 5782 N N . LEU A 1 724 ? 33.006 25.496 -48.403 1.00 96.81 724 LEU A N 1
ATOM 5783 C CA . LEU A 1 724 ? 34.296 25.411 -49.091 1.00 96.81 724 LEU A CA 1
ATOM 5784 C C . LEU A 1 724 ? 35.200 26.595 -48.725 1.00 96.81 724 LEU A C 1
ATOM 5786 O O . LEU A 1 724 ? 36.379 26.396 -48.436 1.00 96.81 724 LEU A O 1
ATOM 5790 N N . ASN A 1 725 ? 34.615 27.793 -48.652 1.00 94.62 725 ASN A N 1
ATOM 5791 C CA . ASN A 1 725 ? 35.316 29.058 -48.425 1.00 94.62 725 ASN A CA 1
ATOM 5792 C C . ASN A 1 725 ? 35.418 29.480 -46.948 1.00 94.62 725 ASN A C 1
ATOM 5794 O O . ASN A 1 725 ? 35.872 30.583 -46.656 1.00 94.62 725 ASN A O 1
ATOM 5798 N N . THR A 1 726 ? 34.994 28.636 -46.005 1.00 95.56 726 THR A N 1
ATOM 5799 C CA . THR A 1 726 ? 35.092 28.922 -44.564 1.00 95.56 726 THR A CA 1
ATOM 5800 C C . THR A 1 726 ? 35.921 27.867 -43.842 1.00 95.56 726 THR A C 1
ATOM 5802 O O . THR A 1 726 ? 35.983 26.702 -44.246 1.00 95.56 726 THR A O 1
ATOM 5805 N N . GLU A 1 727 ? 36.566 28.255 -42.749 1.00 92.56 727 GLU A N 1
ATOM 5806 C CA . GLU A 1 727 ? 37.292 27.323 -41.886 1.00 92.56 727 GLU A CA 1
ATOM 5807 C C . GLU A 1 727 ? 36.338 26.477 -41.029 1.00 92.56 727 GLU A C 1
ATOM 5809 O O . GLU A 1 727 ? 35.157 26.801 -40.861 1.00 92.56 727 GLU A O 1
ATOM 5814 N N . MET A 1 728 ? 36.841 25.350 -40.517 1.00 94.12 728 MET A N 1
ATOM 5815 C CA . MET A 1 728 ? 36.115 24.527 -39.551 1.00 94.12 728 MET A CA 1
ATOM 5816 C C . MET A 1 728 ? 35.944 25.333 -38.249 1.00 94.12 728 MET A C 1
ATOM 5818 O O . MET A 1 728 ? 36.954 25.758 -37.688 1.00 94.12 728 MET A O 1
ATOM 5822 N N . PRO A 1 729 ? 34.713 25.540 -37.733 1.00 94.19 729 PRO A N 1
ATOM 5823 C CA . PRO A 1 729 ? 34.511 26.212 -36.449 1.00 94.19 729 PRO A CA 1
ATOM 5824 C C . PRO A 1 729 ? 35.311 25.506 -35.358 1.00 94.19 729 PRO A C 1
ATOM 5826 O O . PRO A 1 729 ? 35.160 24.297 -35.236 1.00 94.19 729 PRO A O 1
ATOM 5829 N N . ALA A 1 730 ? 36.146 26.210 -34.591 1.00 90.69 730 ALA A N 1
ATOM 5830 C CA . ALA A 1 730 ? 37.047 25.597 -33.610 1.00 90.69 730 ALA A CA 1
ATOM 5831 C C . ALA A 1 730 ? 36.306 24.751 -32.557 1.00 90.69 730 ALA A C 1
ATOM 5833 O O . ALA A 1 730 ? 35.142 24.995 -32.239 1.00 90.69 730 ALA A O 1
ATOM 5834 N N . TRP A 1 731 ? 36.986 23.727 -32.038 1.00 93.56 731 TRP A N 1
ATOM 5835 C CA . TRP A 1 731 ? 36.518 23.019 -30.851 1.00 93.56 731 TRP A CA 1
ATOM 5836 C C . TRP A 1 731 ? 36.839 23.870 -29.625 1.00 93.56 731 TRP A C 1
ATOM 5838 O O . TRP A 1 731 ? 37.972 24.322 -29.471 1.00 93.56 731 TRP A O 1
ATOM 5848 N N . ASP A 1 732 ? 35.855 24.041 -28.754 1.00 94.88 732 ASP A N 1
ATOM 5849 C CA . ASP A 1 732 ? 35.965 24.796 -27.517 1.00 94.88 732 ASP A CA 1
ATOM 5850 C C . ASP A 1 732 ? 35.595 23.891 -26.332 1.00 94.88 732 ASP A C 1
ATOM 5852 O O . ASP A 1 732 ? 34.447 23.458 -26.167 1.00 94.88 732 ASP A O 1
ATOM 5856 N N . ASP A 1 733 ? 36.607 23.583 -25.517 1.00 95.12 733 ASP A N 1
ATOM 5857 C CA . ASP A 1 733 ? 36.456 22.774 -24.309 1.00 95.12 733 ASP A CA 1
ATOM 5858 C C . ASP A 1 733 ? 35.499 23.450 -23.309 1.00 95.12 733 ASP A C 1
ATOM 5860 O O . ASP A 1 733 ? 34.742 22.757 -22.629 1.00 95.12 733 ASP A O 1
ATOM 5864 N N . GLU A 1 734 ? 35.461 24.783 -23.236 1.00 95.25 734 GLU A N 1
ATOM 5865 C CA . GLU A 1 734 ? 34.578 25.507 -22.320 1.00 95.25 734 GLU A CA 1
ATOM 5866 C C . GLU A 1 734 ? 33.114 25.364 -22.724 1.00 95.25 734 GLU A C 1
ATOM 5868 O O . GLU A 1 734 ? 32.282 25.063 -21.866 1.00 95.25 734 GLU A O 1
ATOM 5873 N N . LEU A 1 735 ? 32.806 25.480 -24.021 1.00 95.69 735 LEU A N 1
ATOM 5874 C CA . LEU A 1 735 ? 31.441 25.297 -24.526 1.00 95.69 735 LEU A CA 1
ATOM 5875 C C . LEU A 1 735 ? 30.930 23.872 -24.301 1.00 95.69 735 LEU A C 1
ATOM 5877 O O . LEU A 1 735 ? 29.751 23.690 -23.991 1.00 95.69 735 LEU A O 1
ATOM 5881 N N . TYR A 1 736 ? 31.793 22.860 -24.443 1.00 94.81 736 TYR A N 1
ATOM 5882 C CA . TYR A 1 736 ? 31.424 21.479 -24.123 1.00 94.81 736 TYR A CA 1
ATOM 5883 C C . TYR A 1 736 ? 31.198 21.307 -22.613 1.00 94.81 736 TYR A C 1
ATOM 5885 O O . TYR A 1 736 ? 30.187 20.750 -22.192 1.00 94.81 736 TYR A O 1
ATOM 5893 N N . LEU A 1 737 ? 32.108 21.816 -21.779 1.00 94.19 737 LEU A N 1
ATOM 5894 C CA . LEU A 1 737 ? 32.043 21.662 -20.323 1.00 94.19 737 LEU A CA 1
ATOM 5895 C C . LEU A 1 737 ? 30.940 22.502 -19.659 1.00 94.19 737 LEU A C 1
ATOM 5897 O O . LEU A 1 737 ? 30.599 22.235 -18.507 1.00 94.19 737 LEU A O 1
ATOM 5901 N N . GLU A 1 738 ? 30.358 23.474 -20.361 1.00 93.69 738 GLU A N 1
ATOM 5902 C CA . GLU A 1 738 ? 29.323 24.376 -19.845 1.00 93.69 738 GLU A CA 1
ATOM 5903 C C . GLU A 1 738 ? 28.124 23.632 -19.234 1.00 93.69 738 GLU A C 1
ATOM 5905 O O . GLU A 1 738 ? 27.643 23.996 -18.158 1.00 93.69 738 GLU A O 1
ATOM 5910 N N . PHE A 1 739 ? 27.689 22.525 -19.846 1.00 91.94 739 PHE A N 1
ATOM 5911 C CA . PHE A 1 739 ? 26.624 21.704 -19.268 1.00 91.94 739 PHE A CA 1
ATOM 5912 C C . PHE A 1 739 ? 27.044 21.066 -17.936 1.00 91.94 739 PHE A C 1
ATOM 5914 O O . PHE A 1 739 ? 26.280 21.094 -16.976 1.00 91.94 739 PHE A O 1
ATOM 5921 N N . SER A 1 740 ? 28.261 20.524 -17.849 1.00 89.69 740 SER A N 1
ATOM 5922 C CA . SER A 1 740 ? 28.763 19.906 -16.614 1.00 89.69 740 SER A CA 1
ATOM 5923 C C . SER A 1 740 ? 29.011 20.927 -15.502 1.00 89.69 740 SER A C 1
ATOM 5925 O O . SER A 1 740 ? 28.972 20.553 -14.332 1.00 89.69 740 SER A O 1
ATOM 5927 N N . LYS A 1 741 ? 29.301 22.186 -15.852 1.00 89.19 741 LYS A N 1
ATOM 5928 C CA . LYS A 1 741 ? 29.529 23.272 -14.891 1.00 89.19 741 LYS A CA 1
ATOM 5929 C C . LYS A 1 741 ? 28.210 23.848 -14.373 1.00 89.19 741 LYS A C 1
ATOM 5931 O O . LYS A 1 741 ? 28.033 23.971 -13.167 1.00 89.19 741 LYS A O 1
ATOM 5936 N N . ASN A 1 742 ? 27.293 24.175 -15.286 1.00 90.12 742 ASN A N 1
ATOM 5937 C CA . ASN A 1 742 ? 26.156 25.055 -14.999 1.00 90.12 742 ASN A CA 1
ATOM 5938 C C . ASN A 1 742 ? 24.794 24.473 -15.424 1.00 90.12 742 ASN A C 1
ATOM 5940 O O . ASN A 1 742 ? 23.769 25.136 -15.283 1.00 90.12 742 ASN A O 1
ATOM 5944 N N . GLY A 1 743 ? 24.752 23.261 -15.987 1.00 86.56 743 GLY A N 1
ATOM 5945 C CA . GLY A 1 743 ? 23.529 22.638 -16.513 1.00 86.56 743 GLY A CA 1
ATOM 5946 C C . GLY A 1 743 ? 23.017 23.246 -17.827 1.00 86.56 743 GLY A C 1
ATOM 5947 O O . GLY A 1 743 ? 21.951 22.863 -18.315 1.00 86.56 743 GLY A O 1
ATOM 5948 N N . VAL A 1 744 ? 23.753 24.183 -18.435 1.00 88.56 744 VAL A N 1
ATOM 5949 C CA . VAL A 1 744 ? 23.330 24.887 -19.654 1.00 88.56 744 VAL A CA 1
ATOM 5950 C C . VAL A 1 744 ? 23.717 24.075 -20.894 1.00 88.56 744 VAL A C 1
ATOM 5952 O O . VAL A 1 744 ? 24.866 24.035 -21.320 1.00 88.56 744 VAL A O 1
ATOM 5955 N N . ARG A 1 745 ? 22.723 23.414 -21.495 1.00 85.94 745 ARG A N 1
ATOM 5956 C CA . ARG A 1 745 ? 22.896 22.485 -22.630 1.00 85.94 745 ARG A CA 1
ATOM 5957 C C . ARG A 1 745 ? 23.202 23.132 -23.997 1.00 85.94 745 ARG A C 1
ATOM 5959 O O . ARG A 1 745 ? 24.057 22.599 -24.707 1.00 85.94 745 ARG A O 1
ATOM 5966 N N . PRO A 1 746 ? 22.528 24.223 -24.426 1.00 94.44 746 PRO A N 1
ATOM 5967 C CA . PRO A 1 746 ? 22.624 24.691 -25.812 1.00 94.44 746 PRO A CA 1
ATOM 5968 C C . PRO A 1 746 ? 24.028 25.038 -26.345 1.00 94.44 746 PRO A C 1
ATOM 5970 O O . PRO A 1 746 ? 24.252 24.773 -27.523 1.00 94.44 746 PRO A O 1
ATOM 5973 N N . PRO A 1 747 ? 24.963 25.629 -25.574 1.00 94.69 747 PRO A N 1
ATOM 5974 C CA . PRO A 1 747 ? 26.263 26.058 -26.100 1.00 94.69 747 PRO A CA 1
ATOM 5975 C C . PRO A 1 747 ? 27.088 24.920 -26.715 1.00 94.69 747 PRO A C 1
ATOM 5977 O O . PRO A 1 747 ? 27.414 24.973 -27.903 1.00 94.69 747 PRO A O 1
ATOM 5980 N N . GLY A 1 748 ? 27.352 23.854 -25.955 1.00 93.50 748 GLY A N 1
ATOM 5981 C CA . GLY A 1 748 ? 28.129 22.714 -26.443 1.00 93.50 748 GLY A CA 1
ATOM 5982 C C . GLY A 1 748 ? 27.416 21.923 -27.543 1.00 93.50 748 GLY A C 1
ATOM 5983 O O . GLY A 1 748 ? 28.044 21.515 -28.518 1.00 93.50 748 GLY A O 1
ATOM 5984 N N . GLU A 1 749 ? 26.090 21.771 -27.456 1.00 94.12 749 GLU A N 1
ATOM 5985 C CA . GLU A 1 749 ? 25.300 21.140 -28.523 1.00 94.12 749 GLU A CA 1
ATOM 5986 C C . GLU A 1 749 ? 25.372 21.935 -29.838 1.00 94.12 749 GLU A C 1
ATOM 5988 O O . GLU A 1 749 ? 25.592 21.357 -30.905 1.00 94.12 749 GLU A O 1
ATOM 5993 N N . LYS A 1 750 ? 25.253 23.270 -29.779 1.00 95.44 750 LYS A N 1
ATOM 5994 C CA . LYS A 1 750 ? 25.385 24.140 -30.957 1.00 95.44 750 LYS A CA 1
ATOM 5995 C C . LYS A 1 750 ? 26.774 24.045 -31.580 1.00 95.44 750 LYS A C 1
ATOM 5997 O O . LYS A 1 750 ? 26.863 23.983 -32.803 1.00 95.44 750 LYS A O 1
ATOM 6002 N N . MET A 1 751 ? 27.832 23.999 -30.768 1.00 95.25 751 MET A N 1
ATOM 6003 C CA . MET A 1 751 ? 29.202 23.823 -31.257 1.00 95.25 751 MET A CA 1
ATOM 6004 C C . MET A 1 751 ? 29.356 22.503 -32.027 1.00 95.25 751 MET A C 1
ATOM 6006 O O . MET A 1 751 ? 29.830 22.505 -33.165 1.00 95.25 751 MET A O 1
ATOM 6010 N N . LEU A 1 752 ? 28.911 21.383 -31.444 1.00 94.12 752 LEU A N 1
ATOM 6011 C CA . LEU A 1 752 ? 28.969 20.073 -32.101 1.00 94.12 752 LEU A CA 1
ATOM 6012 C C . LEU A 1 752 ? 28.199 20.073 -33.428 1.00 94.12 752 LEU A C 1
ATOM 6014 O O . LEU A 1 752 ? 28.728 19.631 -34.450 1.00 94.12 752 LEU A O 1
ATOM 6018 N N . ASN A 1 753 ? 26.976 20.607 -33.431 1.00 94.00 753 ASN A N 1
ATOM 6019 C CA . ASN A 1 753 ? 26.124 20.656 -34.620 1.00 94.00 753 ASN A CA 1
ATOM 6020 C C . ASN A 1 753 ? 26.691 21.579 -35.712 1.00 94.00 753 ASN A C 1
ATOM 6022 O O . ASN A 1 753 ? 26.626 21.243 -36.896 1.00 94.00 753 ASN A O 1
ATOM 6026 N N . ALA A 1 754 ? 27.294 22.714 -35.346 1.00 94.75 754 ALA A N 1
ATOM 6027 C CA . ALA A 1 754 ? 27.926 23.635 -36.294 1.00 94.75 754 ALA A CA 1
ATOM 6028 C C . ALA A 1 754 ? 29.119 23.000 -37.025 1.00 94.75 754 ALA A C 1
ATOM 6030 O O . ALA A 1 754 ? 29.348 23.296 -38.196 1.00 94.75 754 ALA A O 1
ATOM 6031 N N . ARG A 1 755 ? 29.856 22.105 -36.356 1.00 95.38 755 ARG A N 1
ATOM 6032 C CA . ARG A 1 755 ? 30.945 21.337 -36.973 1.00 95.38 755 ARG A CA 1
ATOM 6033 C C . ARG A 1 755 ? 30.404 20.206 -37.856 1.00 95.38 755 ARG A C 1
ATOM 6035 O O . ARG A 1 755 ? 30.768 20.137 -39.028 1.00 95.38 755 ARG A O 1
ATOM 6042 N N . LYS A 1 756 ? 29.487 19.374 -37.337 1.00 94.69 756 LYS A N 1
ATOM 6043 C CA . LYS A 1 756 ? 28.908 18.214 -38.056 1.00 94.69 756 LYS A CA 1
ATOM 6044 C C . LYS A 1 756 ? 28.150 18.616 -39.334 1.00 94.69 756 LYS A C 1
ATOM 6046 O O . LYS A 1 756 ? 28.383 18.039 -40.390 1.00 94.69 756 LYS A O 1
ATOM 6051 N N . SER A 1 757 ? 27.334 19.674 -39.278 1.00 94.00 757 SER A N 1
ATOM 6052 C CA . SER A 1 757 ? 26.473 20.126 -40.395 1.00 94.00 757 SER A CA 1
ATOM 6053 C C . SER A 1 757 ? 27.206 20.594 -41.663 1.00 94.00 757 SER A C 1
ATOM 6055 O O . SER A 1 757 ? 26.568 20.881 -42.678 1.00 94.00 757 SER A O 1
ATOM 6057 N N . ARG A 1 758 ? 28.541 20.679 -41.633 1.00 94.81 758 ARG A N 1
ATOM 6058 C CA . ARG A 1 758 ? 29.370 21.050 -42.787 1.00 94.81 758 ARG A CA 1
ATOM 6059 C C . ARG A 1 758 ? 29.530 19.916 -43.798 1.00 94.81 758 ARG A C 1
ATOM 6061 O O . ARG A 1 758 ? 29.787 20.200 -44.964 1.00 94.81 758 ARG A O 1
ATOM 6068 N N . LEU A 1 759 ? 29.398 18.660 -43.366 1.00 96.69 759 LEU A N 1
ATOM 6069 C CA . LEU A 1 759 ? 29.744 17.498 -44.185 1.00 96.69 759 LEU A CA 1
ATOM 6070 C C . LEU A 1 759 ? 28.729 17.254 -45.310 1.00 96.69 759 LEU A C 1
ATOM 6072 O O . LEU A 1 759 ? 29.103 17.293 -46.483 1.00 96.69 759 LEU A O 1
ATOM 6076 N N . ALA A 1 760 ? 27.446 17.072 -44.976 1.00 96.44 760 ALA A N 1
ATOM 6077 C CA . ALA A 1 760 ? 26.418 16.708 -45.953 1.00 96.44 760 ALA A CA 1
ATOM 6078 C C . ALA A 1 760 ? 26.327 17.635 -47.189 1.00 96.44 760 ALA A C 1
ATOM 6080 O O . ALA A 1 760 ? 26.263 17.100 -48.299 1.00 96.44 760 ALA A O 1
ATOM 6081 N N . PRO A 1 761 ? 26.370 18.985 -47.080 1.00 96.69 761 PRO A N 1
ATOM 6082 C CA . PRO A 1 761 ? 26.341 19.856 -48.257 1.00 96.69 761 PRO A CA 1
ATOM 6083 C C . PRO A 1 761 ? 27.508 19.617 -49.222 1.00 96.69 761 PRO A C 1
ATOM 6085 O O . PRO A 1 761 ? 27.286 19.559 -50.429 1.00 96.69 761 PRO A O 1
ATOM 6088 N N . LEU A 1 762 ? 28.732 19.443 -48.704 1.00 98.12 762 LEU A N 1
ATOM 6089 C CA . LEU A 1 762 ? 29.917 19.185 -49.528 1.00 98.12 762 LEU A CA 1
ATOM 6090 C C . LEU A 1 762 ? 29.798 17.849 -50.267 1.00 98.12 762 LEU A C 1
ATOM 6092 O O . LEU A 1 762 ? 30.041 17.785 -51.470 1.00 98.12 762 LEU A O 1
ATOM 6096 N N . VAL A 1 763 ? 29.401 16.796 -49.547 1.00 98.12 763 VAL A N 1
ATOM 6097 C CA . VAL A 1 763 ? 29.271 15.435 -50.087 1.00 98.12 763 VAL A CA 1
ATOM 6098 C C . VAL A 1 763 ? 28.216 15.391 -51.187 1.00 98.12 763 VAL A C 1
ATOM 6100 O O . VAL A 1 763 ? 28.488 14.898 -52.279 1.00 98.12 763 VAL A O 1
ATOM 6103 N N . TRP A 1 764 ? 27.031 15.951 -50.935 1.00 97.62 764 TRP A N 1
ATOM 6104 C CA . TRP A 1 764 ? 25.944 15.970 -51.914 1.00 97.62 764 TRP A CA 1
ATOM 6105 C C . TRP A 1 764 ? 26.294 16.813 -53.145 1.00 97.62 764 TRP A C 1
ATOM 6107 O O . TRP A 1 764 ? 26.020 16.385 -54.265 1.00 97.62 764 TRP A O 1
ATOM 6117 N N . ALA A 1 765 ? 26.935 17.973 -52.965 1.00 97.31 765 ALA A N 1
ATOM 6118 C CA . ALA A 1 765 ? 27.387 18.794 -54.087 1.00 97.31 765 ALA A CA 1
ATOM 6119 C C . ALA A 1 765 ? 28.453 18.077 -54.931 1.00 97.31 765 ALA A C 1
ATOM 6121 O O . ALA A 1 765 ? 28.354 18.080 -56.157 1.00 97.31 765 ALA A O 1
ATOM 6122 N N . GLU A 1 766 ? 29.424 17.404 -54.304 1.00 97.94 766 GLU A N 1
ATOM 6123 C CA . GLU A 1 766 ? 30.421 16.601 -55.024 1.00 97.94 766 GLU A CA 1
ATOM 6124 C C . GLU A 1 766 ? 29.778 15.425 -55.761 1.00 97.94 766 GLU A C 1
ATOM 6126 O O . GLU A 1 766 ? 30.124 15.167 -56.910 1.00 97.94 766 GLU A O 1
ATOM 6131 N N . CYS A 1 767 ? 28.800 14.747 -55.158 1.00 97.38 767 CYS A N 1
ATOM 6132 C CA . CYS A 1 767 ? 28.091 13.659 -55.822 1.00 97.38 767 CYS A CA 1
ATOM 6133 C C . CYS A 1 767 ? 27.242 14.154 -57.003 1.00 97.38 767 CYS A C 1
ATOM 6135 O O . CYS A 1 767 ? 27.154 13.469 -58.017 1.00 97.38 767 CYS A O 1
ATOM 6137 N N . MET A 1 768 ? 26.663 15.355 -56.944 1.00 95.81 768 MET A N 1
ATOM 6138 C CA . MET A 1 768 ? 25.892 15.919 -58.062 1.00 95.81 768 MET A CA 1
ATOM 6139 C C . MET A 1 768 ? 26.768 16.533 -59.160 1.00 95.81 768 MET A C 1
ATOM 6141 O O . MET A 1 768 ? 26.431 16.401 -60.332 1.00 95.81 768 MET A O 1
ATOM 6145 N N . GLU A 1 769 ? 27.891 17.175 -58.825 1.00 95.00 769 GLU A N 1
ATOM 6146 C CA . GLU A 1 769 ? 28.773 17.809 -59.818 1.00 95.00 769 GLU A CA 1
ATOM 6147 C C . GLU A 1 769 ? 29.860 16.887 -60.367 1.00 95.00 769 GLU A C 1
ATOM 6149 O O . GLU A 1 769 ? 30.207 16.993 -61.541 1.00 95.00 769 GLU A O 1
ATOM 6154 N N . ASN A 1 770 ? 30.418 16.021 -59.521 1.00 95.94 770 ASN A N 1
ATOM 6155 C CA . ASN A 1 770 ? 31.540 15.131 -59.818 1.00 95.94 770 ASN A CA 1
ATOM 6156 C C . ASN A 1 770 ? 32.765 15.842 -60.430 1.00 95.94 770 ASN A C 1
ATOM 6158 O O . ASN A 1 770 ? 33.386 15.347 -61.369 1.00 95.94 770 ASN A O 1
ATOM 6162 N N . LYS A 1 771 ? 33.116 17.022 -59.909 1.00 96.06 771 LYS A N 1
ATOM 6163 C CA . LYS A 1 771 ? 34.238 17.844 -60.408 1.00 96.06 771 LYS A CA 1
ATOM 6164 C C . LYS A 1 771 ? 35.508 17.733 -59.563 1.00 96.06 771 LYS A C 1
ATOM 6166 O O . LYS A 1 771 ? 36.519 18.329 -59.918 1.00 96.06 771 LYS A O 1
ATOM 6171 N N . GLY A 1 772 ? 35.465 17.051 -58.420 1.00 96.25 772 GLY A N 1
ATOM 6172 C CA . GLY A 1 772 ? 36.596 16.895 -57.502 1.00 96.25 772 GLY A CA 1
ATOM 6173 C C . GLY A 1 772 ? 36.897 18.120 -56.632 1.00 96.25 772 GLY A C 1
ATOM 6174 O O . GLY A 1 772 ? 37.646 18.008 -55.665 1.00 96.25 772 GLY A O 1
ATOM 6175 N N . ARG A 1 773 ? 36.313 19.291 -56.923 1.00 96.31 773 ARG A N 1
ATOM 6176 C CA . ARG A 1 773 ? 36.651 20.559 -56.250 1.00 96.31 773 ARG A CA 1
ATOM 6177 C C . ARG A 1 773 ? 36.314 20.586 -54.757 1.00 96.31 773 ARG A C 1
ATOM 6179 O O . ARG A 1 773 ? 36.908 21.372 -54.025 1.00 96.31 773 ARG A O 1
ATOM 6186 N N . PHE A 1 774 ? 35.379 19.752 -54.300 1.00 98.25 774 PHE A N 1
ATOM 6187 C CA . PHE A 1 774 ? 35.023 19.668 -52.883 1.00 98.25 774 PHE A CA 1
ATOM 6188 C C . PHE A 1 774 ? 35.795 18.571 -52.142 1.00 98.25 774 PHE A C 1
ATOM 6190 O O . PHE A 1 774 ? 35.866 18.623 -50.916 1.00 98.25 774 PHE A O 1
ATOM 6197 N N . VAL A 1 775 ? 36.412 17.618 -52.853 1.00 98.19 775 VAL A N 1
ATOM 6198 C CA . VAL A 1 775 ? 37.075 16.441 -52.261 1.00 98.19 775 VAL A CA 1
ATOM 6199 C C . VAL A 1 775 ? 38.147 16.823 -51.231 1.00 98.19 775 VAL A C 1
ATOM 6201 O O . VAL A 1 775 ? 38.041 16.343 -50.102 1.00 98.19 775 VAL A O 1
ATOM 6204 N N . PRO A 1 776 ? 39.096 17.748 -51.500 1.00 97.75 776 PRO A N 1
ATOM 6205 C CA . PRO A 1 776 ? 40.091 18.130 -50.492 1.00 97.75 776 PRO A CA 1
ATOM 6206 C C . PRO A 1 776 ? 39.463 18.698 -49.212 1.00 97.75 776 PRO A C 1
ATOM 6208 O O . PRO A 1 776 ? 39.927 18.433 -48.100 1.00 97.75 776 PRO A O 1
ATOM 6211 N N . LYS A 1 777 ? 38.370 19.463 -49.351 1.00 98.00 777 LYS A N 1
ATOM 6212 C CA . LYS A 1 777 ? 37.651 20.029 -48.207 1.00 98.00 777 LYS A CA 1
ATOM 6213 C C . LYS A 1 777 ? 36.863 18.965 -47.450 1.00 98.00 777 LYS A C 1
ATOM 6215 O O . LYS A 1 777 ? 36.818 19.035 -46.224 1.00 98.00 777 LYS A O 1
ATOM 6220 N N . ILE A 1 778 ? 36.276 17.990 -48.144 1.00 98.56 778 ILE A N 1
ATOM 6221 C CA . ILE A 1 778 ? 35.598 16.841 -47.531 1.00 98.56 778 ILE A CA 1
ATOM 6222 C C . ILE A 1 778 ? 36.599 16.032 -46.708 1.00 98.56 778 ILE A C 1
ATOM 6224 O O . ILE A 1 778 ? 36.340 15.779 -45.537 1.00 98.56 778 ILE A O 1
ATOM 6228 N N . GLU A 1 779 ? 37.766 15.700 -47.261 1.00 98.44 779 GLU A N 1
ATOM 6229 C CA . GLU A 1 779 ? 38.797 14.949 -46.537 1.00 98.44 779 GLU A CA 1
ATOM 6230 C C . GLU A 1 779 ? 39.322 15.697 -45.307 1.00 98.44 779 GLU A C 1
ATOM 6232 O O . GLU A 1 779 ? 39.453 15.107 -44.234 1.00 98.44 779 GLU A O 1
ATOM 6237 N N . SER A 1 780 ? 39.589 17.002 -45.431 1.00 97.56 780 SER A N 1
ATOM 6238 C CA . SER A 1 780 ? 39.947 17.852 -44.287 1.00 97.56 780 SER A CA 1
ATOM 6239 C C . SER A 1 780 ? 38.834 17.875 -43.237 1.00 97.56 780 SER A C 1
ATOM 6241 O O . SER A 1 780 ? 39.112 17.711 -42.053 1.00 97.56 780 SER A O 1
ATOM 6243 N N . THR A 1 781 ? 37.577 18.008 -43.665 1.00 97.88 781 THR A N 1
ATOM 6244 C CA . THR A 1 781 ? 36.409 18.017 -42.774 1.00 97.88 781 THR A CA 1
ATOM 6245 C C . THR A 1 781 ? 36.264 16.678 -42.048 1.00 97.88 781 THR A C 1
ATOM 6247 O O . THR A 1 781 ? 36.051 16.671 -40.842 1.00 97.88 781 THR A O 1
ATOM 6250 N N . LEU A 1 782 ? 36.438 15.545 -42.737 1.00 98.44 782 LEU A N 1
ATOM 6251 C CA . LEU A 1 782 ? 36.405 14.212 -42.130 1.00 98.44 782 LEU A CA 1
ATOM 6252 C C . LEU A 1 782 ? 37.499 14.053 -41.067 1.00 98.44 782 LEU A C 1
ATOM 6254 O O . LEU A 1 782 ? 37.188 13.637 -39.953 1.00 98.44 782 LEU A O 1
ATOM 6258 N N . LYS A 1 783 ? 38.745 14.449 -41.369 1.00 97.50 783 LYS A N 1
ATOM 6259 C CA . LYS A 1 783 ? 39.865 14.430 -40.407 1.00 97.50 783 LYS A CA 1
ATOM 6260 C C . LYS A 1 783 ? 39.570 15.277 -39.162 1.00 97.50 783 LYS A C 1
ATOM 6262 O O . LYS A 1 783 ? 39.810 14.830 -38.041 1.00 97.50 783 LYS A O 1
ATOM 6267 N N . ASP A 1 784 ? 39.009 16.470 -39.348 1.00 96.38 784 ASP A N 1
ATOM 6268 C CA . ASP A 1 784 ? 38.634 17.368 -38.248 1.00 96.38 784 ASP A CA 1
ATOM 6269 C C . ASP A 1 784 ? 37.465 16.840 -37.410 1.00 96.38 784 ASP A C 1
ATOM 6271 O O . ASP A 1 784 ? 37.368 17.124 -36.217 1.00 96.38 784 ASP A O 1
ATOM 6275 N N . LEU A 1 785 ? 36.546 16.105 -38.029 1.00 96.81 785 LEU A N 1
ATOM 6276 C CA . LEU A 1 785 ? 35.362 15.561 -37.379 1.00 96.81 785 LEU A CA 1
ATOM 6277 C C . LEU A 1 785 ? 35.690 14.312 -36.545 1.00 96.81 785 LEU A C 1
ATOM 6279 O O . LEU A 1 785 ? 35.220 14.179 -35.412 1.00 96.81 785 LEU A O 1
ATOM 6283 N N . ILE A 1 786 ? 36.537 13.412 -37.055 1.00 96.44 786 ILE A N 1
ATOM 6284 C CA . ILE A 1 786 ? 36.951 12.213 -36.306 1.00 96.44 786 ILE A CA 1
ATOM 6285 C C . ILE A 1 786 ? 37.914 12.532 -35.155 1.00 96.44 786 ILE A C 1
ATOM 6287 O O . ILE A 1 786 ? 37.983 11.774 -34.186 1.00 96.44 786 ILE A O 1
ATOM 6291 N N . SER A 1 787 ? 38.599 13.679 -35.212 1.00 93.56 787 SER A N 1
ATOM 6292 C CA . SER A 1 787 ? 39.481 14.160 -34.142 1.00 93.56 787 SER A CA 1
ATOM 6293 C C . SER A 1 787 ? 38.742 14.815 -32.969 1.00 93.56 787 SER A C 1
ATOM 6295 O O . SER A 1 787 ? 39.373 15.142 -31.963 1.00 93.56 787 SER A O 1
ATOM 6297 N N . HIS A 1 788 ? 37.412 14.976 -33.044 1.00 92.25 788 HIS A N 1
ATOM 6298 C CA . HIS A 1 788 ? 36.618 15.475 -31.920 1.00 92.25 788 HIS A CA 1
ATOM 6299 C C . HIS A 1 788 ? 36.916 14.693 -30.633 1.00 92.25 788 HIS A C 1
ATOM 6301 O O . HIS A 1 788 ? 36.970 13.456 -30.629 1.00 92.25 788 HIS A O 1
ATOM 6307 N N . ARG A 1 789 ? 37.034 15.414 -29.509 1.00 89.00 789 ARG A N 1
ATOM 6308 C CA . ARG A 1 789 ? 37.209 14.778 -28.194 1.00 89.00 789 ARG A CA 1
ATOM 6309 C C . ARG A 1 789 ? 36.047 13.833 -27.895 1.00 89.00 789 ARG A C 1
ATOM 6311 O O . ARG A 1 789 ? 36.268 12.681 -27.538 1.00 89.00 789 ARG A O 1
ATOM 6318 N N . SER A 1 790 ? 34.821 14.287 -28.153 1.00 92.69 790 SER A N 1
ATOM 6319 C CA . SER A 1 790 ? 33.596 13.519 -27.933 1.00 92.69 790 SER A CA 1
ATOM 6320 C C . SER A 1 790 ? 32.657 13.563 -29.139 1.00 92.69 790 SER A C 1
ATOM 6322 O O . SER A 1 790 ? 32.567 14.573 -29.840 1.00 92.69 790 SER A O 1
ATOM 6324 N N . TRP A 1 791 ? 31.956 12.451 -29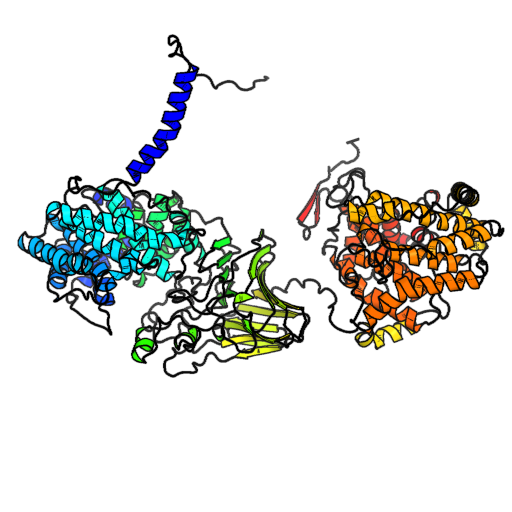.378 1.00 94.75 791 TRP A N 1
ATOM 6325 C CA . TRP A 1 791 ? 30.894 12.343 -30.388 1.00 94.75 791 TRP A CA 1
ATOM 6326 C C . TRP A 1 791 ? 29.486 12.436 -29.785 1.00 94.75 791 TRP A C 1
ATOM 6328 O O . TRP A 1 791 ? 28.536 12.681 -30.538 1.00 94.75 791 TRP A O 1
ATOM 6338 N N . ILE A 1 792 ? 29.382 12.291 -28.458 1.00 94.75 792 ILE A N 1
ATOM 6339 C CA . ILE A 1 792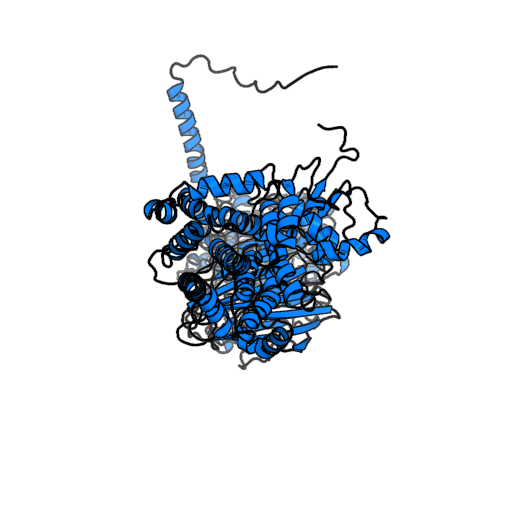 ? 28.134 12.365 -27.695 1.00 94.75 792 ILE A CA 1
ATOM 6340 C C . ILE A 1 792 ? 27.814 13.805 -27.288 1.00 94.75 792 ILE A C 1
ATOM 6342 O O . ILE A 1 792 ? 28.689 14.677 -27.289 1.00 94.75 792 ILE A O 1
ATOM 6346 N N . LEU A 1 793 ? 26.553 14.073 -26.946 1.00 94.50 793 LEU A N 1
ATOM 6347 C CA . LEU A 1 793 ? 26.161 15.378 -26.418 1.00 94.50 793 LEU A CA 1
ATOM 6348 C C . LEU A 1 793 ? 26.786 15.615 -25.035 1.00 94.50 793 LEU A C 1
ATOM 6350 O O . LEU A 1 793 ? 26.815 14.691 -24.221 1.00 94.50 793 LEU A O 1
ATOM 6354 N N . PRO A 1 794 ? 27.173 16.863 -24.700 1.00 93.62 794 PRO A N 1
ATOM 6355 C CA . PRO A 1 794 ? 27.676 17.182 -23.365 1.00 93.62 794 PRO A CA 1
ATOM 6356 C C . PRO A 1 794 ? 26.695 16.801 -22.254 1.00 93.62 794 PRO A C 1
ATOM 6358 O O . PRO A 1 794 ? 27.099 16.357 -21.186 1.00 93.62 794 PRO A O 1
ATOM 6361 N N . ALA A 1 795 ? 25.392 16.914 -22.540 1.00 92.44 795 ALA A N 1
ATOM 6362 C CA . ALA A 1 795 ? 24.325 16.540 -21.620 1.00 92.44 795 ALA A CA 1
ATOM 6363 C C . ALA A 1 795 ? 24.276 15.043 -21.281 1.00 92.44 795 ALA A C 1
ATOM 6365 O O . ALA A 1 795 ? 23.661 14.660 -20.289 1.00 92.44 795 ALA A O 1
ATOM 6366 N N . HIS A 1 796 ? 24.897 14.203 -22.107 1.00 92.81 796 HIS A N 1
ATOM 6367 C CA . HIS A 1 796 ? 24.932 12.754 -21.937 1.00 92.81 796 HIS A CA 1
ATOM 6368 C C . HIS A 1 796 ? 26.284 12.268 -21.393 1.00 92.81 796 HIS A C 1
ATOM 6370 O O . HIS A 1 796 ? 26.399 11.115 -20.994 1.00 92.81 796 HIS A O 1
ATOM 6376 N N . ASP A 1 797 ? 27.285 13.149 -21.302 1.00 91.56 797 ASP A N 1
ATOM 6377 C CA . ASP A 1 797 ? 28.604 12.859 -20.737 1.00 91.56 797 ASP A CA 1
ATOM 6378 C C . ASP A 1 797 ? 28.700 13.322 -19.275 1.00 91.56 797 ASP A C 1
ATOM 6380 O O . ASP A 1 797 ? 29.594 14.078 -18.898 1.00 91.56 797 ASP A O 1
ATOM 6384 N N . THR A 1 798 ? 27.759 12.887 -18.430 1.00 83.12 798 THR A N 1
ATOM 6385 C CA . THR A 1 798 ? 27.588 13.377 -17.044 1.00 83.12 798 THR A CA 1
ATOM 6386 C C . THR A 1 798 ? 28.864 13.319 -16.198 1.00 83.12 798 THR A C 1
ATOM 6388 O O . THR A 1 798 ? 29.055 14.126 -15.295 1.00 83.12 798 THR A O 1
ATOM 6391 N N . TYR A 1 799 ? 29.744 12.358 -16.481 1.00 87.38 799 TYR A N 1
ATOM 6392 C CA . TYR A 1 799 ? 30.994 12.140 -15.747 1.00 87.38 799 TYR A CA 1
ATOM 6393 C C . TYR A 1 799 ? 32.242 12.535 -16.547 1.00 87.38 799 TYR A C 1
ATOM 6395 O O . TYR A 1 799 ? 33.359 12.226 -16.126 1.00 87.38 799 TYR A O 1
ATOM 6403 N N . LEU A 1 800 ? 32.057 13.175 -17.708 1.00 89.56 800 LEU A N 1
ATOM 6404 C CA . LEU A 1 800 ? 33.115 13.604 -18.628 1.00 89.56 800 LEU A CA 1
ATOM 6405 C C . LEU A 1 800 ? 34.066 12.471 -19.031 1.00 89.56 800 LEU A C 1
ATOM 6407 O O . LEU A 1 800 ? 35.241 12.680 -19.334 1.00 89.56 800 LEU A O 1
ATOM 6411 N N . ASN A 1 801 ? 33.577 11.235 -19.000 1.00 88.62 801 ASN A N 1
ATOM 6412 C CA . ASN A 1 801 ? 34.407 10.074 -19.266 1.00 88.62 801 ASN A CA 1
ATOM 6413 C C . ASN A 1 801 ? 34.728 9.968 -20.758 1.00 88.62 801 ASN A C 1
ATOM 6415 O O . ASN A 1 801 ? 35.811 9.495 -21.090 1.00 88.62 801 ASN A O 1
ATOM 6419 N N . VAL A 1 802 ? 33.829 10.413 -21.641 1.00 90.88 802 VAL A N 1
ATOM 6420 C CA . VAL A 1 802 ? 34.116 10.456 -23.081 1.00 90.88 802 VAL A CA 1
ATOM 6421 C C . VAL A 1 802 ? 35.008 11.652 -23.393 1.00 90.88 802 VAL A C 1
ATOM 6423 O O . VAL A 1 802 ? 36.031 11.493 -24.054 1.00 90.88 802 VAL A O 1
ATOM 6426 N N . PHE A 1 803 ? 34.687 12.826 -22.846 1.00 92.62 803 PHE A N 1
ATOM 6427 C CA . PHE A 1 803 ? 35.479 14.044 -23.013 1.00 92.62 803 PHE A CA 1
ATOM 6428 C C . PHE A 1 803 ? 36.948 13.875 -22.592 1.00 92.62 803 PHE A C 1
ATOM 6430 O O . PHE A 1 803 ? 37.848 14.294 -23.321 1.00 92.62 803 PHE A O 1
ATOM 6437 N N . TYR A 1 804 ? 37.203 13.218 -21.455 1.00 91.75 804 TYR A N 1
ATOM 6438 C CA . TYR A 1 804 ? 38.557 12.917 -20.972 1.00 91.75 804 TYR A CA 1
ATOM 6439 C C . TYR A 1 804 ? 39.149 11.609 -21.530 1.00 91.75 804 TYR A C 1
ATOM 6441 O O . TYR A 1 804 ? 40.206 11.185 -21.068 1.00 91.75 804 TYR A O 1
ATOM 6449 N N . GLY A 1 805 ? 38.492 10.949 -22.490 1.00 87.50 805 GLY A N 1
ATOM 6450 C CA . GLY A 1 805 ? 39.018 9.749 -23.154 1.00 87.50 805 GLY A CA 1
ATOM 6451 C C . GLY A 1 805 ? 39.115 8.503 -22.264 1.00 87.50 805 GLY A C 1
ATOM 6452 O O . GLY A 1 805 ? 39.880 7.593 -22.565 1.00 87.50 805 GLY A O 1
ATOM 6453 N N . LYS A 1 806 ? 38.359 8.447 -21.163 1.00 85.25 806 LYS A N 1
ATOM 6454 C CA . LYS A 1 806 ? 38.334 7.314 -20.221 1.00 85.25 806 LYS A CA 1
ATOM 6455 C C . LYS A 1 806 ? 37.515 6.129 -20.736 1.00 85.25 806 LYS A C 1
ATOM 6457 O O . LYS A 1 806 ? 37.761 5.002 -20.319 1.00 85.25 806 LYS A O 1
ATOM 6462 N N . LYS A 1 807 ? 36.510 6.381 -21.580 1.00 84.94 807 LYS A N 1
ATOM 6463 C CA . LYS A 1 807 ? 35.687 5.353 -22.239 1.00 84.94 807 LYS A CA 1
ATOM 6464 C C . LYS A 1 807 ? 35.052 5.895 -23.521 1.00 84.94 807 LYS A C 1
ATOM 6466 O O . LYS A 1 807 ? 35.027 7.106 -23.733 1.00 84.94 807 LYS A O 1
ATOM 6471 N N . HIS A 1 808 ? 34.479 5.011 -24.331 1.00 87.81 808 HIS A N 1
ATOM 6472 C CA . HIS A 1 808 ? 33.693 5.375 -25.511 1.00 87.81 808 HIS A CA 1
ATOM 6473 C C . HIS A 1 808 ? 32.211 5.090 -25.280 1.00 87.81 808 HIS A C 1
ATOM 6475 O O . HIS A 1 808 ? 31.849 4.003 -24.856 1.00 87.81 808 HIS A O 1
ATOM 6481 N N . GLU A 1 809 ? 31.335 6.053 -25.555 1.00 89.44 809 GLU A N 1
ATOM 6482 C CA . GLU A 1 809 ? 29.889 5.841 -25.467 1.00 89.44 809 GLU A CA 1
ATOM 6483 C C . GLU A 1 809 ? 29.196 6.200 -26.772 1.00 89.44 809 GLU A C 1
ATOM 6485 O O . GLU A 1 809 ? 29.675 7.029 -27.546 1.00 89.44 809 GLU A O 1
ATOM 6490 N N . VAL A 1 810 ? 28.035 5.580 -26.976 1.00 93.88 810 VAL A N 1
ATOM 6491 C CA . VAL A 1 810 ? 27.153 5.819 -28.109 1.00 93.88 810 VAL A CA 1
ATOM 6492 C C . VAL A 1 810 ? 25.814 6.309 -27.579 1.00 93.88 810 VAL A C 1
ATOM 6494 O O . VAL A 1 810 ? 25.041 5.540 -27.007 1.00 93.88 810 VAL A O 1
ATOM 6497 N N . ASP A 1 811 ? 25.558 7.600 -27.754 1.00 94.94 811 ASP A N 1
ATOM 6498 C CA . ASP A 1 811 ? 24.259 8.230 -27.543 1.00 94.94 811 ASP A CA 1
ATOM 6499 C C . ASP A 1 811 ? 23.564 8.509 -28.891 1.00 94.94 811 ASP A C 1
ATOM 6501 O O . ASP A 1 811 ? 24.084 8.175 -29.959 1.00 94.94 811 ASP A O 1
ATOM 6505 N N . LEU A 1 812 ? 22.407 9.173 -28.844 1.00 95.06 812 LEU A N 1
ATOM 6506 C CA . LEU A 1 812 ? 21.648 9.610 -30.023 1.00 95.06 812 LEU A CA 1
ATOM 6507 C C . LEU A 1 812 ? 22.514 10.360 -31.057 1.00 95.06 812 LEU A C 1
ATOM 6509 O O . LEU A 1 812 ? 22.400 10.131 -32.261 1.00 95.06 812 LEU A O 1
ATOM 6513 N N . ALA A 1 813 ? 23.374 11.274 -30.591 1.00 94.56 813 ALA A N 1
ATOM 6514 C CA . ALA A 1 813 ? 24.153 12.163 -31.446 1.00 94.56 813 ALA A CA 1
ATOM 6515 C C . ALA A 1 813 ? 25.396 11.486 -32.027 1.00 94.56 813 ALA A C 1
ATOM 6517 O O . ALA A 1 813 ? 25.811 11.841 -33.133 1.00 94.56 813 ALA A O 1
ATOM 6518 N N . ALA A 1 814 ? 25.989 10.533 -31.309 1.00 96.50 814 ALA A N 1
ATOM 6519 C CA . ALA A 1 814 ? 27.043 9.672 -31.818 1.00 96.50 814 ALA A CA 1
ATOM 6520 C C . ALA A 1 814 ? 26.479 8.672 -32.832 1.00 96.50 814 ALA A C 1
ATOM 6522 O O . ALA A 1 814 ? 27.043 8.545 -33.913 1.00 96.50 814 ALA A O 1
ATOM 6523 N N . ALA A 1 815 ? 25.340 8.034 -32.539 1.00 97.81 815 ALA A N 1
ATOM 6524 C CA . ALA A 1 815 ? 24.690 7.080 -33.438 1.00 97.81 815 ALA A CA 1
ATOM 6525 C C . ALA A 1 815 ? 24.287 7.718 -34.780 1.00 97.81 815 ALA A C 1
ATOM 6527 O O . ALA A 1 815 ? 24.601 7.181 -35.842 1.00 97.81 815 ALA A O 1
ATOM 6528 N N . ALA A 1 816 ? 23.646 8.891 -34.754 1.00 95.94 816 ALA A N 1
ATOM 6529 C CA . ALA A 1 816 ? 23.309 9.620 -35.978 1.00 95.94 816 ALA A CA 1
ATOM 6530 C C . ALA A 1 816 ? 24.565 10.053 -36.755 1.00 95.94 816 ALA A C 1
ATOM 6532 O O . ALA A 1 816 ? 24.604 9.983 -37.981 1.00 95.94 816 ALA A O 1
ATOM 6533 N N . PHE A 1 817 ? 25.612 10.463 -36.038 1.00 96.94 817 PHE A N 1
ATOM 6534 C CA . PHE A 1 817 ? 26.853 10.922 -36.648 1.00 96.94 817 PHE A CA 1
ATOM 6535 C C . PHE A 1 817 ? 27.630 9.792 -37.335 1.00 96.94 817 PHE A C 1
ATOM 6537 O O . PHE A 1 817 ? 28.108 9.985 -38.449 1.00 96.94 817 PHE A O 1
ATOM 6544 N N . VAL A 1 818 ? 27.710 8.597 -36.738 1.00 97.75 818 VAL A N 1
ATOM 6545 C CA . VAL A 1 818 ? 28.372 7.458 -37.401 1.00 97.75 818 VAL A CA 1
ATOM 6546 C C . VAL A 1 818 ? 27.631 6.993 -38.648 1.00 97.75 818 VAL A C 1
ATOM 6548 O O . VAL A 1 818 ? 28.273 6.564 -39.602 1.00 97.75 818 VAL A O 1
ATOM 6551 N N . HIS A 1 819 ? 26.306 7.133 -38.684 1.00 98.12 819 HIS A N 1
ATOM 6552 C CA . HIS A 1 819 ? 25.531 6.876 -39.894 1.00 98.12 819 HIS A CA 1
ATOM 6553 C C . HIS A 1 819 ? 25.882 7.881 -41.001 1.00 98.12 819 HIS A C 1
ATOM 6555 O O . HIS A 1 819 ? 26.143 7.480 -42.129 1.00 98.12 819 HIS A O 1
ATOM 6561 N N . GLU A 1 820 ? 25.981 9.173 -40.684 1.00 97.69 820 GLU A N 1
ATOM 6562 C CA . GLU A 1 820 ? 26.375 10.196 -41.663 1.00 97.69 820 GLU A CA 1
ATOM 6563 C C . GLU A 1 820 ? 27.800 9.978 -42.211 1.00 97.69 820 GLU A C 1
ATOM 6565 O O . GLU A 1 820 ? 28.041 10.165 -43.407 1.00 97.69 820 GLU A O 1
ATOM 6570 N N . LEU A 1 821 ? 28.740 9.530 -41.367 1.00 98.38 821 LEU A N 1
ATOM 6571 C CA . LEU A 1 821 ? 30.089 9.149 -41.802 1.00 98.38 821 LEU A CA 1
ATOM 6572 C C . LEU A 1 821 ? 30.063 7.936 -42.744 1.00 98.38 821 LEU A C 1
ATOM 6574 O O . LEU A 1 821 ? 30.706 7.970 -43.792 1.00 98.38 821 LEU A O 1
ATOM 6578 N N . ALA A 1 822 ? 29.300 6.893 -42.401 1.00 98.31 822 ALA A N 1
ATOM 6579 C CA . ALA A 1 822 ? 29.151 5.702 -43.234 1.00 98.31 822 ALA A CA 1
ATOM 6580 C C . ALA A 1 822 ? 28.562 6.036 -44.611 1.00 98.31 822 ALA A C 1
ATOM 6582 O O . ALA A 1 822 ? 29.119 5.646 -45.635 1.00 98.31 822 ALA A O 1
ATOM 6583 N N . GLU A 1 823 ? 27.484 6.822 -44.633 1.00 98.00 823 GLU A N 1
ATOM 6584 C CA . GLU A 1 823 ? 26.817 7.252 -45.863 1.00 98.00 823 GLU A CA 1
ATOM 6585 C C . GLU A 1 823 ? 27.749 8.110 -46.733 1.00 98.00 823 GLU A C 1
ATOM 6587 O O . GLU A 1 823 ? 27.786 7.965 -47.952 1.00 98.00 823 GLU A O 1
ATOM 6592 N N . THR A 1 824 ? 28.577 8.957 -46.111 1.00 98.25 824 THR A N 1
ATOM 6593 C CA . THR A 1 824 ? 29.594 9.748 -46.819 1.00 98.25 824 THR A CA 1
ATOM 6594 C C . THR A 1 824 ? 30.622 8.861 -47.522 1.00 98.25 824 THR A C 1
ATOM 6596 O O . THR A 1 824 ? 30.932 9.087 -48.694 1.00 98.25 824 THR A O 1
ATOM 6599 N N . LEU A 1 825 ? 31.149 7.850 -46.822 1.00 98.25 825 LEU A N 1
ATOM 6600 C CA . LEU A 1 825 ? 32.106 6.904 -47.400 1.00 98.25 825 LEU A CA 1
ATOM 6601 C C . LEU A 1 825 ? 31.469 6.047 -48.499 1.00 98.25 825 LEU A C 1
ATOM 6603 O O . LEU A 1 825 ? 32.147 5.717 -49.472 1.00 98.25 825 LEU A O 1
ATOM 6607 N N . TYR A 1 826 ? 30.188 5.701 -48.361 1.00 97.50 826 TYR A N 1
ATOM 6608 C CA . TYR A 1 826 ? 29.444 4.961 -49.376 1.00 97.50 826 TYR A CA 1
ATOM 6609 C C . TYR A 1 826 ? 29.208 5.800 -50.640 1.00 97.50 826 TYR A C 1
ATOM 6611 O O . TYR A 1 826 ? 29.500 5.357 -51.749 1.00 97.50 826 TYR A O 1
ATOM 6619 N N . PHE A 1 827 ? 28.746 7.042 -50.489 1.00 98.06 827 PHE A N 1
ATOM 6620 C CA . PHE A 1 827 ? 28.488 7.930 -51.620 1.00 98.06 827 PHE A CA 1
ATOM 6621 C C . PHE A 1 827 ? 29.738 8.290 -52.408 1.00 98.06 827 PHE A C 1
ATOM 6623 O O . PHE A 1 827 ? 29.698 8.294 -53.636 1.00 98.06 827 PHE A O 1
ATOM 6630 N N . LEU A 1 828 ? 30.839 8.603 -51.731 1.00 98.06 828 LEU A N 1
ATOM 6631 C CA . LEU A 1 828 ? 32.046 9.074 -52.405 1.00 98.06 828 LEU A CA 1
ATOM 6632 C C . LEU A 1 828 ? 32.965 7.950 -52.866 1.00 98.06 828 LEU A C 1
ATOM 6634 O O . LEU A 1 828 ? 33.818 8.216 -53.701 1.00 98.06 828 LEU A O 1
ATOM 6638 N N . ASP A 1 829 ? 32.778 6.730 -52.367 1.00 95.62 829 ASP A N 1
ATOM 6639 C CA . ASP A 1 829 ? 33.530 5.544 -52.776 1.00 95.62 829 ASP A CA 1
ATOM 6640 C C . ASP A 1 829 ? 35.046 5.829 -52.942 1.00 95.62 829 ASP A C 1
ATOM 6642 O O . ASP A 1 829 ? 35.686 6.366 -52.028 1.00 95.62 829 ASP A O 1
ATOM 6646 N N . ASP A 1 830 ? 35.630 5.556 -54.101 1.00 95.44 830 ASP A N 1
ATOM 6647 C CA . ASP A 1 830 ? 37.054 5.757 -54.391 1.00 95.44 830 ASP A CA 1
ATOM 6648 C C . ASP A 1 830 ? 37.506 7.237 -54.505 1.00 95.44 830 ASP A C 1
ATOM 6650 O O . ASP A 1 830 ? 38.698 7.495 -54.681 1.00 95.44 830 ASP A O 1
ATOM 6654 N N . LYS A 1 831 ? 36.618 8.238 -54.347 1.00 96.69 831 LYS A N 1
ATOM 6655 C CA . LYS A 1 831 ? 37.020 9.664 -54.270 1.00 96.69 831 LYS A CA 1
ATOM 6656 C C . LYS A 1 831 ? 37.688 10.043 -52.960 1.00 96.69 831 LYS A C 1
ATOM 6658 O O . LYS A 1 831 ? 38.396 11.048 -52.924 1.00 96.69 831 LYS A O 1
ATOM 6663 N N . ILE A 1 832 ? 37.411 9.319 -51.880 1.00 97.81 832 ILE A N 1
ATOM 6664 C CA . ILE A 1 832 ? 38.102 9.529 -50.609 1.00 97.81 832 ILE A CA 1
ATOM 6665 C C . ILE A 1 832 ? 39.361 8.680 -50.631 1.00 97.81 832 ILE A C 1
ATOM 6667 O O . ILE A 1 832 ? 39.288 7.469 -50.832 1.00 97.81 832 ILE A O 1
ATOM 6671 N N . SER A 1 833 ? 40.512 9.308 -50.404 1.00 97.38 833 SER A N 1
ATOM 6672 C CA . SER A 1 833 ? 41.779 8.594 -50.355 1.00 97.38 833 SER A CA 1
ATOM 6673 C C . SER A 1 833 ? 41.745 7.501 -49.288 1.00 97.38 833 SER A C 1
ATOM 6675 O O . SER A 1 833 ? 41.211 7.684 -48.188 1.00 97.38 833 SER A O 1
ATOM 6677 N N . GLU A 1 834 ? 42.364 6.365 -49.602 1.00 97.31 834 GLU A N 1
ATOM 6678 C CA . GLU A 1 834 ? 42.376 5.197 -48.720 1.00 97.31 834 GLU A CA 1
ATOM 6679 C C . GLU A 1 834 ? 42.849 5.512 -47.285 1.00 97.31 834 GLU A C 1
ATOM 6681 O O . GLU A 1 834 ? 42.195 5.065 -46.343 1.00 97.31 834 GLU A O 1
ATOM 6686 N N . PRO A 1 835 ? 43.885 6.352 -47.054 1.00 97.56 835 PRO A N 1
ATOM 6687 C CA . PRO A 1 835 ? 44.278 6.721 -45.694 1.00 97.56 835 PRO A CA 1
ATOM 6688 C C . PRO A 1 835 ? 43.175 7.443 -44.907 1.00 97.56 835 PRO A C 1
ATOM 6690 O O . PRO A 1 835 ? 43.046 7.244 -43.700 1.00 97.56 835 PRO A O 1
ATOM 6693 N N . VAL A 1 836 ? 42.374 8.287 -45.566 1.00 98.19 836 VAL A N 1
ATOM 6694 C CA . VAL A 1 836 ? 41.266 9.007 -44.917 1.00 98.19 836 VAL A CA 1
ATOM 6695 C C . VAL A 1 836 ? 40.096 8.071 -44.669 1.00 98.19 836 VAL A C 1
ATOM 6697 O O . VAL A 1 836 ? 39.554 8.064 -43.565 1.00 98.19 836 VAL A O 1
ATOM 6700 N N . ARG A 1 837 ? 39.741 7.249 -45.663 1.00 98.19 837 ARG A N 1
ATOM 6701 C CA . ARG A 1 837 ? 38.707 6.217 -45.538 1.00 98.19 837 ARG A CA 1
ATOM 6702 C C . ARG A 1 837 ? 38.998 5.301 -44.351 1.00 98.19 837 ARG A C 1
ATOM 6704 O O . ARG A 1 837 ? 38.133 5.137 -43.491 1.00 98.19 837 ARG A O 1
ATOM 6711 N N . GLN A 1 838 ? 40.218 4.773 -44.265 1.00 97.62 838 GLN A N 1
ATOM 6712 C CA . GLN A 1 838 ? 40.614 3.879 -43.182 1.00 97.62 838 GLN A CA 1
ATOM 6713 C C . GLN A 1 838 ? 40.590 4.589 -41.822 1.00 97.62 838 GLN A C 1
ATOM 6715 O O . GLN A 1 838 ? 40.014 4.057 -40.881 1.00 97.62 838 GLN A O 1
ATOM 6720 N N . ALA A 1 839 ? 41.097 5.824 -41.720 1.00 98.31 839 ALA A N 1
ATOM 6721 C CA . ALA A 1 839 ? 41.070 6.580 -40.463 1.00 98.31 839 ALA A CA 1
ATOM 6722 C C . ALA A 1 839 ? 39.642 6.838 -39.940 1.00 98.31 839 ALA A C 1
ATOM 6724 O O . ALA A 1 839 ? 39.402 6.816 -38.726 1.00 98.31 839 ALA A O 1
ATOM 6725 N N . VAL A 1 840 ? 38.683 7.075 -40.842 1.00 98.50 840 VAL A N 1
ATOM 6726 C CA . VAL A 1 840 ? 37.267 7.229 -40.479 1.00 98.50 840 VAL A CA 1
ATOM 6727 C C . VAL A 1 840 ? 36.685 5.900 -39.995 1.00 98.50 840 VAL A C 1
ATOM 6729 O O . VAL A 1 840 ? 36.075 5.872 -38.926 1.00 98.50 840 VAL A O 1
ATOM 6732 N N . ILE A 1 841 ? 36.921 4.803 -40.722 1.00 98.38 841 ILE A N 1
ATOM 6733 C CA . ILE A 1 841 ? 36.453 3.460 -40.343 1.00 98.38 841 ILE A CA 1
ATOM 6734 C C . ILE A 1 841 ? 37.041 3.035 -38.991 1.00 98.38 841 ILE A C 1
ATOM 6736 O O . ILE A 1 841 ? 36.291 2.619 -38.108 1.00 98.38 841 ILE A O 1
ATOM 6740 N N . ASP A 1 842 ? 38.345 3.211 -38.779 1.00 97.94 842 ASP A N 1
ATOM 6741 C CA . ASP A 1 842 ? 39.018 2.898 -37.513 1.00 97.94 842 ASP A CA 1
ATOM 6742 C C . ASP A 1 842 ? 38.405 3.687 -36.350 1.00 97.94 842 ASP A C 1
ATOM 6744 O O . ASP A 1 842 ? 38.128 3.141 -35.279 1.00 97.94 842 ASP A O 1
ATOM 6748 N N . SER A 1 843 ? 38.108 4.971 -36.576 1.00 98.06 843 SER A N 1
ATOM 6749 C CA . SER A 1 843 ? 37.445 5.814 -35.579 1.00 98.06 843 SER A CA 1
ATOM 6750 C C . SER A 1 843 ? 36.033 5.317 -35.253 1.00 98.06 843 SER A C 1
ATOM 6752 O O . SER A 1 843 ? 35.641 5.326 -34.085 1.00 98.06 843 SER A O 1
ATOM 6754 N N . MET A 1 844 ? 35.275 4.855 -36.253 1.00 98.38 844 MET A N 1
ATOM 6755 C CA . MET A 1 844 ? 33.949 4.258 -36.054 1.00 98.38 844 MET A CA 1
ATOM 6756 C C . MET A 1 844 ? 34.033 2.938 -35.281 1.00 98.38 844 MET A C 1
ATOM 6758 O O . MET A 1 844 ? 33.220 2.713 -34.383 1.00 98.38 844 MET A O 1
ATOM 6762 N N . TYR A 1 845 ? 35.038 2.100 -35.552 1.00 97.94 845 TYR A N 1
ATOM 6763 C CA . TYR A 1 845 ? 35.284 0.879 -34.784 1.00 97.94 845 TYR A CA 1
ATOM 6764 C C . TYR A 1 845 ? 35.562 1.179 -33.314 1.00 97.94 845 TYR A C 1
ATOM 6766 O O . TYR A 1 845 ? 34.892 0.637 -32.437 1.00 97.94 845 TYR A O 1
ATOM 6774 N N . VAL A 1 846 ? 36.501 2.083 -33.040 1.00 94.38 846 VAL A N 1
ATOM 6775 C CA . VAL A 1 846 ? 36.904 2.441 -31.675 1.00 94.38 846 VAL A CA 1
ATOM 6776 C C . VAL A 1 846 ? 35.757 3.084 -30.896 1.00 94.38 846 VAL A C 1
ATOM 6778 O O . VAL A 1 846 ? 35.526 2.742 -29.736 1.00 94.38 846 VAL A O 1
ATOM 6781 N N . ARG A 1 847 ? 35.027 4.017 -31.515 1.00 94.44 847 ARG A N 1
ATOM 6782 C CA . ARG A 1 847 ? 34.073 4.877 -30.799 1.00 94.44 847 ARG A CA 1
ATOM 6783 C C . ARG A 1 847 ? 32.627 4.387 -30.844 1.00 94.44 847 ARG A C 1
ATOM 6785 O O . ARG A 1 847 ? 31.842 4.842 -30.017 1.00 94.44 847 ARG A O 1
ATOM 6792 N N . ALA A 1 848 ? 32.270 3.487 -31.764 1.00 95.56 848 ALA A N 1
ATOM 6793 C CA . ALA A 1 848 ? 30.896 3.005 -31.911 1.00 95.56 848 ALA A CA 1
ATOM 6794 C C . ALA A 1 848 ? 30.766 1.484 -32.068 1.00 95.56 848 ALA A C 1
ATOM 6796 O O . ALA A 1 848 ? 30.063 0.872 -31.265 1.00 95.56 848 ALA A O 1
ATOM 6797 N N . PHE A 1 849 ? 31.424 0.853 -33.047 1.00 96.56 849 PHE A N 1
ATOM 6798 C CA . PHE A 1 849 ? 31.173 -0.568 -33.324 1.00 96.56 849 PHE A CA 1
ATOM 6799 C C . PHE A 1 849 ? 31.683 -1.492 -32.219 1.00 96.56 849 PHE A C 1
ATOM 6801 O O . PHE A 1 849 ? 30.905 -2.312 -31.741 1.00 96.56 849 PHE A O 1
ATOM 6808 N N . ASN A 1 850 ? 32.930 -1.344 -31.763 1.00 93.50 850 ASN A N 1
ATOM 6809 C CA . ASN A 1 850 ? 33.469 -2.188 -30.692 1.00 93.50 850 ASN A CA 1
ATOM 6810 C C . ASN A 1 850 ? 32.703 -2.005 -29.375 1.00 93.50 850 ASN A C 1
ATOM 6812 O O . ASN A 1 850 ? 32.259 -3.016 -28.843 1.00 93.50 850 ASN A O 1
ATOM 6816 N N . PRO A 1 851 ? 32.413 -0.776 -28.889 1.00 91.31 851 PRO A N 1
ATOM 6817 C CA . PRO A 1 851 ? 31.591 -0.610 -27.691 1.00 91.31 851 PRO A CA 1
ATOM 6818 C C . PRO A 1 851 ? 30.233 -1.318 -27.778 1.00 91.31 851 PRO A C 1
ATOM 6820 O O . PRO A 1 851 ? 29.795 -1.945 -26.813 1.00 91.31 851 PRO A O 1
ATOM 6823 N N . VAL A 1 852 ? 29.555 -1.225 -28.930 1.00 91.88 852 VAL A N 1
ATOM 6824 C CA . VAL A 1 852 ? 28.245 -1.861 -29.149 1.00 91.88 852 VAL A CA 1
ATOM 6825 C C . VAL A 1 852 ? 28.374 -3.380 -29.245 1.00 91.88 852 VAL A C 1
ATOM 6827 O O . VAL A 1 852 ? 27.578 -4.086 -28.631 1.00 91.88 852 VAL A O 1
ATOM 6830 N N . LYS A 1 853 ? 29.387 -3.898 -29.947 1.00 90.25 853 LYS A N 1
ATOM 6831 C CA . LYS A 1 853 ? 29.673 -5.337 -30.004 1.00 90.25 853 LYS A CA 1
ATOM 6832 C C . LYS A 1 853 ? 29.992 -5.885 -28.624 1.00 90.25 853 LYS A C 1
ATOM 6834 O O . LYS A 1 853 ? 29.323 -6.811 -28.192 1.00 90.25 853 LYS A O 1
ATOM 6839 N N . ASP A 1 854 ? 30.907 -5.269 -27.887 1.00 86.62 854 ASP A N 1
ATOM 6840 C CA . ASP A 1 854 ? 31.275 -5.699 -26.538 1.00 86.62 854 ASP A CA 1
ATOM 6841 C C . ASP A 1 854 ? 30.036 -5.804 -25.632 1.00 86.62 854 ASP A C 1
ATOM 6843 O O . ASP A 1 854 ? 29.871 -6.796 -24.911 1.00 86.62 854 ASP A O 1
ATOM 6847 N N . ALA A 1 855 ? 29.121 -4.828 -25.734 1.00 84.25 855 ALA A N 1
ATOM 6848 C CA . ALA A 1 855 ? 27.843 -4.833 -25.025 1.00 84.25 855 ALA A CA 1
ATOM 6849 C C . ALA A 1 855 ? 26.925 -6.003 -25.441 1.00 84.25 855 ALA A C 1
ATOM 6851 O O . ALA A 1 855 ? 26.298 -6.617 -24.578 1.00 84.25 855 ALA A O 1
ATOM 6852 N N . LEU A 1 856 ? 26.863 -6.339 -26.735 1.00 84.75 856 LEU A N 1
ATOM 6853 C CA . LEU A 1 856 ? 26.073 -7.459 -27.269 1.00 84.75 856 LEU A CA 1
ATOM 6854 C C . LEU A 1 856 ? 26.694 -8.841 -26.977 1.00 84.75 856 LEU A C 1
ATOM 6856 O O . LEU A 1 856 ? 25.964 -9.822 -26.837 1.00 84.75 856 LEU A O 1
ATOM 6860 N N . GLN A 1 857 ? 28.022 -8.940 -26.894 1.00 77.31 857 GLN A N 1
ATOM 6861 C CA . GLN A 1 857 ? 28.750 -10.216 -26.851 1.00 77.31 857 GLN A CA 1
ATOM 6862 C C . GLN A 1 857 ? 29.070 -10.713 -25.443 1.00 77.31 857 GLN A C 1
ATOM 6864 O O . GLN A 1 857 ? 29.175 -11.915 -25.227 1.00 77.31 857 GLN A O 1
ATOM 6869 N N . THR A 1 858 ? 29.276 -9.820 -24.478 1.00 63.03 858 THR A N 1
ATOM 6870 C CA . THR A 1 858 ? 29.821 -10.226 -23.169 1.00 63.03 858 THR A CA 1
ATOM 6871 C C . THR A 1 858 ? 28.882 -9.937 -22.008 1.00 63.03 858 THR A C 1
ATOM 6873 O O . THR A 1 858 ? 29.052 -10.507 -20.928 1.00 63.03 858 THR A O 1
ATOM 6876 N N . GLY A 1 859 ? 27.938 -9.003 -22.183 1.00 56.03 859 GLY A N 1
ATOM 6877 C CA . GLY A 1 859 ? 27.193 -8.400 -21.074 1.00 56.03 859 GLY A CA 1
ATOM 6878 C C . GLY A 1 859 ? 28.090 -7.765 -19.991 1.00 56.03 859 GLY A C 1
ATOM 6879 O O . GLY A 1 859 ? 27.590 -7.375 -18.937 1.00 56.03 859 GLY A O 1
ATOM 6880 N N . LYS A 1 860 ? 29.412 -7.674 -20.215 1.00 44.09 860 LYS A N 1
ATOM 6881 C CA . LYS A 1 860 ? 30.438 -7.220 -19.269 1.00 44.09 860 LYS A CA 1
ATOM 6882 C C . LYS A 1 860 ? 31.198 -6.049 -19.891 1.00 44.09 860 LYS A C 1
ATOM 6884 O O . LYS A 1 860 ? 31.871 -6.200 -20.898 1.00 44.09 860 LYS A O 1
ATOM 6889 N N . GLY A 1 861 ? 31.122 -4.878 -19.264 1.00 60.16 861 GLY A N 1
ATOM 6890 C CA . GLY A 1 861 ? 31.702 -3.638 -19.791 1.00 60.16 861 GLY A CA 1
ATOM 6891 C C . GLY A 1 861 ? 30.620 -2.599 -20.081 1.00 60.16 861 GLY A C 1
ATOM 6892 O O . GLY A 1 861 ? 29.890 -2.207 -19.168 1.00 60.16 861 GLY A O 1
ATOM 6893 N N . TYR A 1 862 ? 30.523 -2.134 -21.331 1.00 53.81 862 TYR A N 1
ATOM 6894 C CA . TYR A 1 862 ? 29.542 -1.131 -21.759 1.00 53.81 862 TYR A CA 1
ATOM 6895 C C . TYR A 1 862 ? 28.103 -1.639 -21.598 1.00 53.81 862 TYR A C 1
ATOM 6897 O O . TYR A 1 862 ? 27.731 -2.676 -22.138 1.00 53.81 862 TYR A O 1
ATOM 6905 N N . THR A 1 863 ? 27.270 -0.889 -20.871 1.00 64.31 863 THR A N 1
ATOM 6906 C CA . THR A 1 863 ? 25.830 -1.159 -20.754 1.00 64.31 863 THR A CA 1
ATOM 6907 C C . THR A 1 863 ? 25.050 -0.017 -21.391 1.00 64.31 863 THR A C 1
ATOM 6909 O O . THR A 1 863 ? 24.793 1.020 -20.780 1.00 64.31 863 THR A O 1
ATOM 6912 N N . PHE A 1 864 ? 24.666 -0.197 -22.653 1.00 82.44 864 PHE A N 1
ATOM 6913 C CA . PHE A 1 864 ? 23.804 0.761 -23.332 1.00 82.44 864 PHE A CA 1
ATOM 6914 C C . PHE A 1 864 ? 22.357 0.552 -22.903 1.00 82.44 864 PHE A C 1
ATOM 6916 O O . PHE A 1 864 ? 21.664 -0.354 -23.363 1.00 82.44 864 PHE A O 1
ATOM 6923 N N . ASN A 1 865 ? 21.879 1.416 -22.007 1.00 79.94 865 ASN A N 1
ATOM 6924 C CA . ASN A 1 865 ? 20.494 1.353 -21.540 1.00 79.94 865 ASN A CA 1
ATOM 6925 C C . ASN A 1 865 ? 19.484 1.490 -22.691 1.00 79.94 865 ASN A C 1
ATOM 6927 O O . ASN A 1 865 ? 18.411 0.896 -22.623 1.00 79.94 865 ASN A O 1
ATOM 6931 N N . TRP A 1 866 ? 19.852 2.182 -23.777 1.00 89.88 866 TRP A N 1
ATOM 6932 C CA . TRP A 1 866 ? 18.985 2.377 -24.936 1.00 89.88 866 TRP A CA 1
ATOM 6933 C C . TRP A 1 866 ? 18.612 1.086 -25.680 1.00 89.88 866 TRP A C 1
ATOM 6935 O O . TRP A 1 866 ? 17.605 1.100 -26.380 1.00 89.88 866 TRP A O 1
ATOM 6945 N N . PHE A 1 867 ? 19.298 -0.048 -25.480 1.00 88.19 867 PHE A N 1
ATOM 6946 C CA . PHE A 1 867 ? 18.808 -1.341 -25.989 1.00 88.19 867 PHE A CA 1
ATOM 6947 C C . PHE A 1 867 ? 17.429 -1.710 -25.431 1.00 88.19 867 PHE A C 1
ATOM 6949 O O . PHE A 1 867 ? 16.628 -2.324 -26.127 1.00 88.19 867 PHE A O 1
ATOM 6956 N N . ASN A 1 868 ? 17.132 -1.290 -24.199 1.00 82.75 868 ASN A N 1
ATOM 6957 C CA . ASN A 1 868 ? 15.939 -1.707 -23.456 1.00 82.75 868 ASN A CA 1
ATOM 6958 C C . ASN A 1 868 ? 14.956 -0.560 -23.195 1.00 82.75 868 ASN A C 1
ATOM 6960 O O . ASN A 1 868 ? 13.876 -0.777 -22.653 1.00 82.75 868 ASN A O 1
ATOM 6964 N N . ASN A 1 869 ? 15.321 0.670 -23.561 1.00 85.94 869 ASN A N 1
ATOM 6965 C CA . ASN A 1 869 ? 14.430 1.810 -23.401 1.00 85.94 869 ASN A CA 1
ATOM 6966 C C . ASN A 1 869 ? 13.198 1.663 -24.300 1.00 85.94 869 ASN A C 1
ATOM 6968 O O . ASN A 1 869 ? 13.300 1.265 -25.457 1.00 85.94 869 ASN A O 1
ATOM 6972 N N . THR A 1 870 ? 12.049 2.098 -23.791 1.00 90.44 870 THR A N 1
ATOM 6973 C CA . THR A 1 870 ? 10.800 2.184 -24.559 1.00 90.44 870 THR A CA 1
ATOM 6974 C C . THR A 1 870 ? 10.587 3.563 -25.178 1.00 90.44 870 THR A C 1
ATOM 6976 O O . THR A 1 870 ? 9.471 3.917 -25.520 1.00 90.44 870 THR A O 1
ATOM 6979 N N . ASN A 1 871 ? 11.631 4.382 -25.275 1.00 90.81 871 ASN A N 1
ATOM 6980 C CA . ASN A 1 871 ? 11.561 5.744 -25.797 1.00 90.81 871 ASN A CA 1
ATOM 6981 C C . ASN A 1 871 ? 12.380 5.885 -27.089 1.00 90.81 871 ASN A C 1
ATOM 6983 O O . ASN A 1 871 ? 13.005 4.927 -27.558 1.00 90.81 871 ASN A O 1
ATOM 6987 N N . ASN A 1 872 ? 12.407 7.095 -27.647 1.00 93.69 872 ASN A N 1
ATOM 6988 C CA . ASN A 1 872 ? 13.070 7.410 -28.909 1.00 93.69 872 ASN A CA 1
ATOM 6989 C C . ASN A 1 872 ? 14.546 6.974 -28.976 1.00 93.69 872 ASN A C 1
ATOM 6991 O O . ASN A 1 872 ? 15.031 6.676 -30.067 1.00 93.69 872 ASN A O 1
ATOM 6995 N N . TRP A 1 873 ? 15.243 6.847 -27.838 1.00 95.75 873 TRP A N 1
ATOM 6996 C CA . TRP A 1 873 ? 16.646 6.431 -27.816 1.00 95.75 873 TRP A CA 1
ATOM 6997 C C . TRP A 1 873 ? 16.881 5.063 -28.421 1.00 95.75 873 TRP A C 1
ATOM 6999 O O . TRP A 1 873 ? 17.888 4.871 -29.097 1.00 95.75 873 TRP A O 1
ATOM 7009 N N . ASN A 1 874 ? 15.960 4.125 -28.209 1.00 95.25 874 ASN A N 1
ATOM 7010 C CA . ASN A 1 874 ? 16.092 2.794 -28.777 1.00 95.25 874 ASN A CA 1
ATOM 7011 C C . ASN A 1 874 ? 16.080 2.852 -30.311 1.00 95.25 874 ASN A C 1
ATOM 7013 O O . ASN A 1 874 ? 17.016 2.377 -30.950 1.00 95.25 874 ASN A O 1
ATOM 7017 N N . ALA A 1 875 ? 15.080 3.519 -30.894 1.00 96.19 875 ALA A N 1
ATOM 7018 C CA . ALA A 1 875 ? 14.951 3.646 -32.342 1.00 96.19 875 ALA A CA 1
ATOM 7019 C C . ALA A 1 875 ? 16.117 4.427 -32.970 1.00 96.19 875 ALA A C 1
ATOM 7021 O O . ALA A 1 875 ? 16.683 3.985 -33.966 1.00 96.19 875 ALA A O 1
ATOM 7022 N N . VAL A 1 876 ? 16.506 5.563 -32.382 1.00 97.75 876 VAL A N 1
ATOM 7023 C CA . VAL A 1 876 ? 17.565 6.432 -32.923 1.00 97.75 876 VAL A CA 1
ATOM 7024 C C . VAL A 1 876 ? 18.930 5.752 -32.869 1.00 97.75 876 VAL A C 1
ATOM 7026 O O . VAL A 1 876 ? 19.642 5.735 -33.875 1.00 97.75 876 VAL A O 1
ATOM 7029 N N . CYS A 1 877 ? 19.293 5.168 -31.723 1.00 98.00 877 CYS A N 1
ATOM 7030 C CA . CYS A 1 877 ? 20.587 4.516 -31.578 1.00 98.00 877 CYS A CA 1
ATOM 7031 C C . CYS A 1 877 ? 20.694 3.286 -32.482 1.00 98.00 877 CYS A C 1
ATOM 7033 O O . CYS A 1 877 ? 21.682 3.182 -33.207 1.00 98.00 877 CYS A O 1
ATOM 7035 N N . LEU A 1 878 ? 19.675 2.412 -32.501 1.00 97.88 878 LEU A N 1
ATOM 7036 C CA . LEU A 1 878 ? 19.652 1.234 -33.377 1.00 97.88 878 LEU A CA 1
ATOM 7037 C C . LEU A 1 878 ? 19.731 1.630 -34.854 1.00 97.88 878 LEU A C 1
ATOM 7039 O O . LEU A 1 878 ? 20.552 1.079 -35.582 1.00 97.88 878 LEU A O 1
ATOM 7043 N N . ALA A 1 879 ? 18.942 2.617 -35.291 1.00 98.31 879 ALA A N 1
ATOM 7044 C CA . ALA A 1 879 ? 18.991 3.105 -36.667 1.00 98.31 879 ALA A CA 1
ATOM 7045 C C . ALA A 1 879 ? 20.393 3.589 -37.047 1.00 98.31 879 ALA A C 1
ATOM 7047 O O . ALA A 1 879 ? 20.906 3.211 -38.097 1.00 98.31 879 ALA A O 1
ATOM 7048 N N . GLY A 1 880 ? 21.024 4.399 -36.195 1.00 98.19 880 GLY A N 1
ATOM 7049 C CA . GLY A 1 880 ? 22.338 4.968 -36.472 1.00 98.19 880 GLY A CA 1
ATOM 7050 C C . GLY A 1 880 ? 23.446 3.918 -36.555 1.00 98.19 880 GLY A C 1
ATOM 7051 O O . GLY A 1 880 ? 24.141 3.827 -37.567 1.00 98.19 880 GLY A O 1
ATOM 7052 N N . VAL A 1 881 ? 23.593 3.090 -35.514 1.00 98.12 881 VAL A N 1
ATOM 7053 C CA . VAL A 1 881 ? 24.701 2.121 -35.442 1.00 98.12 881 VAL A CA 1
ATOM 7054 C C . VAL A 1 881 ? 24.541 0.979 -36.436 1.00 98.12 881 VAL A C 1
ATOM 7056 O O . VAL A 1 881 ? 25.523 0.592 -37.066 1.00 98.12 881 VAL A O 1
ATOM 7059 N N . THR A 1 882 ? 23.321 0.468 -36.628 1.00 98.44 882 THR A N 1
ATOM 7060 C CA . THR A 1 882 ? 23.082 -0.632 -37.566 1.00 98.44 882 THR A CA 1
ATOM 7061 C C . THR A 1 882 ? 23.225 -0.167 -39.007 1.00 98.44 882 THR A C 1
ATOM 7063 O O . THR A 1 882 ? 23.855 -0.873 -39.791 1.00 98.44 882 THR A O 1
ATOM 7066 N N . SER A 1 883 ? 22.731 1.028 -39.358 1.00 98.31 883 SER A N 1
ATOM 7067 C CA . SER A 1 883 ? 22.900 1.562 -40.719 1.00 98.31 883 SER A CA 1
ATOM 7068 C C . SER A 1 883 ? 24.365 1.862 -41.031 1.00 98.31 883 SER A C 1
ATOM 7070 O O . SER A 1 883 ? 24.846 1.527 -42.111 1.00 98.31 883 SER A O 1
ATOM 7072 N N . ALA A 1 884 ? 25.115 2.387 -40.056 1.00 98.50 884 ALA A N 1
ATOM 7073 C CA . ALA A 1 884 ? 26.555 2.556 -40.199 1.00 98.50 884 ALA A CA 1
ATOM 7074 C C . ALA A 1 884 ? 27.268 1.212 -40.410 1.00 98.50 884 ALA A C 1
ATOM 7076 O O . ALA A 1 884 ? 28.067 1.081 -41.333 1.00 98.50 884 ALA A O 1
ATOM 7077 N N . ALA A 1 885 ? 26.952 0.200 -39.596 1.00 98.38 885 ALA A N 1
ATOM 7078 C CA . ALA A 1 885 ? 27.561 -1.122 -39.700 1.00 98.38 885 ALA A CA 1
ATOM 7079 C C . ALA A 1 885 ? 27.344 -1.734 -41.090 1.00 98.38 885 ALA A C 1
ATOM 7081 O O . ALA A 1 885 ? 28.302 -2.162 -41.732 1.00 98.38 885 ALA A O 1
ATOM 7082 N N . VAL A 1 886 ? 26.108 -1.721 -41.601 1.00 97.50 886 VAL A N 1
ATOM 7083 C CA . VAL A 1 886 ? 25.827 -2.289 -42.928 1.00 97.50 886 VAL A CA 1
ATOM 7084 C C . VAL A 1 886 ? 26.398 -1.469 -44.086 1.00 97.50 886 VAL A C 1
ATOM 7086 O O . VAL A 1 886 ? 26.626 -2.029 -45.156 1.00 97.50 886 VAL A O 1
ATOM 7089 N N . GLY A 1 887 ? 26.653 -0.176 -43.867 1.00 96.44 887 GLY A N 1
ATOM 7090 C CA . GLY A 1 887 ? 27.204 0.739 -44.862 1.00 96.44 887 GLY A CA 1
ATOM 7091 C C . GLY A 1 887 ? 28.723 0.675 -45.033 1.00 96.44 887 GLY A C 1
ATOM 7092 O O . GLY A 1 887 ? 29.206 1.053 -46.098 1.00 96.44 887 GLY A O 1
ATOM 7093 N N . VAL A 1 888 ? 29.488 0.183 -44.042 1.00 97.44 888 VAL A N 1
ATOM 7094 C CA . VAL A 1 888 ? 30.969 0.161 -44.134 1.00 97.44 888 VAL A CA 1
ATOM 7095 C C . VAL A 1 888 ? 31.665 -1.127 -43.690 1.00 97.44 888 VAL A C 1
ATOM 7097 O O . VAL A 1 888 ? 32.798 -1.363 -44.111 1.00 97.44 888 VAL A O 1
ATOM 7100 N N . ILE A 1 889 ? 31.051 -1.972 -42.855 1.00 98.00 889 ILE A N 1
ATOM 7101 C CA . ILE A 1 889 ? 31.714 -3.194 -42.375 1.00 98.00 889 ILE A CA 1
ATOM 7102 C C . ILE A 1 889 ? 31.733 -4.223 -43.503 1.00 98.00 889 ILE A C 1
ATOM 7104 O O . ILE A 1 889 ? 30.677 -4.606 -44.001 1.00 98.00 889 ILE A O 1
ATOM 7108 N N . LYS A 1 890 ? 32.923 -4.693 -43.893 1.00 95.75 890 LYS A N 1
ATOM 7109 C CA . LYS A 1 890 ? 33.090 -5.702 -44.955 1.00 95.75 890 LYS A CA 1
ATOM 7110 C C . LYS A 1 890 ? 32.678 -7.106 -44.506 1.00 95.75 890 LYS A C 1
ATOM 7112 O O . LYS A 1 890 ? 32.096 -7.845 -45.293 1.00 95.75 890 LYS A O 1
ATOM 7117 N N . ASP A 1 891 ? 32.951 -7.472 -43.251 1.00 96.94 891 ASP A N 1
ATOM 7118 C CA . ASP A 1 891 ? 32.594 -8.797 -42.741 1.00 96.94 891 ASP A CA 1
ATOM 7119 C C . ASP A 1 891 ? 31.073 -8.951 -42.599 1.00 96.94 891 ASP A C 1
ATOM 7121 O O . ASP A 1 891 ? 30.387 -8.226 -41.872 1.00 96.94 891 ASP A O 1
ATOM 7125 N N . ARG A 1 892 ? 30.530 -9.935 -43.313 1.00 96.19 892 ARG A N 1
ATOM 7126 C CA . ARG A 1 892 ? 29.084 -10.136 -43.407 1.00 96.19 892 ARG A CA 1
ATOM 7127 C C . ARG A 1 892 ? 28.464 -10.644 -42.111 1.00 96.19 892 ARG A C 1
ATOM 7129 O O . ARG A 1 892 ? 27.323 -10.294 -41.813 1.00 96.19 892 ARG A O 1
ATOM 7136 N N . LYS A 1 893 ? 29.189 -11.461 -41.342 1.00 94.44 893 LYS A N 1
ATOM 7137 C CA . LYS A 1 893 ? 28.695 -11.977 -40.058 1.00 94.44 893 LYS A CA 1
ATOM 7138 C C . LYS A 1 893 ? 28.660 -10.869 -39.014 1.00 94.44 893 LYS A C 1
ATOM 7140 O O . LYS A 1 893 ? 27.700 -10.775 -38.256 1.00 94.44 893 LYS A O 1
ATOM 7145 N N . GLU A 1 894 ? 29.653 -9.991 -39.028 1.00 96.31 894 GLU A N 1
ATOM 7146 C CA . GLU A 1 894 ? 29.692 -8.804 -38.191 1.00 96.31 894 GLU A CA 1
ATOM 7147 C C . GLU A 1 894 ? 28.528 -7.864 -38.520 1.00 96.31 894 GLU A C 1
ATOM 7149 O O . GLU A 1 894 ? 27.805 -7.466 -37.609 1.00 96.31 894 GLU A O 1
ATOM 7154 N N . ARG A 1 895 ? 28.248 -7.585 -39.803 1.00 97.06 895 ARG A N 1
ATOM 7155 C CA . ARG A 1 895 ? 27.027 -6.847 -40.189 1.00 97.06 895 ARG A CA 1
ATOM 7156 C C . ARG A 1 895 ? 25.757 -7.526 -39.671 1.00 97.06 895 ARG A C 1
ATOM 7158 O O . ARG A 1 895 ? 24.861 -6.855 -39.154 1.00 97.06 895 ARG A O 1
ATOM 7165 N N . ALA A 1 896 ? 25.682 -8.850 -39.790 1.00 97.56 896 ALA A N 1
ATOM 7166 C CA . ALA A 1 896 ? 24.525 -9.619 -39.353 1.00 97.56 896 ALA A CA 1
ATOM 7167 C C . ALA A 1 896 ? 24.276 -9.528 -37.840 1.00 97.56 896 ALA A C 1
ATOM 7169 O O . ALA A 1 896 ? 23.117 -9.524 -37.433 1.00 97.56 896 ALA A O 1
ATOM 7170 N N . LEU A 1 897 ? 25.318 -9.376 -37.013 1.00 95.75 897 LEU A N 1
ATOM 7171 C CA . LEU A 1 897 ? 25.175 -9.139 -35.572 1.00 95.75 897 LEU A CA 1
ATOM 7172 C C . LEU A 1 897 ? 24.387 -7.850 -35.285 1.00 95.75 897 LEU A C 1
ATOM 7174 O O . LEU A 1 897 ? 23.437 -7.875 -34.502 1.00 95.75 897 LEU A O 1
ATOM 7178 N N . PHE A 1 898 ? 24.729 -6.738 -35.945 1.00 97.44 898 PHE A N 1
ATOM 7179 C CA . PHE A 1 898 ? 24.019 -5.462 -35.779 1.00 97.44 898 PHE A CA 1
ATOM 7180 C C . PHE A 1 898 ? 22.585 -5.511 -36.316 1.00 97.44 898 PHE A C 1
ATOM 7182 O O . PHE A 1 898 ? 21.683 -4.908 -35.730 1.00 97.44 898 PHE A O 1
ATOM 7189 N N . VAL A 1 899 ? 22.361 -6.229 -37.420 1.00 98.00 899 VAL A N 1
ATOM 7190 C CA . VAL A 1 899 ? 21.020 -6.426 -37.989 1.00 98.00 899 VAL A CA 1
ATOM 7191 C C . VAL A 1 899 ? 20.151 -7.284 -37.069 1.00 98.00 899 VAL A C 1
ATOM 7193 O O . VAL A 1 899 ? 19.016 -6.905 -36.793 1.00 98.00 899 VAL A O 1
ATOM 7196 N N . ALA A 1 900 ? 20.687 -8.382 -36.530 1.00 95.88 900 ALA A N 1
ATOM 7197 C CA . ALA A 1 900 ? 19.987 -9.220 -35.560 1.00 95.88 900 ALA A CA 1
ATOM 7198 C C . ALA A 1 900 ? 19.647 -8.429 -34.291 1.00 95.88 900 ALA A C 1
ATOM 7200 O O . ALA A 1 900 ? 18.522 -8.495 -33.800 1.00 95.88 900 ALA A O 1
ATOM 7201 N N . ALA A 1 901 ? 20.603 -7.648 -33.775 1.00 93.44 901 ALA A N 1
ATOM 7202 C CA . ALA A 1 901 ? 20.387 -6.812 -32.598 1.00 93.44 901 ALA A CA 1
ATOM 7203 C C . ALA A 1 901 ? 19.292 -5.769 -32.845 1.00 93.44 901 ALA A C 1
ATOM 7205 O O . ALA A 1 901 ? 18.438 -5.558 -31.988 1.00 93.44 901 ALA A O 1
ATOM 7206 N N . ALA A 1 902 ? 19.269 -5.153 -34.027 1.00 96.19 902 ALA A N 1
ATOM 7207 C CA . ALA A 1 902 ? 18.214 -4.225 -34.402 1.00 96.19 902 ALA A CA 1
ATOM 7208 C C . ALA A 1 902 ? 16.843 -4.894 -34.547 1.00 96.19 902 ALA A C 1
ATOM 7210 O O . ALA A 1 902 ? 15.867 -4.379 -34.007 1.00 96.19 902 ALA A O 1
ATOM 7211 N N . GLU A 1 903 ? 16.753 -6.041 -35.225 1.00 94.94 903 GLU A N 1
ATOM 7212 C CA . GLU A 1 903 ? 15.506 -6.811 -35.330 1.00 94.94 903 GLU A CA 1
ATOM 7213 C C . GLU A 1 903 ? 14.950 -7.148 -33.938 1.00 94.94 903 GLU A C 1
ATOM 7215 O O . GLU A 1 903 ? 13.761 -6.969 -33.672 1.00 94.94 903 GLU A O 1
ATOM 7220 N N . TYR A 1 904 ? 15.828 -7.569 -33.030 1.00 90.88 904 TYR A N 1
ATOM 7221 C CA . TYR A 1 904 ? 15.463 -8.002 -31.690 1.00 90.88 904 TYR A CA 1
ATOM 7222 C C . TYR A 1 904 ? 15.073 -6.839 -30.766 1.00 90.88 904 TYR A C 1
ATOM 7224 O O . TYR A 1 904 ? 13.972 -6.817 -30.218 1.00 90.88 904 TYR A O 1
ATOM 7232 N N . TYR A 1 905 ? 15.943 -5.835 -30.614 1.00 92.38 905 TYR A N 1
ATOM 7233 C CA . TYR A 1 905 ? 15.746 -4.752 -29.647 1.00 92.38 905 TYR A CA 1
ATOM 7234 C C . TYR A 1 905 ? 14.807 -3.643 -30.128 1.00 92.38 905 TYR A C 1
ATOM 7236 O O . TYR A 1 905 ? 14.283 -2.912 -29.287 1.00 92.38 905 TYR A O 1
ATOM 7244 N N . SER A 1 906 ? 14.553 -3.509 -31.436 1.00 92.94 906 SER A N 1
ATOM 7245 C CA . SER A 1 906 ? 13.648 -2.468 -31.961 1.00 92.94 906 SER A CA 1
ATOM 7246 C C . SER A 1 906 ? 12.213 -2.614 -31.452 1.00 92.94 906 SER A C 1
ATOM 7248 O O . SER A 1 906 ? 11.479 -1.626 -31.384 1.00 92.94 906 SER A O 1
ATOM 7250 N N . GLN A 1 907 ? 11.819 -3.815 -31.023 1.00 89.56 907 GLN A N 1
ATOM 7251 C CA . GLN A 1 907 ? 10.516 -4.073 -30.410 1.00 89.56 907 GLN A CA 1
ATOM 7252 C C . GLN A 1 907 ? 10.287 -3.205 -29.166 1.00 89.56 907 GLN A C 1
ATOM 7254 O O . GLN A 1 907 ? 9.166 -2.753 -28.946 1.00 89.56 907 GLN A O 1
ATOM 7259 N N . ASN A 1 908 ? 11.345 -2.880 -28.412 1.00 88.38 908 ASN A N 1
ATOM 7260 C CA . ASN A 1 908 ? 11.246 -2.035 -27.222 1.00 88.38 908 ASN A CA 1
ATOM 7261 C C . ASN A 1 908 ? 10.765 -0.616 -27.564 1.00 88.38 908 ASN A C 1
ATOM 7263 O O . ASN A 1 908 ? 9.918 -0.077 -26.855 1.00 88.38 908 ASN A O 1
ATOM 7267 N N . SER A 1 909 ? 11.202 -0.029 -28.685 1.00 89.56 909 SER A N 1
ATOM 7268 C CA . SER A 1 909 ? 10.680 1.276 -29.129 1.00 89.56 909 SER A CA 1
ATOM 7269 C C . SER A 1 909 ? 9.184 1.245 -29.470 1.00 89.56 909 SER A C 1
ATOM 7271 O O . SER A 1 909 ? 8.482 2.225 -29.231 1.00 89.56 909 SER A O 1
ATOM 7273 N N . VAL A 1 910 ? 8.660 0.110 -29.951 1.00 90.56 910 VAL A N 1
ATOM 7274 C CA . VAL A 1 910 ? 7.223 -0.069 -30.236 1.00 90.56 910 VAL A CA 1
ATOM 7275 C C . VAL A 1 910 ? 6.396 -0.054 -28.944 1.00 90.56 910 VAL A C 1
ATOM 7277 O O . VAL A 1 910 ? 5.235 0.356 -28.957 1.00 90.56 910 VAL A O 1
ATOM 7280 N N . LEU A 1 911 ? 6.994 -0.439 -27.813 1.00 85.00 911 LEU A N 1
ATOM 7281 C CA . LEU A 1 911 ? 6.356 -0.380 -26.494 1.00 85.00 911 LEU A CA 1
ATOM 7282 C C . LEU A 1 911 ? 6.181 1.049 -25.971 1.00 85.00 911 LEU A C 1
ATOM 7284 O O . LEU A 1 911 ? 5.348 1.274 -25.098 1.00 85.00 911 LEU A O 1
ATOM 7288 N N . GLY A 1 912 ? 6.926 2.018 -26.515 1.00 86.06 912 GLY A N 1
ATOM 7289 C CA . GLY A 1 912 ? 6.744 3.448 -26.233 1.00 86.06 912 GLY A CA 1
ATOM 7290 C C . GLY A 1 912 ? 5.410 4.015 -26.700 1.00 86.06 912 GLY A C 1
ATOM 7291 O O . GLY A 1 912 ? 4.981 5.085 -26.250 1.00 86.06 912 GLY A O 1
ATOM 7292 N N . TYR A 1 913 ? 4.750 3.274 -27.587 1.00 91.50 913 TYR A N 1
ATOM 7293 C CA . TYR A 1 913 ? 3.420 3.558 -28.079 1.00 91.50 913 TYR A CA 1
ATOM 7294 C C . TYR A 1 913 ? 2.412 2.637 -27.403 1.00 91.50 913 TYR A C 1
ATOM 7296 O O . TYR A 1 913 ? 2.611 1.421 -27.287 1.00 91.50 913 TYR A O 1
ATOM 7304 N N . THR A 1 914 ? 1.285 3.202 -27.003 1.00 89.06 914 THR A N 1
ATOM 7305 C CA . THR A 1 914 ? 0.143 2.417 -26.527 1.00 89.06 914 THR A CA 1
ATOM 7306 C C . THR A 1 914 ? -0.465 1.586 -27.668 1.00 89.06 914 THR A C 1
ATOM 7308 O O . THR A 1 914 ? -0.194 1.808 -28.850 1.00 89.06 914 THR A O 1
ATOM 7311 N N . ASP A 1 915 ? -1.307 0.601 -27.344 1.00 86.25 915 ASP A N 1
ATOM 7312 C CA . ASP A 1 915 ? -1.866 -0.327 -28.349 1.00 86.25 915 ASP A CA 1
ATOM 7313 C C . ASP A 1 915 ? -2.894 0.301 -29.307 1.00 86.25 915 ASP A C 1
ATOM 7315 O O . ASP A 1 915 ? -3.260 -0.296 -30.326 1.00 86.25 915 ASP A O 1
ATOM 7319 N N . ASP A 1 916 ? -3.361 1.507 -28.993 1.00 88.25 916 ASP A N 1
ATOM 7320 C CA . ASP A 1 916 ? -4.167 2.376 -29.856 1.00 88.25 916 ASP A CA 1
ATOM 7321 C C . ASP A 1 916 ? -3.311 3.365 -30.682 1.00 88.25 916 ASP A C 1
ATOM 7323 O O . ASP A 1 916 ? -3.857 4.136 -31.469 1.00 88.25 916 ASP A O 1
ATOM 7327 N N . GLY A 1 917 ? -1.978 3.306 -30.564 1.00 91.88 917 GLY A N 1
ATOM 7328 C CA . GLY A 1 917 ? -1.021 4.069 -31.368 1.00 91.88 917 GLY A CA 1
ATOM 7329 C C . GLY A 1 917 ? -0.560 5.398 -30.767 1.00 91.88 917 GLY A C 1
ATOM 7330 O O . GLY A 1 917 ? 0.228 6.090 -31.403 1.00 91.88 917 GLY A O 1
ATOM 7331 N N . TYR A 1 918 ? -1.008 5.776 -29.566 1.00 93.12 918 TYR A N 1
ATOM 7332 C CA . TYR A 1 918 ? -0.609 7.041 -28.942 1.00 93.12 918 TYR A CA 1
ATOM 7333 C C . TYR A 1 918 ? 0.889 7.085 -28.608 1.00 93.12 918 TYR A C 1
ATOM 7335 O O . TYR A 1 918 ? 1.418 6.185 -27.953 1.00 93.12 918 TYR A O 1
ATOM 7343 N N . CYS A 1 919 ? 1.568 8.167 -29.001 1.00 93.38 919 CYS A N 1
ATOM 7344 C CA . CYS A 1 919 ? 2.962 8.414 -28.637 1.00 93.38 919 CYS A CA 1
ATOM 7345 C C . CYS A 1 919 ? 3.052 9.138 -27.288 1.00 93.38 919 CYS A C 1
ATOM 7347 O O . CYS A 1 919 ? 2.713 10.316 -27.176 1.00 93.38 919 CYS A O 1
ATOM 7349 N N . THR A 1 920 ? 3.553 8.450 -26.263 1.00 86.06 920 THR A N 1
ATOM 7350 C CA . THR A 1 920 ? 3.661 9.003 -24.900 1.00 86.06 920 THR A CA 1
ATOM 7351 C C . THR A 1 920 ? 4.671 10.149 -24.774 1.00 86.06 920 THR A C 1
ATOM 7353 O O . THR A 1 920 ? 4.524 10.997 -23.897 1.00 86.06 920 THR A O 1
ATOM 7356 N N . GLU A 1 921 ? 5.646 10.224 -25.682 1.00 90.00 921 GLU A N 1
ATOM 7357 C CA . GLU A 1 921 ? 6.673 11.274 -25.732 1.00 90.00 921 GLU A CA 1
ATOM 7358 C C . GLU A 1 921 ? 6.221 12.552 -26.468 1.00 90.00 921 GLU A C 1
ATOM 7360 O O . GLU A 1 921 ? 6.962 13.534 -26.537 1.00 90.00 921 GLU A O 1
ATOM 7365 N N . GLY A 1 922 ? 5.001 12.563 -27.012 1.00 91.94 922 GLY A N 1
ATOM 7366 C CA . GLY A 1 922 ? 4.448 13.699 -27.743 1.00 91.94 922 GLY A CA 1
ATOM 7367 C C . GLY A 1 922 ? 4.874 13.778 -29.209 1.00 91.94 922 GLY A C 1
ATOM 7368 O O . GLY A 1 922 ? 5.704 13.019 -29.706 1.00 91.94 922 GLY A O 1
ATOM 7369 N N . LEU A 1 923 ? 4.256 14.709 -29.945 1.00 93.88 923 LEU A N 1
ATOM 7370 C CA . LEU A 1 923 ? 4.391 14.792 -31.406 1.00 93.88 923 LEU A CA 1
ATOM 7371 C C . LEU A 1 923 ? 5.811 15.150 -31.875 1.00 93.88 923 LEU A C 1
ATOM 7373 O O . LEU A 1 923 ? 6.251 14.676 -32.921 1.00 93.88 923 LEU A O 1
ATOM 7377 N N . GLY A 1 924 ? 6.552 15.938 -31.092 1.00 93.56 924 GLY A N 1
ATOM 7378 C CA . GLY A 1 924 ? 7.947 16.268 -31.394 1.00 93.56 924 GLY A CA 1
ATOM 7379 C C . GLY A 1 924 ? 8.836 15.024 -31.469 1.00 93.56 924 GLY A C 1
ATOM 7380 O O . GLY A 1 924 ? 9.537 14.820 -32.461 1.00 93.56 924 GLY A O 1
ATOM 7381 N N . TYR A 1 925 ? 8.761 14.151 -30.461 1.00 92.88 925 TYR A N 1
ATOM 7382 C CA . TYR A 1 925 ? 9.520 12.902 -30.460 1.00 92.88 925 TYR A CA 1
ATOM 7383 C C . TYR A 1 925 ? 8.886 11.796 -31.293 1.00 92.88 925 TYR A C 1
ATOM 7385 O O . TYR A 1 925 ? 9.616 10.918 -31.739 1.00 92.88 925 TYR A O 1
ATOM 7393 N N . PHE A 1 926 ? 7.593 11.863 -31.612 1.00 95.25 926 PHE A N 1
ATOM 7394 C CA . PHE A 1 926 ? 7.048 11.064 -32.707 1.00 95.25 926 PHE A CA 1
ATOM 7395 C C . PHE A 1 926 ? 7.783 11.384 -34.014 1.00 95.25 926 PHE A C 1
ATOM 7397 O O . PHE A 1 926 ? 8.373 10.495 -34.622 1.00 95.25 926 PHE A O 1
ATOM 7404 N N . ASN A 1 927 ? 7.848 12.663 -34.403 1.00 95.44 927 ASN A N 1
ATOM 7405 C CA . ASN A 1 927 ? 8.553 13.073 -35.619 1.00 95.44 927 ASN A CA 1
ATOM 7406 C C . ASN A 1 927 ? 10.040 12.698 -35.594 1.00 95.44 927 ASN A C 1
ATOM 7408 O O . ASN A 1 927 ? 10.601 12.371 -36.631 1.00 95.44 927 ASN A O 1
ATOM 7412 N N . TYR A 1 928 ? 10.691 12.746 -34.432 1.00 94.94 928 TYR A N 1
ATOM 7413 C CA . TYR A 1 928 ? 12.112 12.424 -34.324 1.00 94.94 928 TYR A CA 1
ATOM 7414 C C . TYR A 1 928 ? 12.380 10.914 -34.202 1.00 94.94 928 TYR A C 1
ATOM 7416 O O . TYR A 1 928 ? 13.081 10.332 -35.030 1.00 94.94 928 TYR A O 1
ATOM 7424 N N . GLY A 1 929 ? 11.817 10.260 -33.187 1.00 95.00 929 GLY A N 1
ATOM 7425 C CA . GLY A 1 929 ? 12.036 8.850 -32.869 1.00 95.00 929 GLY A CA 1
ATOM 7426 C C . GLY A 1 929 ? 11.411 7.896 -33.883 1.00 95.00 929 GLY A C 1
ATOM 7427 O O . GLY A 1 929 ? 12.084 6.971 -34.337 1.00 95.00 929 GLY A O 1
ATOM 7428 N N . PHE A 1 930 ? 10.162 8.134 -34.303 1.00 96.62 930 PHE A N 1
ATOM 7429 C CA . PHE A 1 930 ? 9.503 7.269 -35.289 1.00 96.62 930 PHE A CA 1
ATOM 7430 C C . PHE A 1 930 ? 10.134 7.394 -36.681 1.00 96.62 930 PHE A C 1
ATOM 7432 O O . PHE A 1 930 ? 10.245 6.401 -37.395 1.00 96.62 930 PHE A O 1
ATOM 7439 N N . GLN A 1 931 ? 10.653 8.575 -37.042 1.00 97.00 931 GLN A N 1
ATOM 7440 C CA . GLN A 1 931 ? 11.459 8.734 -38.257 1.00 97.00 931 GLN A CA 1
ATOM 7441 C C . GLN A 1 931 ? 12.693 7.828 -38.241 1.00 97.00 931 GLN A C 1
ATOM 7443 O O . GLN A 1 931 ? 12.998 7.192 -39.245 1.00 97.00 931 GLN A O 1
ATOM 7448 N N . HIS A 1 932 ? 13.399 7.727 -37.113 1.00 97.88 932 HIS A N 1
ATOM 7449 C CA . HIS A 1 932 ? 14.549 6.826 -37.022 1.00 97.88 932 HIS A CA 1
ATOM 7450 C C . HIS A 1 932 ? 14.132 5.354 -37.018 1.00 97.88 932 HIS A C 1
ATOM 7452 O O . HIS A 1 932 ? 14.828 4.531 -37.603 1.00 97.88 932 HIS A O 1
ATOM 7458 N N . TYR A 1 933 ? 12.967 5.022 -36.458 1.00 97.62 933 TYR A N 1
ATOM 7459 C CA . TYR A 1 933 ? 12.398 3.682 -36.599 1.00 97.62 933 TYR A CA 1
ATOM 7460 C C . TYR A 1 933 ? 12.122 3.327 -38.071 1.00 97.62 933 TYR A C 1
ATOM 7462 O O . TYR A 1 933 ? 12.418 2.217 -38.508 1.00 97.62 933 TYR A O 1
ATOM 7470 N N . ILE A 1 934 ? 11.621 4.286 -38.858 1.00 97.75 934 ILE A N 1
ATOM 7471 C CA . ILE A 1 934 ? 11.436 4.156 -40.311 1.00 97.75 934 ILE A CA 1
ATOM 7472 C C . ILE A 1 934 ? 12.772 3.960 -41.033 1.00 97.75 934 ILE A C 1
ATOM 7474 O O . ILE A 1 934 ? 12.873 3.054 -41.857 1.00 97.75 934 ILE A O 1
ATOM 7478 N N . ILE A 1 935 ? 13.788 4.764 -40.702 1.00 98.12 935 ILE A N 1
ATOM 7479 C CA . ILE A 1 935 ? 15.144 4.628 -41.257 1.00 98.12 935 ILE A CA 1
ATOM 7480 C C . ILE A 1 935 ? 15.679 3.221 -40.991 1.00 98.12 935 ILE A C 1
ATOM 7482 O O . ILE A 1 935 ? 16.140 2.553 -41.913 1.00 98.12 935 ILE A O 1
ATOM 7486 N N . LEU A 1 936 ? 15.564 2.745 -39.747 1.00 98.25 936 LEU A N 1
ATOM 7487 C CA . LEU A 1 936 ? 15.986 1.398 -39.390 1.00 98.25 936 LEU A CA 1
ATOM 7488 C C . LEU A 1 936 ? 15.226 0.351 -40.205 1.00 98.25 936 LEU A C 1
ATOM 7490 O O . LEU A 1 936 ? 15.850 -0.516 -40.811 1.00 98.25 936 LEU A O 1
ATOM 7494 N N . ARG A 1 937 ? 13.891 0.444 -40.258 1.00 97.06 937 ARG A N 1
ATOM 7495 C CA . ARG A 1 937 ? 13.055 -0.482 -41.032 1.00 97.06 937 ARG A CA 1
ATOM 7496 C C . ARG A 1 937 ? 13.485 -0.531 -42.490 1.00 97.06 937 ARG A C 1
ATOM 7498 O O . ARG A 1 937 ? 13.633 -1.630 -43.012 1.00 97.06 937 ARG A O 1
ATOM 7505 N N . GLU A 1 938 ? 13.658 0.615 -43.147 1.00 97.56 938 GLU A N 1
ATOM 7506 C CA . GLU A 1 938 ? 14.011 0.650 -44.571 1.00 97.56 938 GLU A CA 1
ATOM 7507 C C . GLU A 1 938 ? 15.393 0.048 -44.811 1.00 97.56 938 GLU A C 1
ATOM 7509 O O . GLU A 1 938 ? 15.556 -0.754 -45.730 1.00 97.56 938 GLU A O 1
ATOM 7514 N N . GLN A 1 939 ? 16.365 0.350 -43.946 1.00 96.69 939 GLN A N 1
ATOM 7515 C CA . GLN A 1 939 ? 17.692 -0.245 -44.045 1.00 96.69 939 GLN A CA 1
ATOM 7516 C C . GLN A 1 939 ? 17.619 -1.773 -43.917 1.00 96.69 939 GLN A C 1
ATOM 7518 O O . GLN A 1 939 ? 18.159 -2.490 -44.759 1.00 96.69 939 GLN A O 1
ATOM 7523 N N . LEU A 1 940 ? 16.915 -2.290 -42.902 1.00 97.19 940 LEU A N 1
ATOM 7524 C CA . LEU A 1 940 ? 16.757 -3.735 -42.714 1.00 97.19 940 LEU A CA 1
ATOM 7525 C C . LEU A 1 940 ? 16.023 -4.382 -43.892 1.00 97.19 940 LEU A C 1
ATOM 7527 O O . LEU A 1 940 ? 16.457 -5.427 -44.384 1.00 97.19 940 LEU A O 1
ATOM 7531 N N . TYR A 1 941 ? 14.961 -3.744 -44.384 1.00 96.31 941 TYR A N 1
ATOM 7532 C CA . TYR A 1 941 ? 14.177 -4.238 -45.509 1.00 96.31 941 TYR A CA 1
ATOM 7533 C C . TYR A 1 941 ? 15.032 -4.347 -46.771 1.00 96.31 941 TYR A C 1
ATOM 7535 O O . TYR A 1 941 ? 15.098 -5.415 -47.377 1.00 96.31 941 TYR A O 1
ATOM 7543 N N . GLN A 1 942 ? 15.734 -3.277 -47.156 1.00 94.81 942 GLN A N 1
ATOM 7544 C CA . GLN A 1 942 ? 16.562 -3.281 -48.361 1.00 94.81 942 GLN A CA 1
ATOM 7545 C C . GLN A 1 942 ? 17.711 -4.284 -48.253 1.00 94.81 942 GLN A C 1
ATOM 7547 O O . GLN A 1 942 ? 17.901 -5.102 -49.153 1.00 94.81 942 GLN A O 1
ATOM 7552 N N . ARG A 1 943 ? 18.452 -4.266 -47.136 1.00 94.94 943 ARG A N 1
ATOM 7553 C CA . ARG A 1 943 ? 19.635 -5.121 -46.967 1.00 94.94 943 ARG A CA 1
ATOM 7554 C C . ARG A 1 943 ? 19.291 -6.605 -46.858 1.00 94.94 943 ARG A C 1
ATOM 7556 O O . ARG A 1 943 ? 20.135 -7.433 -47.178 1.00 94.94 943 ARG A O 1
ATOM 7563 N N . THR A 1 944 ? 18.070 -6.943 -46.441 1.00 95.50 944 THR A N 1
ATOM 7564 C CA . THR A 1 944 ? 17.594 -8.336 -46.346 1.00 95.50 944 THR A CA 1
ATOM 7565 C C . THR A 1 944 ? 16.588 -8.720 -47.433 1.00 95.50 944 THR A C 1
ATOM 7567 O O . THR A 1 944 ? 15.945 -9.769 -47.334 1.00 95.50 944 THR A O 1
ATOM 7570 N N . LYS A 1 945 ? 16.435 -7.884 -48.471 1.00 93.06 945 LYS A N 1
ATOM 7571 C CA . LYS A 1 945 ? 15.530 -8.107 -49.614 1.00 93.06 945 LYS A CA 1
ATOM 7572 C C . LYS A 1 945 ? 14.083 -8.404 -49.183 1.00 93.06 945 LYS A C 1
ATOM 7574 O O . LYS A 1 945 ? 13.423 -9.278 -49.735 1.00 93.06 945 LYS A O 1
ATOM 7579 N N . GLY A 1 946 ? 13.610 -7.686 -48.165 1.00 92.44 946 GLY A N 1
ATOM 7580 C CA . GLY A 1 946 ? 12.259 -7.788 -47.605 1.00 92.44 946 GLY A CA 1
ATOM 7581 C C . GLY A 1 946 ? 12.047 -8.913 -46.588 1.00 92.44 946 GLY A C 1
ATOM 7582 O O . GLY A 1 946 ? 10.946 -9.053 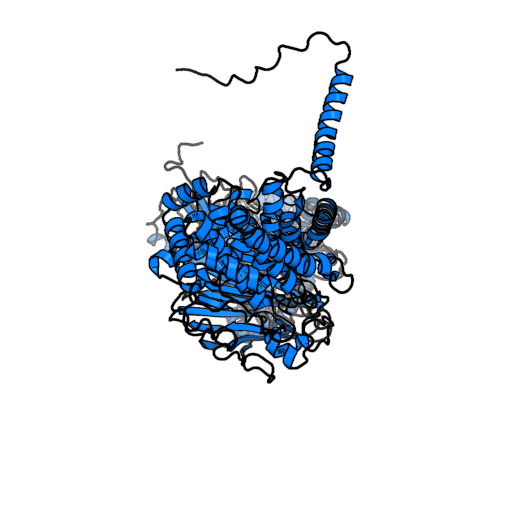-46.056 1.00 92.44 946 GLY A O 1
ATOM 7583 N N . THR A 1 947 ? 13.077 -9.708 -46.275 1.00 94.44 947 THR A N 1
ATOM 7584 C CA . THR A 1 947 ? 12.957 -10.811 -45.305 1.00 94.44 947 THR A CA 1
ATOM 7585 C C . THR A 1 947 ? 12.637 -10.283 -43.903 1.00 94.44 947 THR A C 1
ATOM 7587 O O . THR A 1 947 ? 11.707 -10.769 -43.243 1.00 94.44 947 THR A O 1
ATOM 7590 N N . ILE A 1 948 ? 13.364 -9.248 -43.469 1.00 95.38 948 ILE A N 1
ATOM 7591 C CA . ILE A 1 948 ? 13.101 -8.520 -42.227 1.00 95.38 948 ILE A CA 1
ATOM 7592 C C . ILE A 1 948 ? 12.316 -7.253 -42.566 1.00 95.38 948 ILE A C 1
ATOM 7594 O O . ILE A 1 948 ? 12.826 -6.346 -43.217 1.00 95.38 948 ILE A O 1
ATOM 7598 N N . ASP A 1 949 ? 11.078 -7.185 -42.077 1.00 94.62 949 ASP A N 1
ATOM 7599 C CA . ASP A 1 949 ? 10.247 -5.985 -42.147 1.00 94.62 949 ASP A CA 1
ATOM 7600 C C . ASP A 1 949 ? 9.616 -5.713 -40.779 1.00 94.62 949 ASP A C 1
ATOM 7602 O O . ASP A 1 949 ? 8.854 -6.532 -40.257 1.00 94.62 949 ASP A O 1
ATOM 7606 N N . LEU A 1 950 ? 9.929 -4.548 -40.212 1.00 94.75 950 LEU A N 1
ATOM 7607 C CA . LEU A 1 950 ? 9.429 -4.104 -38.912 1.00 94.75 950 LEU A CA 1
ATOM 7608 C C . LEU A 1 950 ? 7.968 -3.611 -38.962 1.00 94.75 950 LEU A C 1
ATOM 7610 O O . LEU A 1 950 ? 7.352 -3.380 -37.924 1.00 94.75 950 LEU A O 1
ATOM 7614 N N . PHE A 1 951 ? 7.380 -3.459 -40.152 1.00 93.25 951 PHE A N 1
ATOM 7615 C CA . PHE A 1 951 ? 6.021 -2.938 -40.344 1.00 93.25 951 PHE A CA 1
ATOM 7616 C C . PHE A 1 951 ? 4.909 -4.001 -40.330 1.00 93.25 951 PHE A C 1
ATOM 7618 O O . PHE A 1 951 ? 3.742 -3.668 -40.514 1.00 93.25 951 PHE A O 1
ATOM 7625 N N . LYS A 1 952 ? 5.221 -5.270 -40.037 1.00 81.12 952 LYS A N 1
ATOM 7626 C CA . LYS A 1 952 ? 4.277 -6.404 -40.137 1.00 81.12 952 LYS A CA 1
ATOM 7627 C C . LYS A 1 952 ? 3.096 -6.401 -39.142 1.00 81.12 952 LYS A C 1
ATOM 7629 O O . LYS A 1 952 ? 2.275 -7.312 -39.195 1.00 81.12 952 LYS A O 1
ATOM 7634 N N . SER A 1 953 ? 2.983 -5.432 -38.227 1.00 82.06 953 SER A N 1
ATOM 7635 C CA . SER A 1 953 ? 1.954 -5.437 -37.170 1.00 82.06 953 SER A CA 1
ATOM 7636 C C . SER A 1 953 ? 0.823 -4.429 -37.399 1.00 82.06 953 SER A C 1
ATOM 7638 O O . SER A 1 953 ? 1.048 -3.297 -37.821 1.00 82.06 953 SER A O 1
ATOM 7640 N N . GLU A 1 954 ? -0.400 -4.790 -36.999 1.00 85.19 954 GLU A N 1
ATOM 7641 C CA . GLU A 1 954 ? -1.546 -3.861 -36.984 1.00 85.19 954 GLU A CA 1
ATOM 7642 C C . GLU A 1 954 ? -1.331 -2.674 -36.032 1.00 85.19 954 GLU A C 1
ATOM 7644 O O . GLU A 1 954 ? -1.810 -1.567 -36.280 1.00 85.19 954 GLU A O 1
ATOM 7649 N N . LYS A 1 955 ? -0.545 -2.867 -34.963 1.00 90.19 955 LYS A N 1
ATOM 7650 C CA . LYS A 1 955 ? -0.125 -1.776 -34.076 1.00 90.19 955 LYS A CA 1
ATOM 7651 C C . LYS A 1 955 ? 0.663 -0.710 -34.842 1.00 90.19 955 LYS A C 1
ATOM 7653 O O . LYS A 1 955 ? 0.477 0.474 -34.580 1.00 90.19 955 LYS A O 1
ATOM 7658 N N . MET A 1 956 ? 1.463 -1.099 -35.837 1.00 93.94 956 MET A N 1
ATOM 7659 C CA . MET A 1 956 ? 2.237 -0.154 -36.643 1.00 93.94 956 MET A CA 1
ATOM 7660 C C . MET A 1 956 ? 1.353 0.795 -37.457 1.00 93.94 956 MET A C 1
ATOM 7662 O O . MET A 1 956 ? 1.646 1.985 -37.527 1.00 93.94 956 MET A O 1
ATOM 7666 N N . LYS A 1 957 ? 0.227 0.313 -38.004 1.00 92.94 957 LYS A N 1
ATOM 7667 C CA . LYS A 1 957 ? -0.759 1.177 -38.679 1.00 92.94 957 LYS A CA 1
ATOM 7668 C C . LYS A 1 957 ? -1.317 2.232 -37.731 1.00 92.94 957 LYS A C 1
ATOM 7670 O O . LYS A 1 957 ? -1.419 3.399 -38.093 1.00 92.94 957 LYS A O 1
ATOM 7675 N N . LYS A 1 958 ? -1.632 1.841 -36.495 1.00 93.38 958 LYS A N 1
ATOM 7676 C CA . LYS A 1 958 ? -2.141 2.766 -35.474 1.00 93.38 958 LYS A CA 1
ATOM 7677 C C . LYS A 1 958 ? -1.094 3.798 -35.056 1.00 93.38 958 LYS A C 1
ATOM 7679 O O . LYS A 1 958 ? -1.427 4.975 -34.962 1.00 93.38 958 LYS A O 1
ATOM 7684 N N . ILE A 1 959 ? 0.159 3.373 -34.866 1.00 96.12 959 ILE A N 1
ATOM 7685 C CA . ILE A 1 959 ? 1.289 4.272 -34.582 1.00 96.12 959 ILE A CA 1
ATOM 7686 C C . ILE A 1 959 ? 1.469 5.271 -35.728 1.00 96.12 959 ILE A C 1
ATOM 7688 O O . ILE A 1 959 ? 1.532 6.472 -35.487 1.00 96.12 959 ILE A O 1
ATOM 7692 N N . ALA A 1 960 ? 1.476 4.809 -36.980 1.00 95.31 960 ALA A N 1
ATOM 7693 C CA . ALA A 1 960 ? 1.599 5.686 -38.143 1.00 95.31 960 ALA A CA 1
ATOM 7694 C C . ALA A 1 960 ? 0.440 6.696 -38.248 1.00 95.31 960 ALA A C 1
ATOM 7696 O O . ALA A 1 960 ? 0.647 7.845 -38.633 1.00 95.31 960 ALA A O 1
ATOM 7697 N N . MET A 1 961 ? -0.767 6.293 -37.841 1.00 93.44 961 MET A N 1
ATOM 7698 C CA . MET A 1 961 ? -1.950 7.154 -37.800 1.00 93.44 961 MET A CA 1
ATOM 7699 C C . MET A 1 961 ? -1.983 8.123 -36.611 1.00 93.44 961 MET A C 1
ATOM 7701 O O . MET A 1 961 ? -2.860 8.987 -36.581 1.00 93.44 961 MET A O 1
ATOM 7705 N N . TYR A 1 962 ? -1.050 8.037 -35.653 1.00 94.31 962 TYR A N 1
ATOM 7706 C CA . TYR A 1 962 ? -1.007 8.914 -34.479 1.00 94.31 962 TYR A CA 1
ATOM 7707 C C . TYR A 1 962 ? -1.077 10.389 -34.864 1.00 94.31 962 TYR A C 1
ATOM 7709 O O . TYR A 1 962 ? -1.967 11.093 -34.403 1.00 94.31 962 TYR A O 1
ATOM 7717 N N . GLY A 1 963 ? -0.195 10.847 -35.756 1.00 90.62 963 GLY A N 1
ATOM 7718 C CA . GLY A 1 963 ? -0.141 12.255 -36.146 1.00 90.62 963 GLY A CA 1
ATOM 7719 C C . GLY A 1 963 ? -1.407 12.756 -36.851 1.00 90.62 963 GLY A C 1
ATOM 7720 O O . GLY A 1 963 ? -1.742 13.920 -36.717 1.00 90.62 963 GLY A O 1
ATOM 7721 N N . ILE A 1 964 ? -2.160 11.896 -37.539 1.00 91.12 964 ILE A N 1
ATOM 7722 C CA . ILE A 1 964 ? -3.475 12.252 -38.102 1.00 91.12 964 ILE A CA 1
ATOM 7723 C C . ILE A 1 964 ? -4.511 12.337 -36.978 1.00 91.12 964 ILE A C 1
ATOM 7725 O O . ILE A 1 964 ? -5.212 13.330 -36.807 1.00 91.12 964 ILE A O 1
ATOM 7729 N N . ASN A 1 965 ? -4.566 11.298 -36.154 1.00 91.81 965 ASN A N 1
ATOM 7730 C CA . ASN A 1 965 ? -5.564 11.138 -35.106 1.00 91.81 965 ASN A CA 1
ATOM 7731 C C . ASN A 1 965 ? -5.389 12.111 -33.930 1.00 91.81 965 ASN A C 1
ATOM 7733 O O . ASN A 1 965 ? -6.347 12.359 -33.194 1.00 91.81 965 ASN A O 1
ATOM 7737 N N . PHE A 1 966 ? -4.191 12.667 -33.767 1.00 92.44 966 PHE A N 1
ATOM 7738 C CA . PHE A 1 966 ? -3.820 13.591 -32.702 1.00 92.44 966 PHE A CA 1
ATOM 7739 C C . PHE A 1 966 ? -4.056 15.071 -33.054 1.00 92.44 966 PHE A C 1
ATOM 7741 O O . PHE A 1 966 ? -4.003 15.928 -32.173 1.00 92.44 966 PHE A O 1
ATOM 7748 N N . GLU A 1 967 ? -4.340 15.387 -34.321 1.00 90.19 967 GLU A N 1
ATOM 7749 C CA . GLU A 1 967 ? -4.627 16.755 -34.768 1.00 90.19 967 GLU A CA 1
ATOM 7750 C C . GLU A 1 967 ? -5.945 17.266 -34.184 1.00 90.19 967 GLU A C 1
ATOM 7752 O O . GLU A 1 967 ? -6.966 16.594 -34.302 1.00 90.19 967 GLU A O 1
ATOM 7757 N N . ILE A 1 968 ? -5.957 18.465 -33.602 1.00 88.31 968 ILE A N 1
ATOM 7758 C CA . ILE A 1 968 ? -7.193 19.105 -33.134 1.00 88.31 968 ILE A CA 1
ATOM 7759 C C . ILE A 1 968 ? -7.956 19.664 -34.338 1.00 88.31 968 ILE A C 1
ATOM 7761 O O . ILE A 1 968 ? -9.087 19.263 -34.602 1.00 88.31 968 ILE A O 1
ATOM 7765 N N . ILE A 1 969 ? -7.347 20.611 -35.055 1.00 85.94 969 ILE A N 1
ATOM 7766 C CA . ILE A 1 969 ? -7.933 21.292 -36.215 1.00 85.94 969 ILE A CA 1
ATOM 7767 C C . ILE A 1 969 ? -6.854 22.105 -36.946 1.00 85.94 969 ILE A C 1
ATOM 7769 O O . ILE A 1 969 ? -6.010 22.703 -36.287 1.00 85.94 969 ILE A O 1
ATOM 7773 N N . ASN A 1 970 ? -6.907 22.197 -38.278 1.00 80.94 970 ASN A N 1
ATOM 7774 C CA . ASN A 1 970 ? -6.103 23.126 -39.093 1.00 80.94 970 ASN A CA 1
ATOM 7775 C C . ASN A 1 970 ? -4.587 23.085 -38.796 1.00 80.94 970 ASN A C 1
ATOM 7777 O O . ASN A 1 970 ? -3.933 24.124 -38.710 1.00 80.94 970 ASN A O 1
ATOM 7781 N N . GLY A 1 971 ? -4.026 21.890 -38.602 1.00 82.62 971 GLY A N 1
ATOM 7782 C CA . GLY A 1 971 ? -2.616 21.691 -38.261 1.00 82.62 971 GLY A CA 1
ATOM 7783 C C . GLY A 1 971 ? -2.252 22.066 -36.821 1.00 82.62 971 GLY A C 1
ATOM 7784 O O . GLY A 1 971 ? -1.070 22.106 -36.483 1.00 82.62 971 GLY A O 1
ATOM 7785 N N . ALA A 1 972 ? -3.233 22.342 -35.959 1.00 88.00 972 ALA A N 1
ATOM 7786 C CA . ALA A 1 972 ? -3.021 22.560 -34.537 1.00 88.00 972 ALA A CA 1
ATOM 7787 C C . ALA A 1 972 ? -2.992 21.225 -33.783 1.00 88.00 972 ALA A C 1
ATOM 7789 O O . ALA A 1 972 ? -3.911 20.408 -33.878 1.00 88.00 972 ALA A O 1
ATOM 7790 N N . TYR A 1 973 ? -1.952 21.047 -32.973 1.00 91.44 973 TYR A N 1
ATOM 7791 C CA . TYR A 1 973 ? -1.714 19.849 -32.176 1.00 91.44 973 TYR A CA 1
ATOM 7792 C C . TYR A 1 973 ? -1.569 20.200 -30.694 1.00 91.44 973 TYR A C 1
ATOM 7794 O O . TYR A 1 973 ? -1.054 21.277 -30.371 1.00 91.44 973 TYR A O 1
ATOM 7802 N N . PRO A 1 974 ? -1.956 19.302 -29.773 1.00 89.06 974 PRO A N 1
ATOM 7803 C CA . PRO A 1 974 ? -1.649 19.480 -28.362 1.00 89.06 974 PRO A CA 1
ATOM 7804 C C . PRO A 1 974 ? -0.128 19.492 -28.131 1.00 89.06 974 PRO A C 1
ATOM 7806 O O . PRO A 1 974 ? 0.580 18.546 -28.480 1.00 89.06 974 PRO A O 1
ATOM 7809 N N . ALA A 1 975 ? 0.376 20.556 -27.505 1.00 87.69 975 ALA A N 1
ATOM 7810 C CA . ALA A 1 975 ? 1.780 20.691 -27.124 1.00 87.69 975 ALA A CA 1
ATOM 7811 C C . ALA A 1 975 ? 1.992 20.160 -25.696 1.00 87.69 975 ALA A C 1
ATOM 7813 O O . ALA A 1 975 ? 1.951 20.918 -24.729 1.00 87.69 975 ALA A O 1
ATOM 7814 N N . PHE A 1 976 ? 2.161 18.843 -25.565 1.00 83.44 976 PHE A N 1
ATOM 7815 C CA . PHE A 1 976 ? 2.436 18.166 -24.292 1.00 83.44 976 PHE A CA 1
ATOM 7816 C C . PHE A 1 976 ? 3.775 17.411 -24.347 1.00 83.44 976 PHE A C 1
ATOM 7818 O O . PHE A 1 976 ? 4.311 17.174 -25.432 1.00 83.44 976 PHE A O 1
ATOM 7825 N N . ALA A 1 977 ? 4.297 17.026 -23.177 1.00 84.44 977 ALA A N 1
ATOM 7826 C CA . ALA A 1 977 ? 5.662 16.512 -23.015 1.00 84.44 977 ALA A CA 1
ATOM 7827 C C . ALA A 1 977 ? 6.703 17.518 -23.558 1.00 84.44 977 ALA A C 1
ATOM 7829 O O . ALA A 1 977 ? 6.528 18.724 -23.393 1.00 84.44 977 ALA A O 1
ATOM 7830 N N . ASP A 1 978 ? 7.755 17.051 -24.229 1.00 74.12 978 ASP A N 1
ATOM 7831 C CA . ASP A 1 978 ? 8.812 17.902 -24.800 1.00 74.12 978 ASP A CA 1
ATOM 7832 C C . ASP A 1 978 ? 8.425 18.506 -26.172 1.00 74.12 978 ASP A C 1
ATOM 7834 O O . ASP A 1 978 ? 9.271 18.984 -26.935 1.00 74.12 978 ASP A O 1
ATOM 7838 N N . CYS A 1 979 ? 7.135 18.486 -26.526 1.00 86.88 979 CYS A N 1
ATOM 7839 C CA . CYS A 1 979 ? 6.640 19.027 -27.786 1.00 86.88 979 CYS A CA 1
ATOM 7840 C C . CYS A 1 979 ? 6.504 20.556 -27.730 1.00 86.88 979 CYS A C 1
ATOM 7842 O O . CYS A 1 979 ? 5.861 21.112 -26.840 1.00 86.88 979 CYS A O 1
ATOM 7844 N N . ARG A 1 980 ? 7.045 21.257 -28.733 1.00 88.88 980 ARG A N 1
ATOM 7845 C CA . ARG A 1 980 ? 6.891 22.716 -28.856 1.00 88.88 980 ARG A CA 1
ATOM 7846 C C . ARG A 1 980 ? 5.525 23.077 -29.437 1.00 88.88 980 ARG A C 1
ATOM 7848 O O . ARG A 1 980 ? 5.012 22.368 -30.306 1.00 88.88 980 ARG A O 1
ATOM 7855 N N . ILE A 1 981 ? 4.976 24.216 -29.016 1.00 90.81 981 ILE A N 1
ATOM 7856 C CA . ILE A 1 981 ? 3.793 24.819 -29.649 1.00 90.81 981 ILE A CA 1
ATOM 7857 C C . ILE A 1 981 ? 4.087 25.065 -31.136 1.00 90.81 981 ILE A C 1
ATOM 7859 O O . ILE A 1 981 ? 5.174 25.524 -31.485 1.00 90.81 981 ILE A O 1
ATOM 7863 N N . GLY A 1 982 ? 3.125 24.736 -32.001 1.00 89.75 982 GLY A N 1
ATOM 7864 C CA . GLY A 1 982 ? 3.256 24.856 -33.458 1.00 89.75 982 GLY A CA 1
ATOM 7865 C C . GLY A 1 982 ? 3.944 23.670 -34.142 1.00 89.75 982 GLY A C 1
ATOM 7866 O O . GLY A 1 982 ? 4.115 23.695 -35.357 1.00 89.75 982 GLY A O 1
ATOM 7867 N N . THR A 1 983 ? 4.330 22.626 -33.400 1.00 92.81 983 THR A N 1
ATOM 7868 C CA . THR A 1 983 ? 4.821 21.379 -34.007 1.00 92.81 983 THR A CA 1
ATOM 7869 C C . THR A 1 983 ? 3.691 20.703 -34.780 1.00 92.81 983 THR A C 1
ATOM 7871 O O . THR A 1 983 ? 2.634 20.441 -34.210 1.00 92.81 983 THR A O 1
ATOM 7874 N N . THR A 1 984 ? 3.931 20.385 -36.050 1.00 92.62 984 THR A N 1
ATOM 7875 C CA . THR A 1 984 ? 3.023 19.614 -36.908 1.00 92.62 984 THR A CA 1
ATOM 7876 C C . THR A 1 984 ? 3.565 18.209 -37.148 1.00 92.62 984 THR A C 1
ATOM 7878 O O . THR A 1 984 ? 4.760 17.961 -36.973 1.00 92.62 984 THR A O 1
ATOM 7881 N N . VAL A 1 985 ? 2.707 17.263 -37.537 1.00 92.62 985 VAL A N 1
ATOM 7882 C CA . VAL A 1 985 ? 3.168 15.938 -37.978 1.00 92.62 985 VAL A CA 1
ATOM 7883 C C . VAL A 1 985 ? 4.023 16.072 -39.241 1.00 92.62 985 VAL A C 1
ATOM 7885 O O . VAL A 1 985 ? 3.691 16.844 -40.138 1.00 92.62 985 VAL A O 1
ATOM 7888 N N . SER A 1 986 ? 5.119 15.315 -39.326 1.00 93.19 986 SER A N 1
ATOM 7889 C CA . SER A 1 986 ? 5.977 15.293 -40.514 1.00 93.19 986 SER A CA 1
ATOM 7890 C C . SER A 1 986 ? 5.243 14.696 -41.727 1.00 93.19 986 SER A C 1
ATOM 7892 O O . SER A 1 986 ? 4.910 13.504 -41.705 1.00 93.19 986 SER A O 1
ATOM 7894 N N . PRO A 1 987 ? 5.052 15.455 -42.827 1.00 92.31 987 PRO A N 1
ATOM 7895 C CA . PRO A 1 987 ? 4.462 14.923 -44.057 1.00 92.31 987 PRO A CA 1
ATOM 7896 C C . PRO A 1 987 ? 5.296 13.802 -44.689 1.00 92.31 987 PRO A C 1
ATOM 7898 O O . PRO A 1 987 ? 4.750 12.942 -45.368 1.00 92.31 987 PRO A O 1
ATOM 7901 N N . LEU A 1 988 ? 6.611 13.780 -44.442 1.00 94.38 988 LEU A N 1
ATOM 7902 C CA . LEU A 1 988 ? 7.524 12.769 -44.986 1.00 94.38 988 LEU A CA 1
ATOM 7903 C C . LEU A 1 988 ? 7.311 11.397 -44.337 1.00 94.38 988 LEU A C 1
ATOM 7905 O O . LEU A 1 988 ? 7.315 10.378 -45.025 1.00 94.38 988 LEU A O 1
ATOM 7909 N N . ILE A 1 989 ? 7.085 11.380 -43.018 1.00 95.12 989 ILE A N 1
ATOM 7910 C CA . ILE A 1 989 ? 6.725 10.164 -42.274 1.00 95.12 989 ILE A CA 1
ATOM 7911 C C . ILE A 1 989 ? 5.394 9.628 -42.793 1.00 95.12 989 ILE A C 1
ATOM 7913 O O . ILE A 1 989 ? 5.285 8.446 -43.112 1.00 95.12 989 ILE A O 1
ATOM 7917 N N . LEU A 1 990 ? 4.395 10.508 -42.913 1.00 93.81 990 LEU A N 1
ATOM 7918 C CA . LEU A 1 990 ? 3.065 10.123 -43.373 1.00 93.81 990 LEU A CA 1
ATOM 7919 C C . LEU A 1 990 ? 3.078 9.623 -44.813 1.00 93.81 990 LEU A C 1
ATOM 7921 O O . LEU A 1 990 ? 2.458 8.601 -45.075 1.00 93.81 990 LEU A O 1
ATOM 7925 N N . TRP A 1 991 ? 3.820 10.263 -45.718 1.00 94.69 991 TRP A N 1
ATOM 7926 C CA . TRP A 1 991 ? 3.986 9.788 -47.091 1.00 94.69 991 TRP A CA 1
ATOM 7927 C C . TRP A 1 991 ? 4.571 8.377 -47.134 1.00 94.69 991 TRP A C 1
ATOM 7929 O O . TRP A 1 991 ? 3.986 7.477 -47.739 1.00 94.69 991 TRP A O 1
ATOM 7939 N N . TYR A 1 992 ? 5.683 8.151 -46.435 1.00 95.44 992 TYR A N 1
ATOM 7940 C CA . TYR A 1 992 ? 6.348 6.852 -46.433 1.00 95.44 992 TYR A CA 1
ATOM 7941 C C . TYR A 1 992 ? 5.462 5.753 -45.822 1.00 95.44 992 TYR A C 1
ATOM 7943 O O . TYR A 1 992 ? 5.346 4.656 -46.376 1.00 95.44 992 TYR A O 1
ATOM 7951 N N . CYS A 1 993 ? 4.803 6.047 -44.696 1.00 94.81 993 CYS A N 1
ATOM 7952 C CA . CYS A 1 993 ? 3.878 5.122 -44.047 1.00 94.81 993 CYS A CA 1
ATOM 7953 C C . CYS A 1 993 ? 2.620 4.875 -44.884 1.00 94.81 993 CYS A C 1
ATOM 7955 O O . CYS A 1 993 ? 2.174 3.735 -44.951 1.00 94.81 993 CYS A O 1
ATOM 7957 N N . ASN A 1 994 ? 2.066 5.894 -45.544 1.00 92.88 994 ASN A N 1
ATOM 7958 C CA . ASN A 1 994 ? 0.878 5.764 -46.389 1.00 92.88 994 ASN A CA 1
ATOM 7959 C C . ASN A 1 994 ? 1.095 4.712 -47.486 1.00 92.88 994 ASN A C 1
ATOM 7961 O O . ASN A 1 994 ? 0.270 3.811 -47.637 1.00 92.88 994 ASN A O 1
ATOM 7965 N N . HIS A 1 995 ? 2.250 4.760 -48.153 1.00 90.31 995 HIS A N 1
ATOM 7966 C CA . HIS A 1 995 ? 2.616 3.837 -49.230 1.00 90.31 995 HIS A CA 1
ATOM 7967 C C . HIS A 1 995 ? 2.994 2.431 -48.747 1.00 90.31 995 HIS A C 1
ATOM 7969 O O . HIS A 1 995 ? 2.728 1.455 -49.445 1.00 90.31 995 HIS A O 1
ATOM 7975 N N . ASN A 1 996 ? 3.625 2.305 -47.576 1.00 93.25 996 ASN A N 1
ATOM 7976 C CA . ASN A 1 996 ? 4.071 1.007 -47.055 1.00 93.25 996 ASN A CA 1
ATOM 7977 C C . ASN A 1 996 ? 3.010 0.267 -46.227 1.00 93.25 996 ASN A C 1
ATOM 7979 O O . ASN A 1 996 ? 3.051 -0.956 -46.138 1.00 93.25 996 ASN A O 1
ATOM 7983 N N . LEU A 1 997 ? 2.080 0.988 -45.596 1.00 91.31 997 LEU A N 1
ATOM 7984 C CA . LEU A 1 997 ? 1.056 0.421 -44.708 1.00 91.31 997 LEU A CA 1
ATOM 7985 C C . LEU A 1 997 ? -0.359 0.476 -45.300 1.00 91.31 997 LEU A C 1
ATOM 7987 O O . LEU A 1 997 ? -1.282 -0.065 -44.687 1.00 91.31 997 LEU A O 1
ATOM 7991 N N . GLY A 1 998 ? -0.538 1.119 -46.460 1.00 86.44 998 GLY A N 1
ATOM 7992 C CA . GLY A 1 998 ? -1.831 1.247 -47.132 1.00 86.44 998 GLY A CA 1
ATOM 7993 C C . GLY A 1 998 ? -2.833 2.070 -46.322 1.00 86.44 998 GLY A C 1
ATOM 7994 O O . GLY A 1 998 ? -3.944 1.611 -46.072 1.00 86.44 998 GLY A O 1
ATOM 7995 N N . LEU A 1 999 ? -2.431 3.262 -45.863 1.00 86.25 999 LEU A N 1
ATOM 7996 C CA . LEU A 1 999 ? -3.243 4.070 -44.937 1.00 86.25 999 LEU A CA 1
ATOM 7997 C C . LEU A 1 999 ? -4.395 4.831 -45.617 1.00 86.25 999 LEU A C 1
ATOM 7999 O O . LEU A 1 999 ? -5.310 5.277 -44.928 1.00 86.25 999 LEU A O 1
ATOM 8003 N N . GLY A 1 1000 ? -4.369 4.986 -46.945 1.00 81.81 1000 GLY A N 1
ATOM 8004 C CA . GLY A 1 1000 ? -5.432 5.655 -47.706 1.00 81.81 1000 GLY A CA 1
ATOM 8005 C C . GLY A 1 1000 ? -5.492 7.174 -47.501 1.00 81.81 1000 GLY A C 1
ATOM 8006 O O . GLY A 1 1000 ? -6.561 7.774 -47.619 1.00 81.81 1000 GLY A O 1
ATOM 8007 N N . LEU A 1 1001 ? -4.363 7.805 -47.166 1.00 83.38 1001 LEU A N 1
ATOM 8008 C CA . LEU A 1 1001 ? -4.267 9.232 -46.872 1.00 83.38 1001 LEU A CA 1
ATOM 8009 C C . LEU A 1 1001 ? -3.875 10.036 -48.122 1.00 83.38 1001 LEU A C 1
ATOM 8011 O O . LEU A 1 1001 ? -2.713 10.403 -48.286 1.00 83.38 1001 LEU A O 1
ATOM 8015 N N . SER A 1 1002 ? -4.849 10.376 -48.970 1.00 82.06 1002 SER A N 1
ATOM 8016 C CA . SER A 1 1002 ? -4.589 11.007 -50.280 1.00 82.06 1002 SER A CA 1
ATOM 8017 C C . SER A 1 1002 ? -3.820 12.336 -50.222 1.00 82.06 1002 SER A C 1
ATOM 8019 O O . SER A 1 1002 ? -3.095 12.693 -51.146 1.00 82.06 1002 SER A O 1
ATOM 8021 N N . ALA A 1 1003 ? -3.939 13.081 -49.117 1.00 82.31 1003 ALA A N 1
ATOM 8022 C CA . ALA A 1 1003 ? -3.182 14.318 -48.894 1.00 82.31 1003 ALA A CA 1
ATOM 8023 C C . ALA A 1 1003 ? -1.657 14.096 -48.791 1.00 82.31 1003 ALA A C 1
ATOM 8025 O O . ALA A 1 1003 ? -0.896 15.056 -48.889 1.00 82.31 1003 ALA A O 1
ATOM 8026 N N . TYR A 1 1004 ? -1.218 12.848 -48.606 1.00 88.69 1004 TYR A N 1
ATOM 8027 C CA . TYR A 1 1004 ? 0.181 12.452 -48.457 1.00 88.69 1004 TYR A CA 1
ATOM 8028 C C . TYR A 1 1004 ? 0.592 11.407 -49.507 1.00 88.69 1004 TYR A C 1
ATOM 8030 O O . TYR A 1 1004 ? 1.502 10.615 -49.270 1.00 88.69 1004 TYR A O 1
ATOM 8038 N N . ASP A 1 1005 ? -0.055 11.396 -50.677 1.00 85.81 1005 ASP A N 1
ATOM 8039 C CA . ASP A 1 1005 ? 0.375 10.576 -51.822 1.00 85.81 1005 ASP A CA 1
ATOM 8040 C C . ASP A 1 1005 ? 1.651 11.135 -52.479 1.00 85.81 1005 ASP A C 1
ATOM 8042 O O . ASP A 1 1005 ? 2.412 10.414 -53.122 1.00 85.81 1005 ASP A O 1
ATOM 8046 N N . GLN A 1 1006 ? 1.935 12.424 -52.280 1.00 86.38 1006 GLN A N 1
ATOM 8047 C CA . GLN A 1 1006 ? 3.116 13.098 -52.815 1.00 86.38 1006 GLN A CA 1
ATOM 8048 C C . GLN A 1 1006 ? 3.818 13.925 -51.736 1.00 86.38 1006 GLN A C 1
ATOM 8050 O O . GLN A 1 1006 ? 3.200 14.376 -50.773 1.00 86.38 1006 GLN A O 1
ATOM 8055 N N . ILE A 1 1007 ? 5.120 14.149 -51.921 1.00 88.69 1007 ILE A N 1
ATOM 8056 C CA . ILE A 1 1007 ? 5.939 15.040 -51.091 1.00 88.69 1007 ILE A CA 1
ATOM 8057 C C . ILE A 1 1007 ? 6.615 16.094 -51.961 1.00 88.69 1007 ILE A C 1
ATOM 8059 O O . ILE A 1 1007 ? 6.994 15.825 -53.101 1.00 88.69 1007 ILE A O 1
ATOM 8063 N N . ASN A 1 1008 ? 6.815 17.291 -51.408 1.00 88.88 1008 ASN A N 1
ATOM 8064 C CA . ASN A 1 1008 ? 7.599 18.326 -52.071 1.00 88.88 1008 ASN A CA 1
ATOM 8065 C C . ASN A 1 1008 ? 9.100 18.050 -51.895 1.00 88.88 1008 ASN A C 1
ATOM 8067 O O . ASN A 1 1008 ? 9.711 18.433 -50.897 1.00 88.88 1008 ASN A O 1
ATOM 8071 N N . THR A 1 1009 ? 9.715 17.401 -52.882 1.00 90.56 1009 THR A N 1
ATOM 8072 C CA . THR A 1 1009 ? 11.140 17.044 -52.828 1.00 90.56 1009 THR A CA 1
ATOM 8073 C C . THR A 1 1009 ? 12.082 18.248 -52.914 1.00 90.56 1009 THR A C 1
ATOM 8075 O O . THR A 1 1009 ? 13.232 18.140 -52.489 1.00 90.56 1009 THR A O 1
ATOM 8078 N N . ARG A 1 1010 ? 11.623 19.410 -53.409 1.00 89.81 1010 ARG A N 1
ATOM 8079 C CA . ARG A 1 1010 ? 12.452 20.627 -53.528 1.00 89.81 1010 ARG A CA 1
ATOM 8080 C C . ARG A 1 1010 ? 12.804 21.241 -52.172 1.00 89.81 1010 ARG A C 1
ATOM 8082 O O . ARG A 1 1010 ? 13.850 21.869 -52.047 1.00 89.81 1010 ARG A O 1
ATOM 8089 N N . GLU A 1 1011 ? 11.965 21.044 -51.158 1.00 88.50 1011 GLU A N 1
ATOM 8090 C CA . GLU A 1 1011 ? 12.205 21.549 -49.797 1.00 88.50 1011 GLU A CA 1
ATOM 8091 C C . GLU A 1 1011 ? 13.163 20.669 -48.988 1.00 88.50 1011 GLU A C 1
ATOM 8093 O O . GLU A 1 1011 ? 13.670 21.092 -47.944 1.00 88.50 1011 GLU A O 1
ATOM 8098 N N . LEU A 1 1012 ? 13.448 19.457 -49.472 1.00 91.81 1012 LEU A N 1
ATOM 8099 C CA . LEU A 1 1012 ? 14.346 18.541 -48.790 1.00 91.81 1012 LEU A CA 1
ATOM 8100 C C . LEU A 1 1012 ? 15.770 19.098 -48.759 1.00 91.81 1012 LEU A C 1
ATOM 8102 O O . LEU A 1 1012 ? 16.262 19.724 -49.701 1.00 91.81 1012 LEU A O 1
ATOM 8106 N N . ARG A 1 1013 ? 16.447 18.853 -47.638 1.00 91.44 1013 ARG A N 1
ATOM 8107 C CA . ARG A 1 1013 ? 17.847 19.226 -47.421 1.00 91.44 1013 ARG A CA 1
ATOM 8108 C C . ARG A 1 1013 ? 18.716 17.970 -47.342 1.00 91.44 1013 ARG A C 1
ATOM 8110 O O . ARG A 1 1013 ? 18.206 16.940 -46.902 1.00 91.44 1013 ARG A O 1
ATOM 8117 N N . PRO A 1 1014 ? 19.998 18.031 -47.741 1.00 93.62 1014 PRO A N 1
ATOM 8118 C CA . PRO A 1 1014 ? 20.928 16.909 -47.622 1.00 93.62 1014 PRO A CA 1
ATOM 8119 C C . PRO A 1 1014 ? 20.924 16.289 -46.219 1.00 93.62 1014 PRO A C 1
ATOM 8121 O O . PRO A 1 1014 ? 21.198 16.974 -45.236 1.00 93.62 1014 PRO A O 1
ATOM 8124 N N . SER A 1 1015 ? 20.573 15.006 -46.127 1.00 93.81 1015 SER A N 1
ATOM 8125 C CA . SER A 1 1015 ? 20.604 14.203 -44.898 1.00 93.81 1015 SER A CA 1
ATOM 8126 C C . SER A 1 1015 ? 20.461 12.715 -45.240 1.00 93.81 1015 SER A C 1
ATOM 8128 O O . SER A 1 1015 ? 20.030 12.382 -46.346 1.00 93.81 1015 SER A O 1
ATOM 8130 N N . VAL A 1 1016 ? 20.742 11.824 -44.284 1.00 94.06 1016 VAL A N 1
ATOM 8131 C CA . VAL A 1 1016 ? 20.509 10.373 -44.439 1.00 94.06 1016 VAL A CA 1
ATOM 8132 C C . VAL A 1 1016 ? 19.031 10.034 -44.674 1.00 94.06 1016 VAL A C 1
ATOM 8134 O O . VAL A 1 1016 ? 18.709 9.195 -45.508 1.00 94.06 1016 VAL A O 1
ATOM 8137 N N . PHE A 1 1017 ? 18.102 10.737 -44.016 1.00 94.81 1017 PHE A N 1
ATOM 8138 C CA . PHE A 1 1017 ? 16.668 10.523 -44.236 1.00 94.81 1017 PHE A CA 1
ATOM 8139 C C . PHE A 1 1017 ? 16.250 10.967 -45.642 1.00 94.81 1017 PHE A C 1
ATOM 8141 O O . PHE A 1 1017 ? 15.473 10.295 -46.310 1.00 94.81 1017 PHE A O 1
ATOM 8148 N N . THR A 1 1018 ? 16.819 12.067 -46.135 1.00 93.94 1018 THR A N 1
ATOM 8149 C CA . THR A 1 1018 ? 16.589 12.537 -47.506 1.00 93.94 1018 THR A CA 1
ATOM 8150 C C . THR A 1 1018 ? 17.156 11.568 -48.542 1.00 93.94 1018 THR A C 1
ATOM 8152 O O . THR A 1 1018 ? 16.508 11.344 -49.562 1.00 93.94 1018 THR A O 1
ATOM 8155 N N . ALA A 1 1019 ? 18.326 10.968 -48.288 1.00 94.38 1019 ALA A N 1
ATOM 8156 C CA . ALA A 1 1019 ? 18.871 9.907 -49.136 1.00 94.38 1019 ALA A CA 1
ATOM 8157 C C . ALA A 1 1019 ? 17.886 8.733 -49.237 1.00 94.38 1019 ALA A C 1
ATOM 8159 O O . ALA A 1 1019 ? 17.486 8.367 -50.342 1.00 94.38 1019 ALA A O 1
ATOM 8160 N N . MET A 1 1020 ? 17.409 8.231 -48.093 1.00 95.12 1020 MET A N 1
ATOM 8161 C CA . MET A 1 1020 ? 16.401 7.167 -48.030 1.00 95.12 1020 MET A CA 1
ATOM 8162 C C . MET A 1 1020 ? 15.141 7.502 -48.851 1.00 95.12 1020 MET A C 1
ATOM 8164 O O . MET A 1 1020 ? 14.617 6.645 -49.557 1.00 95.12 1020 MET A O 1
ATOM 8168 N N . LEU A 1 1021 ? 14.651 8.746 -48.786 1.00 93.56 1021 LEU A N 1
ATOM 8169 C CA . LEU A 1 1021 ? 13.422 9.164 -49.473 1.00 93.56 1021 LEU A CA 1
ATOM 8170 C C . LEU A 1 1021 ? 13.587 9.384 -50.986 1.00 93.56 1021 LEU A C 1
ATOM 8172 O O . LEU A 1 1021 ? 12.635 9.158 -51.734 1.00 93.56 1021 LEU A O 1
ATOM 8176 N N . LEU A 1 1022 ? 14.743 9.880 -51.439 1.00 92.38 1022 LEU A N 1
ATOM 8177 C CA . LEU A 1 1022 ? 14.936 10.293 -52.836 1.00 92.38 1022 LEU A CA 1
ATOM 8178 C C . LEU A 1 1022 ? 15.448 9.178 -53.748 1.00 92.38 1022 LEU A C 1
ATOM 8180 O O . LEU A 1 1022 ? 15.105 9.163 -54.936 1.00 92.38 1022 LEU A O 1
ATOM 8184 N N . PHE A 1 1023 ? 16.263 8.275 -53.207 1.00 92.69 1023 PHE A N 1
ATOM 8185 C CA . PHE A 1 1023 ? 16.694 7.075 -53.910 1.00 92.69 1023 PHE A CA 1
ATOM 8186 C C . PHE A 1 1023 ? 15.601 5.996 -53.879 1.00 92.69 1023 PHE A C 1
ATOM 8188 O O . PHE A 1 1023 ? 14.667 6.096 -53.078 1.00 92.69 1023 PHE A O 1
ATOM 8195 N N . PRO A 1 1024 ? 15.679 4.967 -54.749 1.00 88.88 1024 PRO A N 1
ATOM 8196 C CA . PRO A 1 1024 ? 14.720 3.869 -54.741 1.00 88.88 1024 PRO A CA 1
ATOM 8197 C C . PRO A 1 1024 ? 14.519 3.291 -53.336 1.00 88.88 1024 PRO A C 1
ATOM 8199 O O . PRO A 1 1024 ? 15.464 2.849 -52.685 1.00 88.88 1024 PRO A O 1
ATOM 8202 N N . ASN A 1 1025 ? 13.267 3.299 -52.888 1.00 92.44 1025 ASN A N 1
ATOM 8203 C CA . ASN A 1 1025 ? 12.834 2.797 -51.591 1.00 92.44 1025 ASN A CA 1
ATOM 8204 C C . ASN A 1 1025 ? 11.501 2.063 -51.737 1.00 92.44 1025 ASN A C 1
ATOM 8206 O O . ASN A 1 1025 ? 10.843 2.120 -52.781 1.00 92.44 1025 ASN A O 1
ATOM 8210 N N . THR A 1 1026 ? 11.096 1.381 -50.677 1.00 92.06 1026 THR A N 1
ATOM 8211 C CA . THR A 1 1026 ? 9.858 0.595 -50.647 1.00 92.06 1026 THR A CA 1
ATOM 8212 C C . THR A 1 1026 ? 8.594 1.401 -50.960 1.00 92.06 1026 THR A C 1
ATOM 8214 O O . THR A 1 1026 ? 7.744 0.910 -51.699 1.00 92.06 1026 THR A O 1
ATOM 8217 N N . ALA A 1 1027 ? 8.481 2.650 -50.492 1.00 88.94 1027 ALA A N 1
ATOM 8218 C CA . ALA A 1 1027 ? 7.319 3.504 -50.764 1.00 88.94 1027 ALA A CA 1
ATOM 8219 C C . ALA A 1 1027 ? 7.188 3.858 -52.259 1.00 88.94 1027 ALA A C 1
ATOM 8221 O O . ALA A 1 1027 ? 6.084 3.921 -52.798 1.00 88.94 1027 ALA A O 1
ATOM 8222 N N . LEU A 1 1028 ? 8.314 4.040 -52.956 1.00 84.38 1028 LEU A N 1
ATOM 8223 C CA . LEU A 1 1028 ? 8.325 4.267 -54.404 1.00 84.38 1028 LEU A CA 1
ATOM 8224 C C . LEU A 1 1028 ? 7.963 3.001 -55.193 1.00 84.38 1028 LEU A C 1
ATOM 8226 O O . LEU A 1 1028 ? 7.374 3.108 -56.265 1.00 84.38 1028 LEU A O 1
ATOM 8230 N N . GLN A 1 1029 ? 8.269 1.811 -54.671 1.00 76.44 1029 GLN A N 1
ATOM 8231 C CA . GLN A 1 1029 ? 7.954 0.531 -55.320 1.00 76.44 1029 GLN A CA 1
ATOM 8232 C C . GLN A 1 1029 ? 6.468 0.149 -55.188 1.00 76.44 1029 GLN A C 1
ATOM 8234 O O . GLN A 1 1029 ? 5.883 -0.388 -56.131 1.00 76.44 1029 GLN A O 1
ATOM 8239 N N . THR A 1 1030 ? 5.828 0.466 -54.056 1.00 62.50 1030 THR A N 1
ATOM 8240 C CA . THR A 1 1030 ? 4.407 0.155 -53.802 1.00 62.50 1030 THR A CA 1
ATOM 8241 C C . THR A 1 1030 ? 3.423 1.096 -54.507 1.00 62.50 1030 THR A C 1
ATOM 8243 O O . THR A 1 1030 ? 2.238 0.775 -54.613 1.00 62.50 1030 THR A O 1
ATOM 8246 N N . SER A 1 1031 ? 3.898 2.213 -55.069 1.00 52.06 1031 SER A N 1
ATOM 8247 C CA . SER A 1 1031 ? 3.091 3.179 -55.837 1.00 52.06 1031 SER A CA 1
ATOM 8248 C C . SER A 1 1031 ? 2.388 2.589 -57.079 1.00 52.06 1031 SER A C 1
ATOM 8250 O O . SER A 1 1031 ? 1.417 3.164 -57.560 1.00 52.06 1031 SER A O 1
ATOM 8252 N N . SER A 1 1032 ? 2.785 1.393 -57.539 1.00 41.28 1032 SER A N 1
ATOM 8253 C CA . SER A 1 1032 ? 2.107 0.635 -58.610 1.00 41.28 1032 SER A CA 1
ATOM 8254 C C . SER A 1 1032 ? 0.876 -0.177 -58.153 1.00 41.28 1032 SER A C 1
ATOM 8256 O O . SER A 1 1032 ? 0.201 -0.794 -58.976 1.00 41.28 1032 SER A O 1
ATOM 8258 N N . HIS A 1 1033 ? 0.557 -0.204 -56.852 1.00 40.06 1033 HIS A N 1
ATOM 8259 C CA . HIS A 1 1033 ? -0.593 -0.933 -56.282 1.00 40.06 1033 HIS A CA 1
ATOM 8260 C C . HIS A 1 1033 ? -1.643 -0.031 -55.610 1.00 40.06 1033 HIS A C 1
ATOM 8262 O O . HIS A 1 1033 ? -2.724 -0.503 -55.246 1.00 40.06 1033 HIS A O 1
ATOM 8268 N N . ALA A 1 1034 ? -1.367 1.271 -55.481 1.00 41.28 1034 ALA A N 1
ATOM 8269 C CA . ALA A 1 1034 ? -2.253 2.230 -54.817 1.00 41.28 1034 ALA A CA 1
ATOM 8270 C C . ALA A 1 1034 ? -3.539 2.554 -55.610 1.00 41.28 1034 ALA A C 1
ATOM 8272 O O . ALA A 1 1034 ? -4.513 3.020 -55.020 1.00 41.28 1034 ALA A O 1
ATOM 8273 N N . GLU A 1 1035 ? -3.604 2.237 -56.911 1.00 41.88 1035 GLU A N 1
ATOM 8274 C CA . GLU A 1 1035 ? -4.786 2.508 -57.748 1.00 41.88 1035 GLU A CA 1
ATOM 8275 C C . GLU A 1 1035 ? -6.050 1.730 -57.322 1.00 41.88 1035 GLU A C 1
ATOM 8277 O O . GLU A 1 1035 ? -7.157 2.134 -57.673 1.00 41.88 1035 GLU A O 1
ATOM 8282 N N . SER A 1 1036 ? -5.938 0.661 -56.516 1.00 40.94 1036 SER A N 1
ATOM 8283 C CA . SER A 1 1036 ? -7.106 -0.152 -56.116 1.00 40.94 1036 SER A CA 1
ATOM 8284 C C . SER A 1 1036 ? -7.696 0.150 -54.727 1.00 40.94 1036 SER A C 1
ATOM 8286 O O . SER A 1 1036 ? -8.796 -0.315 -54.429 1.00 40.94 1036 SER A O 1
ATOM 8288 N N . ALA A 1 1037 ? -7.035 0.959 -53.885 1.00 41.38 1037 ALA A N 1
ATOM 8289 C CA . ALA A 1 1037 ? -7.437 1.168 -52.482 1.00 41.38 1037 ALA A CA 1
ATOM 8290 C C . ALA A 1 1037 ? -8.048 2.555 -52.177 1.00 41.38 1037 ALA A C 1
ATOM 8292 O O . ALA A 1 1037 ? -8.347 2.865 -51.023 1.00 41.38 1037 ALA A O 1
ATOM 8293 N N . ALA A 1 1038 ? -8.295 3.390 -53.192 1.00 39.75 1038 ALA A N 1
ATOM 8294 C CA . ALA A 1 1038 ? -8.804 4.763 -53.051 1.00 39.75 1038 ALA A CA 1
ATOM 8295 C C . ALA A 1 1038 ? -10.311 4.869 -52.701 1.00 39.75 1038 ALA A C 1
ATOM 8297 O O . ALA A 1 1038 ? -11.025 5.733 -53.211 1.00 39.75 1038 ALA A O 1
ATOM 8298 N N . LYS A 1 1039 ? -10.830 3.996 -51.829 1.00 39.19 1039 LYS A N 1
ATOM 8299 C CA . LYS A 1 1039 ? -12.235 4.016 -51.384 1.00 39.19 1039 LYS A CA 1
ATOM 8300 C C . LYS A 1 1039 ? -12.406 3.868 -49.871 1.00 39.19 1039 LYS A C 1
ATOM 8302 O O . LYS A 1 1039 ? -13.288 3.146 -49.445 1.00 39.19 1039 LYS A O 1
ATOM 8307 N N . THR A 1 1040 ? -11.639 4.596 -49.058 1.00 40.72 1040 THR A N 1
ATOM 8308 C CA . THR A 1 1040 ? -12.050 4.915 -47.668 1.00 40.72 1040 THR A CA 1
ATOM 8309 C C . THR A 1 1040 ? -11.208 6.047 -47.061 1.00 40.72 1040 THR A C 1
ATOM 8311 O O . THR A 1 1040 ? -10.577 5.884 -46.024 1.00 40.72 1040 THR A O 1
ATOM 8314 N N . ALA A 1 1041 ? -11.210 7.238 -47.665 1.00 38.94 1041 ALA A N 1
ATOM 8315 C CA . ALA A 1 1041 ? -10.818 8.450 -46.938 1.00 38.94 1041 ALA A CA 1
ATOM 8316 C C . ALA A 1 1041 ? -12.035 8.942 -46.134 1.00 38.94 1041 ALA A C 1
ATOM 8318 O O . ALA A 1 1041 ? -12.805 9.793 -46.580 1.00 38.94 1041 ALA A O 1
ATOM 8319 N N . GLY A 1 1042 ? -12.283 8.327 -44.976 1.00 47.06 1042 GLY A N 1
ATOM 8320 C CA . GLY A 1 1042 ? -13.297 8.817 -44.044 1.00 47.06 1042 GLY A CA 1
ATOM 8321 C C . GLY A 1 1042 ? -12.851 10.151 -43.444 1.00 47.06 1042 GLY A C 1
ATOM 8322 O O . GLY A 1 1042 ? -11.689 10.293 -43.065 1.00 47.06 1042 GLY A O 1
ATOM 8323 N N . LYS A 1 1043 ? -13.759 11.132 -43.337 1.00 57.97 1043 LYS A N 1
ATOM 8324 C CA . LYS A 1 1043 ? -13.527 12.335 -42.517 1.00 57.97 1043 LYS A CA 1
ATOM 8325 C C . LYS A 1 1043 ? -13.016 11.898 -41.138 1.00 57.97 1043 LYS A C 1
ATOM 8327 O O . LYS A 1 1043 ? -13.590 10.971 -40.560 1.00 57.97 1043 LYS A O 1
ATOM 8332 N N . GLN A 1 1044 ? -11.975 12.557 -40.612 1.00 68.38 1044 GLN A N 1
ATOM 8333 C CA . GLN A 1 1044 ? -11.531 12.308 -39.238 1.00 68.38 1044 GLN A CA 1
ATOM 8334 C C . GLN A 1 1044 ? -12.741 12.406 -38.303 1.00 68.38 1044 GLN A C 1
ATOM 8336 O O . GLN A 1 1044 ? -13.553 13.328 -38.451 1.00 68.38 1044 GLN A O 1
ATOM 8341 N N . PRO A 1 1045 ? -12.895 11.474 -37.352 1.00 75.38 1045 PRO A N 1
ATOM 8342 C CA . PRO A 1 1045 ? -14.040 11.514 -36.471 1.00 75.38 1045 PRO A CA 1
ATOM 8343 C C . PRO A 1 1045 ? -14.004 12.807 -35.647 1.00 75.38 1045 PRO A C 1
ATOM 8345 O O . PRO A 1 1045 ? -12.946 13.253 -35.191 1.00 75.38 1045 PRO A O 1
ATOM 8348 N N . ILE A 1 1046 ? -15.187 13.384 -35.421 1.00 82.75 1046 ILE A N 1
ATOM 8349 C CA . ILE A 1 1046 ? -15.399 14.563 -34.560 1.00 82.75 1046 ILE A CA 1
ATOM 8350 C C . ILE A 1 1046 ? -14.795 14.322 -33.166 1.00 82.75 1046 ILE A C 1
ATOM 8352 O O . ILE A 1 1046 ? -14.366 15.253 -32.491 1.00 82.75 1046 ILE A O 1
ATOM 8356 N N . ARG A 1 1047 ? -14.730 13.057 -32.735 1.00 87.38 1047 ARG A N 1
ATOM 8357 C CA . ARG A 1 1047 ? -14.088 12.626 -31.495 1.00 87.38 1047 ARG A CA 1
ATOM 8358 C C . ARG A 1 1047 ? -13.145 11.470 -31.791 1.00 87.38 1047 ARG A C 1
ATOM 8360 O O . ARG A 1 1047 ? -13.590 10.430 -32.265 1.00 87.38 1047 ARG A O 1
ATOM 8367 N N . MET A 1 1048 ? -11.867 11.648 -31.491 1.00 88.44 1048 MET A N 1
ATOM 8368 C CA . MET A 1 1048 ? -10.882 10.571 -31.493 1.00 88.44 1048 MET A CA 1
ATOM 8369 C C . MET A 1 1048 ? -10.480 10.284 -30.055 1.00 88.44 1048 MET A C 1
ATOM 8371 O O . MET A 1 1048 ? -10.066 11.194 -29.341 1.00 88.44 1048 MET A O 1
ATOM 8375 N N . PHE A 1 1049 ? -10.601 9.030 -29.631 1.00 89.50 1049 PHE A N 1
ATOM 8376 C CA . PHE A 1 1049 ? -10.223 8.615 -28.288 1.00 89.50 1049 PHE A CA 1
ATOM 8377 C C . PHE A 1 1049 ? -9.113 7.573 -28.358 1.00 89.50 1049 PHE A C 1
ATOM 8379 O O . PHE A 1 1049 ? -9.300 6.496 -28.918 1.00 89.50 1049 PHE A O 1
ATOM 8386 N N . PHE A 1 1050 ? -7.967 7.918 -27.782 1.00 87.50 1050 PHE A N 1
ATOM 8387 C CA . PHE A 1 1050 ? -6.916 6.972 -27.448 1.00 87.50 1050 PHE A CA 1
ATOM 8388 C C . PHE A 1 1050 ? -7.258 6.390 -26.070 1.00 87.50 1050 PHE A C 1
ATOM 8390 O O . PHE A 1 1050 ? -6.916 6.976 -25.040 1.00 87.50 1050 PHE A O 1
ATOM 8397 N N . ASP A 1 1051 ? -8.004 5.285 -26.042 1.00 82.00 1051 ASP A N 1
ATOM 8398 C CA . ASP A 1 1051 ? -8.524 4.651 -24.828 1.00 82.00 1051 ASP A CA 1
ATOM 8399 C C . ASP A 1 1051 ? -7.419 4.128 -23.901 1.00 82.00 1051 ASP A C 1
ATOM 8401 O O . ASP A 1 1051 ? -7.531 4.225 -22.675 1.00 82.00 1051 ASP A O 1
ATOM 8405 N N . LYS A 1 1052 ? -6.311 3.648 -24.474 1.00 80.62 1052 LYS A N 1
ATOM 8406 C CA . LYS A 1 1052 ? -5.151 3.157 -23.720 1.00 80.62 1052 LYS A CA 1
ATOM 8407 C C . LYS A 1 1052 ? -4.373 4.303 -23.092 1.00 80.62 1052 LYS A C 1
ATOM 8409 O O . LYS A 1 1052 ? -3.915 4.189 -21.956 1.00 80.62 1052 LYS A O 1
ATOM 8414 N N . ALA A 1 1053 ? -4.277 5.436 -23.787 1.00 78.94 1053 ALA A N 1
ATOM 8415 C CA . ALA A 1 1053 ? -3.657 6.640 -23.241 1.00 78.94 1053 ALA A CA 1
ATOM 8416 C C . ALA A 1 1053 ? -4.607 7.430 -22.321 1.00 78.94 1053 ALA A C 1
ATOM 8418 O O . ALA A 1 1053 ? -4.159 8.079 -21.377 1.00 78.94 1053 ALA A O 1
ATOM 8419 N N . GLY A 1 1054 ? -5.925 7.308 -22.501 1.00 84.81 1054 GLY A N 1
ATOM 8420 C CA . GLY A 1 1054 ? -6.934 8.157 -21.860 1.00 84.81 1054 GLY A CA 1
ATOM 8421 C C . GLY A 1 1054 ? -6.994 9.564 -22.456 1.00 84.81 1054 GLY A C 1
ATOM 8422 O O . GLY A 1 1054 ? -7.256 10.518 -21.729 1.00 84.81 1054 GLY A O 1
ATOM 8423 N N . VAL A 1 1055 ? -6.712 9.708 -23.755 1.00 87.06 1055 VAL A N 1
ATOM 8424 C CA . VAL A 1 1055 ? -6.633 11.013 -24.428 1.00 87.06 1055 VAL A CA 1
ATOM 8425 C C . VAL A 1 1055 ? -7.772 11.168 -25.420 1.00 87.06 1055 VAL A C 1
ATOM 8427 O O . VAL A 1 1055 ? -7.931 10.358 -26.330 1.00 87.06 1055 VAL A O 1
ATOM 8430 N N . LEU A 1 1056 ? -8.552 12.235 -25.251 1.00 91.75 1056 LEU A N 1
ATOM 8431 C CA . LEU A 1 1056 ? -9.666 12.597 -26.120 1.00 91.75 1056 LEU A CA 1
ATOM 8432 C C . LEU A 1 1056 ? -9.308 13.832 -26.951 1.00 91.75 1056 LEU A C 1
ATOM 8434 O O . LEU A 1 1056 ? -9.001 14.887 -26.399 1.00 91.75 1056 LEU A O 1
ATOM 8438 N N . ILE A 1 1057 ? -9.410 13.706 -28.271 1.00 90.44 1057 ILE A N 1
ATOM 8439 C CA . ILE A 1 1057 ? -9.322 14.810 -29.224 1.00 90.44 1057 ILE A CA 1
ATOM 8440 C C . ILE A 1 1057 ? -10.724 15.098 -29.753 1.00 90.44 1057 ILE A C 1
ATOM 8442 O O . ILE A 1 1057 ? -11.379 14.219 -30.316 1.00 90.44 1057 ILE A O 1
ATOM 8446 N N . CYS A 1 1058 ? -11.176 16.336 -29.575 1.00 89.25 1058 CYS A N 1
ATOM 8447 C CA . CYS A 1 1058 ? -12.471 16.817 -30.044 1.00 89.25 1058 CYS A CA 1
ATOM 8448 C C . CYS A 1 1058 ? -12.273 17.843 -31.159 1.00 89.25 1058 CYS A C 1
ATOM 8450 O O . CYS A 1 1058 ? -11.466 18.761 -31.022 1.00 89.25 1058 CYS A O 1
ATOM 8452 N N . ARG A 1 1059 ? -13.052 17.707 -32.231 1.00 84.38 1059 ARG A N 1
ATOM 8453 C CA . ARG A 1 1059 ? -13.034 18.568 -33.417 1.00 84.38 1059 ARG A CA 1
ATOM 8454 C C . ARG A 1 1059 ? -14.429 19.148 -33.654 1.00 84.38 1059 ARG A C 1
ATOM 8456 O O . ARG A 1 1059 ? -15.410 18.504 -33.284 1.00 84.38 1059 ARG A O 1
ATOM 8463 N N . PRO A 1 1060 ? -14.566 20.333 -34.266 1.00 79.31 1060 PRO A N 1
ATOM 8464 C CA . PRO A 1 1060 ? -15.861 20.793 -34.753 1.00 79.31 1060 PRO A CA 1
ATOM 8465 C C . PRO A 1 1060 ? -16.292 19.993 -35.992 1.00 79.31 1060 PRO A C 1
ATOM 8467 O O . PRO A 1 1060 ? -15.462 19.542 -36.778 1.00 79.31 1060 PRO A O 1
ATOM 8470 N N . GLU A 1 1061 ? -17.602 19.858 -36.199 1.00 73.06 1061 GLU A N 1
ATOM 8471 C CA . GLU A 1 1061 ? -18.184 19.144 -37.349 1.00 73.06 1061 GLU A CA 1
ATOM 8472 C C . GLU A 1 1061 ? -17.855 19.811 -38.705 1.00 73.06 1061 GLU A C 1
ATOM 8474 O O . GLU A 1 1061 ? -17.767 19.127 -39.725 1.00 73.06 1061 GLU A O 1
ATOM 8479 N N . ASN A 1 1062 ? -17.592 21.128 -38.705 1.00 66.62 1062 ASN A N 1
ATOM 8480 C CA . ASN A 1 1062 ? -17.211 21.926 -39.877 1.00 66.62 1062 ASN A CA 1
ATOM 8481 C C . ASN A 1 1062 ? -15.919 22.735 -39.621 1.00 66.62 1062 ASN A C 1
ATOM 8483 O O . ASN A 1 1062 ? -15.991 23.865 -39.132 1.00 66.62 1062 ASN A O 1
ATOM 8487 N N . PRO A 1 1063 ? -14.731 22.200 -39.959 1.00 57.53 1063 PRO A N 1
ATOM 8488 C CA . PRO A 1 1063 ? -13.450 22.853 -39.667 1.00 57.53 1063 PRO A CA 1
ATOM 8489 C C . PRO A 1 1063 ? -13.119 24.068 -40.558 1.00 57.53 1063 PRO A C 1
ATOM 8491 O O . PRO A 1 1063 ? -12.261 24.873 -40.207 1.00 57.53 1063 PRO A O 1
ATOM 8494 N N . THR A 1 1064 ? -13.815 24.256 -41.684 1.00 53.72 1064 THR A N 1
ATOM 8495 C CA . THR A 1 1064 ? -13.504 25.281 -42.703 1.00 53.72 1064 THR A CA 1
ATOM 8496 C C . THR A 1 1064 ? -13.887 26.723 -42.342 1.00 53.72 1064 THR A C 1
ATOM 8498 O O . THR A 1 1064 ? -13.520 27.631 -43.083 1.00 53.72 1064 THR A O 1
ATOM 8501 N N . ASN A 1 1065 ? -14.591 26.965 -41.229 1.00 46.84 1065 ASN A N 1
ATOM 8502 C CA . ASN A 1 1065 ? -15.123 28.296 -40.875 1.00 46.84 1065 ASN A CA 1
ATOM 8503 C C . ASN A 1 1065 ? -14.402 29.008 -39.715 1.00 46.84 1065 ASN A C 1
ATOM 8505 O O . ASN A 1 1065 ? -14.828 30.088 -39.313 1.00 46.84 1065 ASN A O 1
ATOM 8509 N N . LEU A 1 1066 ? -13.323 28.439 -39.177 1.00 49.62 1066 LEU A N 1
ATOM 8510 C CA . LEU A 1 1066 ? -12.542 29.043 -38.093 1.00 49.62 1066 LEU A CA 1
ATOM 8511 C C . LEU A 1 1066 ? -11.115 29.276 -38.605 1.00 49.62 1066 LEU A C 1
ATOM 8513 O O . LEU A 1 1066 ? -10.310 28.346 -38.633 1.00 49.62 1066 LEU A O 1
ATOM 8517 N N . ARG A 1 1067 ? -10.857 30.493 -39.101 1.00 37.25 1067 ARG A N 1
ATOM 8518 C CA . ARG A 1 1067 ? -9.511 30.976 -39.447 1.00 37.25 1067 ARG A CA 1
ATOM 8519 C C . ARG A 1 1067 ? -8.757 31.420 -38.207 1.00 37.25 1067 ARG A C 1
ATOM 8521 O O . ARG A 1 1067 ? -9.398 32.082 -37.361 1.00 37.25 1067 ARG A O 1
#

Secondary structure (DSSP, 8-state):
-------------SS----S-HHHHHHHHHHHHHHHHHHHHHHHH----TTPPPPPSS-SSS-TTHHHHHHHHHHH-HHHHHHHHHHHHHHHHHTTSPPP----BTTB-HHHHHHHHHHHHHHHHHHHHH--HHHHHHHHHHHHHHHHSS---TTSHHHHHHHHHHHHHHHHHHTTTS-HHHHHHHHHHIIIIIIGGGGSTTT-GGGG-SSHHHHHHHHHHHHHHHHTGGG-HHHHHHHHHHHHHHTHHHHGGGGTTT--TT-HHHHHHHHHHHHHHHHHHHHHHS--TT-TTSTTTTTHHHHHHHTEEEEE--TT----GGGTTTTT-----EEE---SS--SB----THHHHHHHHHT-GGGGHHHHHHHHHHHHH--TTGGG-TTHHHHHHHHTT--SSS-------EEEE-SSS-EEEEES-SS-TT--EEEEE-B-S-STT--S-TT-EEEEETTEEEE-------HHHHHTTT--TT--STT-GGGGSGGGSGGGTTSEEETTPPPPTT--B-EEEEEEETTEEEEEEE-GGGSTTTEEEEEEEEEEETTTEEEEEEEEEE-SS-EEEEEEEEESSEEEE-SSSEEEEEETTEEEEEEEEESS-EEEEEE----SSTTSPP-TT-EEEEEEEEE-TT-EEEEEEEEEETTPPP----PPPPSSS-HHHHTHHHHHHHHHHS-SS---SS--TT-HHHHHHHHHHTTHHHHHHHHHHHHTSPPPPP-HHHHHHHHHH---HHHHHHHHHHHTTHHHHHHHHHHH--STTHHHHHHHHHHHHT-S-SS-GGG-TT-TTTTTS-----HHHHHHHHHHHHHHHHHGGGS-HHHHHHHHHHHIIIIIHHHHHHHHHSSS---GGGT-SSHHHHHHHHHHHHHHHHH---HHHHHHHHHHHHHHHHHHHHTB-TT--BTTHHHHIIIIIHHHHHHHHHHHHHTTTSS-TT-SHHHHHHHTHHHHT--BTTB----TTPPTT----HHHHHHHHHHHT---GGGS---GGG--SSHHHHHHHSS-HHHHHTTTGGG--S--PPPPSEEEETTTTEEEE--S-GGG--

Organism: NCBI:txid999418

Foldseek 3Di:
DDDDDDDDDDDDPPDDPDDPDPPVVVVVVVVCVVCVVVVVLVVLQDADDLPDDWDAFPQQLQHPPCLVLLVVLCVVDVLSVLLLVLLLVVLVVLLPDDAQAQDDDPLDSLVSLLVLLQLLVSLLLNCVNPVDVSSVVSNLVNLLRLLPYPAQRLVALLSLLSNLLSNLNNCRSCVVPDDPVSNVSSLCSSVPRRQVSCVDPNRPPLLQDLFLSLLSNLLSNLSSLSSCCVVPSRSSSVSNRSSSVSVLRNLLCQQFQQDHLQDAPRCLRRLVSNLSSQSSCCSTPVHSSCSCVSHRSLSNLVVNLLQWDLAWDQPPDPDFPVVPVCNVDNGTFTFGQQAFQGDGGDAQRLVLLLSCLVVVPLQSCLVNVVRSVCCVVPVDSPNSSRSCSVSSSSSNSPDDPPPHDHDDDQWDFGWDQWTKIWGWLDPPDLQIKIKIFTFHFQPDQRRALAHRFMWIDGNSDTFFDAPHRDDPSLQVVVVQDCRDQDPPGCVQVQLRRWHVRGQHKDKQVDTFDRPDGWHWADADDDLQKGKIKIWSCNRQVVFFVTWMWMWIQGNSFWIKIKIKTFHAQAKIKMDRKGKGLFDWDDPFQFWIWTDDPNWIKIKGKDKLWRKGKDKDDPQGPDPSHIGDPSMIMIGIITMGGHRDIMMMMIIIGTGPDDPPPPVDQPHLHDQQCVVCVVVLVVLLVLFDLDFAFFFAALVPQVLLQLLCVQAQVVVLQVLLVVLLPDDQQDDDPCQLCVCLVPVDFPRQVVSLCSLLVNQLSLLSNCSNPVPLSSLVVNLVSLVVNLPDQAQDGSNVCNVCCSNVVVAADFWLRNLQSLLVLLNSCRHHPVSHPPVSNVSNVVSCVRRPLVLVSCCNGPVPDRDDCLLRALFLRVLRNLLRRLSSCSSDPSDSSSNSSSLSSCLPSVVSPLSCADQQQARPQDQVRLQVSVLSNVSSQFSSCVRSVNPDHPCPDPSNLSNLCNLVLQAQADQFGDQDHVRDGSDHHDLLSNLQCCQVVVNLPVVSVDDSSHPDDRGSSNSQRSHDTSSVVSNVPNPPNNPDPDDRDQWRAPPRVRDIHGYDPDRVPDD